Protein 6KTK (pdb70)

B-factor: mean 19.33, std 7.19, range [10.22, 59.09]

Sequence (1469 aa):
KALGVALIGTGFMGKCHAMAWRRNVATAFGGLPPRRLEVLADMPADKAHSSLASSFGFARGTADWREAVSDPAVDVVSITTPNGLHREMAEAALAAGKHVWLEKPMALSVEDAQAMEAAARASDRRTIIGYNYTRSPAFRAAVDLIAEGAIGRPIHFRGMYDEDYMADDPDLPWSWALTRKDGGLGALGDLGCHLVSVMVSLMGPVARVYAQQADTVITDRPHQGGTTARVENEDQAQALIRFASGTSGEFSCSRVARGYRCRLAWEVQGTEGTLRFDQERMNELWLYQPGRPEIDGFRRILTGPAQPGFAAFCPGGGHNFGFNEQKVVEAEMLRQAIAGRGKAWPDFTDDGLTIERVIHGMATSAQTGQPVNFALGVALIGTGFMGKCHAMAWRNVATAFGGLPPRLEVLADMPADKAHSLASSFGFARGTADWREAVSDPAVDVVSITTPNGLHREMAEAALAAGKHVWLEKPMALSVEDAQAMEAAARASDRRTIIGYNYTRSPAFRAAVDLIAEGAIGRPIHFRGMYDEDYMADPDLPWSWALTRKDGGLGALGDLGCHLVSVMVSLMGPVARVYAQADTVITDRPHQGGTARVENEDQAQALIRFASGTSGEFSCSRVARGYRCRLAWEVQGTEGTLRFDQERMNELWLYQPGRPEIDGFRRILTGPAQPGFAAFCPGGGHNFGFNEQKVVEAEMLRQAIAGRGKAWPDFTDGLTIERVIHGMATSAQTGQPVNFKALGVALIGTGFMGKCHAMAWRNVATAFGGLPPRLEVLADMPADDKAHSLASSFGFARGTADWREAVSDPAVDVVSITTPNGLHREMAEAALAAGKHVWLEKPMALSVEDAQAMEAAARASDDRRTIIGYNYTRSPAFRAAVDLIAEGAIGRPIHFRGMYDEDYMADPDLPWSWALTRKDGGLGALGDLGCHLVSVMVSLMGPVARVYAQADTVITDRPHQGGTARVENEDQAQALIRFASGTSGEFSCSRVARGYRCRLAWEVQGTEEGTLRFDQERMNELWLYQPGRPEIDGFRRILTGPAQPGFAAFCPGGGHNFGFNEQKVVEAEMLRQAIAGRGKAWPDFTDDGLTIERVIHGMATSAQQTGQPVNFLKALGVALIGTGFMGKCHAMAWRNVATAFGGLPPRLEVLADMPADKAHSLASSFGFARGTADWREAVSSDPAVDVVSITTPNGLHREMAEAALAAGKHVWLEKPMALSVEDAQAMEAAARASDRRTIIGYNYTRSPAFRAAVDLIAEGAIGRPIHFRGMYDEDYMADPDLPWSWALTRKDGGLGALGDLGCHLVSVMVSLMGPVARVYAQQADTVITDRPHQGGTARVENEDQAQALIRFASGTSGEFSCSRVARGYRCRLAWEVQGTEGTLRFDQERMNELWLYQPGRPEIDGFRRILTGPAQPGFAAFCPGGGHNFGFNEQKVVEAEMLRQAIAGRGKAWPDFTDDGLTIERVIHGMATSAQTGQPVNFL

CATH classification: 3.40.50.720 (+1 more: 3.30.360.10)

Solvent-accessible surface area: 46364 Å² total; per-residue (Å²): 228,17,25,0,0,0,0,4,10,12,47,75,33,0,45,3,0,0,10,0,1,41,12,0,2,3,6,65,23,52,80,27,9,92,16,31,0,0,2,22,142,86,43,104,85,0,104,71,43,3,54,9,4,30,10,82,93,8,12,45,65,36,133,69,0,2,71,20,126,36,2,53,0,0,0,0,20,20,97,38,43,73,1,83,91,8,0,46,33,0,5,94,44,38,20,7,0,0,0,9,34,6,0,4,32,40,33,130,28,0,77,33,0,15,46,29,11,158,92,31,97,84,76,6,0,0,0,0,4,10,8,8,0,1,0,6,65,5,0,48,61,0,26,90,110,41,11,0,21,125,36,6,4,0,6,1,18,3,1,15,22,85,24,6,58,75,105,64,87,27,48,160,60,7,11,97,176,54,8,6,18,1,0,1,3,44,8,0,0,13,0,0,0,2,0,24,37,14,19,24,87,10,35,70,0,6,2,14,26,41,42,42,20,63,60,1,47,63,174,91,38,110,22,136,4,76,0,8,0,1,2,2,1,1,0,48,3,71,84,43,23,0,0,2,0,2,1,4,4,4,0,24,5,6,56,0,24,1,12,6,9,0,2,0,13,72,0,0,0,61,5,48,4,5,70,2,8,4,0,34,0,7,47,65,30,121,102,42,16,16,6,2,30,27,6,18,1,6,62,60,10,35,20,2,64,17,11,7,79,17,15,1,15,7,2,0,7,12,15,0,0,10,2,0,0,22,46,0,30,48,6,38,50,68,167,46,152,4,73,0,28,1,64,50,0,19,66,2,0,98,3,1,33,7,1,8,63,0,26,113,82,28,109,35,32,100,99,65,32,0,0,0,0,4,8,15,49,77,31,0,45,4,0,0,11,0,0,12,10,0,1,4,7,65,24,52,102,31,4,90,14,34,0,0,2,21,137,94,43,120,91,0,104,70,41,4,54,10,2,29,10,82,94,6,12,42,70,38,125,69,0,2,73,21,129,38,1,50,0,0,0,0,19,18,98,42,51,71,0,84,74,7,0,49,26,0,4,93,41,38,19,12,0,0,0,9,35,5,0,5,35,37,32,128,33,0,72,30,0,16,45,28,10,156,92,29,97,79,80,6,0,0,0,0,6,9,9,7,0,1,0,6,64,5,0,48,61,0,26,88,110,42,13,0,23,130,27,7,5,0,7,1,18,3,1,15,21,90,26,5,59,59,107,59,92,30,50,163,60,7,7,118,169,60,9,8,23,0,0,1,5,47,8,0,0,13,0,0,0,1,0,25,38,14,16,25,82,10,27,80,0,5,2,10,27,39,44,22,22,68,76,2,56,64,163,98,40,103,21,147,4,47,0,13,0,0,2,2,1,1,0,31,2,70,81,41,13,0,0,2,1,2,1,4,5,3,0,25,4,6,52,0,22,1,12,4,8,0,2,0,40,79,0,0,0,60,4,48,4,5,70,3,8,3,0,34,0,7,48,65,30,124,99,44,16,18,6,2,30,29,4,19,1,6,61,56,10,34,19,1,64,19,8,6,80,20,15,0,14,7,3,0,7,14,14,0,1,10,2,0,0,22,48,0,27,54,5,38,54,68,174,41,173,8,76,0,38,1,66,35,0,18,71,2,1,97,4,0,36,7,1,9,62,0,30,122,84,27,107,47,32,99,98,231,18,30,0,0,0,0,5,9,13,48,81,31,0,46,2,0,0,12,0,0,14,13,0,1,3,6,66,23,52,68,29,5,87,15,34,1,0,1,20,134,86,42,106,88,0,104,68,41,4,52,9,2,28,11,85,84,8,17,33,71,38,122,66,0,3,71,23,129,39,1,51,0,0,0,0,19,19,98,42,51,70,1,84,77,7,0,48,21,0,5,93,40,39,19,10,0,0,0,9,34,6,0,4,41,37,32,129,33,0,77,32,0,21,56,28,11,153,94,23,112,84,79,7,0,0,0,0,4,7,8,7,0,1,0,7,65,6,0,47,61,0,26,89,110,43,15,0,23,138,27,14,4,0,6,1,17,3,1,15,22,88,27,2,47,49,111,63,88,27,50,156,62,7,9,134,164,68,10,9,32,1,0,0,4,48,7,0,0,14,0,0,0,1,0,25,37,10,18,24,79,6,20,67,0,7,2,16,28,34,42,17,14,73,72,2,59,60,171,93,41,102,20,150,3,52,5,18,0,2,2,2,1,1,0,48,3,56,60,44,14,0,0,2,0,2,1,4,4,2,0,16,5,6,52,1,24,1,13,5,8,0,2,0,52,86,0,0,0,61,4,49,3,6,70,2,7,3,0,33,0,7,48,59,31,123,98,39,19,16,7,2,30,28,4,19,1,7,61,60,12,36,20,1,64,18,10,6,81,20,14,0,14,7,2,0,6,14,15,0,0,10,2,0,0,22,48,0,26,44,5,39,54,68,171,46,178,7,77,0,35,1,58,50,0,16,69,2,0,97,2,0,35,7,1,22,67,0,29,133,83,26,108,37,31,94,52,149,229,24,27,0,0,0,0,4,8,13,47,77,33,0,45,2,0,0,11,0,1,36,10,0,2,2,6,65,22,51,72,28,8,96,16,25,0,0,1,20,136,84,42,107,84,0,105,69,44,3,53,9,2,28,10,81,89,8,15,38,72,43,118,52,0,5,69,21,127,41,2,55,0,0,0,0,19,20,96,42,52,70,1,83,93,8,0,48,20,0,6,95,44,31,19,17,0,0,0,11,34,7,0,4,34,41,32,130,42,0,77,30,0,15,47,28,11,159,92,27,103,91,82,7,0,0,0,0,4,9,8,7,0,1,0,5,64,5,0,46,60,0,24,87,108,43,13,0,22,144,31,11,3,0,6,1,18,3,1,16,22,86,24,6,60,62,107,65,87,32,49,168,61,8,12,153,171,56,9,9,28,1,0,2,5,47,7,0,0,14,0,0,0,1,0,24,38,11,17,25,85,8,31,77,0,13,3,15,30,38,45,26,21,71,72,2,56,66,172,94,42,101,24,132,3,56,8,18,1,1,2,2,1,2,0,34,3,70,84,43,21,0,0,2,0,2,1,4,5,3,0,25,5,5,57,0,22,0,12,5,8,0,2,0,32,77,0,0,0,60,4,48,4,6,74,3,9,5,0,34,0,7,48,63,32,128,103,43,16,17,7,3,29,27,5,17,1,7,62,58,11,33,20,2,63,17,9,6,77,18,15,0,16,8,3,0,6,13,17,0,0,10,2,0,0,21,45,0,27,45,6,40,52,68,176,37,204,16,79,0,50,1,62,57,0,18,60,3,0,95,2,1,34,6,1,26,67,0,34,161,67,35,105,45,30,108,32,220

Structure (mmCIF, N/CA/C/O backbone):
data_6KTK
#
_entry.id   6KTK
#
_cell.length_a   90.610
_cell.length_b   127.560
_cell.length_c   137.570
_cell.angle_alpha   90.00
_cell.angle_beta   90.00
_cell.angle_gamma   90.00
#
_symmetry.space_group_name_H-M   'P 21 21 21'
#
loop_
_entity.id
_entity.type
_entity.pdbx_description
1 polymer 'Scyllo-inositol dehydrogenase with L-glucose dehydrogenase activity'
2 non-polymer '1,4-DIHYDRONICOTINAMIDE ADENINE DINUCLEOTIDE'
3 non-polymer 'TETRAETHYLENE GLYCOL'
4 non-polymer L-glucono-1,5-lactone
5 water water
#
loop_
_atom_site.group_PDB
_atom_site.id
_atom_site.type_symbol
_atom_site.label_atom_id
_atom_site.label_alt_id
_atom_site.label_comp_id
_atom_site.label_asym_id
_atom_site.label_entity_id
_atom_site.label_seq_id
_atom_site.pdbx_PDB_ins_code
_atom_site.Cartn_x
_atom_site.Cartn_y
_atom_site.Cartn_z
_atom_site.occupancy
_atom_site.B_iso_or_equiv
_atom_site.auth_seq_id
_atom_site.auth_comp_id
_atom_site.auth_asym_id
_atom_site.auth_atom_id
_atom_site.pdbx_PDB_model_num
ATOM 1 N N . LYS A 1 6 ? 27.550 -19.679 -12.609 1.00 40.71 6 LYS A N 1
ATOM 2 C CA . LYS A 1 6 ? 26.574 -19.739 -11.475 1.00 39.29 6 LYS A CA 1
ATOM 3 C C . LYS A 1 6 ? 26.308 -18.346 -10.891 1.00 35.44 6 LYS A C 1
ATOM 4 O O . LYS A 1 6 ? 25.350 -18.231 -10.105 1.00 36.10 6 LYS A O 1
ATOM 10 N N . ALA A 1 7 ? 27.115 -17.330 -11.211 1.00 31.22 7 ALA A N 1
ATOM 11 C CA . ALA A 1 7 ? 26.709 -15.926 -10.981 1.00 27.69 7 ALA A CA 1
ATOM 12 C C . ALA A 1 7 ? 25.433 -15.671 -11.792 1.00 25.25 7 ALA A C 1
ATOM 13 O O . ALA A 1 7 ? 25.308 -16.194 -12.910 1.00 24.90 7 ALA A O 1
ATOM 15 N N . LEU A 1 8 ? 24.503 -14.906 -11.232 1.00 22.74 8 LEU A N 1
ATOM 16 C CA . LEU A 1 8 ? 23.232 -14.535 -11.904 1.00 22.21 8 LEU A CA 1
ATOM 17 C C . LEU A 1 8 ? 23.558 -13.606 -13.074 1.00 19.68 8 LEU A C 1
ATOM 18 O O . LEU A 1 8 ? 24.257 -12.615 -12.832 1.00 19.66 8 LEU A O 1
ATOM 23 N N . GLY A 1 9 ? 23.065 -13.896 -14.281 1.00 18.46 9 GLY A N 1
ATOM 24 C CA . GLY A 1 9 ? 23.227 -12.994 -15.439 1.00 17.35 9 GLY A CA 1
ATOM 25 C C . GLY A 1 9 ? 22.090 -11.991 -15.495 1.00 16.65 9 GLY A C 1
ATOM 26 O O . GLY A 1 9 ? 20.932 -12.423 -15.452 1.00 17.19 9 GLY A O 1
ATOM 27 N N . VAL A 1 10 ? 22.402 -10.700 -15.589 1.00 15.98 10 VAL A N 1
ATOM 28 C CA . VAL A 1 10 ? 21.401 -9.604 -15.450 1.00 15.24 10 VAL A CA 1
ATOM 29 C C . VAL A 1 10 ? 21.213 -8.894 -16.789 1.00 15.01 10 VAL A C 1
ATOM 30 O O . VAL A 1 10 ? 22.218 -8.492 -17.405 1.00 15.02 10 VAL A O 1
ATOM 34 N N . ALA A 1 11 ? 19.955 -8.695 -17.172 1.00 14.20 11 ALA A N 1
ATOM 35 C CA . ALA A 1 11 ? 19.548 -7.730 -18.213 1.00 13.93 11 ALA A CA 1
ATOM 36 C C . ALA A 1 11 ? 18.861 -6.558 -17.521 1.00 13.81 11 ALA A C 1
ATOM 37 O O . ALA A 1 11 ? 18.109 -6.800 -16.565 1.00 13.31 11 ALA A O 1
ATOM 39 N N . LEU A 1 12 ? 19.134 -5.339 -17.975 1.00 13.92 12 LEU A N 1
ATOM 40 C CA . LEU A 1 12 ? 18.477 -4.116 -17.451 1.00 14.36 12 LEU A CA 1
ATOM 41 C C . LEU A 1 12 ? 17.812 -3.403 -18.621 1.00 14.50 12 LEU A C 1
ATOM 42 O O . LEU A 1 12 ? 18.522 -3.098 -19.598 1.00 15.25 12 LEU A O 1
ATOM 47 N N . ILE A 1 13 ? 16.503 -3.161 -18.535 1.00 14.38 13 ILE A N 1
ATOM 48 C CA . ILE A 1 13 ? 15.770 -2.365 -19.560 1.00 14.90 13 ILE A CA 1
ATOM 49 C C . ILE A 1 13 ? 15.450 -1.007 -18.935 1.00 14.73 13 ILE A C 1
ATOM 50 O O . ILE A 1 13 ? 14.719 -0.981 -17.945 1.00 14.51 13 ILE A O 1
ATOM 55 N N . GLY A 1 14 ? 15.980 0.068 -19.514 1.00 14.96 14 GLY A N 1
ATOM 56 C CA . GLY A 1 14 ? 15.792 1.440 -19.009 1.00 15.13 14 GLY A CA 1
ATOM 57 C C . GLY A 1 14 ? 16.955 1.871 -18.140 1.00 15.07 14 GLY A C 1
ATOM 58 O O . GLY A 1 14 ? 17.599 1.006 -17.514 1.00 15.15 14 GLY A O 1
ATOM 59 N N . THR A 1 15 ? 17.250 3.172 -18.113 1.00 15.93 15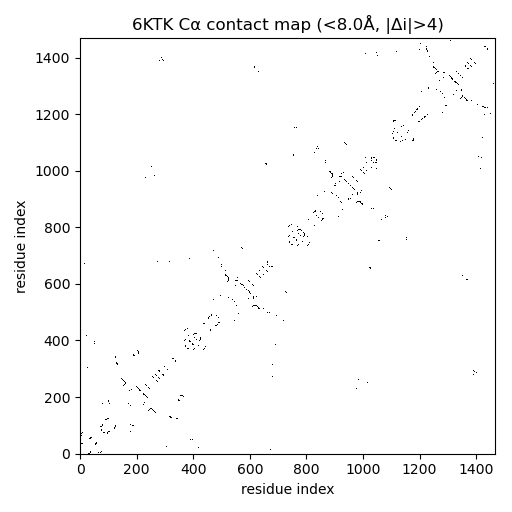 THR A N 1
ATOM 60 C CA . THR A 1 15 ? 18.435 3.733 -17.415 1.00 15.75 15 THR A CA 1
ATOM 61 C C . THR A 1 15 ? 18.071 5.015 -16.663 1.00 16.05 15 THR A C 1
ATOM 62 O O . THR A 1 15 ? 19.008 5.741 -16.266 1.00 17.17 15 THR A O 1
ATOM 66 N N . GLY A 1 16 ? 16.779 5.272 -16.470 1.00 15.83 16 GLY A N 1
ATOM 67 C CA . GLY A 1 16 ? 16.283 6.508 -15.842 1.00 15.82 16 GLY A CA 1
ATOM 68 C C . GLY A 1 16 ? 16.369 6.430 -14.335 1.00 15.68 16 GLY A C 1
ATOM 69 O O . GLY A 1 16 ? 17.291 5.786 -13.803 1.00 16.88 16 GLY A O 1
ATOM 70 N N . PHE A 1 17 ? 15.417 7.054 -13.653 1.00 15.72 17 PHE A N 1
ATOM 71 C CA . PHE A 1 17 ? 15.336 7.058 -12.173 1.00 15.48 17 PHE A CA 1
ATOM 72 C C . PHE A 1 17 ? 15.552 5.626 -11.681 1.00 15.02 17 PHE A C 1
ATOM 73 O O . PHE A 1 17 ? 16.505 5.378 -10.934 1.00 15.06 17 PHE A O 1
ATOM 81 N N . MET A 1 18 ? 14.714 4.691 -12.122 1.00 15.00 18 MET A N 1
ATOM 82 C CA . MET A 1 18 ? 14.760 3.309 -11.586 1.00 15.10 18 MET A CA 1
ATOM 83 C C . MET A 1 18 ? 15.819 2.476 -12.313 1.00 14.83 18 MET A C 1
ATOM 84 O O . MET A 1 18 ? 16.466 1.669 -11.639 1.00 14.91 18 MET A O 1
ATOM 89 N N . GLY A 1 19 ? 16.015 2.653 -13.621 1.00 14.84 19 GLY A N 1
ATOM 90 C CA . GLY A 1 19 ? 17.076 1.917 -14.336 1.00 14.63 19 GLY A CA 1
ATOM 91 C C . GLY A 1 19 ? 18.428 2.096 -13.662 1.00 14.57 19 GLY A C 1
ATOM 92 O O . 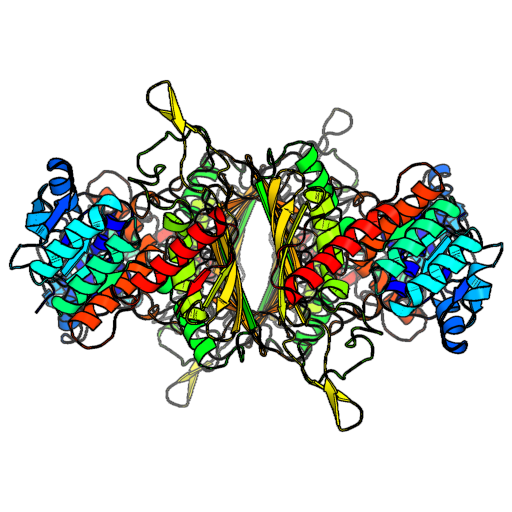GLY A 1 19 ? 19.104 1.096 -13.384 1.00 14.81 19 GLY A O 1
ATOM 93 N N . LYS A 1 20 ? 18.821 3.332 -13.352 1.00 14.42 20 LYS A N 1
ATOM 94 C CA . LYS A 1 20 ? 20.126 3.602 -12.708 1.00 14.38 20 LYS A CA 1
ATOM 95 C C . LYS A 1 20 ? 20.111 3.075 -11.266 1.00 14.04 20 LYS A C 1
ATOM 96 O O . LYS A 1 20 ? 21.141 2.577 -10.797 1.00 14.08 20 LYS A O 1
ATOM 102 N N . CYS A 1 21 ? 18.978 3.172 -10.578 1.00 14.08 21 CYS A N 1
ATOM 103 C CA . CYS A 1 21 ? 18.826 2.625 -9.208 1.00 13.64 21 CYS A CA 1
ATOM 104 C C . CYS A 1 21 ? 19.020 1.100 -9.232 1.00 13.45 21 CYS A C 1
ATOM 105 O O . CYS A 1 21 ? 19.763 0.569 -8.370 1.00 13.13 21 CYS A O 1
ATOM 108 N N . HIS A 1 22 ? 18.380 0.395 -10.170 1.00 12.93 22 HIS A N 1
ATOM 109 C CA . HIS A 1 22 ? 18.579 -1.070 -10.351 1.00 13.03 22 HIS A CA 1
ATOM 110 C C . HIS A 1 22 ? 20.046 -1.372 -10.673 1.00 13.07 22 HIS A C 1
ATOM 111 O O . HIS A 1 22 ? 20.584 -2.339 -10.118 1.00 13.55 22 HIS A O 1
ATOM 118 N N . ALA A 1 23 ? 20.663 -0.603 -11.572 1.00 13.25 23 ALA A N 1
ATOM 119 C CA . ALA A 1 23 ? 22.074 -0.817 -11.975 1.00 13.58 23 ALA A CA 1
ATOM 120 C C . ALA A 1 23 ? 22.988 -0.743 -10.745 1.00 13.78 23 ALA A C 1
ATOM 121 O O . ALA A 1 23 ? 23.868 -1.613 -10.574 1.00 14.21 23 ALA A O 1
ATOM 123 N N . MET A 1 24 ? 22.789 0.253 -9.888 1.00 13.78 24 MET A N 1
ATOM 124 C CA . MET A 1 24 ? 23.620 0.415 -8.669 1.00 13.98 24 MET A CA 1
ATOM 125 C C . MET A 1 24 ? 23.343 -0.748 -7.712 1.00 13.51 24 MET A C 1
ATOM 126 O O . MET A 1 24 ? 24.279 -1.184 -7.031 1.00 13.74 24 MET A O 1
ATOM 131 N N . ALA A 1 25 ? 22.101 -1.225 -7.654 1.00 13.35 25 ALA A N 1
ATOM 132 C CA . ALA A 1 25 ? 21.702 -2.324 -6.748 1.00 13.59 25 ALA A CA 1
ATOM 133 C C . ALA A 1 25 ? 22.381 -3.619 -7.200 1.00 14.45 25 ALA A C 1
ATOM 134 O O . ALA A 1 25 ? 23.033 -4.282 -6.377 1.00 14.35 25 ALA A O 1
ATOM 136 N N . TRP A 1 26 ? 22.251 -3.957 -8.478 1.00 14.71 26 TRP A N 1
ATOM 137 C CA . TRP A 1 26 ? 22.862 -5.197 -9.024 1.00 15.36 26 TRP A CA 1
ATOM 138 C C . TRP A 1 26 ? 24.381 -5.165 -8.839 1.00 16.04 26 TRP A C 1
ATOM 139 O O . TRP A 1 26 ? 24.986 -6.232 -8.618 1.00 16.34 26 TRP A O 1
ATOM 150 N N . ARG A 1 27 ? 24.986 -3.986 -8.938 1.00 16.93 27 ARG A N 1
ATOM 151 C CA A ARG A 1 27 ? 26.464 -3.829 -8.869 0.50 17.06 27 ARG A CA 1
ATOM 152 C CA B ARG A 1 27 ? 26.457 -3.811 -8.861 0.50 17.13 27 ARG A CA 1
ATOM 153 C C . ARG A 1 27 ? 26.977 -4.156 -7.459 1.00 17.26 27 ARG A C 1
ATOM 154 O O . ARG A 1 27 ? 28.099 -4.696 -7.369 1.00 18.25 27 ARG A O 1
ATOM 169 N N . ASN A 1 28 ? 26.220 -3.836 -6.405 1.00 16.07 28 ASN A N 1
ATOM 170 C CA . ASN A 1 28 ? 26.740 -3.971 -5.016 1.00 15.86 28 ASN A CA 1
ATOM 171 C C . ASN A 1 28 ? 25.996 -5.014 -4.184 1.00 15.51 28 ASN A C 1
ATOM 172 O O . ASN A 1 28 ? 26.354 -5.143 -2.995 1.00 15.56 28 ASN A O 1
ATOM 177 N N . VAL A 1 29 ? 25.057 -5.766 -4.753 1.00 14.93 29 VAL A N 1
ATOM 178 C CA . VAL A 1 29 ? 24.266 -6.734 -3.939 1.00 15.12 29 VAL A CA 1
ATOM 179 C C . VAL A 1 29 ? 25.201 -7.775 -3.298 1.00 15.72 29 VAL A C 1
ATOM 180 O O . VAL A 1 29 ? 25.007 -8.064 -2.104 1.00 14.71 29 VAL A O 1
ATOM 184 N N . ALA A 1 30 ? 26.209 -8.290 -4.009 1.00 15.82 30 ALA A N 1
ATOM 185 C CA . ALA A 1 30 ? 27.126 -9.293 -3.415 1.00 16.52 30 ALA A CA 1
ATOM 186 C C . ALA A 1 30 ? 28.118 -8.603 -2.479 1.00 17.09 30 ALA A C 1
ATOM 187 O O . ALA A 1 30 ? 28.552 -9.256 -1.505 1.00 17.65 30 ALA A O 1
ATOM 189 N N . THR A 1 31 ? 28.485 -7.347 -2.751 1.00 16.46 31 THR A N 1
ATOM 190 C CA . THR A 1 31 ? 29.368 -6.580 -1.843 1.00 16.68 31 THR A CA 1
ATOM 191 C C . THR A 1 31 ? 28.693 -6.537 -0.470 1.00 16.52 31 THR A C 1
ATOM 192 O O . THR A 1 31 ? 29.342 -6.846 0.531 1.00 17.81 31 THR A O 1
ATOM 196 N N . ALA A 1 32 ? 27.406 -6.201 -0.431 1.00 16.33 32 ALA A N 1
ATOM 197 C CA . ALA A 1 32 ? 26.637 -6.079 0.828 1.00 15.99 32 ALA A CA 1
ATOM 198 C C . ALA A 1 32 ? 26.384 -7.463 1.440 1.00 15.88 32 ALA A C 1
ATOM 199 O O . ALA A 1 32 ? 26.681 -7.648 2.636 1.00 15.40 32 ALA A O 1
ATOM 201 N N . PHE A 1 33 ? 25.876 -8.421 0.660 1.00 15.77 33 PHE A N 1
ATOM 202 C CA . PHE A 1 33 ? 25.243 -9.655 1.193 1.00 16.44 33 PHE A CA 1
ATOM 203 C C . PHE A 1 33 ? 26.112 -10.901 0.973 1.00 17.78 33 PHE A C 1
ATOM 204 O O . PHE A 1 33 ? 25.727 -11.960 1.496 1.00 18.96 33 PHE A O 1
ATOM 212 N N . GLY A 1 34 ? 27.232 -10.792 0.265 1.00 18.17 34 GLY A N 1
ATOM 213 C CA . GLY A 1 34 ? 28.119 -11.941 -0.007 1.00 18.69 34 GLY A CA 1
ATOM 214 C C . GLY A 1 34 ? 27.637 -12.758 -1.192 1.00 19.14 34 GLY A C 1
ATOM 215 O O . GLY A 1 34 ? 26.693 -12.329 -1.885 1.00 19.91 34 GLY A O 1
ATOM 216 N N . GLY A 1 35 ? 28.263 -13.916 -1.418 1.00 18.96 35 GLY A N 1
ATOM 217 C CA . GLY A 1 35 ? 28.011 -14.760 -2.598 1.00 19.05 35 GLY A CA 1
ATOM 218 C C . GLY A 1 35 ? 28.694 -14.186 -3.825 1.00 18.98 35 GLY A C 1
ATOM 219 O O . GLY A 1 35 ? 29.597 -13.348 -3.680 1.00 18.74 35 GLY A O 1
ATOM 220 N N . LEU A 1 36 ? 28.264 -14.617 -5.003 1.00 19.70 36 LEU A N 1
ATOM 221 C CA . LEU A 1 36 ? 28.900 -14.251 -6.285 1.00 20.18 36 LEU A CA 1
ATOM 222 C C . LEU A 1 36 ? 28.247 -12.991 -6.840 1.00 19.04 36 LEU A C 1
ATOM 223 O O . LEU A 1 36 ? 27.025 -12.900 -6.902 1.00 18.76 36 LEU A O 1
ATOM 228 N N . PRO A 1 37 ? 29.050 -11.984 -7.243 1.00 18.90 37 PRO A N 1
ATOM 229 C CA . PRO A 1 37 ? 28.507 -10.773 -7.849 1.00 18.81 37 PRO A CA 1
ATOM 230 C C . PRO A 1 37 ? 27.724 -11.147 -9.100 1.00 18.78 37 PRO A C 1
ATOM 231 O O . PRO A 1 37 ? 28.248 -11.856 -9.955 1.00 18.59 37 PRO A O 1
ATOM 235 N N . PRO A 1 38 ? 26.444 -10.736 -9.236 1.00 17.93 38 PRO A N 1
ATOM 236 C CA . PRO A 1 38 ? 25.728 -10.915 -10.494 1.00 18.07 38 PRO A CA 1
ATOM 237 C C . PRO A 1 38 ? 26.533 -10.337 -11.667 1.00 18.36 38 PRO A C 1
ATOM 238 O O . PRO A 1 38 ? 27.212 -9.338 -11.493 1.00 18.67 38 PRO A O 1
ATOM 242 N N . ARG A 1 39 ? 26.449 -10.975 -12.834 1.00 18.93 39 ARG A N 1
ATOM 243 C CA A ARG A 1 39 ? 27.137 -10.484 -14.056 0.50 19.29 39 ARG A CA 1
ATOM 244 C CA B ARG A 1 39 ? 27.129 -10.494 -14.065 0.50 19.50 39 ARG A CA 1
ATOM 245 C C . ARG A 1 39 ? 26.177 -9.549 -14.801 1.00 18.79 39 ARG A C 1
ATOM 246 O O . ARG A 1 39 ? 25.038 -9.964 -15.080 1.00 17.88 39 ARG A O 1
ATOM 261 N N . LEU A 1 40 ? 26.629 -8.329 -15.067 1.00 17.68 40 LEU A N 1
ATOM 262 C CA . LEU A 1 40 ? 25.818 -7.308 -15.766 1.00 17.62 40 LEU A CA 1
ATOM 263 C C . LEU A 1 40 ? 26.031 -7.536 -17.265 1.00 17.20 40 LEU A C 1
ATOM 264 O O . LEU A 1 40 ? 27.099 -7.178 -17.782 1.00 17.01 40 LEU A O 1
ATOM 269 N N . GLU A 1 41 ? 25.074 -8.197 -17.909 1.00 17.37 41 GLU A N 1
ATOM 270 C CA . GLU A 1 41 ? 25.267 -8.761 -19.271 1.00 17.98 41 GLU A CA 1
ATOM 271 C C . GLU A 1 41 ? 24.790 -7.772 -20.332 1.00 17.87 41 GLU A C 1
ATOM 272 O O . GLU A 1 41 ? 25.600 -7.412 -21.202 1.00 18.45 41 GLU A O 1
ATOM 278 N N . VAL A 1 42 ? 23.520 -7.379 -20.311 1.00 16.67 42 VAL A N 1
ATOM 279 C CA . VAL A 1 42 ? 22.965 -6.532 -21.401 1.00 16.54 42 VAL A CA 1
ATOM 280 C C . VAL A 1 42 ? 22.114 -5.416 -20.806 1.00 16.12 42 VAL A C 1
ATOM 281 O O . VAL A 1 42 ? 21.219 -5.711 -20.003 1.00 16.06 42 VAL A O 1
ATOM 285 N N . LEU A 1 43 ? 22.356 -4.196 -21.262 1.00 15.74 43 LEU A N 1
ATOM 286 C CA . LEU A 1 43 ? 21.541 -3.012 -20.921 1.00 16.19 43 LEU A CA 1
ATOM 287 C C . LEU A 1 43 ? 20.806 -2.596 -22.190 1.00 16.10 43 LEU A C 1
ATOM 288 O O . LEU A 1 43 ? 21.454 -2.532 -23.243 1.00 15.41 43 LEU A O 1
ATOM 293 N N . ALA A 1 44 ? 19.506 -2.335 -22.099 1.00 16.88 44 ALA A N 1
ATOM 294 C CA . ALA A 1 44 ? 18.705 -1.843 -23.235 1.00 17.47 44 ALA A CA 1
ATOM 295 C C . ALA A 1 44 ? 18.188 -0.445 -22.906 1.00 18.49 44 ALA A C 1
ATOM 296 O O . ALA A 1 44 ? 17.640 -0.236 -21.807 1.00 18.38 44 ALA A O 1
ATOM 298 N N . ASP A 1 45 ? 18.343 0.470 -23.853 1.00 19.48 45 ASP A N 1
ATOM 299 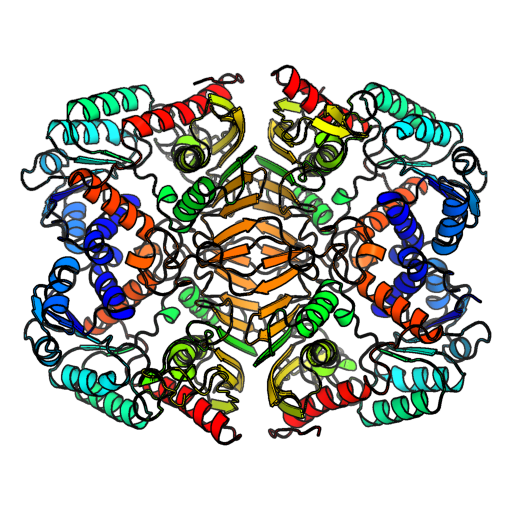C CA . ASP A 1 45 ? 17.821 1.852 -23.748 1.00 20.61 45 ASP A CA 1
ATOM 300 C C . ASP A 1 45 ? 17.795 2.446 -25.153 1.00 21.75 45 ASP A C 1
ATOM 301 O O . ASP A 1 45 ? 18.468 1.890 -26.039 1.00 19.95 45 ASP A O 1
ATOM 306 N N . MET A 1 46 ? 17.048 3.529 -25.345 1.00 22.60 46 MET A N 1
ATOM 307 C CA . MET A 1 46 ? 17.004 4.244 -26.642 1.00 24.67 46 MET A CA 1
ATOM 308 C C . MET A 1 46 ? 17.380 5.698 -26.410 1.00 25.49 46 MET A C 1
ATOM 309 O O . MET A 1 46 ? 16.994 6.279 -25.400 1.00 24.91 46 MET A O 1
ATOM 314 N N . PRO A 1 47 ? 18.154 6.314 -27.328 1.00 25.99 47 PRO A N 1
ATOM 315 C CA . PRO A 1 47 ? 18.647 5.630 -28.525 1.00 26.70 47 PRO A CA 1
ATOM 316 C C . PRO A 1 47 ? 19.899 4.770 -28.279 1.00 25.58 47 PRO A C 1
ATOM 317 O O . PRO A 1 47 ? 20.393 4.739 -27.157 1.00 25.53 47 PRO A O 1
ATOM 321 N N . ALA A 1 48 ? 20.403 4.115 -29.330 1.00 25.32 48 ALA A N 1
ATOM 322 C CA . ALA A 1 48 ? 21.519 3.138 -29.269 1.00 25.45 48 ALA A CA 1
ATOM 323 C C . ALA A 1 48 ? 22.774 3.760 -28.635 1.00 25.62 48 ALA A C 1
ATOM 324 O O . ALA A 1 48 ? 23.387 3.094 -27.784 1.00 24.02 48 ALA A O 1
ATOM 326 N N . ASP A 1 49 ? 23.169 4.974 -29.031 1.00 26.34 49 ASP A N 1
ATOM 327 C CA . ASP A 1 49 ? 24.423 5.604 -28.529 1.00 27.69 49 ASP A CA 1
ATOM 328 C C . ASP A 1 49 ? 24.315 5.793 -27.008 1.00 25.35 49 ASP A C 1
ATOM 329 O O . ASP A 1 49 ? 25.337 5.638 -26.315 1.00 24.89 49 ASP A O 1
ATOM 334 N N . LYS A 1 50 ? 23.124 6.107 -26.501 1.00 23.91 50 LYS A N 1
ATOM 335 C CA . LYS A 1 50 ? 22.880 6.250 -25.043 1.00 23.78 50 LYS A CA 1
ATOM 336 C C . LYS A 1 50 ? 23.051 4.884 -24.367 1.00 21.87 50 LYS A C 1
ATOM 337 O O . LYS A 1 50 ? 23.701 4.816 -23.312 1.00 21.69 50 LYS A O 1
ATOM 343 N N . ALA A 1 51 ? 22.516 3.821 -24.969 1.00 19.82 51 ALA A N 1
ATOM 344 C CA . ALA A 1 51 ? 22.629 2.448 -24.427 1.00 19.05 51 ALA A CA 1
ATOM 345 C C . ALA A 1 51 ? 24.105 2.040 -24.380 1.00 18.98 51 ALA A C 1
ATOM 346 O O . ALA A 1 51 ? 24.529 1.460 -23.384 1.00 17.81 51 ALA A O 1
ATOM 348 N N . HIS A 1 52 ? 24.874 2.331 -25.431 1.00 19.64 52 HIS A N 1
ATOM 349 C CA . HIS A 1 52 ? 26.318 1.984 -25.491 1.00 20.92 52 HIS A CA 1
ATOM 350 C C . HIS A 1 52 ? 27.087 2.737 -24.402 1.00 20.10 52 HIS A C 1
ATOM 351 O O . HIS A 1 52 ? 27.912 2.100 -23.729 1.00 19.82 52 HIS A O 1
ATOM 358 N N . SER A 1 53 ? 26.824 4.039 -24.239 1.00 20.33 53 SER A N 1
ATOM 359 C CA A SER A 1 53 ? 27.515 4.925 -23.266 0.50 19.98 53 SER A CA 1
ATOM 360 C CA B SER A 1 53 ? 27.563 4.888 -23.268 0.50 20.29 53 SER A CA 1
ATOM 361 C C . SER A 1 53 ? 27.194 4.484 -21.833 1.00 19.49 53 SER A C 1
ATOM 362 O O . SER A 1 53 ? 28.127 4.362 -21.018 1.00 18.63 53 SER A O 1
ATOM 367 N N . LEU A 1 54 ? 25.915 4.260 -21.540 1.00 18.93 54 LEU A N 1
ATOM 368 C CA . LEU A 1 54 ? 25.513 3.882 -20.160 1.00 18.71 54 LEU A CA 1
ATOM 369 C C . LEU A 1 54 ? 25.909 2.429 -19.870 1.00 18.48 54 LEU A C 1
ATOM 370 O O . LEU A 1 54 ? 26.292 2.147 -18.731 1.00 17.68 54 LEU A O 1
ATOM 375 N N . ALA A 1 55 ? 25.908 1.527 -20.852 1.00 17.57 55 ALA A N 1
ATOM 376 C CA . ALA A 1 55 ? 26.424 0.163 -20.607 1.00 17.40 55 ALA A CA 1
ATOM 377 C C . ALA A 1 55 ? 27.880 0.266 -20.139 1.00 16.71 55 ALA A C 1
ATOM 378 O O . ALA A 1 55 ? 28.256 -0.451 -19.200 1.00 16.73 55 ALA A O 1
ATOM 380 N N . SER A 1 56 ? 28.678 1.125 -20.775 1.00 17.44 56 SER A N 1
ATOM 381 C CA . SER A 1 56 ? 30.117 1.282 -20.453 1.00 18.25 56 SER A CA 1
ATOM 382 C C . SER A 1 56 ? 30.269 1.810 -19.022 1.00 17.97 56 SER A C 1
ATOM 383 O O . SER A 1 56 ? 31.023 1.196 -18.257 1.00 18.06 56 SER A O 1
ATOM 386 N N . SER A 1 57 ? 29.554 2.878 -18.654 1.00 17.89 57 SER A N 1
ATOM 387 C CA . SER A 1 57 ? 29.726 3.512 -17.319 1.00 17.56 57 SER A CA 1
ATOM 388 C C . SER A 1 57 ? 29.067 2.658 -16.221 1.00 17.61 57 SER A C 1
ATOM 389 O O . SER A 1 57 ? 29.631 2.619 -15.110 1.00 17.00 57 SER A O 1
ATOM 392 N N . PHE A 1 58 ? 27.963 1.962 -16.511 1.00 16.98 58 PHE A N 1
ATOM 393 C CA . PHE A 1 58 ? 27.242 1.081 -15.550 1.00 16.57 58 PHE A CA 1
ATOM 394 C C . PHE A 1 58 ? 27.969 -0.262 -15.390 1.00 16.77 58 PHE A C 1
ATOM 395 O O . PHE A 1 58 ? 27.658 -0.999 -14.448 1.00 17.56 58 PHE A O 1
ATOM 403 N N . GLY A 1 59 ? 28.887 -0.596 -16.301 1.00 17.01 59 GLY A N 1
ATOM 404 C CA . GLY A 1 59 ? 29.647 -1.859 -16.248 1.00 17.52 59 GLY A CA 1
ATOM 405 C C . GLY A 1 59 ? 28.895 -3.036 -16.851 1.00 17.04 59 GLY A C 1
ATOM 406 O O . GLY A 1 59 ? 29.198 -4.183 -16.463 1.00 18.38 59 GLY A O 1
ATOM 407 N N . PHE A 1 60 ? 27.940 -2.799 -17.752 1.00 17.00 60 PHE A N 1
ATOM 408 C CA . PHE A 1 60 ? 27.251 -3.896 -18.481 1.00 16.51 60 PHE A CA 1
ATOM 409 C C . PHE A 1 60 ? 28.144 -4.313 -19.647 1.00 16.37 60 PHE A C 1
ATOM 410 O O . PHE A 1 60 ? 28.820 -3.441 -20.232 1.00 16.97 60 PHE A O 1
ATOM 418 N N . ALA A 1 61 ? 28.156 -5.606 -19.970 1.00 16.63 61 ALA A N 1
ATOM 419 C CA . ALA A 1 61 ? 29.040 -6.158 -21.023 1.00 17.13 61 ALA A CA 1
ATOM 420 C C . ALA A 1 61 ? 28.712 -5.488 -22.363 1.00 17.25 61 ALA A C 1
ATOM 421 O O . ALA A 1 61 ? 29.642 -5.281 -23.170 1.00 17.65 61 ALA A O 1
ATOM 423 N N . ARG A 1 62 ? 27.447 -5.143 -22.605 1.00 16.33 62 ARG A N 1
ATOM 424 C CA . ARG A 1 62 ? 27.058 -4.398 -23.824 1.00 16.37 62 ARG A CA 1
ATOM 425 C C . ARG A 1 62 ? 25.733 -3.668 -23.620 1.00 16.15 62 ARG A C 1
ATOM 426 O O . ARG A 1 62 ? 24.955 -4.049 -22.726 1.00 16.03 62 ARG A O 1
ATOM 434 N N . GLY A 1 63 ? 25.503 -2.682 -24.479 1.00 16.75 63 GLY A N 1
ATOM 435 C CA . GLY A 1 63 ? 24.240 -1.943 -24.598 1.00 16.42 63 GLY A CA 1
ATOM 436 C C . GLY A 1 63 ? 23.590 -2.228 -25.934 1.00 16.80 63 GLY A C 1
ATOM 437 O O . GLY A 1 63 ? 24.318 -2.501 -26.913 1.00 17.25 63 GLY A O 1
ATOM 438 N N . THR A 1 64 ? 22.266 -2.201 -25.971 1.00 16.26 64 THR A N 1
ATOM 439 C CA . THR A 1 64 ? 21.476 -2.355 -27.214 1.00 16.02 64 THR A CA 1
ATOM 440 C C . THR A 1 64 ? 20.285 -1.403 -27.157 1.00 16.22 64 THR A C 1
ATOM 441 O O . THR A 1 64 ? 19.825 -1.108 -26.046 1.00 15.89 64 THR A O 1
ATOM 445 N N . ALA A 1 65 ? 19.774 -0.991 -28.318 1.00 15.68 65 ALA A N 1
ATOM 446 C CA . ALA A 1 65 ? 18.553 -0.165 -28.417 1.00 16.33 65 ALA A CA 1
ATOM 447 C C . ALA A 1 65 ? 17.314 -1.066 -28.434 1.00 16.51 65 ALA A C 1
ATOM 448 O O . ALA A 1 65 ? 16.195 -0.526 -28.478 1.00 17.31 65 ALA A O 1
ATOM 450 N N . ASP A 1 66 ? 17.497 -2.389 -28.382 1.00 16.53 66 ASP A N 1
ATOM 451 C CA . ASP A 1 66 ? 16.414 -3.385 -28.589 1.00 16.87 66 ASP A CA 1
ATOM 452 C C . ASP A 1 66 ? 16.182 -4.146 -27.287 1.00 16.69 66 ASP A C 1
ATOM 453 O O . ASP A 1 66 ? 16.972 -5.050 -26.977 1.00 16.34 66 ASP A O 1
ATOM 458 N N . TRP A 1 67 ? 15.116 -3.810 -26.562 1.00 16.62 67 TRP A N 1
ATOM 459 C CA . TRP A 1 67 ? 14.783 -4.504 -25.297 1.00 16.31 67 TRP A CA 1
ATOM 460 C C . TRP A 1 67 ? 14.609 -6.012 -25.520 1.00 16.22 67 TRP A C 1
ATOM 461 O O . TRP A 1 67 ? 14.917 -6.761 -24.587 1.00 14.99 67 TRP A O 1
ATOM 472 N N . ARG A 1 68 ? 14.110 -6.455 -26.682 1.00 16.63 68 ARG A N 1
ATOM 473 C CA . ARG A 1 68 ? 13.863 -7.904 -26.916 1.00 17.86 68 ARG A CA 1
ATOM 474 C C . ARG A 1 68 ? 15.203 -8.642 -26.985 1.00 16.67 68 ARG A C 1
ATOM 475 O O . ARG A 1 68 ? 15.246 -9.808 -26.578 1.00 16.79 68 ARG A O 1
ATOM 483 N N . GLU A 1 69 ? 16.250 -7.975 -27.461 1.00 16.73 69 GLU A N 1
ATOM 484 C CA . GLU A 1 69 ? 17.617 -8.551 -27.509 1.00 16.03 69 GLU A CA 1
ATOM 485 C C . GLU A 1 69 ? 18.093 -8.806 -26.076 1.00 16.50 69 GLU A C 1
ATOM 486 O O . GLU A 1 69 ? 18.687 -9.872 -25.819 1.00 16.43 69 GLU A O 1
ATOM 492 N N . ALA A 1 70 ? 17.863 -7.856 -25.167 1.00 16.33 70 ALA A N 1
ATOM 493 C CA . ALA A 1 70 ? 18.323 -7.975 -23.765 1.00 16.84 70 ALA A CA 1
ATOM 494 C C . ALA A 1 70 ? 17.596 -9.142 -23.092 1.00 17.71 70 ALA A C 1
ATOM 495 O O . ALA A 1 70 ? 18.234 -9.932 -22.391 1.00 18.35 70 ALA A O 1
ATOM 497 N N . VAL A 1 71 ? 16.290 -9.243 -23.306 1.00 19.34 71 VAL A N 1
ATOM 498 C CA . VAL A 1 71 ? 15.412 -10.259 -22.662 1.00 20.47 71 VAL A CA 1
ATOM 499 C C . VAL A 1 71 ? 15.800 -11.664 -23.138 1.00 21.08 71 VAL A C 1
ATOM 500 O O . VAL A 1 71 ? 15.691 -12.596 -22.328 1.00 20.98 71 VAL A O 1
ATOM 504 N N . SER A 1 72 ? 16.200 -11.815 -24.404 1.00 21.19 72 SER A N 1
ATOM 505 C CA . SER A 1 72 ? 16.386 -13.132 -25.071 1.00 22.20 72 SER A CA 1
ATOM 506 C C . SER A 1 72 ? 17.834 -13.608 -24.968 1.00 20.59 72 SER A C 1
ATOM 507 O O . SER A 1 72 ? 18.093 -14.748 -25.388 1.00 21.88 72 SER A O 1
ATOM 510 N N . ASP A 1 73 ? 18.747 -12.787 -24.452 1.00 19.09 73 ASP A N 1
ATOM 511 C CA . ASP A 1 73 ? 20.194 -13.124 -24.465 1.00 18.46 73 ASP A CA 1
ATOM 512 C C . ASP A 1 73 ? 20.419 -14.360 -23.601 1.00 17.99 73 ASP A C 1
ATOM 513 O O . ASP A 1 73 ? 19.967 -14.412 -22.465 1.00 17.15 73 ASP A O 1
ATOM 518 N N . PRO A 1 74 ? 21.098 -15.409 -24.116 1.00 17.80 74 PRO A N 1
ATOM 519 C CA . PRO A 1 74 ? 21.290 -16.639 -23.343 1.00 18.17 74 PRO A CA 1
ATOM 520 C C . PRO A 1 74 ? 22.083 -16.477 -22.032 1.00 17.66 74 PRO A C 1
ATOM 521 O O . PRO A 1 74 ? 21.944 -17.333 -21.164 1.00 18.56 74 PRO A O 1
ATOM 525 N N . ALA A 1 75 ? 22.877 -15.415 -21.874 1.00 17.43 75 ALA A N 1
ATOM 526 C CA . ALA A 1 75 ? 23.676 -15.181 -20.647 1.00 17.33 75 ALA A CA 1
ATOM 527 C C . ALA A 1 75 ? 22.801 -14.542 -19.568 1.00 17.64 75 ALA A C 1
ATOM 528 O O . ALA A 1 75 ? 23.284 -14.389 -18.436 1.00 17.13 75 ALA A O 1
ATOM 530 N N . VAL A 1 76 ? 21.573 -14.162 -19.913 1.00 17.01 76 VAL A N 1
ATOM 531 C CA . VAL A 1 76 ? 20.648 -13.449 -18.987 1.00 16.87 76 VAL A CA 1
ATOM 532 C C . VAL A 1 76 ? 19.786 -14.480 -18.255 1.00 16.97 76 VAL A C 1
ATOM 533 O O . VAL A 1 76 ? 19.210 -15.360 -18.916 1.00 16.52 76 VAL A O 1
ATOM 537 N N . ASP A 1 77 ? 19.700 -14.359 -16.932 1.00 16.92 77 ASP A N 1
ATOM 538 C CA . ASP A 1 77 ? 18.836 -15.203 -16.070 1.00 17.11 77 ASP A CA 1
ATOM 539 C C . ASP A 1 77 ? 17.680 -14.372 -15.524 1.00 16.76 77 ASP A C 1
ATOM 540 O O . ASP A 1 77 ? 16.610 -14.954 -15.269 1.00 16.60 77 ASP A O 1
ATOM 545 N N . VAL A 1 78 ? 17.910 -13.077 -15.315 1.00 16.14 78 VAL A N 1
ATOM 546 C CA . VAL A 1 78 ? 16.923 -12.177 -14.660 1.00 16.05 78 VAL A CA 1
ATOM 547 C C . VAL A 1 78 ? 16.911 -10.838 -15.401 1.00 15.36 78 VAL A C 1
ATOM 548 O O . VAL A 1 78 ? 17.978 -10.365 -15.826 1.00 15.14 78 VAL A O 1
ATOM 552 N N . VAL A 1 79 ? 15.722 -10.263 -15.550 1.00 14.97 79 VAL A N 1
ATOM 553 C CA . VAL A 1 79 ? 15.523 -8.978 -16.269 1.00 14.70 79 VAL A CA 1
ATOM 554 C C . VAL A 1 79 ? 14.968 -7.941 -15.298 1.00 14.76 79 VAL A C 1
ATOM 555 O O . VAL A 1 79 ? 13.877 -8.182 -14.757 1.00 14.97 79 VAL A O 1
ATOM 559 N N . SER A 1 80 ? 15.684 -6.832 -15.132 1.00 14.31 80 SER A N 1
ATOM 560 C CA . SER A 1 80 ? 15.180 -5.603 -14.474 1.00 14.28 80 SER A CA 1
ATOM 561 C C . SER A 1 80 ? 14.414 -4.796 -15.518 1.00 14.13 80 SER A C 1
ATOM 562 O O . SER A 1 80 ? 15.017 -4.436 -16.536 1.00 13.93 80 SER A O 1
ATOM 565 N N . ILE A 1 81 ? 13.126 -4.547 -15.297 1.00 14.27 81 ILE A N 1
ATOM 566 C CA . ILE A 1 81 ? 12.286 -3.790 -16.268 1.00 13.89 81 ILE A CA 1
ATOM 567 C C . ILE A 1 81 ? 11.907 -2.460 -15.626 1.00 13.89 81 ILE A C 1
ATOM 568 O O . ILE A 1 81 ? 11.108 -2.479 -14.690 1.00 13.73 81 ILE A O 1
ATOM 573 N N . THR A 1 82 ? 12.467 -1.361 -16.122 1.00 13.92 82 THR A N 1
ATOM 574 C CA . THR A 1 82 ? 12.292 -0.013 -15.519 1.00 14.55 82 THR A CA 1
ATOM 575 C C . THR A 1 82 ? 11.770 0.966 -16.572 1.00 14.96 82 THR A C 1
ATOM 576 O O . THR A 1 82 ? 12.043 2.167 -16.451 1.00 15.49 82 THR A O 1
ATOM 580 N N . THR A 1 83 ? 11.025 0.462 -17.546 1.00 15.16 83 THR A N 1
ATOM 581 C CA . THR A 1 83 ? 10.458 1.258 -18.658 1.00 15.44 83 THR A CA 1
ATOM 582 C C . THR A 1 83 ? 9.138 1.857 -18.199 1.00 15.84 83 THR A C 1
ATOM 583 O O . THR A 1 83 ? 8.631 1.517 -17.130 1.00 15.58 83 THR A O 1
ATOM 587 N N . PRO A 1 84 ? 8.549 2.771 -18.999 1.00 16.14 84 PRO A N 1
ATOM 588 C CA . PRO A 1 84 ? 7.254 3.353 -18.669 1.00 16.15 84 PRO A CA 1
ATOM 589 C C . PRO A 1 84 ? 6.150 2.299 -18.539 1.00 16.17 84 PRO A C 1
ATOM 590 O O . PRO A 1 84 ? 6.218 1.253 -19.155 1.00 15.18 84 PRO A O 1
ATOM 594 N N . ASN A 1 85 ? 5.126 2.628 -17.750 1.00 16.54 85 ASN A N 1
ATOM 595 C CA . ASN A 1 85 ? 4.087 1.676 -17.292 1.00 17.17 85 ASN A CA 1
ATOM 596 C C . ASN A 1 85 ? 3.428 0.979 -18.480 1.00 16.90 85 ASN A C 1
ATOM 597 O O . ASN A 1 85 ? 3.081 -0.196 -18.335 1.00 17.94 85 ASN A O 1
ATOM 602 N N . GLY A 1 86 ? 3.223 1.691 -19.590 1.00 17.07 86 GLY A N 1
ATOM 603 C CA . GLY A 1 86 ? 2.499 1.159 -20.757 1.00 17.91 86 GLY A CA 1
ATOM 604 C C . GLY A 1 86 ? 3.264 0.041 -21.449 1.00 18.42 86 GLY A C 1
ATOM 605 O O . GLY A 1 86 ? 2.652 -0.636 -22.281 1.00 19.17 86 GLY A O 1
ATOM 606 N N . LEU A 1 87 ? 4.551 -0.144 -21.135 1.00 18.14 87 LEU A N 1
ATOM 607 C CA . LEU A 1 87 ? 5.394 -1.200 -21.756 1.00 17.83 87 LEU A CA 1
ATOM 608 C C . LEU A 1 87 ? 5.610 -2.369 -20.795 1.00 17.49 87 LEU A C 1
ATOM 609 O O . LEU A 1 87 ? 6.169 -3.383 -21.243 1.00 17.06 87 LEU A O 1
ATOM 614 N N . HIS A 1 88 ? 5.218 -2.250 -19.525 1.00 16.69 88 HIS A N 1
ATOM 615 C CA . HIS A 1 88 ? 5.514 -3.298 -18.511 1.00 16.51 88 HIS A CA 1
ATOM 616 C C . HIS A 1 88 ? 4.954 -4.653 -18.949 1.00 17.43 88 HIS A C 1
ATOM 617 O O . HIS A 1 88 ? 5.652 -5.666 -18.779 1.00 17.45 88 HIS A O 1
ATOM 624 N N . ARG A 1 89 ? 3.713 -4.697 -19.423 1.00 18.01 89 ARG A N 1
ATOM 625 C CA . ARG A 1 89 ? 3.051 -6.000 -19.665 1.00 19.35 89 ARG A CA 1
ATOM 626 C C . ARG A 1 89 ? 3.779 -6.719 -20.803 1.00 19.09 89 ARG A C 1
ATOM 627 O O . ARG A 1 89 ? 4.112 -7.904 -20.647 1.00 18.75 89 ARG A O 1
ATOM 635 N N . GLU A 1 90 ? 4.006 -6.025 -21.912 1.00 19.99 90 GLU A N 1
ATOM 636 C CA . GLU A 1 90 ? 4.645 -6.633 -23.107 1.00 20.40 90 GLU A CA 1
ATOM 637 C C . GLU A 1 90 ? 6.019 -7.169 -22.705 1.00 19.43 90 GLU A C 1
ATOM 638 O O . GLU A 1 90 ? 6.357 -8.323 -23.058 1.00 18.78 90 GLU A O 1
ATOM 644 N N . MET A 1 91 ? 6.785 -6.358 -21.980 1.00 17.77 91 MET A N 1
ATOM 645 C CA . MET A 1 91 ? 8.186 -6.697 -21.641 1.00 17.28 91 MET A CA 1
ATOM 646 C C . MET A 1 91 ? 8.214 -7.816 -20.598 1.00 17.12 91 MET A C 1
ATOM 647 O O . MET A 1 91 ? 9.018 -8.745 -20.761 1.00 16.77 91 MET A O 1
ATOM 652 N N . ALA A 1 92 ? 7.356 -7.775 -19.577 1.00 16.45 92 ALA A N 1
ATOM 653 C CA . ALA A 1 92 ? 7.358 -8.811 -18.517 1.00 16.87 92 ALA A CA 1
ATOM 654 C C . ALA A 1 92 ? 6.930 -10.157 -19.110 1.00 17.07 92 ALA A C 1
ATOM 655 O O . ALA A 1 92 ? 7.570 -11.166 -18.798 1.00 17.41 92 ALA A O 1
ATOM 657 N N . GLU A 1 93 ? 5.879 -10.174 -19.928 1.00 18.37 93 GLU A N 1
ATOM 658 C CA . GLU A 1 93 ? 5.371 -11.432 -20.535 1.00 19.28 93 GLU A CA 1
ATOM 659 C C . GLU A 1 93 ? 6.448 -12.014 -21.459 1.00 18.48 93 GLU A C 1
ATOM 660 O O . GLU A 1 93 ? 6.652 -13.228 -21.410 1.00 18.00 93 GLU A O 1
ATOM 666 N N . ALA A 1 94 ? 7.145 -11.180 -22.232 1.00 18.20 94 ALA A N 1
ATOM 667 C CA . ALA A 1 94 ? 8.218 -11.636 -23.149 1.00 18.19 94 ALA A CA 1
ATOM 668 C C . ALA A 1 94 ? 9.363 -12.243 -22.332 1.00 18.77 94 ALA A C 1
ATOM 669 O O . ALA A 1 94 ? 9.883 -13.306 -22.720 1.00 18.58 94 ALA A O 1
ATOM 671 N N . ALA A 1 95 ? 9.752 -11.602 -21.227 1.00 17.85 95 ALA A N 1
ATOM 672 C CA . ALA A 1 95 ? 10.863 -12.083 -20.374 1.00 18.22 95 ALA A CA 1
ATOM 673 C C . ALA A 1 95 ? 10.471 -13.432 -19.760 1.00 18.00 95 ALA A C 1
ATOM 674 O O . ALA A 1 95 ? 11.306 -14.347 -19.779 1.00 18.19 95 ALA A O 1
ATOM 676 N N . LEU A 1 96 ? 9.246 -13.558 -19.243 1.00 18.13 96 LEU A N 1
ATOM 677 C CA . LEU A 1 96 ? 8.754 -14.820 -18.633 1.00 18.50 96 LEU A CA 1
ATOM 678 C C . LEU A 1 96 ? 8.710 -15.910 -19.710 1.00 19.25 96 LEU A C 1
ATOM 679 O O . LEU A 1 96 ? 9.167 -17.035 -19.427 1.00 18.91 96 LEU A O 1
ATOM 684 N N . ALA A 1 97 ? 8.227 -15.574 -20.907 1.00 18.73 97 ALA A N 1
ATOM 685 C CA . ALA A 1 97 ? 8.108 -16.528 -22.037 1.00 19.72 97 ALA A CA 1
ATOM 686 C C . ALA A 1 97 ? 9.502 -17.012 -22.450 1.00 20.75 97 ALA A C 1
ATOM 687 O O . ALA A 1 97 ? 9.612 -18.173 -22.887 1.00 21.62 97 ALA A O 1
ATOM 689 N N . ALA A 1 98 ? 10.529 -16.167 -22.309 1.00 20.78 98 ALA A N 1
ATOM 690 C CA . ALA A 1 98 ? 11.933 -16.504 -22.644 1.00 20.89 98 ALA A CA 1
ATOM 691 C C . ALA A 1 98 ? 12.605 -17.259 -21.486 1.00 20.95 98 ALA A C 1
ATOM 692 O O . ALA A 1 98 ? 13.785 -17.606 -21.643 1.00 21.20 98 ALA A O 1
ATOM 694 N N . GLY A 1 99 ? 11.883 -17.534 -20.391 1.00 20.09 99 GLY A N 1
ATOM 695 C CA . GLY A 1 99 ? 12.389 -18.310 -19.241 1.00 19.02 99 GLY A CA 1
ATOM 696 C C . GLY A 1 99 ? 13.250 -17.478 -18.300 1.00 18.31 99 GLY A C 1
ATOM 697 O O . GLY A 1 99 ? 14.135 -18.050 -17.649 1.00 18.24 99 GLY A O 1
ATOM 698 N N . LYS A 1 100 ? 13.001 -16.171 -18.200 1.00 17.19 100 LYS A N 1
ATOM 699 C CA . LYS A 1 100 ? 13.780 -15.276 -17.309 1.00 16.57 100 LYS A CA 1
ATOM 700 C C . LYS A 1 100 ? 12.959 -14.925 -16.070 1.00 16.20 100 LYS A C 1
ATOM 701 O O . LYS A 1 100 ? 11.726 -14.738 -16.195 1.00 16.16 100 LYS A O 1
ATOM 707 N N . HIS A 1 101 ? 13.621 -14.829 -14.919 1.00 15.60 101 HIS A N 1
ATOM 708 C CA . HIS A 1 101 ? 13.030 -14.217 -13.703 1.00 15.94 101 HIS A CA 1
ATOM 709 C C . HIS A 1 101 ? 12.867 -12.720 -13.981 1.00 15.45 101 HIS A C 1
ATOM 710 O O . HIS A 1 101 ? 13.612 -12.186 -14.837 1.00 15.34 101 HIS A O 1
ATOM 717 N N . VAL A 1 102 ? 11.920 -12.064 -13.310 1.00 15.13 102 VAL A N 1
ATOM 718 C CA . VAL A 1 102 ? 11.591 -10.646 -13.627 1.00 14.90 102 VAL A CA 1
ATOM 719 C C . VAL A 1 102 ? 11.562 -9.801 -12.353 1.00 14.19 102 VAL A C 1
ATOM 720 O O . VAL A 1 102 ? 10.841 -10.158 -11.402 1.00 14.38 102 VAL A O 1
ATOM 724 N N . TRP A 1 103 ? 12.307 -8.697 -12.384 1.00 13.33 103 TRP A N 1
ATOM 725 C CA . TRP A 1 103 ? 12.233 -7.594 -11.396 1.00 13.03 103 TRP A CA 1
ATOM 726 C C . TRP A 1 103 ? 11.519 -6.430 -12.078 1.00 12.68 103 TRP A C 1
ATOM 727 O O . TRP A 1 103 ? 12.161 -5.739 -12.892 1.00 12.72 103 TRP A O 1
ATOM 738 N N . LEU A 1 104 ? 10.220 -6.292 -11.838 1.00 13.51 104 LEU A N 1
ATOM 739 C CA . LEU A 1 104 ? 9.361 -5.329 -12.571 1.00 13.91 104 LEU A CA 1
ATOM 740 C C . LEU A 1 104 ? 9.123 -4.085 -11.718 1.00 14.06 104 LEU A C 1
ATOM 741 O O . LEU A 1 104 ? 8.721 -4.219 -10.559 1.00 14.01 104 LEU A O 1
ATOM 746 N N . GLU A 1 105 ? 9.299 -2.902 -12.294 1.00 14.18 105 GLU A N 1
ATOM 747 C CA . GLU A 1 105 ? 8.963 -1.658 -11.561 1.00 13.99 105 GLU A CA 1
ATOM 748 C C . GLU A 1 105 ? 7.447 -1.571 -11.376 1.00 14.12 105 GLU A C 1
ATOM 749 O O . GLU A 1 105 ? 6.699 -2.132 -12.194 1.00 13.47 105 GLU A O 1
ATOM 755 N N . LYS A 1 106 ? 7.014 -0.872 -10.328 1.00 14.48 106 LYS A N 1
ATOM 756 C CA . LYS A 1 106 ? 5.578 -0.588 -10.081 1.00 15.20 106 LYS A CA 1
ATOM 757 C C . LYS A 1 106 ? 5.122 0.538 -11.003 1.00 15.61 106 LYS A C 1
ATOM 758 O O . LYS A 1 106 ? 5.947 1.224 -11.608 1.00 15.85 106 LYS A O 1
ATOM 764 N N . PRO A 1 107 ? 3.793 0.695 -11.223 1.00 15.86 107 PRO A N 1
ATOM 765 C CA . PRO A 1 107 ? 2.817 -0.357 -10.937 1.00 16.19 107 PRO A CA 1
ATOM 766 C C . PRO A 1 107 ? 2.984 -1.466 -11.987 1.00 16.04 107 PRO A C 1
ATOM 767 O O . PRO A 1 107 ? 3.765 -1.287 -12.898 1.00 16.32 107 PRO A O 1
ATOM 771 N N . MET A 1 108 ? 2.263 -2.582 -11.863 1.00 16.30 108 MET A N 1
ATOM 772 C CA . MET A 1 108 ? 2.438 -3.727 -12.794 1.00 16.46 108 MET A CA 1
ATOM 773 C C . MET A 1 108 ? 2.173 -3.281 -14.235 1.00 16.79 108 MET A C 1
ATOM 774 O O . MET A 1 108 ? 3.032 -3.517 -15.084 1.00 17.04 108 MET A O 1
ATOM 779 N N . ALA A 1 109 ? 1.023 -2.663 -14.497 1.00 17.32 109 ALA A N 1
ATOM 780 C CA . ALA A 1 109 ? 0.602 -2.250 -15.854 1.00 17.73 109 ALA A CA 1
ATOM 781 C C . ALA A 1 109 ? -0.430 -1.127 -15.738 1.00 17.89 109 ALA A C 1
ATOM 782 O O . ALA A 1 109 ? -0.408 -0.411 -14.720 1.00 17.76 109 ALA A O 1
ATOM 784 N N . LEU A 1 110 ? -1.273 -0.941 -16.752 1.00 17.81 110 LEU A N 1
ATOM 785 C CA . LEU A 1 110 ? -2.220 0.197 -16.802 1.00 17.72 110 LEU A CA 1
ATOM 786 C C . LEU A 1 110 ? -3.587 -0.216 -16.265 1.00 18.90 110 LEU A C 1
ATOM 787 O O . LEU A 1 110 ? -4.339 0.678 -15.851 1.00 18.84 110 LEU A O 1
ATOM 792 N N . SER A 1 111 ? -3.911 -1.506 -16.302 1.00 18.97 111 SER A N 1
ATOM 793 C CA . SER A 1 111 ? -5.260 -2.013 -15.960 1.00 19.21 111 SER A CA 1
ATOM 794 C C . SER A 1 111 ? -5.157 -3.286 -15.130 1.00 19.09 111 SER A C 1
ATOM 795 O O . SER A 1 111 ? -4.100 -3.946 -15.139 1.00 18.86 111 SER A O 1
ATOM 798 N N . VAL A 1 112 ? -6.251 -3.638 -14.467 1.00 18.90 112 VAL A N 1
ATOM 799 C CA . VAL A 1 112 ? -6.360 -4.922 -13.731 1.00 19.10 112 VAL A CA 1
ATOM 800 C C . VAL A 1 112 ? -6.271 -6.060 -14.749 1.00 19.51 112 VAL A C 1
ATOM 801 O O . VAL A 1 112 ? -5.604 -7.057 -14.463 1.00 18.99 112 VAL A O 1
ATOM 805 N N . GLU A 1 113 ? -6.935 -5.901 -15.893 1.00 20.90 113 GLU A N 1
ATOM 806 C CA . GLU A 1 113 ? -6.926 -6.913 -16.976 1.00 22.56 113 GLU A CA 1
ATOM 807 C C . GLU A 1 113 ? -5.475 -7.233 -17.367 1.00 20.98 113 GLU A C 1
ATOM 808 O O . GLU A 1 113 ? -5.156 -8.435 -17.475 1.00 20.67 113 GLU A O 1
ATOM 814 N N . ASP A 1 114 ? -4.636 -6.212 -17.574 1.00 21.42 114 ASP A N 1
ATOM 815 C CA . ASP A 1 114 ? -3.189 -6.375 -17.884 1.00 21.68 114 ASP A CA 1
ATOM 816 C C . ASP A 1 114 ? -2.521 -7.181 -16.765 1.00 20.06 114 ASP A C 1
ATOM 817 O O . ASP A 1 114 ? -1.767 -8.133 -17.069 1.00 18.34 114 ASP A O 1
ATOM 822 N N . ALA A 1 115 ? -2.749 -6.796 -15.508 1.00 18.77 115 ALA A N 1
ATOM 823 C CA . ALA A 1 115 ? -2.098 -7.425 -14.336 1.00 19.19 115 ALA A CA 1
ATOM 824 C C . ALA A 1 115 ? -2.512 -8.897 -14.254 1.00 19.32 115 ALA A C 1
ATOM 825 O O . ALA A 1 115 ? -1.658 -9.741 -13.928 1.00 19.67 115 ALA A O 1
ATOM 827 N N . GLN A 1 116 ? -3.785 -9.193 -14.529 1.00 19.33 116 GLN A N 1
ATOM 828 C CA . GLN A 1 116 ? -4.318 -10.577 -14.497 1.00 20.09 116 GLN A CA 1
ATOM 829 C C . GLN A 1 116 ? -3.563 -11.441 -15.512 1.00 19.80 116 GLN A C 1
ATOM 830 O O . GLN A 1 116 ? -3.187 -12.563 -15.164 1.00 19.03 116 GLN A O 1
ATOM 836 N N . ALA A 1 117 ? -3.359 -10.931 -16.722 1.00 20.01 117 ALA A N 1
ATOM 837 C CA . ALA A 1 117 ? -2.658 -11.659 -17.804 1.00 19.91 117 ALA A CA 1
ATOM 838 C C . ALA A 1 117 ? -1.210 -11.903 -17.379 1.00 19.63 117 ALA A C 1
ATOM 839 O O . ALA A 1 117 ? -0.707 -13.021 -17.600 1.00 21.04 117 ALA A O 1
ATOM 841 N N . MET A 1 118 ? -0.576 -10.917 -16.742 1.00 19.15 118 MET A N 1
ATOM 842 C CA . MET A 1 118 ? 0.833 -11.024 -16.279 1.00 18.54 118 MET A CA 1
ATOM 843 C C . MET A 1 118 ? 0.908 -12.041 -15.138 1.00 18.92 118 MET A C 1
ATOM 844 O O . MET A 1 118 ? 1.877 -12.816 -15.095 1.00 18.91 118 MET A O 1
ATOM 849 N N . GLU A 1 119 ? -0.078 -12.028 -14.237 1.00 19.19 119 GLU A N 1
ATOM 850 C CA . GLU A 1 119 ? -0.132 -12.942 -13.069 1.00 19.60 119 GLU A CA 1
ATOM 851 C C . GLU A 1 119 ? -0.222 -14.386 -13.568 1.00 20.02 119 GLU A C 1
ATOM 852 O O . GLU A 1 119 ? 0.461 -15.251 -13.003 1.00 20.26 119 GLU A O 1
ATOM 858 N N . ALA A 1 120 ? -1.039 -14.625 -14.592 1.00 20.31 120 ALA A N 1
ATOM 859 C CA . ALA A 1 120 ? -1.217 -15.956 -15.212 1.00 21.16 120 ALA A CA 1
ATOM 860 C C . ALA A 1 120 ? 0.093 -16.372 -15.891 1.00 21.48 120 ALA A C 1
ATOM 861 O O . ALA A 1 120 ? 0.495 -17.542 -15.734 1.00 22.13 120 ALA A O 1
ATOM 863 N N . ALA A 1 121 ? 0.737 -15.459 -16.622 1.00 21.32 121 ALA A N 1
ATOM 864 C CA . ALA A 1 121 ? 1.983 -15.735 -17.373 1.00 21.50 121 ALA A CA 1
ATOM 865 C C . ALA A 1 121 ? 3.102 -16.114 -16.398 1.00 22.61 121 ALA A C 1
ATOM 866 O O . ALA A 1 121 ? 3.902 -17.004 -16.734 1.00 22.96 121 ALA A O 1
ATOM 868 N N . ALA A 1 122 ? 3.170 -15.466 -15.230 1.00 22.18 122 ALA A N 1
ATOM 869 C CA . ALA A 1 122 ? 4.222 -15.735 -14.223 1.00 23.00 122 ALA A CA 1
ATOM 870 C C . ALA A 1 122 ? 4.040 -17.146 -13.656 1.00 24.03 122 ALA A C 1
ATOM 871 O O . ALA A 1 122 ? 5.046 -17.860 -13.555 1.00 24.55 122 ALA A O 1
ATOM 873 N N . ARG A 1 123 ? 2.812 -17.534 -13.307 1.00 25.69 123 ARG A N 1
ATOM 874 C CA . ARG A 1 123 ? 2.507 -18.900 -12.789 1.00 27.90 123 ARG A CA 1
ATOM 875 C C . ARG A 1 123 ? 2.899 -19.943 -13.844 1.00 29.12 123 ARG A C 1
ATOM 876 O O . ARG A 1 123 ? 3.585 -20.924 -13.472 1.00 29.82 123 ARG A O 1
ATOM 884 N N . ALA A 1 124 ? 2.543 -19.728 -15.114 1.00 27.71 124 ALA A N 1
ATOM 885 C CA . ALA A 1 124 ? 2.833 -20.684 -16.214 1.00 28.39 124 ALA A CA 1
ATOM 886 C C . ALA A 1 124 ? 4.349 -20.840 -16.422 1.00 29.43 124 ALA A C 1
ATOM 887 O O . ALA A 1 124 ? 4.785 -21.960 -16.762 1.00 28.99 124 ALA A O 1
ATOM 889 N N . SER A 1 125 ? 5.126 -19.767 -16.242 1.00 28.44 125 SER A N 1
ATOM 890 C CA . SER A 1 125 ? 6.584 -19.722 -16.540 1.00 28.16 125 SER A CA 1
ATOM 891 C C . SER A 1 125 ? 7.396 -20.462 -15.471 1.00 27.39 125 SER A C 1
ATOM 892 O O . SER A 1 125 ? 8.543 -20.832 -15.776 1.00 25.76 125 SER A O 1
ATOM 895 N N . ASP A 1 126 ? 6.868 -20.596 -14.252 1.00 27.56 126 ASP A N 1
ATOM 896 C CA . ASP A 1 126 ? 7.617 -21.116 -13.076 1.00 28.35 126 ASP A CA 1
ATOM 897 C C . ASP A 1 126 ? 8.933 -20.338 -12.901 1.00 27.58 126 ASP A C 1
ATOM 898 O O . ASP A 1 126 ? 9.968 -20.954 -12.577 1.00 27.44 126 ASP A O 1
ATOM 903 N N . ARG A 1 127 ? 8.902 -19.021 -13.091 1.00 24.70 127 ARG A N 1
ATOM 904 C CA . ARG A 1 127 ? 10.067 -18.134 -12.840 1.00 23.68 127 ARG A CA 1
ATOM 905 C C . ARG A 1 127 ? 9.694 -17.220 -11.673 1.00 21.02 127 ARG A C 1
ATOM 906 O O . ARG A 1 127 ? 8.486 -17.029 -11.441 1.00 20.28 127 ARG A O 1
ATOM 914 N N . ARG A 1 128 ? 10.686 -16.698 -10.955 1.00 19.01 128 ARG A N 1
ATOM 915 C CA . ARG A 1 128 ? 10.445 -15.781 -9.815 1.00 18.63 128 ARG A CA 1
ATOM 916 C C . ARG A 1 128 ? 10.137 -14.387 -10.360 1.00 17.64 128 ARG A C 1
ATOM 917 O O . ARG A 1 128 ? 10.711 -13.982 -11.394 1.00 16.68 128 ARG A O 1
ATOM 925 N N . THR A 1 129 ? 9.235 -13.687 -9.684 1.00 16.70 129 THR A N 1
ATOM 926 C CA . THR A 1 129 ? 8.889 -12.279 -9.978 1.00 16.08 129 THR A CA 1
ATOM 927 C C . THR A 1 129 ? 8.947 -11.497 -8.672 1.00 15.84 129 THR A C 1
ATOM 928 O O . THR A 1 129 ? 8.644 -12.076 -7.604 1.00 14.97 129 THR A O 1
ATOM 932 N N . ILE A 1 130 ? 9.322 -10.230 -8.766 1.00 15.63 130 ILE A N 1
ATOM 933 C CA . ILE A 1 130 ? 9.174 -9.263 -7.645 1.00 15.49 130 ILE A CA 1
ATOM 934 C C . ILE A 1 130 ? 8.855 -7.912 -8.271 1.00 15.45 130 ILE A C 1
ATOM 935 O O . ILE A 1 130 ? 9.350 -7.631 -9.386 1.00 15.20 130 ILE A O 1
ATOM 940 N N . ILE A 1 131 ? 8.046 -7.112 -7.582 1.00 14.82 131 ILE A N 1
ATOM 941 C CA . ILE A 1 131 ? 7.688 -5.753 -8.060 1.00 14.78 131 ILE A CA 1
ATOM 942 C C . ILE A 1 131 ? 8.420 -4.747 -7.173 1.00 14.01 131 ILE A C 1
ATOM 943 O O . ILE A 1 131 ? 8.578 -5.029 -5.974 1.00 14.64 131 ILE A O 1
ATOM 948 N N . GLY A 1 132 ? 8.864 -3.633 -7.762 1.00 13.97 132 GLY A N 1
ATOM 949 C CA . GLY A 1 132 ? 9.790 -2.655 -7.155 1.00 13.79 132 GLY A CA 1
ATOM 950 C C . GLY A 1 132 ? 9.167 -1.778 -6.072 1.00 14.29 132 GLY A C 1
ATOM 951 O O . GLY A 1 132 ? 9.449 -0.565 -6.060 1.00 14.33 132 GLY A O 1
ATOM 952 N N . TYR A 1 133 ? 8.441 -2.359 -5.122 1.00 13.70 133 TYR A N 1
ATOM 953 C CA . TYR A 1 133 ? 7.887 -1.628 -3.954 1.00 13.62 133 TYR A CA 1
ATOM 954 C C . TYR A 1 133 ? 8.993 -1.399 -2.923 1.00 13.27 133 TYR A C 1
ATOM 955 O O . TYR A 1 133 ? 8.988 -1.996 -1.822 1.00 13.30 133 TYR A O 1
ATOM 964 N N . ASN A 1 134 ? 9.911 -0.499 -3.256 1.00 12.80 134 ASN A N 1
ATOM 965 C CA . ASN A 1 134 ? 11.192 -0.391 -2.520 1.00 13.11 134 ASN A CA 1
ATOM 966 C C . ASN A 1 134 ? 10.969 0.215 -1.130 1.00 12.32 134 ASN A C 1
ATOM 967 O O . ASN A 1 134 ? 11.882 0.090 -0.306 1.00 12.80 134 ASN A O 1
ATOM 972 N N . TYR A 1 135 ? 9.821 0.834 -0.842 1.00 12.24 135 TYR A N 1
ATOM 973 C CA . TYR A 1 135 ? 9.610 1.442 0.499 1.00 12.19 135 TYR A CA 1
ATOM 974 C C . TYR A 1 135 ? 9.325 0.351 1.538 1.00 12.72 135 TYR A C 1
ATOM 975 O O . TYR A 1 135 ? 9.418 0.669 2.726 1.00 13.10 135 TYR A O 1
ATOM 984 N N . THR A 1 136 ? 9.069 -0.890 1.127 1.00 12.70 136 THR A N 1
ATOM 985 C CA . THR A 1 136 ? 8.922 -2.047 2.055 1.00 12.97 136 THR A CA 1
ATOM 986 C C . THR A 1 136 ? 10.293 -2.602 2.454 1.00 13.40 136 THR A C 1
ATOM 987 O O . THR A 1 136 ? 10.314 -3.596 3.198 1.00 13.41 136 THR A O 1
ATOM 991 N N . ARG A 1 137 ? 11.401 -1.993 2.008 1.00 13.15 137 ARG A N 1
ATOM 992 C CA . ARG A 1 137 ? 12.756 -2.588 2.154 1.00 12.68 137 ARG A CA 1
ATOM 993 C C . ARG A 1 137 ? 13.599 -1.830 3.177 1.00 12.39 137 ARG A C 1
ATOM 994 O O . ARG A 1 137 ? 14.702 -2.310 3.471 1.00 13.77 137 ARG A O 1
ATOM 1002 N N . SER A 1 138 ? 13.172 -0.662 3.657 1.00 12.25 138 SER A N 1
ATOM 1003 C CA . SER A 1 138 ? 14.005 0.108 4.611 1.00 12.48 138 SER A CA 1
ATOM 1004 C C . SER A 1 138 ? 14.151 -0.697 5.899 1.00 12.56 138 SER A C 1
ATOM 1005 O O . SER A 1 138 ? 13.231 -1.411 6.296 1.00 12.87 138 SER A O 1
ATOM 1008 N N . PRO A 1 139 ? 15.293 -0.608 6.609 1.00 12.17 139 PRO A N 1
ATOM 1009 C CA . PRO A 1 139 ? 15.392 -1.221 7.934 1.00 12.06 139 PRO A CA 1
ATOM 1010 C C . PRO A 1 139 ? 14.273 -0.772 8.884 1.00 12.05 139 PRO A C 1
ATOM 1011 O O . PRO A 1 139 ? 13.792 -1.586 9.654 1.00 12.94 139 PRO A O 1
ATOM 1015 N N . ALA A 1 140 ? 13.861 0.496 8.813 1.00 12.26 140 ALA A N 1
ATOM 1016 C CA . ALA A 1 140 ? 12.807 1.041 9.703 1.00 12.13 140 ALA A CA 1
ATOM 1017 C C . ALA A 1 140 ? 11.491 0.322 9.407 1.00 11.73 140 ALA A C 1
ATOM 1018 O O . ALA A 1 140 ? 10.816 -0.131 10.358 1.00 11.81 140 ALA A O 1
ATOM 1020 N N . PHE A 1 141 ? 11.111 0.207 8.138 1.00 11.94 141 PHE A N 1
ATOM 1021 C CA . PHE A 1 141 ? 9.832 -0.434 7.774 1.00 12.41 141 PHE A CA 1
ATOM 1022 C C . PHE A 1 141 ? 9.861 -1.888 8.259 1.00 12.25 141 PHE A C 1
ATOM 1023 O O . PHE A 1 141 ? 8.907 -2.354 8.914 1.00 12.50 141 PHE A O 1
ATOM 1031 N N . ARG A 1 142 ? 10.921 -2.608 7.907 1.00 12.14 142 ARG A N 1
ATOM 1032 C CA . ARG A 1 142 ? 11.043 -4.044 8.250 1.00 12.37 142 ARG A CA 1
ATOM 1033 C C . ARG A 1 142 ? 11.063 -4.195 9.777 1.00 12.04 142 ARG A C 1
ATOM 1034 O O . ARG A 1 142 ? 10.458 -5.156 10.281 1.00 12.21 142 ARG A O 1
ATOM 1042 N N . ALA A 1 143 ? 11.680 -3.273 10.506 1.00 11.85 143 ALA A N 1
ATOM 1043 C CA . ALA A 1 143 ? 11.687 -3.306 11.987 1.00 11.73 143 ALA A CA 1
ATOM 1044 C C . ALA A 1 143 ? 10.259 -3.117 12.515 1.00 11.85 143 ALA A C 1
ATOM 1045 O O . ALA A 1 143 ? 9.882 -3.802 13.486 1.00 11.67 143 ALA A O 1
ATOM 1047 N N . ALA A 1 144 ? 9.487 -2.214 11.912 1.00 11.78 144 ALA A N 1
ATOM 1048 C CA . ALA A 1 144 ? 8.091 -1.942 12.325 1.00 11.98 144 ALA A CA 1
ATOM 1049 C C . ALA A 1 144 ? 7.244 -3.202 12.147 1.00 12.09 144 ALA A C 1
ATOM 1050 O O . ALA A 1 144 ? 6.426 -3.530 13.037 1.00 12.41 144 ALA A O 1
ATOM 1052 N N . VAL A 1 145 ? 7.393 -3.880 11.012 1.00 12.03 145 VAL A N 1
ATOM 1053 C CA . VAL A 1 145 ? 6.605 -5.113 10.750 1.00 12.46 145 VAL A CA 1
ATOM 1054 C C . VAL A 1 145 ? 6.934 -6.132 11.842 1.00 12.54 145 VAL A C 1
ATOM 1055 O O . VAL A 1 145 ? 6.002 -6.758 12.387 1.00 12.44 145 VAL A O 1
ATOM 1059 N N . ASP A 1 146 ? 8.207 -6.283 12.182 1.00 13.18 146 ASP A N 1
ATOM 1060 C CA . ASP A 1 146 ? 8.612 -7.271 13.216 1.00 14.09 146 ASP A CA 1
ATOM 1061 C C . ASP A 1 146 ? 8.056 -6.838 14.575 1.00 13.99 146 ASP A C 1
ATOM 1062 O O . ASP A 1 146 ? 7.591 -7.713 15.325 1.00 14.14 146 ASP A O 1
ATOM 1067 N N . LEU A 1 147 ? 8.110 -5.546 14.901 1.00 13.14 147 LEU A N 1
ATOM 1068 C CA . LEU A 1 147 ? 7.602 -5.047 16.201 1.00 13.30 147 LEU A CA 1
ATOM 1069 C C . LEU A 1 147 ? 6.101 -5.329 16.292 1.00 13.04 147 LEU A C 1
ATOM 1070 O O . LEU A 1 147 ? 5.653 -5.782 17.350 1.00 13.31 147 LEU A O 1
ATOM 1075 N N . ILE A 1 148 ? 5.341 -5.088 15.231 1.00 12.85 148 ILE A N 1
ATOM 1076 C CA . ILE A 1 148 ? 3.875 -5.366 15.255 1.00 13.56 148 ILE A CA 1
ATOM 1077 C C . ILE A 1 148 ? 3.639 -6.864 15.512 1.00 14.18 148 ILE A C 1
ATOM 1078 O O . ILE A 1 148 ? 2.769 -7.195 16.344 1.00 13.50 148 ILE A O 1
ATOM 1083 N N . ALA A 1 149 ? 4.394 -7.741 14.847 1.00 14.64 149 ALA A N 1
ATOM 1084 C CA . ALA A 1 149 ? 4.245 -9.210 14.978 1.00 15.43 149 ALA A CA 1
ATOM 1085 C C . ALA A 1 149 ? 4.576 -9.645 16.409 1.00 15.95 149 ALA A C 1
ATOM 1086 O O . ALA A 1 149 ? 3.927 -10.581 16.898 1.00 16.92 149 ALA A O 1
ATOM 1088 N N . GLU A 1 150 ? 5.518 -8.967 17.065 1.00 15.71 150 GLU A N 1
ATOM 1089 C CA . GLU A 1 150 ? 5.961 -9.294 18.446 1.00 16.51 150 GLU A CA 1
ATOM 1090 C C . GLU A 1 150 ? 4.982 -8.738 19.492 1.00 16.46 150 GLU A C 1
ATOM 1091 O O . GLU A 1 150 ? 5.190 -9.019 20.696 1.00 17.46 150 GLU A O 1
ATOM 1097 N N . GLY A 1 151 ? 3.991 -7.943 19.074 1.00 15.28 151 GLY A N 1
ATOM 1098 C CA . GLY A 1 151 ? 2.985 -7.333 19.960 1.00 14.92 151 GLY A CA 1
ATOM 1099 C C . GLY A 1 151 ? 3.449 -6.040 20.610 1.00 14.70 151 GLY A C 1
ATOM 1100 O O . GLY A 1 151 ? 2.851 -5.641 21.615 1.00 14.86 151 GLY A O 1
ATOM 1101 N N . ALA A 1 152 ? 4.413 -5.331 20.017 1.00 14.22 152 ALA A N 1
ATOM 1102 C CA . ALA A 1 152 ? 4.984 -4.099 20.607 1.00 14.11 152 ALA A CA 1
ATOM 1103 C C . ALA A 1 152 ? 3.910 -3.012 20.741 1.00 14.03 152 ALA A C 1
ATOM 1104 O O . ALA A 1 152 ? 4.052 -2.178 21.630 1.00 14.39 152 ALA A O 1
ATOM 1106 N N . ILE A 1 153 ? 2.880 -3.000 19.893 1.00 13.53 153 ILE A N 1
ATOM 1107 C CA . ILE A 1 153 ? 1.801 -1.970 19.971 1.00 13.73 153 ILE A CA 1
ATOM 1108 C C . ILE A 1 153 ? 0.460 -2.630 20.277 1.00 13.35 153 ILE A C 1
ATOM 1109 O O . ILE A 1 153 ? -0.567 -1.966 20.103 1.00 12.89 153 ILE A O 1
ATOM 1114 N N . GLY A 1 154 ? 0.455 -3.872 20.751 1.00 13.57 154 GLY A N 1
ATOM 1115 C CA . GLY A 1 154 ? -0.808 -4.567 21.031 1.00 13.91 154 GLY A CA 1
ATOM 1116 C C . GLY A 1 154 ? -1.581 -4.822 19.756 1.00 13.64 154 GLY A C 1
ATOM 1117 O O . GLY A 1 154 ? -0.957 -5.082 18.708 1.00 13.71 154 GLY A O 1
ATOM 1118 N N . ARG A 1 155 ? -2.903 -4.745 19.835 1.00 13.02 155 ARG A N 1
ATOM 1119 C CA . ARG A 1 155 ? -3.810 -5.027 18.704 1.00 12.84 155 ARG A CA 1
ATOM 1120 C C . ARG A 1 155 ? -3.928 -3.764 17.860 1.00 12.76 155 ARG A C 1
ATOM 1121 O O . ARG A 1 155 ? -4.394 -2.753 18.369 1.00 12.31 155 ARG A O 1
ATOM 1129 N N . PRO A 1 156 ? -3.544 -3.769 16.564 1.00 12.67 156 PRO A N 1
ATOM 1130 C CA . PRO A 1 156 ? -3.775 -2.595 15.717 1.00 13.05 156 PRO A CA 1
ATOM 1131 C C . PRO A 1 156 ? -5.267 -2.226 15.676 1.00 13.04 156 PRO A C 1
ATOM 1132 O O . PRO A 1 156 ? -6.091 -3.107 15.540 1.00 13.81 156 PRO A O 1
ATOM 1136 N N . ILE A 1 157 ? -5.591 -0.939 15.809 1.00 13.12 157 ILE A N 1
ATOM 1137 C CA . ILE A 1 157 ? -7.001 -0.443 15.788 1.00 13.05 157 ILE A CA 1
ATOM 1138 C C . ILE A 1 157 ? -7.178 0.615 14.693 1.00 13.21 157 ILE A C 1
ATOM 1139 O O . ILE A 1 157 ? -8.327 0.893 14.326 1.00 13.45 157 ILE A O 1
ATOM 1144 N N . HIS A 1 158 ? -6.096 1.183 14.167 1.00 12.68 158 HIS A N 1
ATOM 1145 C CA . HIS A 1 158 ? -6.212 2.192 13.087 1.00 12.21 158 HIS A CA 1
ATOM 1146 C C . HIS A 1 158 ? -4.913 2.314 12.300 1.00 12.39 158 HIS A C 1
ATOM 1147 O O . HIS A 1 158 ? -3.836 2.330 12.891 1.00 12.49 158 HIS A O 1
ATOM 1154 N N . PHE A 1 159 ? -5.049 2.468 10.992 1.00 12.12 159 PHE A N 1
ATOM 1155 C CA . PHE A 1 159 ? -3.942 2.830 10.089 1.00 12.00 159 PHE A CA 1
ATOM 1156 C C . PHE A 1 159 ? -4.246 4.203 9.500 1.00 12.26 159 PHE A C 1
ATOM 1157 O O . PHE A 1 159 ? -5.375 4.426 9.047 1.00 11.92 159 PHE A O 1
ATOM 1165 N N . ARG A 1 160 ? -3.263 5.088 9.491 1.00 12.37 160 ARG A N 1
ATOM 1166 C CA . ARG A 1 160 ? -3.370 6.341 8.709 1.00 12.39 160 ARG A CA 1
ATOM 1167 C C . ARG A 1 160 ? -2.112 6.474 7.865 1.00 12.18 160 ARG A C 1
ATOM 1168 O O . ARG A 1 160 ? -1.011 6.505 8.437 1.00 12.51 160 ARG A O 1
ATOM 1176 N N . GLY A 1 161 ? -2.287 6.571 6.552 1.00 11.53 161 GLY A N 1
ATOM 1177 C CA . GLY A 1 161 ? -1.153 6.679 5.625 1.00 11.62 161 GLY A CA 1
ATOM 1178 C C . GLY A 1 161 ? -1.375 7.769 4.608 1.00 11.52 161 GLY A C 1
ATOM 1179 O O . GLY A 1 161 ? -2.525 7.991 4.200 1.00 11.51 161 GLY A O 1
ATOM 1180 N N . MET A 1 162 ? -0.297 8.414 4.198 1.00 11.66 162 MET A N 1
ATOM 1181 C CA . MET A 1 162 ? -0.340 9.427 3.122 1.00 12.00 162 MET A CA 1
ATOM 1182 C C . MET A 1 162 ? 0.909 9.257 2.262 1.00 11.67 162 MET A C 1
ATOM 1183 O O . MET A 1 162 ? 1.907 8.660 2.724 1.00 11.00 162 MET A O 1
ATOM 1188 N N . TYR A 1 163 ? 0.865 9.753 1.040 1.00 10.90 163 TYR A N 1
ATOM 1189 C CA . TYR A 1 163 ? 2.068 9.801 0.186 1.00 10.91 163 TYR A CA 1
ATOM 1190 C C . TYR A 1 163 ? 1.950 11.061 -0.648 1.00 10.70 163 TYR A C 1
ATOM 1191 O O . TYR A 1 163 ? 1.297 11.021 -1.708 1.00 10.51 163 TYR A O 1
ATOM 1200 N N . ASP A 1 164 ? 2.529 12.141 -0.120 1.00 10.51 164 ASP A N 1
ATOM 1201 C CA . ASP A 1 164 ? 2.519 13.473 -0.766 1.00 10.56 164 ASP A CA 1
ATOM 1202 C C . ASP A 1 164 ? 3.847 13.733 -1.465 1.00 10.85 164 ASP A C 1
ATOM 1203 O O . ASP A 1 164 ? 4.921 13.555 -0.850 1.00 10.59 164 ASP A O 1
ATOM 1208 N N . GLU A 1 165 ? 3.753 14.187 -2.713 1.00 11.08 165 GLU A N 1
ATOM 1209 C CA . GLU A 1 165 ? 4.878 14.786 -3.462 1.00 11.47 165 GLU A CA 1
ATOM 1210 C C . GLU A 1 165 ? 4.326 15.939 -4.286 1.00 11.33 165 GLU A C 1
ATOM 1211 O O . GLU A 1 165 ? 3.101 16.040 -4.412 1.00 11.11 165 GLU A O 1
ATOM 1217 N N . ASP A 1 166 ? 5.204 16.766 -4.840 1.00 11.44 166 ASP A N 1
ATOM 1218 C CA . ASP A 1 166 ? 4.755 17.973 -5.571 1.00 11.95 166 ASP A CA 1
ATOM 1219 C C . ASP A 1 166 ? 5.357 18.019 -6.973 1.00 12.69 166 ASP A C 1
ATOM 1220 O O . ASP A 1 166 ? 5.325 19.105 -7.560 1.00 12.93 166 ASP A O 1
ATOM 1225 N N . TYR A 1 167 ? 5.801 16.888 -7.526 1.00 13.62 167 TYR A N 1
ATOM 1226 C CA . TYR A 1 167 ? 6.479 16.863 -8.852 1.00 14.57 167 TYR A CA 1
ATOM 1227 C C . TYR A 1 167 ? 5.525 17.323 -9.964 1.00 15.23 167 TYR A C 1
ATOM 1228 O O . TYR A 1 167 ? 6.058 17.702 -11.021 1.00 16.08 167 TYR A O 1
ATOM 1237 N N . MET A 1 168 ? 4.200 17.338 -9.764 1.00 15.47 168 MET A N 1
ATOM 1238 C CA . MET A 1 168 ? 3.261 17.874 -10.787 1.00 16.83 168 MET A CA 1
ATOM 1239 C C . MET A 1 168 ? 2.549 19.136 -10.294 1.00 15.79 168 MET A C 1
ATOM 1240 O O . MET A 1 168 ? 1.580 19.559 -10.964 1.00 15.27 168 MET A O 1
ATOM 1245 N N . ALA A 1 169 ? 2.985 19.749 -9.191 1.00 15.15 169 ALA A N 1
ATOM 1246 C CA . ALA A 1 169 ? 2.272 20.922 -8.625 1.00 15.62 169 ALA A CA 1
ATOM 1247 C C . ALA A 1 169 ? 2.350 22.112 -9.590 1.00 16.24 169 ALA A C 1
ATOM 1248 O O . ALA A 1 169 ? 1.437 22.932 -9.578 1.00 16.29 169 ALA A O 1
ATOM 1250 N N . ASP A 1 170 ? 3.411 22.207 -10.384 1.00 17.54 170 ASP A N 1
ATOM 1251 C CA A ASP A 1 170 ? 3.636 23.343 -11.319 0.50 18.21 170 ASP A CA 1
ATOM 1252 C CA B ASP A 1 170 ? 3.621 23.347 -11.315 0.50 18.70 170 ASP A CA 1
ATOM 1253 C C . ASP A 1 170 ? 2.713 23.170 -12.527 1.00 18.56 170 ASP A C 1
ATOM 1254 O O . ASP A 1 170 ? 2.855 22.213 -13.278 1.00 18.17 170 ASP A O 1
ATOM 1263 N N . PRO A 1 171 ? 1.732 24.080 -12.740 1.00 20.02 171 PRO A N 1
ATOM 1264 C CA . PRO A 1 171 ? 0.777 23.946 -13.845 1.00 21.03 171 PRO A CA 1
ATOM 1265 C C . PRO A 1 171 ? 1.436 24.051 -15.227 1.00 22.19 171 PRO A C 1
ATOM 1266 O O . PRO A 1 171 ? 0.854 23.618 -16.206 1.00 21.68 171 PRO A O 1
ATOM 1270 N N . ASP A 1 172 ? 2.637 24.624 -15.271 1.00 22.93 172 ASP A N 1
ATOM 1271 C CA . ASP A 1 172 ? 3.392 24.856 -16.526 1.00 24.72 172 ASP A CA 1
ATOM 1272 C C . ASP A 1 172 ? 4.191 23.599 -16.902 1.00 22.80 172 ASP A C 1
ATOM 1273 O O . ASP A 1 172 ? 4.703 23.571 -18.028 1.00 21.92 172 ASP A O 1
ATOM 1278 N N . LEU A 1 173 ? 4.280 22.568 -16.047 1.00 21.38 173 LEU A N 1
ATOM 1279 C CA . LEU A 1 173 ? 4.938 21.300 -16.460 1.00 21.67 173 LEU A CA 1
ATOM 1280 C C . LEU A 1 173 ? 4.120 20.684 -17.578 1.00 21.15 173 LEU A C 1
ATOM 1281 O O . LEU A 1 173 ? 2.899 20.573 -17.488 1.00 19.84 173 LEU A O 1
ATOM 1286 N N . PRO A 1 174 ? 4.786 20.313 -18.687 1.00 21.70 174 PRO A N 1
ATOM 1287 C CA . PRO A 1 174 ? 4.073 19.923 -19.888 1.00 21.75 174 PRO A CA 1
ATOM 1288 C C . PRO A 1 174 ? 3.282 18.631 -19.705 1.00 21.28 174 PRO A C 1
ATOM 1289 O O . PRO A 1 174 ? 3.598 17.780 -18.866 1.00 20.53 174 PRO A O 1
ATOM 1293 N N . TRP A 1 175 ? 2.253 18.545 -20.531 1.00 20.05 175 TRP A N 1
ATOM 1294 C CA . TRP A 1 175 ? 1.448 17.336 -20.760 1.00 20.04 175 TRP A CA 1
ATOM 1295 C C . TRP A 1 175 ? 2.370 16.206 -21.216 1.00 21.09 175 TRP A C 1
ATOM 1296 O O . TRP A 1 175 ? 3.423 16.489 -21.832 1.00 20.33 175 TRP A O 1
ATOM 1307 N N . SER A 1 176 ? 1.972 14.976 -20.926 1.00 21.11 176 SER A N 1
ATOM 1308 C CA . SER A 1 176 ? 2.619 13.747 -21.441 1.00 21.95 176 SER A CA 1
ATOM 1309 C C . SER A 1 176 ? 1.549 12.671 -21.604 1.00 22.74 176 SER A C 1
ATOM 1310 O O . SER A 1 176 ? 0.452 12.830 -21.042 1.00 20.76 176 SER A O 1
ATOM 1313 N N . TRP A 1 177 ? 1.870 11.610 -22.337 1.00 22.91 177 TRP A N 1
ATOM 1314 C CA . TRP A 1 177 ? 0.957 10.462 -22.556 1.00 24.51 177 TRP A CA 1
ATOM 1315 C C . TRP A 1 177 ? 0.654 9.763 -21.225 1.00 22.31 177 TRP A C 1
ATOM 1316 O O . TRP A 1 177 ? -0.351 9.045 -21.169 1.00 22.97 177 TRP A O 1
ATOM 1327 N N . ALA A 1 178 ? 1.466 9.980 -20.184 1.00 21.00 178 ALA A N 1
ATOM 1328 C CA . ALA A 1 178 ? 1.241 9.411 -18.834 1.00 20.40 178 ALA A CA 1
ATOM 1329 C C . ALA A 1 178 ? -0.046 9.996 -18.237 1.00 19.17 178 ALA A C 1
ATOM 1330 O O . ALA A 1 178 ? -0.560 9.415 -17.271 1.00 18.65 178 ALA A O 1
ATOM 1332 N N . LEU A 1 179 ? -0.531 11.115 -18.781 1.00 18.34 179 LEU A N 1
ATOM 1333 C CA . LEU A 1 179 ? -1.697 11.848 -18.218 1.00 18.20 179 LEU A CA 1
ATOM 1334 C C . LEU A 1 179 ? -2.981 11.472 -18.963 1.00 18.55 179 LEU A C 1
ATOM 1335 O O . LEU A 1 179 ? -4.022 12.055 -18.626 1.00 18.49 179 LEU A O 1
ATOM 1340 N N . THR A 1 180 ? -2.936 10.523 -19.904 1.00 18.70 180 THR A N 1
ATOM 1341 C CA . THR A 1 180 ? -4.167 9.892 -20.460 1.00 19.94 180 THR A CA 1
ATOM 1342 C C . THR A 1 180 ? -4.431 8.581 -19.727 1.00 20.48 180 THR A C 1
ATOM 1343 O O . THR A 1 180 ? -3.461 7.933 -19.296 1.00 20.27 180 THR A O 1
ATOM 1347 N N . ARG A 1 181 ? -5.698 8.191 -19.620 1.00 20.82 181 ARG A N 1
ATOM 1348 C CA . ARG A 1 181 ? -6.083 6.897 -19.004 1.00 22.73 181 ARG A CA 1
ATOM 1349 C C . ARG A 1 181 ? -5.630 5.746 -19.902 1.00 23.27 181 ARG A C 1
ATOM 1350 O O . ARG A 1 181 ? -5.086 4.767 -19.371 1.00 22.96 181 ARG A O 1
ATOM 1358 N N . LYS A 1 182 ? -5.805 5.875 -21.215 1.00 24.45 182 LYS A N 1
ATOM 1359 C CA . LYS A 1 182 ? -5.530 4.765 -22.159 1.00 25.94 182 LYS A CA 1
ATOM 1360 C C . LYS A 1 182 ? -4.034 4.440 -22.166 1.00 25.04 182 LYS A C 1
ATOM 1361 O O . LYS A 1 182 ? -3.710 3.246 -22.195 1.00 25.32 182 LYS A O 1
ATOM 1367 N N . ASP A 1 183 ? -3.165 5.454 -22.174 1.00 23.33 183 ASP A N 1
ATOM 1368 C CA . ASP A 1 183 ? -1.700 5.273 -22.356 1.00 24.09 183 ASP A CA 1
ATOM 1369 C C . ASP A 1 183 ? -0.958 5.433 -21.028 1.00 22.29 183 ASP A C 1
ATOM 1370 O O . ASP A 1 183 ? 0.190 4.962 -20.953 1.00 21.05 183 ASP A O 1
ATOM 1375 N N . GLY A 1 184 ? -1.576 6.064 -20.025 1.00 20.51 184 GLY A N 1
ATOM 1376 C CA . GLY A 1 184 ? -0.910 6.372 -18.744 1.00 19.95 184 GLY A CA 1
ATOM 1377 C C . GLY A 1 184 ? -1.528 5.652 -17.553 1.00 18.87 184 GLY A C 1
ATOM 1378 O O . GLY A 1 184 ? -0.868 5.625 -16.496 1.00 19.21 184 GLY A O 1
ATOM 1379 N N . GLY A 1 185 ? -2.743 5.108 -17.688 1.00 17.38 185 GLY A N 1
ATOM 1380 C CA . GLY A 1 185 ? -3.475 4.459 -16.582 1.00 17.24 185 GLY A CA 1
ATOM 1381 C C . GLY A 1 185 ? -3.851 5.458 -15.500 1.00 17.07 185 GLY A C 1
ATOM 1382 O O . GLY A 1 185 ? -4.328 6.551 -15.839 1.00 17.32 185 GLY A O 1
ATOM 1383 N N . LEU A 1 186 ? -3.645 5.103 -14.234 1.00 15.71 186 LEU A N 1
ATOM 1384 C CA . LEU A 1 186 ? -4.012 5.972 -13.087 1.00 15.30 186 LEU A CA 1
ATOM 1385 C C . LEU A 1 186 ? -3.008 7.116 -12.974 1.00 14.70 186 LEU A C 1
ATOM 1386 O O . LEU A 1 186 ? -1.927 7.044 -13.583 1.00 14.36 186 LEU A O 1
ATOM 1391 N N . GLY A 1 187 ? -3.372 8.135 -12.199 1.00 14.03 187 GLY A N 1
ATOM 1392 C CA . GLY A 1 187 ? -2.517 9.298 -11.931 1.00 14.02 187 GLY A CA 1
ATOM 1393 C C . GLY A 1 187 ? -1.720 9.073 -10.665 1.00 13.58 187 GLY A C 1
ATOM 1394 O O . GLY A 1 187 ? -0.931 8.120 -10.619 1.00 14.14 187 GLY A O 1
ATOM 1395 N N . ALA A 1 188 ? -1.952 9.891 -9.642 1.00 13.48 188 ALA A N 1
ATOM 1396 C CA . ALA A 1 188 ? -1.283 9.764 -8.333 1.00 12.77 188 ALA A CA 1
ATOM 1397 C C . ALA A 1 188 ? -1.487 8.364 -7.741 1.00 12.84 188 ALA A C 1
ATOM 1398 O O . ALA A 1 188 ? -0.589 7.895 -7.017 1.00 12.83 188 ALA A O 1
ATOM 1400 N N . LEU A 1 189 ? -2.614 7.701 -8.004 1.00 12.84 189 LEU A N 1
ATOM 1401 C CA . LEU A 1 189 ? -2.841 6.337 -7.456 1.00 13.47 189 LEU A CA 1
ATOM 1402 C C . LEU A 1 189 ? -1.833 5.356 -8.067 1.00 13.57 189 LEU A C 1
ATOM 1403 O O . LEU A 1 189 ? -1.390 4.444 -7.346 1.00 13.05 189 LEU A O 1
ATOM 1408 N N . GLY A 1 190 ? -1.479 5.530 -9.340 1.00 13.89 190 GLY A N 1
ATOM 1409 C CA . GLY A 1 190 ? -0.498 4.674 -10.030 1.00 15.05 190 GLY A CA 1
ATOM 1410 C C . GLY A 1 190 ? 0.930 5.021 -9.653 1.00 15.37 190 GLY A C 1
ATOM 1411 O O . GLY A 1 190 ? 1.746 4.099 -9.529 1.00 17.06 190 GLY A O 1
ATOM 1412 N N . ASP A 1 191 ? 1.252 6.305 -9.503 1.00 15.32 191 ASP A N 1
ATOM 1413 C CA . ASP A 1 191 ? 2.640 6.757 -9.219 1.00 16.16 191 ASP A CA 1
ATOM 1414 C C . ASP A 1 191 ? 2.981 6.511 -7.745 1.00 15.26 191 ASP A C 1
ATOM 1415 O O . ASP A 1 191 ? 4.110 6.081 -7.462 1.00 16.28 191 ASP A O 1
ATOM 1420 N N . LEU A 1 192 ? 2.070 6.869 -6.834 1.00 13.42 192 LEU A N 1
ATOM 1421 C CA . LEU A 1 192 ? 2.336 6.914 -5.373 1.00 12.78 192 LEU A CA 1
ATOM 1422 C C . LEU A 1 192 ? 1.401 5.966 -4.621 1.00 12.41 192 LEU A C 1
ATOM 1423 O O . LEU A 1 192 ? 1.869 5.295 -3.688 1.00 12.39 192 LEU A O 1
ATOM 1428 N N . GLY A 1 193 ? 0.111 5.970 -4.953 1.00 12.02 193 GLY A N 1
ATOM 1429 C CA . GLY A 1 193 ? -0.896 5.164 -4.249 1.00 12.25 193 GLY A CA 1
ATOM 1430 C C . GLY A 1 193 ? -0.468 3.712 -4.122 1.00 12.38 193 GLY A C 1
ATOM 1431 O O . GLY A 1 193 ? -0.638 3.142 -3.019 1.00 12.61 193 GLY A O 1
ATOM 1432 N N . CYS A 1 194 ? 0.057 3.100 -5.188 1.00 12.66 194 CYS A N 1
ATOM 1433 C CA . CYS A 1 194 ? 0.429 1.660 -5.170 1.00 12.62 194 CYS A CA 1
ATOM 1434 C C . CYS A 1 194 ? 1.534 1.443 -4.128 1.00 12.05 194 CYS A C 1
ATOM 1435 O O . CYS A 1 194 ? 1.469 0.436 -3.398 1.00 11.54 194 CYS A O 1
ATOM 1438 N N . HIS A 1 195 ? 2.499 2.361 -4.015 1.00 12.02 195 HIS A N 1
ATOM 1439 C CA . HIS A 1 195 ? 3.536 2.296 -2.952 1.00 11.89 195 HIS A CA 1
ATOM 1440 C C . HIS A 1 195 ? 2.884 2.293 -1.572 1.00 11.70 195 HIS A C 1
ATOM 1441 O O . HIS A 1 195 ? 3.270 1.469 -0.717 1.00 11.98 195 HIS A O 1
ATOM 1448 N N . LEU A 1 196 ? 1.941 3.203 -1.339 1.00 11.74 196 LEU A N 1
ATOM 1449 C CA . LEU A 1 196 ? 1.305 3.294 -0.004 1.00 11.73 196 LEU A CA 1
ATOM 1450 C C . LEU A 1 196 ? 0.497 2.019 0.251 1.00 11.65 196 LEU A C 1
ATOM 1451 O O . LEU A 1 196 ? 0.512 1.541 1.390 1.00 12.19 196 LEU A O 1
ATOM 1456 N N . VAL A 1 197 ? -0.130 1.435 -0.771 1.00 11.89 197 VAL A N 1
ATOM 1457 C CA . VAL A 1 197 ? -0.868 0.151 -0.584 1.00 11.83 197 VAL A CA 1
ATOM 1458 C C . VAL A 1 197 ? 0.136 -0.945 -0.195 1.00 12.48 197 VAL A C 1
ATOM 1459 O O . VAL A 1 197 ? -0.178 -1.723 0.706 1.00 12.24 197 VAL A O 1
ATOM 1463 N N . SER A 1 198 ? 1.306 -1.005 -0.834 1.00 12.76 198 SER A N 1
ATOM 1464 C CA . SER A 1 198 ? 2.314 -2.065 -0.564 1.00 12.86 198 SER A CA 1
ATOM 1465 C C . SER A 1 198 ? 2.736 -2.013 0.910 1.00 12.87 198 SER A C 1
ATOM 1466 O O . SER A 1 198 ? 2.829 -3.068 1.545 1.00 12.77 198 SER A O 1
ATOM 1469 N N . VAL A 1 199 ? 2.937 -0.812 1.448 1.00 12.84 199 VAL A N 1
ATOM 1470 C CA . VAL A 1 199 ? 3.299 -0.594 2.874 1.00 13.30 199 VAL A CA 1
ATOM 1471 C C . VAL A 1 199 ? 2.086 -0.926 3.753 1.00 13.20 199 VAL A C 1
ATOM 1472 O O . VAL A 1 199 ? 2.234 -1.665 4.742 1.00 13.75 199 VAL A O 1
ATOM 1476 N N . MET A 1 200 ? 0.921 -0.394 3.396 1.00 12.76 200 MET A N 1
ATOM 1477 C CA . MET A 1 200 ? -0.312 -0.531 4.205 1.00 12.92 200 MET A CA 1
ATOM 1478 C C . MET A 1 200 ? -0.689 -2.014 4.371 1.00 12.95 200 MET A C 1
ATOM 1479 O O . MET A 1 200 ? -0.984 -2.410 5.512 1.00 13.54 200 MET A O 1
ATOM 1484 N N . VAL A 1 201 ? -0.721 -2.809 3.297 1.00 12.94 201 VAL A N 1
ATOM 1485 C CA . VAL A 1 201 ? -1.163 -4.234 3.398 1.00 13.70 201 VAL A CA 1
ATOM 1486 C C . VAL A 1 201 ? -0.074 -5.064 4.082 1.00 13.93 201 VAL A C 1
ATOM 1487 O O . VAL A 1 201 ? -0.417 -6.085 4.691 1.00 15.09 201 VAL A O 1
ATOM 1491 N N . SER A 1 202 ? 1.182 -4.631 4.011 1.00 13.99 202 SER A N 1
ATOM 1492 C CA . SER A 1 202 ? 2.313 -5.264 4.731 1.00 13.99 202 SER A CA 1
ATOM 1493 C C . SER A 1 202 ? 2.151 -5.043 6.241 1.00 13.90 202 SER A C 1
ATOM 1494 O O . SER A 1 202 ? 2.566 -5.914 7.020 1.00 14.56 202 SER A O 1
ATOM 1497 N N . LEU A 1 203 ? 1.542 -3.927 6.642 1.00 14.06 203 LEU A N 1
ATOM 1498 C CA . LEU A 1 203 ? 1.320 -3.608 8.074 1.00 14.03 203 LEU A CA 1
ATOM 1499 C C . LEU A 1 203 ? 0.005 -4.218 8.565 1.00 14.30 203 LEU A C 1
ATOM 1500 O O . LEU A 1 203 ? -0.004 -4.735 9.698 1.00 14.77 203 LEU A O 1
ATOM 1505 N N . MET A 1 204 ? -1.072 -4.107 7.782 1.00 13.98 204 MET A N 1
ATOM 1506 C CA . MET A 1 204 ? -2.466 -4.305 8.272 1.00 14.10 204 MET A CA 1
ATOM 1507 C C . MET A 1 204 ? -3.126 -5.542 7.660 1.00 14.23 204 MET A C 1
ATOM 1508 O O . MET A 1 204 ? -4.260 -5.861 8.079 1.00 14.24 204 MET A O 1
ATOM 1513 N N . GLY A 1 205 ? -2.475 -6.188 6.700 1.00 13.96 205 GLY A N 1
ATOM 1514 C CA . GLY A 1 205 ? -3.058 -7.300 5.940 1.00 13.99 205 GLY A CA 1
ATOM 1515 C C . GLY A 1 205 ? -3.982 -6.786 4.847 1.00 14.85 205 GLY A C 1
ATOM 1516 O O . GLY A 1 205 ? -4.028 -5.582 4.570 1.00 13.95 205 GLY A O 1
ATOM 1517 N N . PRO A 1 206 ? -4.713 -7.706 4.187 1.00 15.14 206 PRO A N 1
ATOM 1518 C CA . PRO A 1 206 ? -5.524 -7.375 3.018 1.00 15.42 206 PRO A CA 1
ATOM 1519 C C . PRO A 1 206 ? -6.645 -6.357 3.257 1.00 15.38 206 PRO A C 1
ATOM 1520 O O . PRO A 1 206 ? -7.244 -6.301 4.336 1.00 15.43 206 PRO A O 1
ATOM 1524 N N . VAL A 1 207 ? -6.951 -5.615 2.197 1.00 14.65 207 VAL A N 1
ATOM 1525 C CA . VAL A 1 207 ? -8.067 -4.630 2.157 1.00 14.55 207 VAL A CA 1
ATOM 1526 C C . VAL A 1 207 ? -9.358 -5.369 1.798 1.00 14.65 207 VAL A C 1
ATOM 1527 O O . VAL A 1 207 ? -9.338 -6.130 0.818 1.00 15.62 207 VAL A O 1
ATOM 1531 N N . ALA A 1 208 ? -10.442 -5.110 2.524 1.00 15.19 208 ALA A N 1
ATOM 1532 C CA . ALA A 1 208 ? -11.780 -5.694 2.273 1.00 15.51 208 ALA A CA 1
ATOM 1533 C C . ALA A 1 208 ? -12.686 -4.684 1.567 1.00 16.36 208 ALA A C 1
ATOM 1534 O O . ALA A 1 208 ? -13.526 -5.118 0.765 1.00 16.69 208 ALA A O 1
ATOM 1536 N N . ARG A 1 209 ? -12.539 -3.392 1.860 1.00 16.55 209 ARG A N 1
ATOM 1537 C CA . ARG A 1 209 ? -13.456 -2.354 1.321 1.00 17.07 209 ARG A CA 1
ATOM 1538 C C . ARG A 1 209 ? -12.750 -1.008 1.265 1.00 15.81 209 ARG A C 1
ATOM 1539 O O . ARG A 1 209 ? -11.971 -0.687 2.187 1.00 14.80 209 ARG A O 1
ATOM 1547 N N . VAL A 1 210 ? -13.031 -0.241 0.217 1.00 15.04 210 VAL A N 1
ATOM 1548 C CA . VAL A 1 210 ? -12.582 1.174 0.146 1.00 14.48 210 VAL A CA 1
ATOM 1549 C C . VAL A 1 210 ? -13.775 2.050 -0.209 1.00 14.80 210 VAL A C 1
ATOM 1550 O O . VAL A 1 210 ? -14.673 1.585 -0.922 1.00 15.12 210 VAL A O 1
ATOM 1554 N N . TYR A 1 211 ? -13.764 3.276 0.298 1.00 14.81 211 TYR A N 1
ATOM 1555 C CA . TYR A 1 211 ? -14.601 4.384 -0.214 1.00 15.69 211 TYR A CA 1
ATOM 1556 C C . TYR A 1 211 ? -13.659 5.553 -0.497 1.00 14.88 211 TYR A C 1
ATOM 1557 O O . TYR A 1 211 ? -12.943 5.954 0.425 1.00 14.52 211 TYR A O 1
ATOM 1566 N N . ALA A 1 212 ? -13.620 6.049 -1.734 1.00 13.99 212 ALA A N 1
ATOM 1567 C CA . ALA A 1 212 ? -12.584 7.008 -2.169 1.00 13.82 212 ALA A CA 1
ATOM 1568 C C . ALA A 1 212 ? -13.192 8.272 -2.772 1.00 14.02 212 ALA A C 1
ATOM 1569 O O . ALA A 1 212 ? -14.326 8.259 -3.282 1.00 13.90 212 ALA A O 1
ATOM 1571 N N . GLN A 1 213 ? -12.406 9.333 -2.718 1.00 14.06 213 GLN A N 1
ATOM 1572 C CA A GLN A 1 213 ? -12.650 10.609 -3.436 0.50 14.01 213 GLN A CA 1
ATOM 1573 C CA B GLN A 1 213 ? -12.669 10.573 -3.485 0.50 14.28 213 GLN A CA 1
ATOM 1574 C C . GLN A 1 213 ? -11.365 10.947 -4.189 1.00 13.97 213 GLN A C 1
ATOM 1575 O O . GLN A 1 213 ? -10.289 10.518 -3.724 1.00 13.68 213 GLN A O 1
ATOM 1586 N N . ALA A 1 214 ? -11.466 11.674 -5.292 1.00 13.75 214 ALA A N 1
ATOM 1587 C CA . ALA A 1 214 ? -10.267 12.070 -6.053 1.00 14.05 214 ALA A CA 1
ATOM 1588 C C . ALA A 1 214 ? -10.528 13.398 -6.744 1.00 14.53 214 ALA A C 1
ATOM 1589 O O . ALA A 1 214 ? -11.697 13.797 -6.881 1.00 15.25 214 ALA A O 1
ATOM 1591 N N . ASP A 1 215 ? -9.453 14.070 -7.124 1.00 14.10 215 ASP A N 1
ATOM 1592 C CA . ASP A 1 215 ? -9.539 15.329 -7.893 1.00 14.36 215 ASP A CA 1
ATOM 1593 C C . ASP A 1 215 ? -8.376 15.408 -8.869 1.00 13.94 215 ASP A C 1
ATOM 1594 O O . ASP A 1 215 ? -7.279 14.904 -8.575 1.00 13.14 215 ASP A O 1
ATOM 1599 N N . THR A 1 216 ? -8.639 16.044 -10.000 1.00 14.76 216 THR A N 1
ATOM 1600 C CA . THR A 1 216 ? -7.609 16.575 -10.912 1.00 15.10 216 THR A CA 1
ATOM 1601 C C . THR A 1 216 ? -7.613 18.081 -10.690 1.00 15.53 216 THR A C 1
ATOM 1602 O O . THR A 1 216 ? -8.639 18.708 -11.001 1.00 15.42 216 THR A O 1
ATOM 1606 N N . VAL A 1 217 ? -6.533 18.605 -10.129 1.00 15.24 217 VAL A N 1
ATOM 1607 C CA . VAL A 1 217 ? -6.392 20.027 -9.711 1.00 16.71 217 VAL A CA 1
ATOM 1608 C C . VAL A 1 217 ? -5.931 20.845 -10.918 1.00 15.68 217 VAL A C 1
ATOM 1609 O O . VAL A 1 217 ? -6.336 22.009 -11.039 1.00 16.36 217 VAL A O 1
ATOM 1613 N N . ILE A 1 218 ? -5.071 20.265 -11.749 1.00 15.77 218 ILE A N 1
ATOM 1614 C CA . ILE A 1 218 ? -4.572 20.895 -13.003 1.00 15.80 218 ILE A CA 1
ATOM 1615 C C . ILE A 1 218 ? -5.091 20.047 -14.162 1.00 16.01 218 ILE A C 1
ATOM 1616 O O . ILE A 1 218 ? -4.538 18.964 -14.394 1.00 15.21 218 ILE A O 1
ATOM 1621 N N . THR A 1 219 ? -6.179 20.477 -14.804 1.00 16.08 219 THR A N 1
ATOM 1622 C CA . THR A 1 219 ? -6.927 19.624 -15.759 1.00 16.74 219 THR A CA 1
ATOM 1623 C C . THR A 1 219 ? -6.370 19.795 -17.172 1.00 16.51 219 THR A C 1
ATOM 1624 O O . THR A 1 219 ? -6.719 18.984 -18.033 1.00 15.84 219 THR A O 1
ATOM 1628 N N . ASP A 1 220 ? -5.570 20.830 -17.407 1.00 16.71 220 ASP A N 1
ATOM 1629 C CA . ASP A 1 220 ? -5.030 21.135 -18.752 1.00 17.88 220 ASP A CA 1
ATOM 1630 C C . ASP A 1 220 ? -3.577 21.564 -18.608 1.00 17.35 220 ASP A C 1
ATOM 1631 O O . ASP A 1 220 ? -3.274 22.318 -17.655 1.00 17.92 220 ASP A O 1
ATOM 1636 N N . ARG A 1 221 ? -2.727 21.122 -19.530 1.00 16.36 221 ARG A N 1
ATOM 1637 C CA . ARG A 1 221 ? -1.275 21.397 -19.464 1.00 16.84 221 ARG A CA 1
ATOM 1638 C C . ARG A 1 221 ? -0.749 21.767 -20.841 1.00 17.61 221 ARG A C 1
ATOM 1639 O O . ARG A 1 221 ? -1.312 21.375 -21.864 1.00 17.00 221 ARG A O 1
ATOM 1647 N N . PRO A 1 222 ? 0.375 22.513 -20.877 1.00 18.48 222 PRO A N 1
ATOM 1648 C CA . PRO A 1 222 ? 1.013 22.890 -22.135 1.00 19.63 222 PRO A CA 1
ATOM 1649 C C . PRO A 1 222 ? 1.373 21.655 -22.966 1.00 20.36 222 PRO A C 1
ATOM 1650 O O . PRO A 1 222 ? 1.884 20.680 -22.439 1.00 20.27 222 PRO A O 1
ATOM 1654 N N . HIS A 1 223 ? 1.059 21.718 -24.255 1.00 21.37 223 HIS A N 1
ATOM 1655 C CA . HIS A 1 223 ? 1.364 20.648 -25.225 1.00 23.74 223 HIS A CA 1
ATOM 1656 C C . HIS A 1 223 ? 1.756 21.310 -26.541 1.00 24.60 223 HIS A C 1
ATOM 1657 O O . HIS A 1 223 ? 0.856 21.805 -27.219 1.00 23.70 223 HIS A O 1
ATOM 1664 N N . GLN A 1 224 ? 3.059 21.376 -26.825 1.00 26.88 224 GLN A N 1
ATOM 1665 C CA . GLN A 1 224 ? 3.599 21.813 -28.139 1.00 28.45 224 GLN A CA 1
ATOM 1666 C C . GLN A 1 224 ? 3.006 23.180 -28.500 1.00 26.81 224 GLN A C 1
ATOM 1667 O O . GLN A 1 224 ? 2.527 23.333 -29.643 1.00 27.33 224 GLN A O 1
ATOM 1673 N N . GLY A 1 225 ? 3.014 24.117 -27.546 1.00 24.74 225 GLY A N 1
ATOM 1674 C CA . GLY A 1 225 ? 2.536 25.501 -27.718 1.00 22.92 225 GLY A CA 1
ATOM 1675 C C . GLY A 1 225 ? 1.039 25.630 -27.496 1.00 21.38 225 GLY A C 1
ATOM 1676 O O . GLY A 1 225 ? 0.565 26.764 -27.378 1.00 21.10 225 GLY A O 1
ATOM 1677 N N . GLY A 1 226 ? 0.313 24.512 -27.477 1.00 20.04 226 GLY A N 1
ATOM 1678 C CA . GLY A 1 226 ? -1.133 24.472 -27.207 1.00 20.05 226 GLY A CA 1
ATOM 1679 C C . GLY A 1 226 ? -1.411 23.894 -25.834 1.00 19.91 226 GLY A C 1
ATOM 1680 O O . GLY A 1 226 ? -0.563 24.062 -24.930 1.00 18.91 226 GLY A O 1
ATOM 1681 N N . THR A 1 227 ? -2.547 23.222 -25.679 1.00 20.18 227 THR A N 1
ATOM 1682 C CA A THR A 1 227 ? -2.967 22.636 -24.378 0.50 20.93 227 THR A CA 1
ATOM 1683 C CA B THR A 1 227 ? -3.005 22.660 -24.382 0.50 20.48 227 THR A CA 1
ATOM 1684 C C . THR A 1 227 ? -3.577 21.255 -24.613 1.00 20.23 227 THR A C 1
ATOM 1685 O O . THR A 1 227 ? -4.113 21.021 -25.700 1.00 19.88 227 THR A O 1
ATOM 1692 N N . ALA A 1 228 ? -3.473 20.383 -23.618 1.00 19.37 228 ALA A N 1
ATOM 1693 C CA . ALA A 1 228 ? -4.074 19.037 -23.661 1.00 18.82 228 ALA A CA 1
ATOM 1694 C C . ALA A 1 228 ? -4.604 18.681 -22.275 1.00 18.15 228 ALA A C 1
ATOM 1695 O O . ALA A 1 228 ? -4.073 19.201 -21.272 1.00 17.46 228 ALA A O 1
ATOM 1697 N N . ARG A 1 229 ? -5.610 17.814 -22.259 1.00 17.61 229 ARG A N 1
ATOM 1698 C CA . ARG A 1 229 ? -6.369 17.413 -21.050 1.00 17.40 229 ARG A CA 1
ATOM 1699 C C . ARG A 1 229 ? -5.575 16.385 -20.242 1.00 16.82 229 ARG A C 1
ATOM 1700 O O . ARG A 1 229 ? -5.114 15.370 -20.810 1.00 16.22 229 ARG A O 1
ATOM 1708 N N . VAL A 1 230 ? -5.473 16.634 -18.939 1.00 15.61 230 VAL A N 1
ATOM 1709 C CA . VAL A 1 230 ? -5.014 15.654 -17.922 1.00 15.01 230 VAL A CA 1
ATOM 1710 C C . VAL A 1 230 ? -6.236 14.817 -17.546 1.00 15.25 230 VAL A C 1
ATOM 1711 O O . VAL A 1 230 ? -7.205 15.400 -17.015 1.00 15.43 230 VAL A O 1
ATOM 1715 N N . GLU A 1 231 ? -6.200 13.511 -17.811 1.00 15.45 231 GLU A N 1
ATOM 1716 C CA . GLU A 1 231 ? -7.390 12.634 -17.702 1.00 15.77 231 GLU A CA 1
ATOM 1717 C C . GLU A 1 231 ? -7.401 11.904 -16.361 1.00 15.29 231 GLU A C 1
ATOM 1718 O O . GLU A 1 231 ? -8.458 11.365 -16.024 1.00 16.83 231 GLU A O 1
ATOM 1724 N N . ASN A 1 232 ? -6.270 11.823 -15.653 1.00 14.59 232 ASN A N 1
ATOM 1725 C CA . ASN A 1 232 ? -6.200 11.018 -14.407 1.00 14.10 232 ASN A CA 1
ATOM 1726 C C . ASN A 1 232 ? -5.989 11.947 -13.206 1.00 14.15 232 ASN A C 1
ATOM 1727 O O . ASN A 1 232 ? -5.751 13.156 -13.398 1.00 14.00 232 ASN A O 1
ATOM 1732 N N . GLU A 1 233 ? -6.101 11.386 -12.004 1.00 13.71 233 GLU A N 1
ATOM 1733 C CA . GLU A 1 233 ? -6.246 12.163 -10.746 1.00 13.36 233 GLU A CA 1
ATOM 1734 C C . GLU A 1 233 ? -4.886 12.693 -10.281 1.00 12.96 233 GLU A C 1
ATOM 1735 O O . GLU A 1 233 ? -3.870 11.977 -10.421 1.00 12.70 233 GLU A O 1
ATOM 1741 N N . ASP A 1 234 ? -4.881 13.894 -9.703 1.00 12.40 234 ASP A N 1
ATOM 1742 C CA . ASP A 1 234 ? -3.684 14.507 -9.078 1.00 12.56 234 ASP A CA 1
ATOM 1743 C C . ASP A 1 234 ? -3.605 14.102 -7.607 1.00 12.20 234 ASP A C 1
ATOM 1744 O O . ASP A 1 234 ? -2.501 14.143 -7.048 1.00 12.76 234 ASP A O 1
ATOM 1749 N N . GLN A 1 235 ? -4.739 13.792 -6.989 1.00 11.99 235 GLN A N 1
ATOM 1750 C CA . GLN A 1 235 ? -4.785 13.398 -5.562 1.00 11.90 235 GLN A CA 1
ATOM 1751 C C . GLN A 1 235 ? -5.986 12.480 -5.357 1.00 11.97 235 GLN A C 1
ATOM 1752 O O . GLN A 1 235 ? -6.967 12.574 -6.118 1.00 12.03 235 GLN A O 1
ATOM 1758 N N . ALA A 1 236 ? -5.916 11.616 -4.355 1.00 12.01 236 ALA A N 1
ATOM 1759 C CA . ALA A 1 236 ? -7.041 10.742 -3.980 1.00 12.31 236 ALA A CA 1
ATOM 1760 C C . ALA A 1 236 ? -6.934 10.431 -2.496 1.00 12.06 236 ALA A C 1
ATOM 1761 O O . ALA A 1 236 ? -5.813 10.392 -1.951 1.00 12.79 236 ALA A O 1
ATOM 1763 N N . GLN A 1 237 ? -8.079 10.209 -1.880 1.00 12.26 237 GLN A N 1
ATOM 1764 C CA . GLN A 1 237 ? -8.172 9.853 -0.449 1.00 11.98 237 GLN A CA 1
ATOM 1765 C C . GLN A 1 237 ? -9.187 8.728 -0.330 1.00 12.44 237 GLN A C 1
ATOM 1766 O O . GLN A 1 237 ? -10.103 8.660 -1.169 1.00 12.91 237 GLN A O 1
ATOM 1772 N N . ALA A 1 238 ? -9.022 7.861 0.659 1.00 11.80 238 ALA A N 1
ATOM 1773 C CA . ALA A 1 238 ? -9.934 6.722 0.833 1.00 12.30 238 ALA A CA 1
ATOM 1774 C C . ALA A 1 238 ? -10.028 6.350 2.307 1.00 12.52 238 ALA A C 1
ATOM 1775 O O . ALA A 1 238 ? -9.030 6.495 3.028 1.00 13.23 238 ALA A O 1
ATOM 1777 N N . LEU A 1 239 ? -11.213 5.925 2.725 1.00 12.34 239 LEU A N 1
ATOM 1778 C CA . LEU A 1 239 ? -11.406 5.179 3.988 1.00 12.61 239 LEU A CA 1
ATOM 1779 C C . LEU A 1 239 ? -11.316 3.696 3.675 1.00 13.24 239 LEU A C 1
ATOM 1780 O O . LEU A 1 239 ? -11.878 3.248 2.642 1.00 13.40 239 LEU A O 1
ATOM 1785 N N . ILE A 1 240 ? -10.621 2.971 4.545 1.00 12.98 240 ILE A N 1
ATOM 1786 C CA . ILE A 1 240 ? -10.296 1.532 4.351 1.00 13.07 240 ILE A CA 1
ATOM 1787 C C . ILE A 1 240 ? -11.021 0.731 5.424 1.00 13.14 240 ILE A C 1
ATOM 1788 O O . ILE A 1 240 ? -11.029 1.166 6.581 1.00 12.65 240 ILE A O 1
ATOM 1793 N N . ARG A 1 241 ? -11.567 -0.420 5.050 1.00 13.65 241 ARG A N 1
ATOM 1794 C CA . ARG A 1 241 ? -11.826 -1.518 6.009 1.00 14.56 241 ARG A CA 1
ATOM 1795 C C . ARG A 1 241 ? -10.908 -2.670 5.630 1.00 13.97 241 ARG A C 1
ATOM 1796 O O . ARG A 1 241 ? -10.943 -3.103 4.464 1.00 14.99 241 ARG A O 1
ATOM 1804 N N . PHE A 1 242 ? -10.113 -3.147 6.579 1.00 13.86 242 PHE A N 1
ATOM 1805 C CA . PHE A 1 242 ? -9.225 -4.309 6.362 1.00 14.07 242 PHE A CA 1
ATOM 1806 C C . PHE A 1 242 ? -10.048 -5.587 6.528 1.00 14.41 242 PHE A C 1
ATOM 1807 O O . PHE A 1 242 ? -11.130 -5.557 7.156 1.00 14.38 242 PHE A O 1
ATOM 1815 N N . ALA A 1 243 ? -9.573 -6.680 5.939 1.00 15.32 243 ALA A N 1
ATOM 1816 C CA . ALA A 1 243 ? -10.177 -8.022 6.120 1.00 16.26 243 ALA A CA 1
ATOM 1817 C C . ALA A 1 243 ? -10.290 -8.310 7.622 1.00 16.19 243 ALA A C 1
ATOM 1818 O O . ALA A 1 243 ? -11.207 -9.048 8.030 1.00 17.13 243 ALA A O 1
ATOM 1820 N N . SER A 1 244 ? -9.408 -7.728 8.441 1.00 15.84 244 SER A N 1
ATOM 1821 C CA . SER A 1 244 ? -9.391 -7.879 9.921 1.00 15.89 244 SER A CA 1
ATOM 1822 C C . SER A 1 244 ? -10.592 -7.185 10.569 1.00 16.35 244 SER A C 1
ATOM 1823 O O . SER A 1 244 ? -10.844 -7.458 11.764 1.00 18.08 244 SER A O 1
ATOM 1826 N N . GLY A 1 245 ? -11.240 -6.268 9.845 1.00 15.60 245 GLY A N 1
ATOM 1827 C CA . GLY A 1 245 ? -12.295 -5.374 10.349 1.00 16.37 245 GLY A CA 1
ATOM 1828 C C . GLY A 1 245 ? -11.734 -4.028 10.780 1.00 16.08 245 GLY A C 1
ATOM 1829 O O . GLY A 1 245 ? -12.531 -3.148 11.127 1.00 16.50 245 GLY A O 1
ATOM 1830 N N . THR A 1 246 ? -10.405 -3.856 10.790 1.00 14.96 246 THR A N 1
ATOM 1831 C CA . THR A 1 246 ? -9.774 -2.615 11.299 1.00 14.56 246 THR A CA 1
ATOM 1832 C C . THR A 1 246 ? -10.004 -1.494 10.281 1.00 13.63 246 THR A C 1
ATOM 1833 O O . THR A 1 246 ? -10.142 -1.781 9.076 1.00 13.97 246 THR A O 1
ATOM 1837 N N . SER A 1 247 ? -10.040 -0.259 10.765 1.00 13.27 247 SER A N 1
ATOM 1838 C CA . SER A 1 247 ? -10.197 0.955 9.926 1.00 13.07 247 SER A CA 1
ATOM 1839 C C . SER A 1 247 ? -8.841 1.440 9.404 1.00 12.52 247 SER A C 1
ATOM 1840 O O . SER A 1 247 ? -7.787 1.205 10.049 1.00 11.83 247 SER A O 1
ATOM 1843 N N . GLY A 1 248 ? -8.888 2.168 8.297 1.00 12.01 248 GLY A N 1
ATOM 1844 C CA . GLY A 1 248 ? -7.728 2.870 7.736 1.00 12.02 248 GLY A CA 1
ATOM 1845 C C . GLY A 1 248 ? -8.129 4.176 7.083 1.00 12.25 248 GLY A C 1
ATOM 1846 O O . GLY A 1 248 ? -9.291 4.309 6.663 1.00 12.48 248 GLY A O 1
ATOM 1847 N N . GLU A 1 249 ? -7.179 5.107 7.040 1.00 12.41 249 GLU A N 1
ATOM 1848 C CA . GLU A 1 249 ? -7.208 6.336 6.221 1.00 12.42 249 GLU A CA 1
ATOM 1849 C C . GLU A 1 249 ? -6.037 6.261 5.252 1.00 12.55 249 GLU A C 1
ATOM 1850 O O . GLU A 1 249 ? -4.966 5.775 5.653 1.00 11.99 249 GLU A O 1
ATOM 1856 N N . PHE A 1 250 ? -6.241 6.741 4.034 1.00 12.06 250 PHE A N 1
ATOM 1857 C CA . PHE A 1 250 ? -5.289 6.574 2.918 1.00 12.13 250 PHE A CA 1
ATOM 1858 C C . PHE A 1 250 ? -5.373 7.817 2.042 1.00 12.13 250 PHE A C 1
ATOM 1859 O O . PHE A 1 250 ? -6.486 8.260 1.760 1.00 12.17 250 PHE A O 1
ATOM 1867 N N . SER A 1 251 ? -4.241 8.347 1.606 1.00 11.96 251 SER A N 1
ATOM 1868 C CA . SER A 1 251 ? -4.255 9.415 0.585 1.00 12.03 251 SER A CA 1
ATOM 1869 C C . SER A 1 251 ? -2.968 9.377 -0.224 1.00 11.80 251 SER A C 1
ATOM 1870 O O . SER A 1 251 ? -1.956 8.817 0.232 1.00 11.86 251 SER A O 1
ATOM 1873 N N . CYS A 1 252 ? -3.012 9.976 -1.396 1.00 11.66 252 CYS A N 1
ATOM 1874 C CA . CYS A 1 252 ? -1.799 10.248 -2.177 1.00 11.55 252 CYS A CA 1
ATOM 1875 C C . CYS A 1 252 ? -2.027 11.539 -2.954 1.00 11.34 252 CYS A C 1
ATOM 1876 O O . CYS A 1 252 ? -3.191 11.919 -3.198 1.00 12.03 252 CYS A O 1
ATOM 1879 N N . SER A 1 253 ? -0.944 12.190 -3.331 1.00 10.91 253 SER A N 1
ATOM 1880 C CA . SER A 1 253 ? -1.032 13.434 -4.117 1.00 10.74 253 SER A CA 1
ATOM 1881 C C . SER A 1 253 ? 0.277 13.670 -4.845 1.00 10.94 253 SER A C 1
ATOM 1882 O O . SER A 1 253 ? 1.324 13.475 -4.211 1.00 10.88 253 SER A O 1
ATOM 1885 N N . ARG A 1 254 ? 0.200 14.146 -6.085 1.00 10.86 254 ARG A N 1
ATOM 1886 C CA . ARG A 1 254 ? 1.384 14.563 -6.872 1.00 11.60 254 ARG A CA 1
ATOM 1887 C C . ARG A 1 254 ? 1.406 16.094 -6.985 1.00 11.80 254 ARG A C 1
ATOM 1888 O O . ARG A 1 254 ? 2.241 16.604 -7.744 1.00 12.07 254 ARG A O 1
ATOM 1896 N N . VAL A 1 255 ? 0.558 16.805 -6.232 1.00 11.63 255 VAL A N 1
ATOM 1897 C CA . VAL A 1 255 ? 0.473 18.291 -6.299 1.00 11.90 255 VAL A CA 1
ATOM 1898 C C . VAL A 1 255 ? 0.528 18.895 -4.893 1.00 11.90 255 VAL A C 1
ATOM 1899 O O . VAL A 1 255 ? 0.075 20.044 -4.729 1.00 12.11 255 VAL A O 1
ATOM 1903 N N . ALA A 1 256 ? 1.054 18.156 -3.908 1.00 11.65 256 ALA A N 1
ATOM 1904 C CA . ALA A 1 256 ? 1.110 18.603 -2.498 1.00 11.48 256 ALA A CA 1
ATOM 1905 C C . ALA A 1 256 ? 2.390 19.409 -2.260 1.00 11.42 256 ALA A C 1
ATOM 1906 O O . ALA A 1 256 ? 3.452 18.826 -2.017 1.00 10.89 256 ALA A O 1
ATOM 1908 N N . ARG A 1 257 ? 2.292 20.733 -2.350 1.00 12.19 257 ARG A N 1
ATOM 1909 C CA . ARG A 1 257 ? 3.461 21.642 -2.444 1.00 12.63 257 ARG A CA 1
ATOM 1910 C C . ARG A 1 257 ? 4.347 21.547 -1.203 1.00 12.00 257 ARG A C 1
ATOM 1911 O O . ARG A 1 257 ? 3.843 21.713 -0.075 1.00 11.72 257 ARG A O 1
ATOM 1919 N N . GLY A 1 258 ? 5.643 21.340 -1.420 1.00 11.57 258 GLY A N 1
ATOM 1920 C CA . GLY A 1 258 ? 6.651 21.317 -0.356 1.00 11.73 258 GLY A CA 1
ATOM 1921 C C . GLY A 1 258 ? 7.057 19.908 0.007 1.00 12.00 258 GLY A C 1
ATOM 1922 O O . GLY A 1 258 ? 8.096 19.748 0.655 1.00 12.26 258 GLY A O 1
ATOM 1923 N N . TYR A 1 259 ? 6.284 18.913 -0.411 1.00 11.99 259 TYR A N 1
ATOM 1924 C CA . TYR A 1 259 ? 6.587 17.493 -0.121 1.00 11.87 259 TYR A CA 1
ATOM 1925 C C . TYR A 1 259 ? 7.326 16.892 -1.312 1.00 12.04 259 TYR A C 1
ATOM 1926 O O . TYR A 1 259 ? 6.960 17.167 -2.446 1.00 13.09 259 TYR A O 1
ATOM 1935 N N . ARG A 1 260 ? 8.330 16.069 -1.039 1.00 12.56 260 ARG A N 1
ATOM 1936 C CA . ARG A 1 260 ? 9.219 15.504 -2.086 1.00 12.65 260 ARG A CA 1
ATOM 1937 C C . ARG A 1 260 ? 9.147 13.979 -2.098 1.00 12.85 260 ARG A C 1
ATOM 1938 O O . ARG A 1 260 ? 9.228 13.385 -3.179 1.00 12.87 260 ARG A O 1
ATOM 1946 N N . CYS A 1 261 ? 9.040 13.358 -0.931 1.00 12.51 261 CYS A N 1
ATOM 1947 C CA . CYS A 1 261 ? 8.894 11.889 -0.837 1.00 12.55 261 CYS A CA 1
ATOM 1948 C C . CYS A 1 261 ? 8.181 11.555 0.467 1.00 12.40 261 CYS A C 1
ATOM 1949 O O . CYS A 1 261 ? 8.639 10.670 1.194 1.00 11.75 261 CYS A O 1
ATOM 1952 N N . ARG A 1 262 ? 7.068 12.230 0.730 1.00 11.62 262 ARG A N 1
ATOM 1953 C CA . ARG A 1 262 ? 6.406 12.158 2.053 1.00 11.82 262 ARG A CA 1
ATOM 1954 C C . ARG A 1 262 ? 5.452 10.964 2.076 1.00 11.74 262 ARG A C 1
ATOM 1955 O O . ARG A 1 262 ? 4.220 11.173 2.182 1.00 11.43 262 ARG A O 1
ATOM 1963 N N . LEU A 1 263 ? 6.001 9.750 2.004 1.00 11.80 263 LEU A N 1
ATOM 1964 C CA . LEU A 1 263 ? 5.253 8.508 2.311 1.00 12.55 263 LEU A CA 1
ATOM 1965 C C . LEU A 1 263 ? 5.289 8.385 3.829 1.00 11.92 263 LEU A C 1
ATOM 1966 O O . LEU A 1 263 ? 6.364 8.153 4.388 1.00 12.00 263 LEU A O 1
ATOM 1971 N N . ALA A 1 264 ? 4.187 8.680 4.494 1.00 11.55 264 ALA A N 1
ATOM 1972 C CA . ALA A 1 264 ? 4.160 8.735 5.964 1.00 12.00 264 ALA A CA 1
ATOM 1973 C C . ALA A 1 264 ? 3.002 7.880 6.443 1.00 12.38 264 ALA A C 1
ATOM 1974 O O . ALA A 1 264 ? 1.921 7.946 5.858 1.00 13.36 264 ALA A O 1
ATOM 1976 N N . TRP A 1 265 ? 3.222 7.086 7.473 1.00 12.30 265 TRP A N 1
ATOM 1977 C CA . TRP A 1 265 ? 2.137 6.211 7.953 1.00 13.01 265 TRP A CA 1
ATOM 1978 C C . TRP A 1 265 ? 2.249 6.077 9.456 1.00 12.56 265 TRP A C 1
ATOM 1979 O O . TRP A 1 265 ? 3.325 6.355 10.026 1.00 11.84 265 TRP A O 1
ATOM 1990 N N . GLU A 1 266 ? 1.156 5.656 10.067 1.00 13.18 266 GLU A N 1
ATOM 1991 C CA . GLU A 1 266 ? 1.204 5.260 11.480 1.00 13.54 266 GLU A CA 1
ATOM 1992 C C . GLU A 1 266 ? 0.192 4.150 11.696 1.00 12.53 266 GLU A C 1
ATOM 1993 O O . GLU A 1 266 ? -0.852 4.114 11.021 1.00 11.74 266 GLU A O 1
ATOM 1999 N N . VAL A 1 267 ? 0.545 3.253 12.598 1.00 11.95 267 VAL A N 1
ATOM 2000 C CA . VAL A 1 267 ? -0.365 2.188 13.070 1.00 11.80 267 VAL A CA 1
ATOM 2001 C C . VAL A 1 267 ? -0.591 2.439 14.551 1.00 11.20 267 VAL A C 1
ATOM 2002 O O . VAL A 1 267 ? 0.391 2.456 15.309 1.00 11.07 267 VAL A O 1
ATOM 2006 N N . GLN A 1 268 ? -1.840 2.691 14.915 1.00 10.95 268 GLN A N 1
ATOM 2007 C CA . GLN A 1 268 ? -2.272 2.882 16.314 1.00 11.41 268 GLN A CA 1
ATOM 2008 C C . GLN A 1 268 ? -2.805 1.545 16.814 1.00 11.55 268 GLN A C 1
ATOM 2009 O O . GLN A 1 268 ? -3.592 0.923 16.096 1.00 12.50 268 GLN A O 1
ATOM 2015 N N . GLY A 1 269 ? -2.336 1.114 17.977 1.00 11.87 269 GLY A N 1
ATOM 2016 C CA . GLY A 1 269 ? -2.727 -0.166 18.577 1.00 12.24 269 GLY A CA 1
ATOM 2017 C C . GLY A 1 269 ? -3.172 0.019 20.008 1.00 12.31 269 GLY A C 1
ATOM 2018 O O . GLY A 1 269 ? -2.960 1.102 20.581 1.00 12.55 269 GLY A O 1
ATOM 2019 N N . THR A 1 270 ? -3.713 -1.021 20.620 1.00 12.39 270 THR A N 1
ATOM 2020 C CA . THR A 1 270 ? -4.230 -0.914 22.005 1.00 13.11 270 THR A CA 1
ATOM 2021 C C . THR A 1 270 ? -3.096 -0.821 23.030 1.00 13.60 270 THR A C 1
ATOM 2022 O O . THR A 1 270 ? -3.394 -0.437 24.166 1.00 13.86 270 THR A O 1
ATOM 2026 N N . GLU A 1 271 ? -1.848 -1.123 22.665 1.00 14.66 271 GLU A N 1
ATOM 2027 C CA . GLU A 1 271 ? -0.711 -1.018 23.612 1.00 15.60 271 GLU A CA 1
ATOM 2028 C C . GLU A 1 271 ? 0.430 -0.183 23.021 1.00 14.69 271 GLU A C 1
ATOM 2029 O O . GLU A 1 271 ? 1.552 -0.237 23.572 1.00 15.96 271 GLU A O 1
ATOM 2035 N N . GLY A 1 272 ? 0.176 0.594 21.971 1.00 13.26 272 GLY A N 1
ATOM 2036 C CA . GLY A 1 272 ? 1.212 1.515 21.476 1.00 12.79 272 GLY A CA 1
ATOM 2037 C C . GLY A 1 272 ? 0.897 2.061 20.106 1.00 12.19 272 GLY A C 1
ATOM 2038 O O . GLY A 1 272 ? -0.164 1.708 19.546 1.00 12.45 272 GLY A O 1
ATOM 2039 N N . THR A 1 273 ? 1.812 2.878 19.584 1.00 11.62 273 THR A N 1
ATOM 2040 C CA . THR A 1 273 ? 1.710 3.494 18.242 1.00 11.44 273 THR A CA 1
ATOM 2041 C C . THR A 1 273 ? 3.078 3.438 17.568 1.00 11.19 273 THR A C 1
ATOM 2042 O O . THR A 1 273 ? 4.077 3.718 18.251 1.00 10.77 273 THR A O 1
ATOM 2046 N N . LEU A 1 274 ? 3.088 3.123 16.273 1.00 11.40 274 LEU A N 1
ATOM 2047 C CA . LEU A 1 274 ? 4.280 3.219 15.397 1.00 11.19 274 LEU A CA 1
ATOM 2048 C C . LEU A 1 274 ? 4.008 4.304 14.359 1.00 11.28 274 LEU A C 1
ATOM 2049 O O . LEU A 1 274 ? 2.906 4.308 13.784 1.00 11.43 274 LEU A O 1
ATOM 2054 N N . ARG A 1 275 ? 4.987 5.164 14.107 1.00 11.12 275 ARG A N 1
ATOM 2055 C CA . ARG A 1 275 ? 4.822 6.269 13.131 1.00 11.35 275 ARG A CA 1
ATOM 2056 C C . ARG A 1 275 ? 6.112 6.435 12.336 1.00 11.22 275 ARG A C 1
ATOM 2057 O O . ARG A 1 275 ? 7.214 6.304 12.910 1.00 11.27 275 ARG A O 1
ATOM 2065 N N . PHE A 1 276 ? 5.982 6.742 11.047 1.00 10.97 276 PHE A N 1
ATOM 2066 C CA . PHE A 1 276 ? 7.135 6.790 10.120 1.00 10.95 276 PHE A CA 1
ATOM 2067 C C . PHE A 1 276 ? 6.880 7.831 9.036 1.00 11.17 276 PHE A C 1
ATOM 2068 O O . PHE A 1 276 ? 5.732 8.004 8.613 1.00 11.52 276 PHE A O 1
ATOM 2076 N N . ASP A 1 277 ? 7.954 8.464 8.575 1.00 11.13 277 ASP A N 1
ATOM 2077 C CA . ASP A 1 277 ? 7.920 9.417 7.441 1.00 11.42 277 ASP A CA 1
ATOM 2078 C C . ASP A 1 277 ? 9.162 9.144 6.594 1.00 11.54 277 ASP A C 1
ATOM 2079 O O . ASP A 1 277 ? 10.274 9.296 7.116 1.00 11.52 277 ASP A O 1
ATOM 2084 N N . GLN A 1 278 ? 8.963 8.740 5.347 1.00 11.55 278 GLN A N 1
ATOM 2085 C CA . GLN A 1 278 ? 10.058 8.388 4.409 1.00 12.07 278 GLN A CA 1
ATOM 2086 C C . GLN A 1 278 ? 11.016 9.565 4.191 1.00 11.88 278 GLN A C 1
ATOM 2087 O O . GLN A 1 278 ? 12.167 9.294 3.818 1.00 12.08 278 GLN A O 1
ATOM 2093 N N . GLU A 1 279 ? 10.604 10.823 4.380 1.00 12.04 279 GLU A N 1
ATOM 2094 C CA . GLU A 1 279 ? 11.549 11.967 4.220 1.00 12.16 279 GLU A CA 1
ATOM 2095 C C . GLU A 1 279 ? 12.607 11.937 5.322 1.00 12.16 279 GLU A C 1
ATOM 2096 O O . GLU A 1 279 ? 13.678 12.547 5.132 1.00 12.24 279 GLU A O 1
ATOM 2102 N N . ARG A 1 280 ? 12.318 11.258 6.435 1.00 12.04 280 ARG A N 1
ATOM 2103 C CA . ARG A 1 280 ? 13.311 10.924 7.485 1.00 12.42 280 ARG A CA 1
ATOM 2104 C C . ARG A 1 280 ? 13.336 9.406 7.634 1.00 12.19 280 ARG A C 1
ATOM 2105 O O . ARG A 1 280 ? 12.904 8.890 8.676 1.00 11.79 280 ARG A O 1
ATOM 2113 N N . MET A 1 281 ? 13.792 8.707 6.598 1.00 12.17 281 MET A N 1
ATOM 2114 C CA . MET A 1 281 ? 13.596 7.240 6.493 1.00 12.25 281 MET A CA 1
ATOM 2115 C C . MET A 1 281 ? 14.426 6.498 7.547 1.00 12.25 281 MET A C 1
ATOM 2116 O O . MET A 1 281 ? 14.231 5.271 7.662 1.00 12.27 281 MET A O 1
ATOM 2121 N N . ASN A 1 282 ? 15.273 7.187 8.316 1.00 11.31 282 ASN A N 1
ATOM 2122 C CA . ASN A 1 282 ? 16.097 6.519 9.356 1.00 11.76 282 ASN A CA 1
ATOM 2123 C C . ASN A 1 282 ? 15.463 6.644 10.741 1.00 11.70 282 ASN A C 1
ATOM 2124 O O . ASN A 1 282 ? 16.113 6.208 11.705 1.00 12.07 282 ASN A O 1
ATOM 2129 N N . GLU A 1 283 ? 14.236 7.145 10.856 1.00 12.35 283 GLU A N 1
ATOM 2130 C CA . GLU A 1 283 ? 13.581 7.295 12.179 1.00 12.86 283 GLU A CA 1
ATOM 2131 C C . GLU A 1 283 ? 12.278 6.509 12.211 1.00 12.62 283 GLU A C 1
ATOM 2132 O O . GLU A 1 283 ? 11.469 6.606 11.282 1.00 13.09 283 GLU A O 1
ATOM 2138 N N . LEU A 1 284 ? 12.115 5.727 13.265 1.00 12.36 284 LEU A N 1
ATOM 2139 C CA . LEU A 1 284 ? 10.859 5.009 13.543 1.00 12.50 284 LEU A CA 1
ATOM 2140 C C . LEU A 1 284 ? 10.398 5.465 14.922 1.00 11.98 284 LEU A C 1
ATOM 2141 O O . LEU A 1 284 ? 11.197 5.355 15.870 1.00 12.66 284 LEU A O 1
ATOM 2146 N N . TRP A 1 285 ? 9.178 5.978 15.028 1.00 11.91 285 TRP A N 1
ATOM 2147 C CA . TRP A 1 285 ? 8.630 6.488 16.308 1.00 12.10 285 TRP A CA 1
ATOM 2148 C C . TRP A 1 285 ? 7.766 5.407 16.942 1.00 11.94 285 TRP A C 1
ATOM 2149 O O . TRP A 1 285 ? 6.842 4.924 16.277 1.00 12.30 285 TRP A O 1
ATOM 2160 N N . LEU A 1 286 ? 8.100 5.021 18.167 1.00 11.31 286 LEU A N 1
ATOM 2161 C CA . LEU A 1 286 ? 7.366 3.963 18.898 1.00 11.52 286 LEU A CA 1
ATOM 2162 C C . LEU A 1 286 ? 6.919 4.502 20.250 1.00 11.04 286 LEU A C 1
ATOM 2163 O O . LEU A 1 286 ? 7.783 4.851 21.083 1.00 11.11 286 LEU A O 1
ATOM 2168 N N . TYR A 1 287 ? 5.614 4.545 20.464 1.00 11.76 287 TYR A N 1
ATOM 2169 C CA . TYR A 1 287 ? 5.042 4.808 21.796 1.00 11.57 287 TYR A CA 1
ATOM 2170 C C . TYR A 1 287 ? 4.594 3.488 22.410 1.00 12.33 287 TYR A C 1
ATOM 2171 O O . TYR A 1 287 ? 3.834 2.737 21.775 1.00 11.75 287 TYR A O 1
ATOM 2180 N N . GLN A 1 288 ? 5.063 3.220 23.618 1.00 12.51 288 GLN A N 1
ATOM 2181 C CA . GLN A 1 288 ? 4.513 2.152 24.485 1.00 13.37 288 GLN A CA 1
ATOM 2182 C C . GLN A 1 288 ? 4.273 2.778 25.845 1.00 13.43 288 GLN A C 1
ATOM 2183 O O . GLN A 1 288 ? 4.998 3.678 26.251 1.00 13.91 288 GLN A O 1
ATOM 2189 N N . PRO A 1 289 ? 3.255 2.326 26.596 1.00 14.96 289 PRO A N 1
ATOM 2190 C CA . PRO A 1 289 ? 3.006 2.884 27.917 1.00 15.84 289 PRO A CA 1
ATOM 2191 C C . PRO A 1 289 ? 4.262 2.780 28.784 1.00 16.50 289 PRO A C 1
ATOM 2192 O O . PRO A 1 289 ? 4.975 1.795 28.700 1.00 17.47 289 PRO A O 1
ATOM 2196 N N . GLY A 1 290 ? 4.527 3.829 29.553 1.00 16.18 290 GLY A N 1
ATOM 2197 C CA . GLY A 1 290 ? 5.668 3.888 30.477 1.00 16.86 290 GLY A CA 1
ATOM 2198 C C . GLY A 1 290 ? 5.260 4.587 31.748 1.00 17.60 290 GLY A C 1
ATOM 2199 O O . GLY A 1 290 ? 4.137 5.140 31.790 1.00 17.32 290 GLY A O 1
ATOM 2200 N N . ARG A 1 291 ? 6.122 4.571 32.756 1.00 18.74 291 ARG A N 1
ATOM 2201 C CA . ARG A 1 291 ? 5.786 5.272 34.017 1.00 20.14 291 ARG A CA 1
ATOM 2202 C C . ARG A 1 291 ? 5.618 6.752 33.685 1.00 19.96 291 ARG A C 1
ATOM 2203 O O . ARG A 1 291 ? 6.312 7.289 32.823 1.00 18.03 291 ARG A O 1
ATOM 2211 N N . PRO A 1 292 ? 4.659 7.438 34.337 1.00 19.84 292 PRO A N 1
ATOM 2212 C CA . PRO A 1 292 ? 4.287 8.803 33.960 1.00 20.13 292 PRO A CA 1
ATOM 2213 C C . PRO A 1 292 ? 5.454 9.805 33.891 1.00 19.03 292 PRO A C 1
ATOM 2214 O O . PRO A 1 292 ? 5.405 10.690 33.058 1.00 18.89 292 PRO A O 1
ATOM 2218 N N . GLU A 1 293 ? 6.490 9.635 34.715 1.00 18.68 293 GLU A N 1
ATOM 2219 C CA . GLU A 1 293 ? 7.655 10.555 34.762 1.00 17.85 293 GLU A CA 1
ATOM 2220 C C . GLU A 1 293 ? 8.466 10.501 33.457 1.00 16.95 293 GLU A C 1
ATOM 2221 O O . GLU A 1 293 ? 9.149 11.494 33.151 1.00 16.61 293 GLU A O 1
ATOM 2227 N N . ILE A 1 294 ? 8.442 9.398 32.705 1.00 15.72 294 ILE A N 1
ATOM 2228 C CA . ILE A 1 294 ? 9.303 9.283 31.486 1.00 16.00 294 ILE A CA 1
ATOM 2229 C C . ILE A 1 294 ? 8.467 8.943 30.247 1.00 15.86 294 ILE A C 1
ATOM 2230 O O . ILE A 1 294 ? 9.060 8.640 29.192 1.00 17.76 294 ILE A O 1
ATOM 2235 N N . ASP A 1 295 ? 7.148 8.997 30.350 1.00 14.90 295 ASP A N 1
ATOM 2236 C CA . ASP A 1 295 ? 6.227 8.487 29.308 1.00 14.22 295 ASP A CA 1
ATOM 2237 C C . ASP A 1 295 ? 6.372 9.331 28.036 1.00 13.62 295 ASP A C 1
ATOM 2238 O O . ASP A 1 295 ? 6.359 10.561 28.145 1.00 13.80 295 ASP A O 1
ATOM 2243 N N . GLY A 1 296 ? 6.502 8.688 26.879 1.00 12.56 296 GLY A N 1
ATOM 2244 C CA . GLY A 1 296 ? 6.540 9.396 25.590 1.00 12.17 296 GLY A CA 1
ATOM 2245 C C . GLY A 1 296 ? 7.033 8.516 24.464 1.00 12.42 296 GLY A C 1
ATOM 2246 O O . GLY A 1 296 ? 7.572 7.429 24.731 1.00 12.03 296 GLY A O 1
ATOM 2247 N N . PHE A 1 297 ? 6.860 8.985 23.234 1.00 12.03 297 PHE A N 1
ATOM 2248 C CA . PHE A 1 297 ? 7.361 8.303 22.018 1.00 11.82 297 PHE A CA 1
ATOM 2249 C C . PHE A 1 297 ? 8.885 8.211 22.059 1.00 12.61 297 PHE A C 1
ATOM 2250 O O . PHE A 1 297 ? 9.542 9.158 22.498 1.00 12.72 297 PHE A O 1
ATOM 2258 N N . ARG A 1 298 ? 9.415 7.088 21.590 1.00 12.61 298 ARG A N 1
ATOM 2259 C CA . ARG A 1 298 ? 10.863 6.873 21.395 1.00 13.12 298 ARG A CA 1
ATOM 2260 C C . ARG A 1 298 ? 11.206 7.159 19.939 1.00 12.51 298 ARG A C 1
ATOM 2261 O O . ARG A 1 298 ? 10.461 6.680 19.068 1.00 12.08 298 ARG A O 1
ATOM 2269 N N . ARG A 1 299 ? 12.310 7.855 19.699 1.00 12.03 299 ARG A N 1
ATOM 2270 C CA . ARG A 1 299 ? 12.898 7.994 18.349 1.00 12.29 299 ARG A CA 1
ATOM 2271 C C . ARG A 1 299 ? 13.872 6.833 18.163 1.00 12.25 299 ARG A C 1
ATOM 2272 O O . ARG A 1 299 ? 14.946 6.877 18.764 1.00 12.90 299 ARG A O 1
ATOM 2280 N N . ILE A 1 300 ? 13.504 5.828 17.385 1.00 12.00 300 ILE A N 1
ATOM 2281 C CA . ILE A 1 300 ? 14.423 4.693 17.107 1.00 11.95 300 ILE A CA 1
ATOM 2282 C C . ILE A 1 300 ? 15.221 5.078 15.866 1.00 12.09 300 ILE A C 1
ATOM 2283 O O . ILE A 1 300 ? 14.607 5.213 14.801 1.00 11.41 300 ILE A O 1
ATOM 2288 N N . LEU A 1 301 ? 16.519 5.308 16.032 1.00 12.10 301 LEU A N 1
ATOM 2289 C CA . LEU A 1 301 ? 17.402 5.674 14.902 1.00 12.27 301 LEU A CA 1
ATOM 2290 C C . LEU A 1 301 ? 17.927 4.385 14.265 1.00 12.73 301 LEU A C 1
ATOM 2291 O O . LEU A 1 301 ? 18.380 3.485 14.996 1.00 13.28 301 LEU A O 1
ATOM 2296 N N . THR A 1 302 ? 17.809 4.285 12.944 1.00 12.25 302 THR A N 1
ATOM 2297 C CA . THR A 1 302 ? 18.176 3.077 12.170 1.00 12.03 302 THR A CA 1
ATOM 2298 C C . THR A 1 302 ? 19.645 2.721 12.436 1.00 12.49 302 THR A C 1
ATOM 2299 O O . THR A 1 302 ? 20.518 3.606 12.438 1.00 12.49 302 THR A O 1
ATOM 2303 N N . GLY A 1 303 ? 19.875 1.436 12.653 1.00 12.52 303 GLY A N 1
ATOM 2304 C CA . GLY A 1 303 ? 21.202 0.872 12.923 1.00 12.77 303 GLY A CA 1
ATOM 2305 C C . GLY A 1 303 ? 21.158 -0.641 12.787 1.00 13.34 303 GLY A C 1
ATOM 2306 O O . GLY A 1 303 ? 20.180 -1.205 12.324 1.00 13.21 303 GLY A O 1
ATOM 2307 N N . PRO A 1 304 ? 22.229 -1.336 13.203 1.00 14.25 304 PRO A N 1
ATOM 2308 C CA . PRO A 1 304 ? 22.360 -2.769 12.939 1.00 14.98 304 PRO A CA 1
ATOM 2309 C C . PRO A 1 304 ? 21.356 -3.708 13.631 1.00 15.82 304 PRO A C 1
ATOM 2310 O O . PRO A 1 304 ? 21.303 -4.863 13.265 1.00 16.07 304 PRO A O 1
ATOM 2314 N N . ALA A 1 305 ? 20.555 -3.223 14.580 1.00 15.38 305 ALA A N 1
ATOM 2315 C CA . ALA A 1 305 ? 19.472 -4.030 15.188 1.00 15.54 305 ALA A CA 1
ATOM 2316 C C . ALA A 1 305 ? 18.329 -4.245 14.189 1.00 15.36 305 ALA A C 1
ATOM 2317 O O . ALA A 1 305 ? 17.504 -5.157 14.408 1.00 17.32 305 ALA A O 1
ATOM 2319 N N . GLN A 1 306 ? 18.254 -3.437 13.131 1.00 13.92 306 GLN A N 1
ATOM 2320 C CA . GLN A 1 306 ? 17.114 -3.467 12.183 1.00 13.81 306 GLN A CA 1
ATOM 2321 C C . GLN A 1 306 ? 17.466 -4.304 10.961 1.00 13.72 306 GLN A C 1
ATOM 2322 O O . GLN A 1 306 ? 18.621 -4.326 10.522 1.00 13.99 306 GLN A O 1
ATOM 2328 N N . PRO A 1 307 ? 16.469 -5.009 10.388 1.00 14.05 307 PRO A N 1
ATOM 2329 C CA . PRO A 1 307 ? 16.702 -5.909 9.261 1.00 13.82 307 PRO A CA 1
ATOM 2330 C C . PRO A 1 307 ? 17.454 -5.216 8.116 1.00 14.32 307 PRO A C 1
ATOM 2331 O O . PRO A 1 307 ? 17.101 -4.108 7.748 1.00 13.83 307 PRO A O 1
ATOM 2335 N N . GLY A 1 308 ? 18.511 -5.864 7.626 1.00 14.57 308 GLY A N 1
ATOM 2336 C CA . GLY A 1 308 ? 19.236 -5.442 6.415 1.00 14.40 308 GLY A CA 1
ATOM 2337 C C . GLY A 1 308 ? 20.381 -4.490 6.710 1.00 14.57 308 GLY A C 1
ATOM 2338 O O . GLY A 1 308 ? 21.341 -4.473 5.925 1.00 15.27 308 GLY A O 1
ATOM 2339 N N . PHE A 1 309 ? 20.296 -3.676 7.760 1.00 13.82 309 PHE A N 1
ATOM 2340 C CA . PHE A 1 309 ? 21.234 -2.538 7.931 1.00 13.87 309 PHE A CA 1
ATOM 2341 C C . PHE A 1 309 ? 22.677 -3.050 8.052 1.00 14.50 309 PHE A C 1
ATOM 2342 O O . PHE A 1 309 ? 23.577 -2.445 7.460 1.00 13.92 309 PHE A O 1
ATOM 2350 N N . ALA A 1 310 ? 22.904 -4.119 8.813 1.00 14.67 310 ALA A N 1
ATOM 2351 C CA . ALA A 1 310 ? 24.266 -4.610 9.137 1.00 14.85 310 ALA A CA 1
ATOM 2352 C C . ALA A 1 310 ? 25.023 -5.025 7.869 1.00 15.11 310 ALA A C 1
ATOM 2353 O O . ALA A 1 310 ? 26.270 -5.056 7.909 1.00 15.01 310 ALA A O 1
ATOM 2355 N N . ALA A 1 311 ? 24.318 -5.356 6.789 1.00 15.30 311 ALA A N 1
ATOM 2356 C CA . ALA A 1 311 ? 24.935 -5.710 5.490 1.00 15.58 311 ALA A CA 1
ATOM 2357 C C . ALA A 1 311 ? 25.605 -4.475 4.872 1.00 16.37 311 ALA A C 1
ATOM 2358 O O . ALA A 1 311 ? 26.475 -4.656 4.009 1.00 16.86 311 ALA A O 1
ATOM 2360 N N . PHE A 1 312 ? 25.236 -3.263 5.299 1.00 15.87 312 PHE A N 1
ATOM 2361 C CA . PHE A 1 312 ? 25.732 -1.994 4.697 1.00 15.89 312 PHE A CA 1
ATOM 2362 C C . PHE A 1 312 ? 26.657 -1.230 5.631 1.00 16.44 312 PHE A C 1
ATOM 2363 O O . PHE A 1 312 ? 27.469 -0.434 5.130 1.00 16.54 312 PHE A O 1
ATOM 2371 N N . CYS A 1 313 ? 26.533 -1.427 6.938 1.00 16.30 313 CYS A N 1
ATOM 2372 C CA . CYS A 1 313 ? 27.266 -0.613 7.930 1.00 16.16 313 CYS A CA 1
ATOM 2373 C C . CYS A 1 313 ? 27.162 -1.275 9.293 1.00 16.71 313 CYS A C 1
ATOM 2374 O O . CYS A 1 313 ? 26.073 -1.687 9.676 1.00 16.39 313 CYS A O 1
ATOM 2377 N N . PRO A 1 314 ? 28.274 -1.391 10.054 1.00 17.29 314 PRO A N 1
ATOM 2378 C CA . PRO A 1 314 ? 28.210 -1.949 11.404 1.00 17.79 314 PRO A CA 1
ATOM 2379 C C . PRO A 1 314 ? 27.803 -0.938 12.485 1.00 18.46 314 PRO A C 1
ATOM 2380 O O . PRO A 1 314 ? 27.520 -1.365 13.585 1.00 20.42 314 PRO A O 1
ATOM 2384 N N . GLY A 1 315 ? 27.799 0.356 12.161 1.00 18.00 315 GLY A N 1
ATOM 2385 C CA . GLY A 1 315 ? 27.569 1.440 13.139 1.00 18.02 315 GLY A CA 1
ATOM 2386 C C . GLY A 1 315 ? 26.191 2.063 12.999 1.00 17.35 315 GLY A C 1
ATOM 2387 O O . GLY A 1 315 ? 25.848 2.528 11.906 1.00 17.46 315 GLY A O 1
ATOM 2388 N N . GLY A 1 316 ? 25.426 2.121 14.088 1.00 17.19 316 GLY A N 1
ATOM 2389 C CA . GLY A 1 316 ? 24.101 2.759 14.070 1.00 16.47 316 GLY A CA 1
ATOM 2390 C C . GLY A 1 316 ? 24.211 4.239 13.758 1.00 15.84 316 GLY A C 1
ATOM 2391 O O . GLY A 1 316 ? 25.273 4.838 14.012 1.00 15.65 316 GLY A O 1
ATOM 2392 N N . GLY A 1 317 ? 23.142 4.818 13.207 1.00 15.50 317 GLY A N 1
ATOM 2393 C CA . GLY A 1 317 ? 23.031 6.273 13.027 1.00 15.18 317 GLY A CA 1
ATOM 2394 C C . GLY A 1 317 ? 23.723 6.760 11.771 1.00 15.47 317 GLY A C 1
ATOM 2395 O O . GLY A 1 317 ? 23.637 7.957 11.515 1.00 15.67 317 GLY A O 1
ATOM 2396 N N . HIS A 1 318 ? 24.431 5.890 11.044 1.00 14.47 318 HIS A N 1
ATOM 2397 C CA . HIS A 1 318 ? 24.983 6.191 9.696 1.00 15.11 318 HIS A CA 1
ATOM 2398 C C . HIS A 1 318 ? 23.856 5.968 8.690 1.00 14.85 318 HIS A C 1
ATOM 2399 O O . HIS A 1 318 ? 23.543 4.808 8.387 1.00 15.19 318 HIS A O 1
ATOM 2406 N N . ASN A 1 319 ? 23.223 7.061 8.256 1.00 14.10 319 ASN A N 1
ATOM 2407 C CA . ASN A 1 319 ? 21.902 7.037 7.590 1.00 13.64 319 ASN A CA 1
ATOM 2408 C C . ASN A 1 319 ? 21.935 6.085 6.387 1.00 13.03 319 ASN A C 1
ATOM 2409 O O . ASN A 1 319 ? 22.792 6.240 5.479 1.00 13.29 319 ASN A O 1
ATOM 2414 N N . PHE A 1 320 ? 20.991 5.156 6.377 1.00 12.51 320 PHE A N 1
ATOM 2415 C CA . PHE A 1 320 ? 20.687 4.248 5.249 1.00 12.89 320 PHE A CA 1
ATOM 2416 C C . PHE A 1 320 ? 20.018 5.086 4.157 1.00 13.44 320 PHE A C 1
ATOM 2417 O O . PHE A 1 320 ? 19.185 5.940 4.491 1.00 13.81 320 PHE A O 1
ATOM 2425 N N . GLY A 1 321 ? 20.363 4.864 2.892 1.00 13.54 321 GLY A N 1
ATOM 2426 C CA . GLY A 1 321 ? 19.843 5.700 1.794 1.00 13.33 321 GLY A CA 1
ATOM 2427 C C . GLY A 1 321 ? 18.707 5.047 1.025 1.00 13.23 321 GLY A C 1
ATOM 2428 O O . GLY A 1 321 ? 18.526 3.828 1.096 1.00 12.96 321 GLY A O 1
ATOM 2429 N N . PHE A 1 322 ? 17.963 5.860 0.282 1.00 12.53 322 PHE A N 1
ATOM 2430 C CA . PHE A 1 322 ? 16.896 5.396 -0.631 1.00 12.68 322 PHE A CA 1
ATOM 2431 C C . PHE A 1 322 ? 17.460 4.305 -1.548 1.00 12.54 322 PHE A C 1
ATOM 2432 O O . PHE A 1 322 ? 16.835 3.263 -1.720 1.00 12.66 322 PHE A O 1
ATOM 2440 N N . ASN A 1 323 ? 18.611 4.555 -2.157 1.00 13.00 323 ASN A N 1
ATOM 2441 C CA . ASN A 1 323 ? 19.167 3.611 -3.164 1.00 13.00 323 ASN A CA 1
ATOM 2442 C C . ASN A 1 323 ? 19.472 2.248 -2.528 1.00 13.19 323 ASN A C 1
ATOM 2443 O O . ASN A 1 323 ? 19.348 1.219 -3.239 1.00 12.95 323 ASN A O 1
ATOM 2448 N N . GLU A 1 324 ? 19.824 2.203 -1.247 1.00 13.14 324 GLU A N 1
ATOM 2449 C CA . GLU A 1 324 ? 20.157 0.920 -0.577 1.00 13.48 324 GLU A CA 1
ATOM 2450 C C . GLU A 1 324 ? 18.886 0.093 -0.366 1.00 13.07 324 GLU A C 1
ATOM 2451 O O . GLU A 1 324 ? 18.998 -1.140 -0.276 1.00 12.93 324 GLU A O 1
ATOM 2457 N N . GLN A 1 325 ? 17.698 0.700 -0.355 1.00 12.23 325 GLN A N 1
ATOM 2458 C CA . GLN A 1 325 ? 16.442 -0.093 -0.360 1.00 12.48 325 GLN A CA 1
ATOM 2459 C C . GLN A 1 325 ? 16.469 -1.040 -1.560 1.00 12.26 325 GLN A C 1
ATOM 2460 O O . GLN A 1 325 ? 15.985 -2.171 -1.438 1.00 12.32 325 GLN A O 1
ATOM 2466 N N . LYS A 1 326 ? 16.990 -0.570 -2.696 1.00 12.35 326 LYS A N 1
ATOM 2467 C CA . LYS A 1 326 ? 16.988 -1.355 -3.955 1.00 12.65 326 LYS A CA 1
ATOM 2468 C C . LYS A 1 326 ? 18.023 -2.481 -3.870 1.00 12.76 326 LYS A C 1
ATOM 2469 O O . LYS A 1 326 ? 17.794 -3.524 -4.492 1.00 12.41 326 LYS A O 1
ATOM 2475 N N . VAL A 1 327 ? 19.115 -2.292 -3.125 1.00 13.20 327 VAL A N 1
ATOM 2476 C CA . VAL A 1 327 ? 20.119 -3.374 -2.907 1.00 13.26 327 VAL A CA 1
ATOM 2477 C C . VAL A 1 327 ? 19.454 -4.491 -2.097 1.00 13.40 327 VAL A C 1
ATOM 2478 O O . VAL A 1 327 ? 19.628 -5.683 -2.451 1.00 13.52 327 VAL A O 1
ATOM 2482 N N . VAL A 1 328 ? 18.695 -4.132 -1.065 1.00 13.14 328 VAL A N 1
ATOM 2483 C CA . VAL A 1 328 ? 17.905 -5.116 -0.268 1.00 13.17 328 VAL A CA 1
ATOM 2484 C C . VAL A 1 328 ? 16.927 -5.849 -1.192 1.00 13.09 328 VAL A C 1
ATOM 2485 O O . VAL A 1 328 ? 16.808 -7.077 -1.075 1.00 13.41 328 VAL A O 1
ATOM 2489 N N . GLU A 1 329 ? 16.212 -5.121 -2.048 1.00 12.54 329 GLU A N 1
ATOM 2490 C CA . GLU A 1 329 ? 15.211 -5.709 -2.970 1.00 13.00 329 GLU A CA 1
ATOM 2491 C C . GLU A 1 329 ? 15.919 -6.715 -3.885 1.00 13.47 329 GLU A C 1
ATOM 2492 O O . GLU A 1 329 ? 15.405 -7.835 -4.067 1.00 13.51 329 GLU A O 1
ATOM 2498 N N . ALA A 1 330 ? 17.068 -6.335 -4.442 1.00 13.92 330 ALA A N 1
ATOM 2499 C CA . ALA A 1 330 ? 17.862 -7.213 -5.333 1.00 14.00 330 ALA A CA 1
ATOM 2500 C C . ALA A 1 330 ? 18.214 -8.494 -4.576 1.00 14.88 330 ALA A C 1
ATOM 2501 O O . ALA A 1 330 ? 18.065 -9.592 -5.162 1.00 15.08 330 ALA A O 1
ATOM 2503 N N . GLU A 1 331 ? 18.645 -8.366 -3.323 1.00 15.07 331 GLU A N 1
ATOM 2504 C CA . GLU A 1 331 ? 19.044 -9.537 -2.495 1.00 15.69 331 GLU A CA 1
ATOM 2505 C C . GLU A 1 331 ? 17.835 -10.451 -2.279 1.00 15.66 331 GLU A C 1
ATOM 2506 O O . GLU A 1 331 ? 17.995 -11.686 -2.352 1.00 15.94 331 GLU A O 1
ATOM 2512 N N . MET A 1 332 ? 16.653 -9.896 -2.026 1.00 15.31 332 MET A N 1
ATOM 2513 C CA . MET A 1 332 ? 15.446 -10.729 -1.804 1.00 15.67 332 MET A CA 1
ATOM 2514 C C . MET A 1 332 ? 15.142 -11.529 -3.073 1.00 16.18 332 MET A C 1
ATOM 2515 O O . MET A 1 332 ? 14.780 -12.718 -2.956 1.00 16.22 332 MET A O 1
ATOM 2520 N N . LEU A 1 333 ? 15.283 -10.910 -4.246 1.00 16.09 333 LEU A N 1
ATOM 2521 C CA . LEU A 1 333 ? 15.050 -11.617 -5.528 1.00 16.32 333 LEU A CA 1
ATOM 2522 C C . LEU A 1 333 ? 16.141 -12.671 -5.726 1.00 17.12 333 LEU A C 1
ATOM 2523 O O . LEU A 1 333 ? 15.807 -13.793 -6.134 1.00 16.60 333 LEU A O 1
ATOM 2528 N N . ARG A 1 334 ? 17.398 -12.317 -5.466 1.00 19.46 334 ARG A N 1
ATOM 2529 C CA . ARG A 1 334 ? 18.545 -13.251 -5.611 1.00 20.98 334 ARG A CA 1
ATOM 2530 C C . ARG A 1 334 ? 18.264 -14.503 -4.771 1.00 21.19 334 ARG A C 1
ATOM 2531 O O . ARG A 1 334 ? 18.424 -15.623 -5.298 1.00 20.98 334 ARG A O 1
ATOM 2539 N N . GLN A 1 335 ? 17.833 -14.331 -3.520 1.00 20.65 335 GLN A N 1
ATOM 2540 C CA . GLN A 1 335 ? 17.608 -15.466 -2.584 1.00 21.31 335 GLN A CA 1
ATOM 2541 C C . GLN A 1 335 ? 16.395 -16.272 -3.057 1.00 20.77 335 GLN A C 1
ATOM 2542 O O . GLN A 1 335 ? 16.427 -17.509 -2.930 1.00 21.39 335 GLN A O 1
ATOM 2548 N N . ALA A 1 336 ? 15.365 -15.614 -3.588 1.00 19.05 336 ALA A N 1
ATOM 2549 C CA . ALA A 1 336 ? 14.156 -16.300 -4.100 1.00 19.65 336 ALA A CA 1
ATOM 2550 C C . ALA A 1 336 ? 14.559 -17.189 -5.279 1.00 19.79 336 ALA A C 1
ATOM 2551 O O . ALA A 1 336 ? 14.101 -18.350 -5.337 1.00 18.88 336 ALA A O 1
ATOM 2553 N N . ILE A 1 337 ? 15.413 -16.680 -6.167 1.00 18.72 337 ILE A N 1
ATOM 2554 C CA . ILE A 1 337 ? 15.879 -17.445 -7.358 1.00 19.61 337 ILE A CA 1
ATOM 2555 C C . ILE A 1 337 ? 16.642 -18.682 -6.866 1.00 21.15 337 ILE A C 1
ATOM 2556 O O . ILE A 1 337 ? 16.471 -19.750 -7.467 1.00 20.52 337 ILE A O 1
ATOM 2561 N N . ALA A 1 338 ? 17.412 -18.550 -5.786 1.00 22.67 338 ALA A N 1
ATOM 2562 C CA . ALA A 1 338 ? 18.248 -19.631 -5.205 1.00 24.90 338 ALA A CA 1
ATOM 2563 C C . ALA A 1 338 ? 17.400 -20.609 -4.377 1.00 26.99 338 ALA A C 1
ATOM 2564 O O . ALA A 1 338 ? 17.974 -21.597 -3.877 1.00 28.14 338 ALA A O 1
ATOM 2566 N N . GLY A 1 339 ? 16.104 -20.340 -4.202 1.00 27.23 339 GLY A N 1
ATOM 2567 C CA . GLY A 1 339 ? 15.186 -21.197 -3.431 1.00 28.76 339 GLY A CA 1
ATOM 2568 C C . GLY A 1 339 ? 15.371 -21.035 -1.932 1.00 30.67 339 GLY A C 1
ATOM 2569 O O . GLY A 1 339 ? 14.933 -21.942 -1.202 1.00 31.60 339 GLY A O 1
ATOM 2570 N N . ARG A 1 340 ? 15.959 -19.921 -1.476 1.00 32.88 340 ARG A N 1
ATOM 2571 C CA . ARG A 1 340 ? 16.327 -19.706 -0.045 1.00 35.40 340 ARG A CA 1
ATOM 2572 C C . ARG A 1 340 ? 15.479 -18.592 0.583 1.00 36.39 340 ARG A C 1
ATOM 2573 O O . ARG A 1 340 ? 15.931 -17.992 1.579 1.00 38.42 340 ARG A O 1
ATOM 2581 N N . GLY A 1 341 ? 14.282 -18.349 0.051 1.00 34.80 341 GLY A N 1
ATOM 2582 C CA . GLY A 1 341 ? 13.364 -17.307 0.548 1.00 35.18 341 GLY A CA 1
ATOM 2583 C C . GLY A 1 341 ? 12.307 -17.008 -0.491 1.00 33.96 341 GLY A C 1
ATOM 2584 O O . GLY A 1 341 ? 12.536 -17.332 -1.664 1.00 35.04 341 GLY A O 1
ATOM 2585 N N . LYS A 1 342 ? 11.165 -16.473 -0.075 1.00 33.69 342 LYS A N 1
ATOM 2586 C CA . LYS A 1 342 ? 10.096 -16.045 -1.009 1.00 31.82 342 LYS A CA 1
ATOM 2587 C C . LYS A 1 342 ? 10.167 -14.524 -1.137 1.00 28.92 342 LYS A C 1
ATOM 2588 O O . LYS A 1 342 ? 10.259 -13.855 -0.099 1.00 30.14 342 LYS A O 1
ATOM 2594 N N . ALA A 1 343 ? 10.143 -14.011 -2.368 1.00 24.60 343 ALA A N 1
ATOM 2595 C CA . ALA A 1 343 ? 10.163 -12.560 -2.655 1.00 22.53 343 ALA A CA 1
ATOM 2596 C C . ALA A 1 343 ? 8.732 -12.032 -2.580 1.00 20.39 343 ALA A C 1
ATOM 2597 O O . ALA A 1 343 ? 7.806 -12.733 -3.041 1.00 20.17 343 ALA A O 1
ATOM 2599 N N . TRP A 1 344 ? 8.558 -10.832 -2.032 1.00 18.18 344 TRP A N 1
ATOM 2600 C CA . TRP A 1 344 ? 7.231 -10.173 -1.952 1.00 17.16 344 TRP A CA 1
ATOM 2601 C C . TRP A 1 344 ? 7.355 -8.750 -2.474 1.00 16.04 344 TRP A C 1
ATOM 2602 O O . TRP A 1 344 ? 8.347 -8.087 -2.186 1.00 16.02 344 TRP A O 1
ATOM 2613 N N . PRO A 1 345 ? 6.375 -8.241 -3.253 1.00 15.92 345 PRO A N 1
ATOM 2614 C CA . PRO A 1 345 ? 5.295 -9.047 -3.815 1.00 15.80 345 PRO A CA 1
ATOM 2615 C C . PRO A 1 345 ? 5.672 -9.656 -5.170 1.00 15.75 345 PRO A C 1
ATOM 2616 O O . PRO A 1 345 ? 6.254 -8.951 -5.981 1.00 15.40 345 PRO A O 1
ATOM 2620 N N . ASP A 1 346 ? 5.308 -10.919 -5.396 1.00 15.69 346 ASP A N 1
ATOM 2621 C CA . ASP A 1 346 ? 5.371 -11.544 -6.740 1.00 16.32 346 ASP A CA 1
ATOM 2622 C C . ASP A 1 346 ? 4.165 -11.035 -7.537 1.00 15.99 346 ASP A C 1
ATOM 2623 O O . ASP A 1 346 ? 3.416 -10.207 -7.005 1.00 16.70 346 ASP A O 1
ATOM 2628 N N . PHE A 1 347 ? 3.963 -11.500 -8.766 1.00 15.52 347 PHE A N 1
ATOM 2629 C CA . PHE A 1 347 ? 2.875 -10.971 -9.626 1.00 15.71 347 PHE A CA 1
ATOM 2630 C C . PHE A 1 347 ? 1.500 -11.329 -9.048 1.00 16.20 347 PHE A C 1
ATOM 2631 O O . PHE A 1 347 ? 0.549 -10.593 -9.346 1.00 16.75 347 PHE A O 1
ATOM 2639 N N . THR A 1 348 ? 1.376 -12.412 -8.272 1.00 16.37 348 THR A N 1
ATOM 2640 C CA . THR A 1 348 ? 0.093 -12.812 -7.635 1.00 17.02 348 THR A CA 1
ATOM 2641 C C . THR A 1 348 ? -0.242 -11.808 -6.528 1.00 17.08 348 THR A C 1
ATOM 2642 O O . THR A 1 348 ? -1.365 -11.290 -6.513 1.00 16.97 348 THR A O 1
ATOM 2646 N N . ASP A 1 349 ? 0.710 -11.536 -5.641 1.00 16.88 349 ASP A N 1
ATOM 2647 C CA A ASP A 1 349 ? 0.476 -10.542 -4.561 0.50 17.56 349 ASP A CA 1
ATOM 2648 C CA B ASP A 1 349 ? 0.604 -10.521 -4.553 0.50 16.22 349 ASP A CA 1
ATOM 2649 C C . ASP A 1 349 ? 0.377 -9.136 -5.178 1.00 16.55 349 ASP A C 1
ATOM 2650 O O . ASP A 1 349 ? -0.447 -8.342 -4.663 1.00 16.44 349 ASP A O 1
ATOM 2659 N N . GLY A 1 350 ? 1.111 -8.847 -6.254 1.00 15.57 350 GLY A N 1
ATOM 2660 C CA . GLY A 1 350 ? 1.038 -7.550 -6.959 1.00 15.05 350 GLY A CA 1
ATOM 2661 C C . GLY A 1 350 ? -0.324 -7.316 -7.594 1.00 14.96 350 GLY A C 1
ATOM 2662 O O . GLY A 1 350 ? -0.802 -6.180 -7.595 1.00 14.21 350 GLY A O 1
ATOM 2663 N N . LEU A 1 351 ? -0.947 -8.353 -8.150 1.00 14.66 351 LEU A N 1
ATOM 2664 C CA . LEU A 1 351 ? -2.292 -8.217 -8.767 1.00 15.15 351 LEU A CA 1
ATOM 2665 C C . LEU A 1 351 ? -3.286 -7.718 -7.709 1.00 15.17 351 LEU A C 1
ATOM 2666 O O . LEU A 1 351 ? -4.155 -6.899 -8.042 1.00 15.67 351 LEU A O 1
ATOM 2671 N N . THR A 1 352 ? -3.176 -8.192 -6.470 1.00 15.65 352 THR A N 1
ATOM 2672 C CA . THR A 1 352 ? -4.085 -7.743 -5.385 1.00 16.27 352 THR A CA 1
ATOM 2673 C C . THR A 1 352 ? -3.911 -6.237 -5.176 1.00 16.01 352 THR A C 1
ATOM 2674 O O . THR A 1 352 ? -4.931 -5.530 -5.016 1.00 15.26 352 THR A O 1
ATOM 2678 N N . ILE A 1 353 ? -2.674 -5.753 -5.199 1.00 14.54 353 ILE A N 1
ATOM 2679 C CA . ILE A 1 353 ? -2.398 -4.298 -5.018 1.00 15.01 353 ILE A CA 1
ATOM 2680 C C . ILE A 1 353 ? -3.014 -3.537 -6.199 1.00 15.25 353 ILE A C 1
ATOM 2681 O O . ILE A 1 353 ? -3.613 -2.478 -5.968 1.00 14.83 353 ILE A O 1
ATOM 2686 N N . GLU A 1 354 ? -2.917 -4.061 -7.424 1.00 15.27 354 GLU A N 1
ATOM 2687 C CA . GLU A 1 354 ? -3.535 -3.414 -8.612 1.00 15.35 354 GLU A CA 1
ATOM 2688 C C . GLU A 1 354 ? -5.054 -3.336 -8.417 1.00 15.37 354 GLU A C 1
ATOM 2689 O O . GLU A 1 354 ? -5.654 -2.301 -8.762 1.00 15.28 354 GLU A O 1
ATOM 2695 N N . ARG A 1 355 ? -5.676 -4.389 -7.897 1.00 15.74 355 ARG A N 1
ATOM 2696 C CA . ARG A 1 355 ? -7.145 -4.396 -7.666 1.00 16.15 355 ARG A CA 1
ATOM 2697 C C . ARG A 1 355 ? -7.506 -3.289 -6.667 1.00 15.78 355 ARG A C 1
ATOM 2698 O O . ARG A 1 355 ? -8.522 -2.592 -6.899 1.00 15.73 355 ARG A O 1
ATOM 2706 N N . VAL A 1 356 ? -6.699 -3.103 -5.621 1.00 15.31 356 VAL A N 1
ATOM 2707 C CA . VAL A 1 356 ? -6.990 -2.081 -4.574 1.00 14.84 356 VAL A CA 1
ATOM 2708 C C . VAL A 1 356 ? -6.903 -0.685 -5.205 1.00 14.49 356 VAL A C 1
ATOM 2709 O O . VAL A 1 356 ? -7.845 0.103 -5.009 1.00 14.31 356 VAL A O 1
ATOM 2713 N N . ILE A 1 357 ? -5.831 -0.345 -5.923 1.00 14.19 357 ILE A N 1
ATOM 2714 C CA . ILE A 1 357 ? -5.698 1.048 -6.445 1.00 14.93 357 ILE A CA 1
ATOM 2715 C C . ILE A 1 357 ? -6.765 1.283 -7.519 1.00 14.71 357 ILE A C 1
ATOM 2716 O O . ILE A 1 357 ? -7.314 2.389 -7.544 1.00 14.86 357 ILE A O 1
ATOM 2721 N N . HIS A 1 358 ? -7.082 0.291 -8.353 1.00 14.86 358 HIS A N 1
ATOM 2722 C CA . HIS A 1 358 ? -8.122 0.447 -9.406 1.00 15.56 358 HIS A CA 1
ATOM 2723 C C . HIS A 1 358 ? -9.506 0.508 -8.754 1.00 15.25 358 HIS A C 1
ATOM 2724 O O . HIS A 1 358 ? -10.366 1.230 -9.278 1.00 14.89 358 HIS A O 1
ATOM 2731 N N . GLY A 1 359 ? -9.693 -0.169 -7.624 1.00 15.10 359 GLY A N 1
ATOM 2732 C CA . GLY A 1 359 ? -10.955 -0.127 -6.856 1.00 14.91 359 GLY A CA 1
ATOM 2733 C C . GLY A 1 359 ? -11.164 1.246 -6.248 1.00 14.67 359 GLY A C 1
ATOM 2734 O O . GLY A 1 359 ? -12.299 1.746 -6.270 1.00 14.95 359 GLY A O 1
ATOM 2735 N N . MET A 1 360 ? -10.091 1.864 -5.762 1.00 14.46 360 MET A N 1
ATOM 2736 C CA . MET A 1 360 ? -10.131 3.247 -5.225 1.00 14.43 360 MET A CA 1
ATOM 2737 C C . MET A 1 360 ? -10.517 4.213 -6.353 1.00 15.21 360 MET A C 1
ATOM 2738 O O . MET A 1 360 ? -11.394 5.058 -6.139 1.00 14.56 360 MET A O 1
ATOM 2743 N N . ALA A 1 361 ? -9.881 4.104 -7.520 1.00 15.55 361 ALA A N 1
ATOM 2744 C CA . ALA A 1 361 ? -10.206 4.953 -8.691 1.00 15.94 361 ALA A CA 1
ATOM 2745 C C . ALA A 1 361 ? -11.685 4.774 -9.046 1.00 16.61 361 ALA A C 1
ATOM 2746 O O . ALA A 1 361 ? -12.371 5.791 -9.253 1.00 17.05 361 ALA A O 1
ATOM 2748 N N . THR A 1 362 ? -12.167 3.528 -9.109 1.00 16.70 362 THR A N 1
ATOM 2749 C CA . THR A 1 362 ? -13.581 3.223 -9.453 1.00 18.07 362 THR A CA 1
ATOM 2750 C C . THR A 1 362 ? -14.496 3.841 -8.391 1.00 16.94 362 THR A C 1
ATOM 2751 O O . THR A 1 362 ? -15.503 4.451 -8.760 1.00 16.55 362 THR A O 1
ATOM 2755 N N . SER A 1 363 ? -14.158 3.691 -7.114 1.00 15.87 363 SER A N 1
ATOM 2756 C CA . SER A 1 363 ? -14.971 4.242 -6.001 1.00 15.47 363 SER A CA 1
ATOM 2757 C C . SER A 1 363 ? -15.057 5.767 -6.143 1.00 16.19 363 SER A C 1
ATOM 2758 O O . SER A 1 363 ? -16.160 6.336 -5.988 1.00 15.60 363 SER A O 1
ATOM 2761 N N . ALA A 1 364 ? -13.934 6.424 -6.432 1.00 16.50 364 ALA A N 1
ATOM 2762 C CA . ALA A 1 364 ? -13.878 7.899 -6.560 1.00 16.74 364 ALA A CA 1
ATOM 2763 C C . ALA A 1 364 ? -14.714 8.334 -7.767 1.00 19.11 364 ALA A C 1
ATOM 2764 O O . ALA A 1 364 ? -15.407 9.361 -7.666 1.00 19.69 364 ALA A O 1
ATOM 2766 N N . GLN A 1 365 ? -14.663 7.578 -8.867 1.00 19.88 365 GLN A N 1
ATOM 2767 C CA . GLN A 1 365 ? -15.388 7.929 -10.119 1.00 22.13 365 GLN A CA 1
ATOM 2768 C C . GLN A 1 365 ? -16.899 7.788 -9.911 1.00 21.72 365 GLN A C 1
ATOM 2769 O O . GLN A 1 365 ? -17.641 8.636 -10.442 1.00 22.21 365 GLN A O 1
ATOM 2775 N N . THR A 1 366 ? -17.347 6.767 -9.179 1.00 21.78 366 THR A N 1
ATOM 2776 C CA . THR A 1 366 ? -18.781 6.389 -9.091 1.00 22.27 366 THR A CA 1
ATOM 2777 C C . THR A 1 366 ? -19.431 6.914 -7.806 1.00 22.52 366 THR A C 1
ATOM 2778 O O . THR A 1 366 ? -20.665 6.917 -7.758 1.00 22.39 366 THR A O 1
ATOM 2782 N N . GLY A 1 367 ? -18.655 7.334 -6.802 1.00 21.15 367 GLY A N 1
ATOM 2783 C CA . GLY A 1 367 ? -19.197 7.805 -5.514 1.00 21.21 367 GLY A CA 1
ATOM 2784 C C . GLY A 1 367 ? -19.773 6.662 -4.697 1.00 21.31 367 GLY A C 1
ATOM 2785 O O . GLY A 1 367 ? -20.618 6.929 -3.829 1.00 22.55 367 GLY A O 1
ATOM 2786 N N . GLN A 1 368 ? -19.308 5.434 -4.939 1.00 21.41 368 GLN A N 1
ATOM 2787 C CA . GLN A 1 368 ? -19.789 4.203 -4.262 1.00 22.09 368 GLN A CA 1
ATOM 2788 C C . GLN A 1 368 ? -18.612 3.454 -3.655 1.00 20.26 368 GLN A C 1
ATOM 2789 O O . GLN A 1 368 ? -17.534 3.418 -4.241 1.00 19.53 368 GLN A O 1
ATOM 2795 N N . PRO A 1 369 ? -18.801 2.776 -2.503 1.00 19.79 369 PRO A N 1
ATOM 2796 C CA . PRO A 1 369 ? -17.753 1.933 -1.941 1.00 18.69 369 PRO A CA 1
ATOM 2797 C C . PRO A 1 369 ? -17.502 0.743 -2.872 1.00 18.64 369 PRO A C 1
ATOM 2798 O O . PRO A 1 369 ? -18.378 0.372 -3.653 1.00 19.15 369 PRO A O 1
ATOM 2802 N N . VAL A 1 370 ? -16.315 0.162 -2.763 1.00 17.89 370 VAL A N 1
ATOM 2803 C CA . VAL A 1 370 ? -15.900 -1.022 -3.558 1.00 17.73 370 VAL A CA 1
ATOM 2804 C C . VAL A 1 370 ? -15.411 -2.080 -2.575 1.00 18.38 370 VAL A C 1
ATOM 2805 O O . VAL A 1 370 ? -14.575 -1.749 -1.709 1.00 16.61 370 VAL A O 1
ATOM 2809 N N . ASN A 1 371 ? -15.942 -3.295 -2.702 1.00 18.93 371 ASN A N 1
ATOM 2810 C CA . ASN A 1 371 ? -15.602 -4.453 -1.840 1.00 20.84 371 ASN A CA 1
ATOM 2811 C C . ASN A 1 371 ? -14.654 -5.385 -2.593 1.00 20.42 371 ASN A C 1
ATOM 2812 O O . ASN A 1 371 ? -14.757 -5.474 -3.832 1.00 22.54 371 ASN A O 1
ATOM 2817 N N . PHE A 1 372 ? -13.781 -6.065 -1.859 1.00 20.18 372 PHE A N 1
ATOM 2818 C CA . PHE A 1 372 ? -12.820 -7.061 -2.389 1.00 21.42 372 PHE A CA 1
ATOM 2819 C C . PHE A 1 372 ? -13.072 -8.421 -1.724 1.00 23.20 372 PHE A C 1
ATOM 2820 O O . PHE A 1 372 ? -12.809 -9.387 -2.458 1.00 27.15 372 PHE A O 1
ATOM 2828 N N . ALA B 1 7 ? 40.930 2.771 -17.522 1.00 28.44 7 ALA B N 1
ATOM 2829 C CA . ALA B 1 7 ? 40.292 2.516 -16.191 1.00 27.20 7 ALA B CA 1
ATOM 2830 C C . ALA B 1 7 ? 41.366 2.501 -15.102 1.00 27.15 7 ALA B C 1
ATOM 2831 O O . ALA B 1 7 ? 42.456 1.952 -15.350 1.00 27.84 7 ALA B O 1
ATOM 2833 N N . LEU B 1 8 ? 41.053 3.070 -13.937 1.00 25.24 8 LEU B N 1
ATOM 2834 C CA . LEU B 1 8 ? 41.943 3.075 -12.747 1.00 24.90 8 LEU B CA 1
ATOM 2835 C C . LEU B 1 8 ? 42.037 1.668 -12.164 1.00 23.11 8 LEU B C 1
ATOM 2836 O O . LEU B 1 8 ? 40.990 1.070 -11.898 1.00 22.99 8 LEU B O 1
ATOM 2841 N N . GLY B 1 9 ? 43.256 1.189 -11.917 1.00 21.64 9 GLY B N 1
ATOM 2842 C CA . GLY B 1 9 ? 43.494 -0.070 -11.195 1.00 21.20 9 GLY B CA 1
ATOM 2843 C C . GLY B 1 9 ? 43.493 0.160 -9.697 1.00 20.63 9 GLY B C 1
ATOM 2844 O O . GLY B 1 9 ? 44.271 1.022 -9.235 1.00 21.53 9 GLY B O 1
ATOM 2845 N N . V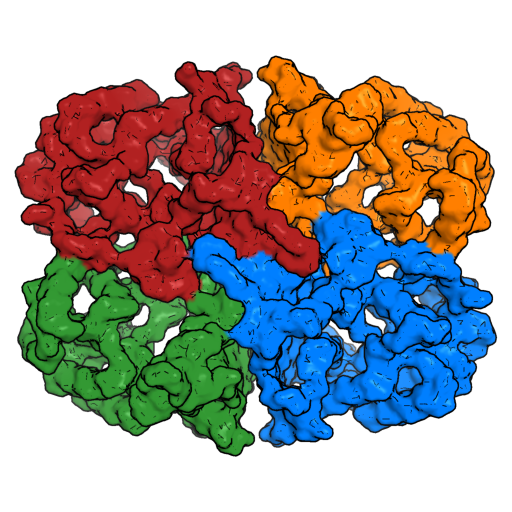AL B 1 10 ? 42.654 -0.572 -8.962 1.00 20.09 10 VAL B N 1
ATOM 2846 C CA . VAL B 1 10 ? 42.411 -0.339 -7.511 1.00 19.47 10 VAL B CA 1
ATOM 2847 C C . VAL B 1 10 ? 42.956 -1.511 -6.693 1.00 19.51 10 VAL B C 1
ATOM 2848 O O . VAL B 1 10 ? 42.614 -2.667 -6.991 1.00 19.69 10 VAL B O 1
ATOM 2852 N N . ALA B 1 11 ? 43.748 -1.193 -5.669 1.00 19.81 11 ALA B N 1
ATOM 2853 C CA . ALA B 1 11 ? 44.069 -2.078 -4.534 1.00 20.14 11 ALA B CA 1
ATOM 2854 C C . ALA B 1 11 ? 43.275 -1.586 -3.325 1.00 20.06 11 ALA B C 1
ATOM 2855 O O . ALA B 1 11 ? 43.186 -0.361 -3.150 1.00 20.76 11 ALA B O 1
ATOM 2857 N N . LEU B 1 12 ? 42.725 -2.504 -2.541 1.00 19.89 12 LEU B N 1
ATOM 2858 C CA . LEU B 1 12 ? 42.020 -2.201 -1.274 1.00 20.13 12 LEU B CA 1
ATOM 2859 C C . LEU B 1 12 ? 42.689 -3.006 -0.162 1.00 20.56 12 LEU B C 1
ATOM 2860 O O . LEU B 1 12 ? 42.759 -4.235 -0.296 1.00 21.04 12 LEU B O 1
ATOM 2865 N N . ILE B 1 13 ? 43.184 -2.325 0.873 1.00 20.79 13 ILE B N 1
ATOM 2866 C CA . ILE B 1 13 ? 43.741 -2.971 2.094 1.00 21.27 13 ILE B CA 1
ATOM 2867 C C . ILE B 1 13 ? 42.723 -2.802 3.219 1.00 20.85 13 ILE B C 1
ATOM 2868 O O . ILE B 1 13 ? 42.453 -1.639 3.588 1.00 20.59 13 ILE B O 1
ATOM 2873 N N . GLY B 1 14 ? 42.208 -3.915 3.745 1.00 20.77 14 GLY B N 1
ATOM 2874 C CA . GLY B 1 14 ? 41.205 -3.929 4.823 1.00 20.97 14 GLY B CA 1
ATOM 2875 C C . GLY B 1 14 ? 39.809 -4.086 4.259 1.00 20.63 14 GLY B C 1
ATOM 2876 O O . GLY B 1 14 ? 39.587 -3.662 3.103 1.00 20.98 14 GLY B O 1
ATOM 2877 N N . THR B 1 15 ? 38.908 -4.695 5.031 1.00 21.70 15 THR B N 1
ATOM 2878 C CA . THR B 1 15 ? 37.550 -5.095 4.572 1.00 22.07 15 THR B CA 1
ATOM 2879 C C . THR B 1 15 ? 36.491 -4.816 5.643 1.00 22.08 15 THR B C 1
ATOM 2880 O O . THR B 1 15 ? 35.357 -5.311 5.483 1.00 22.35 15 THR B O 1
ATOM 2884 N N . GLY B 1 16 ? 36.823 -4.027 6.667 1.00 21.90 16 GLY B N 1
ATOM 2885 C CA . GLY B 1 16 ? 35.917 -3.750 7.796 1.00 21.38 16 GLY B CA 1
ATOM 2886 C C . GLY B 1 16 ? 34.945 -2.629 7.472 1.00 20.99 16 GLY B C 1
ATOM 2887 O O . GLY B 1 16 ? 34.486 -2.540 6.311 1.00 21.27 16 GLY B O 1
ATOM 2888 N N . PHE B 1 17 ? 34.619 -1.808 8.466 1.00 20.10 17 PHE B N 1
ATOM 2889 C CA . PHE B 1 17 ? 33.648 -0.689 8.341 1.00 19.29 17 PHE B CA 1
ATOM 2890 C C . PHE B 1 17 ? 34.026 0.103 7.081 1.00 19.00 17 PHE B C 1
ATOM 2891 O O . PHE B 1 17 ? 33.224 0.168 6.125 1.00 19.42 17 PHE B O 1
ATOM 2899 N N . MET B 1 18 ? 35.246 0.628 7.026 1.00 18.17 18 MET B N 1
ATOM 2900 C CA . MET B 1 18 ? 35.657 1.485 5.887 1.00 17.75 18 MET B CA 1
ATOM 2901 C C . MET B 1 18 ? 36.074 0.634 4.682 1.00 17.57 18 MET B C 1
ATOM 2902 O O . MET B 1 18 ? 35.767 1.048 3.560 1.00 17.48 18 MET B O 1
ATOM 2907 N N . GLY B 1 19 ? 36.743 -0.506 4.871 1.00 17.69 19 GLY B N 1
ATOM 2908 C CA . GLY B 1 19 ? 37.112 -1.365 3.729 1.00 17.24 19 GLY B CA 1
ATOM 2909 C C . GLY B 1 19 ? 35.910 -1.679 2.848 1.00 17.12 19 GLY B C 1
ATOM 2910 O O . GLY B 1 19 ? 35.979 -1.480 1.620 1.00 16.96 19 GLY B O 1
ATOM 2911 N N . LYS B 1 20 ? 34.804 -2.113 3.442 1.00 16.59 20 LYS B N 1
ATOM 2912 C CA . LYS B 1 20 ? 33.584 -2.466 2.680 1.00 17.12 20 LYS B CA 1
ATOM 2913 C C . LYS B 1 20 ? 32.952 -1.198 2.098 1.00 16.68 20 LYS B C 1
ATOM 2914 O O . LYS B 1 20 ? 32.419 -1.266 0.978 1.00 16.26 20 LYS B O 1
ATOM 2920 N N . CYS B 1 21 ? 33.005 -0.084 2.834 1.00 16.01 21 CYS B N 1
ATOM 2921 C CA . CYS B 1 21 ? 32.513 1.235 2.355 1.00 15.68 21 CYS B CA 1
ATOM 2922 C C . CYS B 1 21 ? 33.283 1.650 1.090 1.00 15.51 21 CYS B C 1
ATOM 2923 O O . CYS B 1 21 ? 32.636 2.015 0.100 1.00 14.48 21 CYS B O 1
ATOM 2926 N N . HIS B 1 22 ? 34.617 1.559 1.100 1.00 15.18 22 HIS B N 1
ATOM 2927 C CA . HIS B 1 22 ? 35.467 1.882 -0.078 1.00 15.14 22 HIS B CA 1
ATOM 2928 C C . HIS B 1 22 ? 35.142 0.931 -1.229 1.00 15.01 22 HIS B C 1
ATOM 2929 O O . HIS B 1 22 ? 35.112 1.386 -2.376 1.00 15.81 22 HIS B O 1
ATOM 2936 N N . ALA B 1 23 ? 34.963 -0.359 -0.938 1.00 15.79 23 ALA B N 1
ATOM 2937 C CA . ALA B 1 23 ? 34.690 -1.383 -1.969 1.00 15.88 23 ALA B CA 1
ATOM 2938 C C . ALA B 1 23 ? 33.383 -1.010 -2.676 1.00 16.02 23 ALA B C 1
ATOM 2939 O O . ALA B 1 23 ? 33.351 -0.984 -3.907 1.00 15.98 23 ALA B O 1
ATOM 2941 N N . MET B 1 24 ? 32.350 -0.670 -1.914 1.00 16.42 24 MET B N 1
ATOM 2942 C CA . MET B 1 24 ? 31.036 -0.296 -2.496 1.00 16.09 24 MET B CA 1
ATOM 2943 C C . MET B 1 24 ? 31.198 0.980 -3.330 1.00 15.35 24 MET B C 1
ATOM 2944 O O . MET B 1 24 ? 30.534 1.086 -4.385 1.00 15.40 24 MET B O 1
ATOM 2949 N N . ALA B 1 25 ? 32.058 1.900 -2.889 1.00 15.43 25 ALA B N 1
ATOM 2950 C CA . ALA B 1 25 ? 32.285 3.209 -3.542 1.00 15.35 25 ALA B CA 1
ATOM 2951 C C . ALA B 1 25 ? 32.986 2.993 -4.883 1.00 15.73 25 ALA B C 1
ATOM 2952 O O . ALA B 1 25 ? 32.542 3.552 -5.891 1.00 15.09 25 ALA B O 1
ATOM 2954 N N . TRP B 1 26 ? 34.074 2.229 -4.888 1.00 16.03 26 TRP B N 1
ATOM 2955 C CA . TRP B 1 26 ? 34.829 1.957 -6.138 1.00 16.48 26 TRP B CA 1
ATOM 2956 C C . TRP B 1 26 ? 33.922 1.236 -7.144 1.00 16.81 26 TRP B C 1
ATOM 2957 O O . TRP B 1 26 ? 34.053 1.495 -8.347 1.00 18.22 26 TRP B O 1
ATOM 2968 N N . ARG B 1 27 ? 33.025 0.369 -6.677 1.00 17.65 27 ARG B N 1
ATOM 2969 C CA . ARG B 1 27 ? 32.142 -0.426 -7.572 1.00 18.82 27 ARG B CA 1
ATOM 2970 C C . ARG B 1 27 ? 31.119 0.467 -8.278 1.00 17.52 27 ARG B C 1
ATOM 2971 O O . ARG B 1 27 ? 30.790 0.152 -9.433 1.00 17.25 27 ARG B O 1
ATOM 2979 N N . ASN B 1 28 ? 30.624 1.536 -7.641 1.00 16.21 28 ASN B N 1
ATOM 2980 C CA . ASN B 1 28 ? 29.528 2.343 -8.235 1.00 16.44 28 ASN B CA 1
ATOM 2981 C C . ASN B 1 28 ? 29.974 3.748 -8.642 1.00 16.00 28 ASN B C 1
ATOM 2982 O O . ASN B 1 28 ? 29.112 4.479 -9.146 1.00 16.05 28 ASN B O 1
ATOM 2987 N N . VAL B 1 29 ? 31.247 4.126 -8.494 1.00 15.48 29 VAL B N 1
ATOM 2988 C CA . VAL B 1 29 ? 31.655 5.527 -8.804 1.00 15.45 29 VAL B CA 1
ATOM 2989 C C . VAL B 1 29 ? 31.389 5.852 -10.281 1.00 15.15 29 VAL B C 1
ATOM 2990 O O . VAL B 1 29 ? 30.927 6.970 -10.535 1.00 14.87 29 VAL B O 1
ATOM 2994 N N . ALA B 1 30 ? 31.649 4.947 -11.230 1.00 15.17 30 ALA B N 1
ATOM 2995 C CA . ALA B 1 30 ? 31.384 5.226 -12.663 1.00 15.45 30 ALA B CA 1
ATOM 2996 C C . ALA B 1 30 ? 29.880 5.123 -12.949 1.00 15.70 30 ALA B C 1
ATOM 2997 O O . ALA B 1 30 ? 29.388 5.838 -13.838 1.00 16.24 30 ALA B O 1
ATOM 2999 N N . THR B 1 31 ? 29.152 4.268 -12.235 1.00 15.57 31 THR B N 1
ATOM 3000 C CA . THR B 1 31 ? 27.681 4.184 -12.392 1.00 15.97 31 THR B CA 1
ATOM 3001 C C . THR B 1 31 ? 27.093 5.571 -12.108 1.00 15.29 31 THR B C 1
ATOM 3002 O O . THR B 1 31 ? 26.297 6.063 -12.910 1.00 15.41 31 THR B O 1
ATOM 3006 N N . ALA B 1 32 ? 27.495 6.188 -11.000 1.00 14.97 32 ALA B N 1
ATOM 3007 C CA . ALA B 1 32 ? 26.977 7.508 -10.587 1.00 15.22 32 ALA B CA 1
ATOM 3008 C C . ALA B 1 32 ? 27.481 8.612 -11.529 1.00 14.93 32 ALA B C 1
ATOM 3009 O O . ALA B 1 32 ? 26.653 9.403 -12.000 1.00 15.55 32 ALA B O 1
ATOM 3011 N N . PHE B 1 33 ? 28.787 8.672 -11.796 1.00 15.61 33 PHE B N 1
ATOM 3012 C CA . PHE B 1 33 ? 29.452 9.880 -12.352 1.00 16.13 33 PHE B CA 1
ATOM 3013 C C . PHE B 1 33 ? 29.919 9.689 -13.797 1.00 17.49 33 PHE B C 1
ATOM 3014 O O . PHE B 1 33 ? 30.385 10.682 -14.374 1.00 18.11 33 PHE B O 1
ATOM 3022 N N . GLY B 1 34 ? 29.799 8.492 -14.365 1.00 17.53 34 GLY B N 1
ATOM 3023 C CA . GLY B 1 34 ? 30.205 8.250 -15.760 1.00 18.24 34 GLY B CA 1
ATOM 3024 C C . GLY B 1 34 ? 31.675 7.886 -15.870 1.00 18.73 34 GLY B C 1
ATOM 3025 O O . GLY B 1 34 ? 32.326 7.660 -14.835 1.00 18.45 34 GLY B O 1
ATOM 3026 N N . GLY B 1 35 ? 32.177 7.808 -17.102 1.00 19.11 35 GLY B N 1
ATOM 3027 C CA . GLY B 1 35 ? 33.551 7.365 -17.387 1.00 20.05 35 GLY B CA 1
ATOM 3028 C C . GLY B 1 35 ? 33.676 5.861 -17.261 1.00 20.51 35 GLY B C 1
ATOM 3029 O O . GLY B 1 35 ? 32.640 5.164 -17.267 1.00 20.42 35 GLY B O 1
ATOM 3030 N N . LEU B 1 36 ? 34.906 5.368 -17.134 1.00 21.15 36 LEU B N 1
ATOM 3031 C CA . LEU B 1 36 ? 35.197 3.916 -17.074 1.00 21.31 36 LEU B CA 1
ATOM 3032 C C . LEU B 1 36 ? 35.153 3.445 -15.630 1.00 19.90 36 LEU B C 1
ATOM 3033 O O . LEU B 1 36 ? 35.747 4.085 -14.760 1.00 19.39 36 LEU B O 1
ATOM 3038 N N . PRO B 1 37 ? 34.476 2.309 -15.344 1.00 19.53 37 PRO B N 1
ATOM 3039 C CA . PRO B 1 37 ? 34.538 1.694 -14.022 1.00 19.42 37 PRO B CA 1
ATOM 3040 C C . PRO B 1 37 ? 35.975 1.354 -13.648 1.00 19.86 37 PRO B C 1
ATOM 3041 O O . PRO B 1 37 ? 36.701 0.737 -14.432 1.00 19.63 37 PRO B O 1
ATOM 3045 N N . PRO B 1 38 ? 36.448 1.775 -12.456 1.00 20.13 38 PRO B N 1
ATOM 3046 C CA . PRO B 1 38 ? 37.732 1.303 -11.954 1.00 20.55 38 PRO B CA 1
ATOM 3047 C C . PRO B 1 38 ? 37.799 -0.229 -11.951 1.00 21.62 38 PRO B C 1
ATOM 3048 O O . PRO B 1 38 ? 36.781 -0.873 -11.692 1.00 21.39 38 PRO B O 1
ATOM 3052 N N . ARG B 1 39 ? 38.978 -0.765 -12.281 1.00 22.35 39 ARG B N 1
ATOM 3053 C CA . ARG B 1 39 ? 39.287 -2.214 -12.219 1.00 24.27 39 ARG B CA 1
ATOM 3054 C C . ARG B 1 39 ? 39.623 -2.559 -10.769 1.00 23.33 39 ARG B C 1
ATOM 3055 O O . ARG B 1 39 ? 40.575 -1.959 -10.234 1.00 23.17 39 ARG B O 1
ATOM 3063 N N . LEU B 1 40 ? 38.864 -3.465 -10.160 1.00 22.88 40 LEU B N 1
ATOM 3064 C CA . LEU B 1 40 ? 39.121 -3.926 -8.775 1.00 23.11 40 LEU B CA 1
ATOM 3065 C C . LEU B 1 40 ? 40.135 -5.067 -8.867 1.00 22.83 40 LEU B C 1
ATOM 3066 O O . LEU B 1 40 ? 39.739 -6.207 -9.203 1.00 21.84 40 LEU B O 1
ATOM 3071 N N . GLU B 1 41 ? 41.412 -4.745 -8.662 1.00 23.68 41 GLU B N 1
ATOM 3072 C CA . GLU B 1 41 ? 42.538 -5.643 -9.034 1.00 24.53 41 GLU B CA 1
ATOM 3073 C C . GLU B 1 41 ? 42.908 -6.537 -7.851 1.00 23.90 41 GLU B C 1
ATOM 3074 O O . GLU B 1 41 ? 42.904 -7.761 -8.039 1.00 24.66 41 GLU B O 1
ATOM 3080 N N . VAL B 1 42 ? 43.204 -5.968 -6.682 1.00 23.01 42 VAL B N 1
ATOM 3081 C CA . VAL B 1 42 ? 43.698 -6.779 -5.535 1.00 23.86 42 VAL B CA 1
ATOM 3082 C C . VAL B 1 42 ? 43.112 -6.263 -4.220 1.00 22.95 42 VAL B C 1
ATOM 3083 O O . VAL B 1 42 ? 43.145 -5.041 -3.970 1.00 22.52 42 VAL B O 1
ATOM 3087 N N . LEU B 1 43 ? 42.610 -7.199 -3.422 1.00 22.82 43 LEU B N 1
ATOM 3088 C CA . LEU B 1 43 ? 42.104 -6.975 -2.051 1.00 23.89 43 LEU B CA 1
ATOM 3089 C C . LEU B 1 43 ? 43.095 -7.633 -1.087 1.00 24.41 43 LEU B C 1
ATOM 3090 O O . LEU B 1 43 ? 43.386 -8.824 -1.274 1.00 23.84 43 LEU B O 1
ATOM 3095 N N . ALA B 1 44 ? 43.613 -6.877 -0.120 1.00 23.98 44 ALA B N 1
ATOM 3096 C CA . ALA B 1 44 ? 44.517 -7.394 0.930 1.00 24.17 44 ALA B CA 1
ATOM 3097 C C . ALA B 1 44 ? 43.785 -7.381 2.268 1.00 24.65 44 ALA B C 1
ATOM 3098 O O . ALA B 1 44 ? 43.223 -6.329 2.647 1.00 25.15 44 ALA B O 1
ATOM 3100 N N . ASP B 1 45 ? 43.777 -8.524 2.947 1.00 25.74 45 ASP B N 1
ATOM 3101 C CA . ASP B 1 45 ? 43.221 -8.668 4.313 1.00 26.84 45 ASP B CA 1
ATOM 3102 C C . ASP B 1 45 ? 43.920 -9.859 4.966 1.00 29.14 45 ASP B C 1
ATOM 3103 O O . ASP B 1 45 ? 44.628 -10.585 4.250 1.00 27.91 45 ASP B O 1
ATOM 3108 N N . MET B 1 46 ? 43.712 -10.055 6.264 1.00 31.82 46 MET B N 1
ATOM 3109 C CA . MET B 1 46 ? 44.246 -11.227 6.999 1.00 34.15 46 MET B CA 1
ATOM 3110 C C . MET B 1 46 ? 43.119 -11.866 7.806 1.00 35.08 46 MET B C 1
ATOM 3111 O O . MET B 1 46 ? 42.225 -11.172 8.282 1.00 36.13 46 MET B O 1
ATOM 3116 N N . PRO B 1 47 ? 43.079 -13.214 7.924 1.00 35.59 47 PRO B N 1
ATOM 3117 C CA . PRO B 1 47 ? 44.001 -14.096 7.210 1.00 35.90 47 PRO B CA 1
ATOM 3118 C C . PRO B 1 47 ? 43.600 -14.319 5.745 1.00 36.34 47 PRO B C 1
ATOM 3119 O O . PRO B 1 47 ? 42.586 -13.779 5.315 1.00 35.09 47 PRO B O 1
ATOM 3123 N N . ALA B 1 48 ? 44.393 -15.124 5.032 1.00 36.51 48 ALA B N 1
ATOM 3124 C CA . ALA B 1 48 ? 44.303 -15.354 3.570 1.00 36.45 48 ALA B CA 1
ATOM 3125 C C . ALA B 1 48 ? 42.896 -15.819 3.172 1.00 37.25 48 ALA B C 1
ATOM 3126 O O . ALA B 1 48 ? 42.392 -15.316 2.149 1.00 36.91 48 ALA B O 1
ATOM 3128 N N . ASP B 1 49 ? 42.291 -16.739 3.932 1.00 37.48 49 ASP B N 1
ATOM 3129 C CA . ASP B 1 49 ? 40.944 -17.301 3.632 1.00 38.02 49 ASP B CA 1
ATOM 3130 C C . ASP B 1 49 ? 39.933 -16.158 3.516 1.00 35.63 49 ASP B C 1
ATOM 3131 O O . ASP B 1 49 ? 39.106 -16.185 2.582 1.00 34.50 49 ASP B O 1
ATOM 3136 N N . LYS B 1 50 ? 40.001 -15.199 4.441 1.00 33.85 50 LYS B N 1
ATOM 3137 C CA . LYS B 1 50 ? 39.084 -14.032 4.498 1.00 31.89 50 LYS B CA 1
ATOM 3138 C C . LYS B 1 50 ? 39.342 -13.114 3.293 1.00 30.17 50 LYS B C 1
ATOM 3139 O O . LYS B 1 50 ? 38.357 -12.687 2.670 1.00 27.30 50 LYS B O 1
ATOM 3145 N N . ALA B 1 51 ? 40.606 -12.841 2.950 1.00 27.99 51 ALA B N 1
ATOM 3146 C CA . ALA B 1 51 ? 40.973 -12.061 1.744 1.00 28.21 51 ALA B CA 1
ATOM 3147 C C . ALA B 1 51 ? 40.402 -12.730 0.484 1.00 27.88 51 ALA B C 1
ATOM 3148 O O . ALA B 1 51 ? 39.858 -12.011 -0.370 1.00 26.33 51 ALA B O 1
ATOM 3150 N N . HIS B 1 52 ? 40.505 -14.055 0.356 1.00 28.16 52 HIS B N 1
ATOM 3151 C CA . HIS B 1 52 ? 40.033 -14.783 -0.853 1.00 28.83 52 HIS B CA 1
ATOM 3152 C C . HIS B 1 52 ? 38.502 -14.724 -0.918 1.00 26.94 52 HIS B C 1
ATOM 3153 O O . HIS B 1 52 ? 37.970 -14.440 -2.008 1.00 26.53 52 HIS B O 1
ATOM 3160 N N . SER B 1 53 ? 37.828 -14.951 0.209 1.00 26.87 53 SER B N 1
ATOM 3161 C CA . SER B 1 53 ? 36.345 -14.950 0.316 1.00 26.83 53 SER B CA 1
ATOM 3162 C C . SER B 1 53 ? 35.804 -13.559 -0.043 1.00 25.62 53 SER B C 1
ATOM 3163 O O . SER B 1 53 ? 34.897 -13.471 -0.898 1.00 24.74 53 SER B O 1
ATOM 3166 N N . LEU B 1 54 ? 36.360 -12.504 0.556 1.00 24.66 54 LEU B N 1
ATOM 3167 C CA . LEU B 1 54 ? 35.853 -11.119 0.346 1.00 23.76 54 LEU B CA 1
ATOM 3168 C C . LEU B 1 54 ? 36.294 -10.583 -1.022 1.00 22.92 54 LEU B C 1
ATOM 3169 O O . LEU B 1 54 ? 35.526 -9.809 -1.607 1.00 21.29 54 LEU B O 1
ATOM 3174 N N . ALA B 1 55 ? 37.436 -11.009 -1.574 1.00 22.20 55 ALA B N 1
ATOM 3175 C CA . ALA B 1 55 ? 37.813 -10.639 -2.960 1.00 21.99 55 ALA B CA 1
ATOM 3176 C C . ALA B 1 55 ? 36.731 -11.139 -3.927 1.00 21.89 55 ALA B C 1
ATOM 3177 O O . ALA B 1 55 ? 36.378 -10.399 -4.870 1.00 22.05 55 ALA B O 1
ATOM 3179 N N . SER B 1 56 ? 36.216 -12.348 -3.696 1.00 22.34 56 SER B N 1
ATOM 3180 C CA . SER B 1 56 ? 35.165 -12.981 -4.533 1.00 22.12 56 SER B CA 1
ATOM 3181 C C . SER B 1 56 ? 33.865 -12.173 -4.428 1.00 21.56 56 SER B C 1
ATOM 3182 O O . SER B 1 56 ? 33.351 -11.763 -5.484 1.00 22.30 56 SER B O 1
ATOM 3185 N N . SER B 1 57 ? 33.367 -11.916 -3.215 1.00 20.41 57 SER B N 1
ATOM 3186 C CA . SER B 1 57 ? 32.063 -11.222 -3.028 1.00 19.77 57 SER B CA 1
ATOM 3187 C C . SER B 1 57 ? 32.179 -9.720 -3.352 1.00 19.07 57 SER B C 1
ATOM 3188 O O . SER B 1 57 ? 31.171 -9.155 -3.819 1.00 18.46 57 SER B O 1
ATOM 3191 N N . PHE B 1 58 ? 33.341 -9.083 -3.157 1.00 18.68 58 PHE B N 1
ATOM 3192 C CA . PHE B 1 58 ? 33.549 -7.637 -3.456 1.00 19.01 58 PHE B CA 1
ATOM 3193 C C . PHE B 1 58 ? 33.884 -7.435 -4.939 1.00 19.75 58 PHE B C 1
ATOM 3194 O O . PHE B 1 58 ? 33.887 -6.281 -5.398 1.00 19.12 58 PHE B O 1
ATOM 3202 N N . GLY B 1 59 ? 34.205 -8.517 -5.657 1.00 20.20 59 GLY B N 1
ATOM 3203 C CA . GLY B 1 59 ? 34.475 -8.495 -7.108 1.00 20.57 59 GLY B CA 1
ATOM 3204 C C . GLY B 1 59 ? 35.893 -8.060 -7.450 1.00 20.90 59 GLY B C 1
ATOM 3205 O O . GLY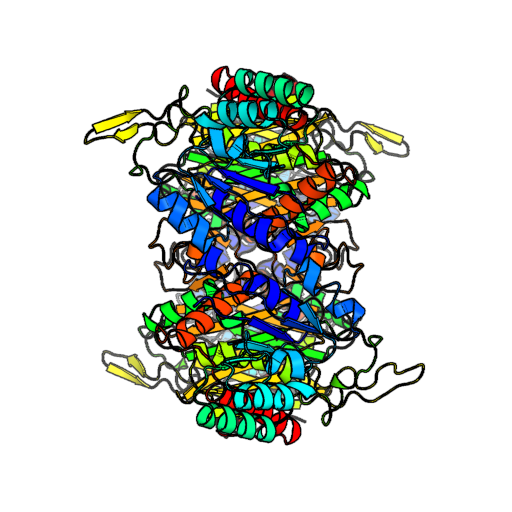 B 1 59 ? 36.095 -7.522 -8.567 1.00 22.20 59 GLY B O 1
ATOM 3206 N N . PHE B 1 60 ? 36.854 -8.281 -6.549 1.00 21.44 60 PHE B N 1
ATOM 3207 C CA . PHE B 1 60 ? 38.295 -8.038 -6.818 1.00 21.23 60 PHE B CA 1
ATOM 3208 C C . PHE B 1 60 ? 38.856 -9.266 -7.538 1.00 22.01 60 PHE B C 1
ATOM 3209 O O . PHE B 1 60 ? 38.452 -10.399 -7.210 1.00 22.45 60 PHE B O 1
ATOM 3217 N N . ALA B 1 61 ? 39.754 -9.038 -8.495 1.00 23.64 61 ALA B N 1
ATOM 3218 C CA . ALA B 1 61 ? 40.325 -10.092 -9.364 1.00 24.35 61 ALA B CA 1
ATOM 3219 C C . ALA B 1 61 ? 41.085 -11.098 -8.495 1.00 26.51 61 ALA B C 1
ATOM 3220 O O . ALA B 1 61 ? 41.095 -12.285 -8.847 1.00 27.15 61 ALA B O 1
ATOM 3222 N N . ARG B 1 62 ? 41.678 -10.658 -7.384 1.00 27.17 62 ARG B N 1
ATOM 3223 C CA . ARG B 1 62 ? 42.366 -11.596 -6.461 1.00 28.97 62 ARG B CA 1
ATOM 3224 C C . ARG B 1 62 ? 42.450 -11.017 -5.046 1.00 28.38 62 ARG B C 1
ATOM 3225 O O . ARG B 1 62 ? 42.419 -9.779 -4.884 1.00 27.05 62 ARG B O 1
ATOM 3233 N N . GLY B 1 63 ? 42.534 -11.920 -4.071 1.00 26.92 63 GLY B N 1
ATOM 3234 C CA . GLY B 1 63 ? 42.770 -11.616 -2.652 1.00 27.21 63 GLY B CA 1
ATOM 3235 C C . GLY B 1 63 ? 44.174 -12.029 -2.262 1.00 27.41 63 GLY B C 1
ATOM 3236 O O . GLY B 1 63 ? 44.693 -13.008 -2.839 1.00 26.77 63 GLY B O 1
ATOM 3237 N N . THR B 1 64 ? 44.788 -11.304 -1.334 1.00 27.09 64 THR B N 1
ATOM 3238 C CA . THR B 1 64 ? 46.114 -11.656 -0.776 1.00 27.30 64 THR B CA 1
ATOM 3239 C C . THR B 1 64 ? 46.116 -11.362 0.721 1.00 28.40 64 THR B C 1
ATOM 3240 O O . THR B 1 64 ? 45.366 -10.467 1.150 1.00 28.04 64 THR B O 1
ATOM 3244 N N . ALA B 1 65 ? 46.944 -12.081 1.478 1.00 28.03 65 ALA B N 1
ATOM 3245 C CA . ALA B 1 65 ? 47.225 -11.775 2.897 1.00 28.65 65 ALA B CA 1
ATOM 3246 C C . ALA B 1 65 ? 48.488 -10.912 2.997 1.00 29.60 65 ALA B C 1
ATOM 3247 O O . ALA B 1 65 ? 48.879 -10.580 4.130 1.00 30.35 65 ALA B O 1
ATOM 3249 N N . ASP B 1 66 ? 49.078 -10.532 1.860 1.00 29.87 66 ASP B N 1
ATOM 3250 C CA . ASP B 1 66 ? 50.351 -9.770 1.794 1.00 31.13 66 ASP B CA 1
ATOM 3251 C C . ASP B 1 66 ? 50.072 -8.389 1.199 1.00 28.45 66 ASP B C 1
ATOM 3252 O O . ASP B 1 66 ? 50.125 -8.247 -0.030 1.00 27.60 66 ASP B O 1
ATOM 3257 N N . TRP B 1 67 ? 49.803 -7.393 2.044 1.00 28.30 67 TRP B N 1
ATOM 3258 C CA . TRP B 1 67 ? 49.459 -6.027 1.570 1.00 28.11 67 TRP B CA 1
ATOM 3259 C C . TRP B 1 67 ? 50.626 -5.441 0.766 1.00 29.20 67 TRP B C 1
ATOM 3260 O O . TRP B 1 67 ? 50.355 -4.675 -0.168 1.00 28.51 67 TRP B O 1
ATOM 3271 N N . ARG B 1 68 ? 51.874 -5.797 1.094 1.00 30.17 68 ARG B N 1
ATOM 3272 C CA . ARG B 1 68 ? 53.077 -5.220 0.433 1.00 31.71 68 ARG B CA 1
ATOM 3273 C C . ARG B 1 68 ? 53.069 -5.550 -1.065 1.00 31.21 68 ARG B C 1
ATOM 3274 O O . ARG B 1 68 ? 53.341 -4.636 -1.867 1.00 32.10 68 ARG B O 1
ATOM 3282 N N . GLU B 1 69 ? 52.770 -6.792 -1.448 1.00 33.72 69 GLU B N 1
ATOM 3283 C CA . GLU B 1 69 ? 52.748 -7.175 -2.887 1.00 35.46 69 GLU B CA 1
ATOM 3284 C C . GLU B 1 69 ? 51.510 -6.559 -3.554 1.00 35.17 69 GLU B C 1
ATOM 3285 O O . GLU B 1 69 ? 51.609 -6.240 -4.753 1.00 35.88 69 GLU B O 1
ATOM 3291 N N . ALA B 1 70 ? 50.416 -6.340 -2.813 1.00 33.88 70 ALA B N 1
ATOM 3292 C CA . ALA B 1 70 ? 49.193 -5.670 -3.324 1.00 33.47 70 ALA B CA 1
ATOM 3293 C C . ALA B 1 70 ? 49.551 -4.260 -3.810 1.00 32.22 70 ALA B C 1
ATOM 3294 O O . ALA B 1 70 ? 49.153 -3.893 -4.927 1.00 33.03 70 ALA B O 1
ATOM 3296 N N . VAL B 1 71 ? 50.299 -3.507 -3.006 1.00 30.87 71 VAL B N 1
ATOM 3297 C CA . VAL B 1 71 ? 50.661 -2.092 -3.304 1.00 31.42 71 VAL B CA 1
ATOM 3298 C C . VAL B 1 71 ? 51.694 -2.023 -4.440 1.00 32.06 71 VAL B C 1
ATOM 3299 O O . VAL B 1 71 ? 51.761 -0.969 -5.097 1.00 31.73 71 VAL B O 1
ATOM 3303 N N . SER B 1 72 ? 52.476 -3.081 -4.672 1.00 33.47 72 SER B N 1
ATOM 3304 C CA . SER B 1 72 ? 53.581 -3.091 -5.671 1.00 34.10 72 SER B CA 1
ATOM 3305 C C . SER B 1 72 ? 53.093 -3.587 -7.038 1.00 33.48 72 SER B C 1
ATOM 3306 O O . SER B 1 72 ? 53.855 -3.449 -8.013 1.00 34.92 72 SER B O 1
ATOM 3309 N N . ASP B 1 73 ? 51.874 -4.128 -7.103 1.00 31.61 73 ASP B N 1
ATOM 3310 C CA . ASP B 1 73 ? 51.276 -4.731 -8.325 1.00 30.35 73 ASP B CA 1
ATOM 3311 C C . ASP B 1 73 ? 51.242 -3.687 -9.444 1.00 30.06 73 ASP B C 1
ATOM 3312 O O . ASP B 1 73 ? 50.734 -2.583 -9.258 1.00 27.94 73 ASP B O 1
ATOM 3317 N N . PRO B 1 74 ? 51.776 -3.988 -10.653 1.00 29.71 74 PRO B N 1
ATOM 3318 C CA . PRO B 1 74 ? 51.812 -3.015 -11.746 1.00 29.17 74 PRO B CA 1
ATOM 3319 C C . PRO B 1 74 ? 50.421 -2.682 -12.306 1.00 28.15 74 PRO B C 1
ATOM 3320 O O . PRO B 1 74 ? 50.274 -1.648 -12.923 1.00 27.83 74 PRO B O 1
ATOM 3324 N N . ALA B 1 75 ? 49.445 -3.567 -12.090 1.00 27.46 75 ALA B N 1
ATOM 3325 C CA . ALA B 1 75 ? 48.038 -3.369 -12.506 1.00 27.72 75 ALA B CA 1
ATOM 3326 C C . ALA B 1 75 ? 47.324 -2.414 -11.540 1.00 26.65 75 ALA B C 1
ATOM 3327 O O . ALA B 1 75 ? 46.171 -2.065 -11.830 1.00 25.98 75 ALA B O 1
ATOM 3329 N N . VAL B 1 76 ? 47.972 -2.008 -10.444 1.00 26.07 76 VAL B N 1
ATOM 3330 C CA . VAL B 1 76 ? 47.375 -1.105 -9.413 1.00 25.57 76 VAL B CA 1
ATOM 3331 C C . VAL B 1 76 ? 47.876 0.323 -9.654 1.00 25.26 76 VAL B C 1
ATOM 3332 O O . VAL B 1 76 ? 49.094 0.505 -9.859 1.00 24.78 76 VAL B O 1
ATOM 3336 N N . ASP B 1 77 ? 46.961 1.299 -9.639 1.00 23.54 77 ASP B N 1
ATOM 3337 C CA . ASP B 1 77 ? 47.263 2.746 -9.807 1.00 23.09 77 ASP B CA 1
ATOM 3338 C C . ASP B 1 77 ? 46.993 3.497 -8.504 1.00 21.89 77 ASP B C 1
ATOM 3339 O O . ASP B 1 77 ? 47.665 4.514 -8.261 1.00 20.93 77 ASP B O 1
ATOM 3344 N N . VAL B 1 78 ? 46.002 3.039 -7.737 1.00 21.04 78 VAL B N 1
ATOM 3345 C CA . VAL B 1 78 ? 45.488 3.757 -6.538 1.00 19.87 78 VAL B CA 1
ATOM 3346 C C . VAL B 1 78 ? 45.235 2.720 -5.447 1.00 18.50 78 VAL B C 1
ATOM 3347 O O . VAL B 1 78 ? 44.757 1.618 -5.769 1.00 18.58 78 VAL B O 1
ATOM 3351 N N . VAL B 1 79 ? 45.558 3.070 -4.206 1.00 18.69 79 VAL B N 1
ATOM 3352 C CA . VAL B 1 79 ? 45.419 2.165 -3.033 1.00 18.77 79 VAL B CA 1
ATOM 3353 C C . VAL B 1 79 ? 44.465 2.801 -2.023 1.00 18.21 79 VAL B C 1
ATOM 3354 O O . VAL B 1 79 ? 44.786 3.884 -1.543 1.00 18.06 79 VAL B O 1
ATOM 3358 N N . SER B 1 80 ? 43.380 2.103 -1.689 1.00 18.28 80 SER B N 1
ATOM 3359 C CA . SER B 1 80 ? 42.504 2.419 -0.530 1.00 17.81 80 SER B CA 1
ATOM 3360 C C . SER B 1 80 ? 43.108 1.763 0.709 1.00 18.12 80 SER B C 1
ATOM 3361 O O . SER B 1 80 ? 43.291 0.531 0.694 1.00 18.16 80 SER B O 1
ATOM 3364 N N . ILE B 1 81 ? 43.427 2.549 1.732 1.00 18.13 81 ILE B N 1
ATOM 3365 C CA . ILE B 1 81 ? 44.024 2.029 2.993 1.00 18.12 81 ILE B CA 1
ATOM 3366 C C . ILE B 1 81 ? 43.010 2.233 4.118 1.00 18.09 81 ILE B C 1
ATOM 3367 O O . ILE B 1 81 ? 42.786 3.388 4.511 1.00 17.73 81 ILE B O 1
ATOM 3372 N N . THR B 1 82 ? 42.421 1.144 4.602 1.00 18.83 82 THR B N 1
ATOM 3373 C CA . THR B 1 82 ? 41.312 1.174 5.593 1.00 18.71 82 THR B CA 1
ATOM 3374 C C . THR B 1 82 ? 41.679 0.336 6.817 1.00 18.94 82 THR B C 1
ATOM 3375 O O . THR B 1 82 ? 40.774 -0.161 7.493 1.00 18.30 82 THR B O 1
ATOM 3379 N N . THR B 1 83 ? 42.969 0.209 7.097 1.00 19.83 83 THR B N 1
ATOM 3380 C CA . THR B 1 83 ? 43.489 -0.586 8.233 1.00 20.90 83 THR B CA 1
ATOM 3381 C C . THR B 1 83 ? 43.500 0.284 9.483 1.00 21.73 83 THR B C 1
ATOM 3382 O O . THR B 1 83 ? 43.277 1.492 9.407 1.00 20.84 83 THR B O 1
ATOM 3386 N N . PRO B 1 84 ? 43.763 -0.312 10.668 1.00 22.17 84 PRO B N 1
ATOM 3387 C CA . PRO B 1 84 ? 43.871 0.444 11.916 1.00 22.92 84 PRO B CA 1
ATOM 3388 C C . PRO B 1 84 ? 44.925 1.558 11.876 1.00 22.22 84 PRO B C 1
ATOM 3389 O O . PRO B 1 84 ? 45.890 1.460 11.132 1.00 22.55 84 PRO B O 1
ATOM 3393 N N . ASN B 1 85 ? 44.707 2.587 12.700 1.00 22.47 85 ASN B N 1
ATOM 3394 C CA . ASN B 1 85 ? 45.479 3.855 12.732 1.00 22.51 85 ASN B CA 1
ATOM 3395 C C . ASN B 1 85 ? 46.984 3.568 12.773 1.00 22.89 85 ASN B C 1
ATOM 3396 O O . ASN B 1 85 ? 47.720 4.252 12.054 1.00 22.04 85 ASN B O 1
ATOM 3401 N N . GLY B 1 86 ? 47.409 2.583 13.564 1.00 23.98 86 GLY B N 1
ATOM 3402 C CA . GLY B 1 86 ? 48.834 2.260 13.782 1.00 24.57 86 GLY B CA 1
ATOM 3403 C C . GLY B 1 86 ? 49.550 1.819 12.512 1.00 25.47 86 GLY B C 1
ATOM 3404 O O . GLY B 1 86 ? 50.801 1.925 12.478 1.00 25.61 86 GLY B O 1
ATOM 3405 N N . LEU B 1 87 ? 48.814 1.362 11.490 1.00 24.64 87 LEU B N 1
ATOM 3406 C CA . LEU B 1 87 ? 49.401 0.834 10.225 1.00 23.91 87 LEU B CA 1
ATOM 3407 C C . LEU B 1 87 ? 49.366 1.871 9.098 1.00 22.97 87 LEU B C 1
ATOM 3408 O O . LEU B 1 87 ? 49.915 1.571 8.024 1.00 23.06 87 LEU B O 1
ATOM 3413 N N . HIS B 1 88 ? 48.719 3.023 9.295 1.00 22.62 88 HIS B N 1
ATOM 3414 C CA . HIS B 1 88 ? 48.513 4.026 8.218 1.00 22.48 88 HIS B CA 1
ATOM 3415 C C . HIS B 1 88 ? 49.859 4.490 7.659 1.00 22.88 88 HIS B C 1
ATOM 3416 O O . HIS B 1 88 ? 50.003 4.514 6.423 1.00 22.78 88 HIS B O 1
ATOM 3423 N N . ARG B 1 89 ? 50.804 4.869 8.524 1.00 23.61 89 ARG B N 1
ATOM 3424 C CA . ARG B 1 89 ? 52.079 5.476 8.065 1.00 25.41 89 ARG B CA 1
ATOM 3425 C C . ARG B 1 89 ? 52.830 4.476 7.179 1.00 24.97 89 ARG B C 1
ATOM 3426 O O . ARG B 1 89 ? 53.222 4.855 6.054 1.00 24.98 89 ARG B O 1
ATOM 3434 N N . GLU B 1 90 ? 53.037 3.256 7.673 1.00 25.57 90 GLU B N 1
ATOM 3435 C CA . GLU B 1 90 ? 53.826 2.221 6.955 1.00 26.84 90 GLU B CA 1
ATOM 3436 C C . GLU B 1 90 ? 53.184 1.960 5.588 1.00 25.49 90 GLU B C 1
ATOM 3437 O O . GLU B 1 90 ? 53.909 1.917 4.588 1.00 25.62 90 GLU B O 1
ATOM 3443 N N . MET B 1 91 ? 51.862 1.811 5.548 1.00 24.11 91 MET B N 1
ATOM 3444 C CA . MET B 1 91 ? 51.146 1.407 4.312 1.00 23.33 91 MET B CA 1
ATOM 3445 C C . MET B 1 91 ? 51.109 2.575 3.320 1.00 22.97 91 MET B C 1
ATOM 3446 O O . MET B 1 91 ? 51.392 2.337 2.134 1.00 23.69 91 MET B O 1
ATOM 3451 N N . ALA B 1 92 ? 50.825 3.797 3.778 1.00 23.19 92 ALA B N 1
ATOM 3452 C CA . ALA B 1 92 ? 50.761 4.994 2.906 1.00 23.03 92 ALA B CA 1
ATOM 3453 C C . ALA B 1 92 ? 52.144 5.272 2.305 1.00 23.70 92 ALA B C 1
ATOM 3454 O O . ALA B 1 92 ? 52.225 5.535 1.093 1.00 22.28 92 ALA B O 1
ATOM 3456 N N . GLU B 1 93 ? 53.195 5.220 3.125 1.00 25.09 93 GLU B N 1
ATOM 3457 C CA . GLU B 1 93 ? 54.589 5.483 2.673 1.00 27.10 93 GLU B CA 1
ATOM 3458 C C . GLU B 1 93 ? 55.002 4.433 1.639 1.00 26.33 93 GLU B C 1
ATOM 3459 O O . GLU B 1 93 ? 55.588 4.824 0.617 1.00 27.58 93 GLU B O 1
ATOM 3465 N N . ALA B 1 94 ? 54.687 3.160 1.880 1.00 25.39 94 ALA B N 1
ATOM 3466 C CA . ALA B 1 94 ? 55.012 2.039 0.965 1.00 25.05 94 ALA B CA 1
ATOM 3467 C C . ALA B 1 94 ? 54.264 2.241 -0.356 1.00 25.48 94 ALA B C 1
ATOM 3468 O O . ALA B 1 94 ? 54.893 2.093 -1.427 1.00 26.80 94 ALA B O 1
ATOM 3470 N N . ALA B 1 95 ? 52.979 2.602 -0.294 1.00 24.63 95 ALA B N 1
ATOM 3471 C CA . ALA B 1 95 ? 52.144 2.835 -1.493 1.00 23.59 95 ALA B CA 1
ATOM 3472 C C . ALA B 1 95 ? 52.689 4.022 -2.294 1.00 22.76 95 ALA B C 1
ATOM 3473 O O . ALA B 1 95 ? 52.778 3.899 -3.527 1.00 23.74 95 ALA B O 1
ATOM 3475 N N . LEU B 1 96 ? 53.063 5.123 -1.638 1.00 22.92 96 LEU B N 1
ATOM 3476 C CA . LEU B 1 96 ? 53.596 6.319 -2.338 1.00 23.38 96 LEU B CA 1
ATOM 3477 C C . LEU B 1 96 ? 54.960 5.969 -2.950 1.00 24.38 96 LEU B C 1
ATOM 3478 O O . LEU B 1 96 ? 55.194 6.368 -4.099 1.00 25.13 96 LEU B O 1
ATOM 3483 N N . ALA B 1 97 ? 55.789 5.215 -2.223 1.00 25.56 97 ALA B N 1
ATOM 3484 C CA . ALA B 1 97 ? 57.137 4.771 -2.663 1.00 26.30 97 ALA B CA 1
ATOM 3485 C C . ALA B 1 97 ? 57.024 3.890 -3.916 1.00 27.65 97 ALA B C 1
ATOM 3486 O O . ALA B 1 97 ? 57.925 3.970 -4.774 1.00 28.97 97 ALA B O 1
ATOM 3488 N N . ALA B 1 98 ? 55.956 3.093 -4.029 1.00 28.09 98 ALA B N 1
ATOM 3489 C CA . ALA B 1 98 ? 55.666 2.231 -5.200 1.00 27.15 98 ALA B CA 1
ATOM 3490 C C . ALA B 1 98 ? 55.008 3.046 -6.326 1.00 27.52 98 ALA B C 1
ATOM 3491 O O . ALA B 1 98 ? 54.688 2.441 -7.371 1.00 28.21 98 ALA B O 1
ATOM 3493 N N . GLY B 1 99 ? 54.828 4.358 -6.133 1.00 25.59 99 GLY B N 1
ATOM 3494 C CA . GLY B 1 99 ? 54.268 5.293 -7.128 1.00 25.29 99 GLY B CA 1
ATOM 3495 C C . GLY B 1 99 ? 52.760 5.146 -7.287 1.00 24.91 99 GLY B C 1
ATOM 3496 O O . GLY B 1 99 ? 52.260 5.377 -8.405 1.00 24.27 99 GLY B O 1
ATOM 3497 N N . LYS B 1 100 ? 52.045 4.790 -6.217 1.00 23.64 100 LYS B N 1
ATOM 3498 C CA . LYS B 1 100 ? 50.562 4.669 -6.247 1.00 23.30 100 LYS B CA 1
ATOM 3499 C C . LYS B 1 100 ? 49.927 5.904 -5.607 1.00 22.68 100 LYS B C 1
ATOM 3500 O O . LYS B 1 100 ? 50.466 6.401 -4.602 1.00 22.62 100 LYS B O 1
ATOM 3506 N N . HIS B 1 101 ? 48.797 6.348 -6.158 1.00 21.83 101 HIS B N 1
ATOM 3507 C CA . HIS B 1 101 ? 47.897 7.347 -5.523 1.00 21.13 101 HIS B CA 1
ATOM 3508 C C . HIS B 1 101 ? 47.299 6.702 -4.273 1.00 19.39 101 HIS B C 1
ATOM 3509 O O . HIS B 1 101 ? 47.174 5.472 -4.250 1.00 19.13 101 HIS B O 1
ATOM 3516 N N . VAL B 1 102 ? 46.928 7.488 -3.265 1.00 19.05 102 VAL B N 1
ATOM 3517 C CA . VAL B 1 102 ? 46.499 6.898 -1.963 1.00 18.30 102 VAL B CA 1
ATOM 3518 C C . VAL B 1 102 ? 45.202 7.550 -1.483 1.00 17.55 102 VAL B C 1
ATOM 3519 O O . VAL B 1 102 ? 45.140 8.788 -1.404 1.00 17.85 102 VAL B O 1
ATOM 3523 N N . TRP B 1 103 ? 44.226 6.702 -1.165 1.00 17.29 103 TRP B N 1
ATOM 3524 C CA . TRP B 1 103 ? 42.983 7.056 -0.434 1.00 17.01 103 TRP B CA 1
ATOM 3525 C C . TRP B 1 103 ? 43.149 6.510 0.983 1.00 16.45 103 TRP B C 1
ATOM 3526 O O . TRP B 1 103 ? 43.030 5.299 1.158 1.00 16.84 103 TRP B O 1
ATOM 3537 N N . LEU B 1 104 ? 43.485 7.373 1.938 1.00 17.05 104 LEU B N 1
ATOM 3538 C CA . LEU B 1 104 ? 43.838 6.952 3.315 1.00 17.38 104 LEU B CA 1
ATOM 3539 C C . LEU B 1 104 ? 42.685 7.284 4.258 1.00 17.53 104 LEU B C 1
ATOM 3540 O O . LEU B 1 104 ? 42.194 8.415 4.206 1.00 17.32 104 LEU B O 1
ATOM 3545 N N . GLU B 1 105 ? 42.334 6.352 5.132 1.00 17.26 105 GLU B N 1
ATOM 3546 C CA . GLU B 1 105 ? 41.303 6.612 6.160 1.00 17.37 105 GLU B CA 1
ATOM 3547 C C . GLU B 1 105 ? 41.879 7.558 7.209 1.00 17.95 105 GLU B C 1
ATOM 3548 O O . GLU B 1 105 ? 43.114 7.580 7.395 1.00 19.18 105 GLU B O 1
ATOM 3554 N N . LYS B 1 106 ? 41.006 8.312 7.870 1.00 18.24 106 LYS B N 1
ATOM 3555 C CA . LYS B 1 106 ? 41.395 9.226 8.972 1.00 18.36 106 LYS B CA 1
ATOM 3556 C C . LYS B 1 106 ? 41.561 8.406 10.248 1.00 18.85 106 LYS B C 1
ATOM 3557 O O . LYS B 1 106 ? 41.136 7.251 10.310 1.00 18.37 106 LYS B O 1
ATOM 3563 N N . PRO B 1 107 ? 42.257 8.943 11.276 1.00 19.68 107 PRO B N 1
ATOM 3564 C CA . PRO B 1 107 ? 43.140 10.097 11.117 1.00 20.14 107 PRO B CA 1
ATOM 3565 C C . PRO B 1 107 ? 44.402 9.619 10.387 1.00 20.35 107 PRO B C 1
ATOM 3566 O O . PRO B 1 107 ? 44.511 8.440 10.167 1.00 20.88 107 PRO B O 1
ATOM 3570 N N . MET B 1 108 ? 45.322 10.518 10.037 1.00 21.51 108 MET B N 1
ATOM 3571 C CA . MET B 1 108 ? 46.501 10.164 9.203 1.00 21.68 108 MET B CA 1
ATOM 3572 C C . MET B 1 108 ? 47.334 9.098 9.921 1.00 22.23 108 MET B C 1
ATOM 3573 O O . MET B 1 108 ? 47.690 8.102 9.282 1.00 22.41 108 MET B O 1
ATOM 3578 N N . ALA B 1 109 ? 47.626 9.290 11.206 1.00 21.77 109 ALA B N 1
ATOM 3579 C CA . ALA B 1 109 ? 48.498 8.385 11.987 1.00 22.32 109 ALA B CA 1
ATOM 3580 C C . ALA B 1 109 ? 48.261 8.631 13.477 1.00 23.23 109 ALA B C 1
ATOM 3581 O O . ALA B 1 109 ? 47.228 9.247 13.825 1.00 23.55 109 ALA B O 1
ATOM 3583 N N . LEU B 1 110 ? 49.158 8.155 14.337 1.00 22.73 110 LEU B N 1
ATOM 3584 C CA . LEU B 1 110 ? 49.014 8.309 15.806 1.00 23.37 110 LEU B CA 1
ATOM 3585 C C . LEU B 1 110 ? 49.597 9.650 16.274 1.00 24.22 110 LEU B C 1
ATOM 3586 O O . LEU B 1 110 ? 49.149 10.150 17.326 1.00 24.57 110 LEU B O 1
ATOM 3591 N N . SER B 1 111 ? 50.555 10.225 15.547 1.00 24.08 111 SER B N 1
ATOM 3592 C CA . SER B 1 111 ? 51.304 11.420 16.013 1.00 23.71 111 SER B CA 1
ATOM 3593 C C . SER B 1 111 ? 51.454 12.429 14.879 1.00 23.17 111 SER B C 1
ATOM 3594 O O . SER B 1 111 ? 51.417 12.017 13.702 1.00 22.52 111 SER B O 1
ATOM 3597 N N . VAL B 1 112 ? 51.653 13.696 15.237 1.00 22.37 112 VAL B N 1
ATOM 3598 C CA . VAL B 1 112 ? 51.986 14.773 14.266 1.00 22.19 112 VAL B CA 1
ATOM 3599 C C . VAL B 1 112 ? 53.302 14.396 13.581 1.00 23.63 112 VAL B C 1
ATOM 3600 O O . VAL B 1 112 ? 53.389 14.564 12.357 1.00 24.19 112 VAL B O 1
ATOM 3604 N N . GLU B 1 113 ? 54.285 13.902 14.340 1.00 24.03 113 GLU B N 1
ATOM 3605 C CA . GLU B 1 113 ? 55.594 13.483 13.771 1.00 25.20 113 GLU B CA 1
ATOM 3606 C C . GLU B 1 113 ? 55.361 12.519 12.599 1.00 24.93 113 GLU B C 1
ATOM 3607 O O . GLU B 1 113 ? 55.961 12.734 11.520 1.00 25.50 113 GLU B O 1
ATOM 3613 N N . ASP B 1 114 ? 54.523 11.501 12.797 1.00 25.31 114 ASP B N 1
ATOM 3614 C CA . ASP B 1 114 ? 54.175 10.489 11.762 1.00 26.61 114 ASP B CA 1
ATOM 3615 C C . ASP B 1 114 ? 53.499 11.176 10.572 1.00 25.82 114 ASP B C 1
ATOM 3616 O O . ASP B 1 114 ? 53.855 10.858 9.424 1.00 24.03 114 ASP B O 1
ATOM 3621 N N . ALA B 1 115 ? 52.542 12.072 10.822 1.00 24.55 115 ALA B N 1
ATOM 3622 C CA . ALA B 1 115 ? 51.802 12.779 9.754 1.00 24.38 115 ALA B CA 1
ATOM 3623 C C . ALA B 1 115 ? 52.775 13.643 8.945 1.00 25.17 115 ALA B C 1
ATOM 3624 O O . ALA B 1 115 ? 52.620 13.694 7.710 1.00 25.71 115 ALA B O 1
ATOM 3626 N N . GLN B 1 116 ? 53.722 14.313 9.614 1.00 25.68 116 GLN B N 1
ATOM 3627 C CA . GLN B 1 116 ? 54.731 15.195 8.962 1.00 26.67 116 GLN B CA 1
ATOM 3628 C C . GLN B 1 116 ? 55.549 14.351 7.976 1.00 25.59 116 GLN B C 1
ATOM 3629 O O . GLN B 1 116 ? 55.739 14.797 6.836 1.00 27.02 116 GLN B O 1
ATOM 3635 N N . ALA B 1 117 ? 55.990 13.163 8.388 1.00 26.07 117 ALA B N 1
ATOM 3636 C CA . ALA B 1 117 ? 56.781 12.250 7.533 1.00 26.36 117 ALA B CA 1
ATOM 3637 C C . ALA B 1 117 ? 55.928 11.806 6.336 1.00 27.21 117 ALA B C 1
ATOM 3638 O O . ALA B 1 117 ? 56.465 11.761 5.210 1.00 27.82 117 ALA B O 1
ATOM 3640 N N . MET B 1 118 ? 54.638 11.525 6.558 1.00 25.60 118 MET B N 1
ATOM 3641 C CA . MET B 1 118 ? 53.711 11.069 5.487 1.00 24.67 118 MET B CA 1
ATOM 3642 C C . MET B 1 118 ? 53.470 12.214 4.498 1.00 24.18 118 MET B C 1
ATOM 3643 O O . MET B 1 118 ? 53.419 11.951 3.275 1.00 24.25 118 MET B O 1
ATOM 3648 N N . GLU B 1 119 ? 53.315 13.435 5.008 1.00 23.84 119 GLU B N 1
ATOM 3649 C CA . GLU B 1 119 ? 53.101 14.656 4.194 1.00 25.00 119 GLU B CA 1
ATOM 3650 C C . GLU B 1 119 ? 54.311 14.856 3.273 1.00 25.30 119 GLU B C 1
ATOM 3651 O O . GLU B 1 119 ? 54.110 15.222 2.095 1.00 24.88 119 GLU B O 1
ATOM 3657 N N . ALA B 1 120 ? 55.518 14.614 3.788 1.00 25.79 120 ALA B N 1
ATOM 3658 C CA . ALA B 1 120 ? 56.783 14.762 3.030 1.00 27.00 120 ALA B CA 1
ATOM 3659 C C . ALA B 1 120 ? 56.850 13.701 1.932 1.00 26.39 120 ALA B C 1
ATOM 3660 O O . ALA B 1 120 ? 57.221 14.059 0.791 1.00 28.45 120 ALA B O 1
ATOM 3662 N N . ALA B 1 121 ? 56.511 12.451 2.260 1.00 26.61 121 ALA B N 1
ATOM 3663 C CA . ALA B 1 121 ? 56.539 11.305 1.322 1.00 27.05 121 ALA B CA 1
ATOM 3664 C C . ALA B 1 121 ? 55.536 11.552 0.191 1.00 27.76 121 ALA B C 1
ATOM 3665 O O . ALA B 1 121 ? 55.879 11.267 -0.961 1.00 27.57 121 ALA B O 1
ATOM 3667 N N . ALA B 1 122 ? 54.349 12.088 0.504 1.00 27.35 122 ALA B N 1
ATOM 3668 C CA . ALA B 1 122 ? 53.304 12.407 -0.499 1.00 27.84 122 ALA B CA 1
ATOM 3669 C C . ALA B 1 122 ? 53.831 13.465 -1.472 1.00 28.45 122 ALA B C 1
ATOM 3670 O O . ALA B 1 122 ? 53.685 13.266 -2.695 1.00 28.33 122 ALA B O 1
ATOM 3672 N N . ARG B 1 123 ? 54.439 14.538 -0.961 1.00 29.98 123 ARG B N 1
ATOM 3673 C CA . ARG B 1 123 ? 55.015 15.615 -1.810 1.00 32.19 123 ARG B CA 1
ATOM 3674 C C . ARG B 1 123 ? 56.126 15.020 -2.691 1.00 32.31 123 ARG B C 1
ATOM 3675 O O . ARG B 1 123 ? 56.133 15.331 -3.893 1.00 34.38 123 ARG B O 1
ATOM 3683 N N . ALA B 1 124 ? 56.978 14.152 -2.134 1.00 32.41 124 ALA B N 1
ATOM 3684 C CA . ALA B 1 124 ? 58.134 13.532 -2.830 1.00 33.63 124 ALA B CA 1
ATOM 3685 C C . ALA B 1 124 ? 57.671 12.565 -3.929 1.00 34.34 124 ALA B C 1
ATOM 3686 O O . ALA B 1 124 ? 58.442 12.363 -4.879 1.00 35.45 124 ALA B O 1
ATOM 3688 N N . SER B 1 125 ? 56.472 11.983 -3.817 1.00 33.45 125 SER B N 1
ATOM 3689 C CA . SER B 1 125 ? 55.980 10.915 -4.728 1.00 32.55 125 SER B CA 1
ATOM 3690 C C . SER B 1 125 ? 55.357 11.511 -5.996 1.00 31.23 125 SER B C 1
ATOM 3691 O O . SER B 1 125 ? 55.266 10.777 -6.996 1.00 30.87 125 SER B O 1
ATOM 3694 N N . ASP B 1 126 ? 54.897 12.762 -5.939 1.00 30.66 126 ASP B N 1
ATOM 3695 C CA . ASP B 1 126 ? 54.091 13.417 -7.006 1.00 32.65 126 ASP B CA 1
ATOM 3696 C C . ASP B 1 126 ? 52.875 12.541 -7.348 1.00 30.94 126 ASP B C 1
ATOM 3697 O O . ASP B 1 126 ? 52.501 12.468 -8.530 1.00 30.40 126 ASP B O 1
ATOM 3702 N N . ARG B 1 127 ? 52.272 11.911 -6.339 1.00 29.09 127 ARG B N 1
ATOM 3703 C CA . ARG B 1 127 ? 51.026 11.114 -6.480 1.00 28.27 127 ARG B CA 1
ATOM 3704 C C . ARG B 1 127 ? 49.922 11.846 -5.717 1.00 26.28 127 ARG B C 1
ATOM 3705 O O . ARG B 1 127 ? 50.247 12.623 -4.806 1.00 25.28 127 ARG B O 1
ATOM 3713 N N . ARG B 1 128 ? 48.670 11.643 -6.123 1.00 24.07 128 ARG B N 1
ATOM 3714 C CA . ARG B 1 128 ? 47.496 12.270 -5.469 1.00 23.05 128 ARG B CA 1
ATOM 3715 C C . ARG B 1 128 ? 47.195 11.506 -4.178 1.00 20.36 128 ARG B C 1
ATOM 3716 O O . ARG B 1 128 ? 47.379 10.278 -4.139 1.00 19.53 128 ARG B O 1
ATOM 3724 N N . THR B 1 129 ? 46.776 12.239 -3.151 1.00 19.29 129 THR B N 1
ATOM 3725 C CA . THR B 1 129 ? 46.335 11.684 -1.852 1.00 18.78 129 THR B CA 1
ATOM 3726 C C . THR B 1 129 ? 45.010 12.348 -1.484 1.00 17.82 129 THR B C 1
ATOM 3727 O O . THR B 1 129 ? 44.795 13.522 -1.840 1.00 17.84 129 THR B O 1
ATOM 3731 N N . ILE B 1 130 ? 44.151 11.597 -0.817 1.00 17.17 130 ILE B N 1
ATOM 3732 C CA . ILE B 1 130 ? 42.942 12.152 -0.156 1.00 16.97 130 ILE B CA 1
ATOM 3733 C C . ILE B 1 130 ? 42.735 11.377 1.139 1.00 16.54 130 ILE B C 1
ATOM 3734 O O . ILE B 1 130 ? 43.046 10.163 1.179 1.00 16.75 130 ILE B O 1
ATOM 3739 N N . ILE B 1 131 ? 42.243 12.055 2.170 1.00 16.15 131 ILE B N 1
ATOM 3740 C CA . ILE B 1 131 ? 41.941 11.406 3.474 1.00 15.89 131 ILE B CA 1
ATOM 3741 C C . ILE B 1 131 ? 40.417 11.283 3.619 1.00 15.64 131 ILE B C 1
ATOM 3742 O O . ILE B 1 131 ? 39.705 12.171 3.134 1.00 15.52 131 ILE B O 1
ATOM 3747 N N . GLY B 1 132 ? 39.961 10.205 4.260 1.00 15.75 132 GLY B N 1
ATOM 3748 C CA . GLY B 1 132 ? 38.552 9.756 4.302 1.00 15.11 132 GLY B CA 1
ATOM 3749 C C . GLY B 1 132 ? 37.645 10.621 5.170 1.00 15.32 132 GLY B C 1
ATOM 3750 O O . GLY B 1 132 ? 36.826 10.045 5.912 1.00 15.90 132 GLY B O 1
ATOM 3751 N N . TYR B 1 133 ? 37.705 11.945 5.035 1.00 15.14 133 TYR B N 1
ATOM 3752 C CA . TYR B 1 133 ? 36.819 12.887 5.769 1.00 14.84 133 TYR B CA 1
ATOM 3753 C C . TYR B 1 133 ? 35.469 12.953 5.049 1.00 14.50 133 TYR B C 1
ATOM 3754 O O . TYR B 1 133 ? 35.125 13.997 4.435 1.00 14.74 133 TYR B O 1
ATOM 3763 N N . ASN B 1 134 ? 34.704 11.863 5.150 1.00 14.33 134 ASN B N 1
ATOM 3764 C CA . ASN B 1 134 ? 33.527 11.630 4.275 1.00 14.09 134 ASN B CA 1
ATOM 3765 C C . ASN B 1 134 ? 32.359 12.549 4.653 1.00 13.11 134 ASN B C 1
ATOM 3766 O O . ASN B 1 134 ? 31.470 12.706 3.810 1.00 13.25 134 ASN B O 1
ATOM 3771 N N . TYR B 1 135 ? 32.363 13.189 5.826 1.00 12.66 135 TYR B N 1
ATOM 3772 C CA . TYR B 1 135 ? 31.256 14.100 6.212 1.00 13.06 135 TYR B CA 1
ATOM 3773 C C . TYR B 1 135 ? 31.335 15.419 5.439 1.00 13.51 135 TYR B C 1
ATOM 3774 O O . TYR B 1 135 ? 30.352 16.173 5.455 1.00 14.64 135 TYR B O 1
ATOM 3783 N N . THR B 1 136 ? 32.435 15.684 4.734 1.00 13.41 136 THR B N 1
ATOM 3784 C CA . THR B 1 136 ? 32.543 16.872 3.853 1.00 13.67 136 THR B CA 1
ATOM 3785 C C . THR B 1 136 ? 31.975 16.576 2.461 1.00 13.36 136 THR B C 1
ATOM 3786 O O . THR B 1 136 ? 32.053 17.481 1.623 1.00 13.43 136 THR B O 1
ATOM 3790 N N . ARG B 1 137 ? 31.374 15.402 2.239 1.00 13.32 137 ARG B N 1
ATOM 3791 C CA . ARG B 1 137 ? 30.933 14.961 0.890 1.00 13.23 137 ARG B CA 1
ATOM 3792 C C . ARG B 1 137 ? 29.408 14.969 0.765 1.00 12.91 137 ARG B C 1
ATOM 3793 O O . ARG B 1 137 ? 28.936 14.761 -0.353 1.00 13.63 137 ARG B O 1
ATOM 3801 N N . SER B 1 138 ? 28.643 15.162 1.845 1.00 12.40 138 SER B N 1
ATOM 3802 C CA . SER B 1 138 ? 27.163 15.143 1.723 1.00 12.16 138 SER B CA 1
ATOM 3803 C C . SER B 1 138 ? 26.711 16.306 0.844 1.00 12.08 138 SER B C 1
ATOM 3804 O O . SER B 1 138 ? 27.310 17.380 0.856 1.00 12.60 138 SER B O 1
ATOM 3807 N N . PRO B 1 139 ? 25.641 16.140 0.044 1.00 12.44 139 PRO B N 1
ATOM 3808 C CA . PRO B 1 139 ? 25.071 17.267 -0.693 1.00 12.27 139 PRO B CA 1
ATOM 3809 C C . PRO B 1 139 ? 24.736 18.442 0.239 1.00 12.49 139 PRO B C 1
ATOM 3810 O O . PRO B 1 139 ? 24.975 19.578 -0.134 1.00 11.70 139 PRO B O 1
ATOM 3814 N N . ALA B 1 140 ? 24.210 18.166 1.434 1.00 11.92 140 ALA B N 1
ATOM 3815 C CA . ALA B 1 140 ? 23.813 19.233 2.380 1.00 12.11 140 ALA B CA 1
ATOM 3816 C C . ALA B 1 140 ? 25.055 20.024 2.791 1.00 12.08 140 ALA B C 1
ATOM 3817 O O . ALA B 1 140 ? 25.026 21.270 2.757 1.00 12.40 140 ALA B O 1
ATOM 3819 N N . PHE B 1 141 ? 26.139 19.342 3.134 1.00 12.37 141 PHE B N 1
ATOM 3820 C CA . PHE B 1 141 ? 27.373 20.046 3.554 1.00 12.81 141 PHE B CA 1
ATOM 3821 C C . PHE B 1 141 ? 27.893 20.894 2.392 1.00 12.46 141 PHE B C 1
ATOM 3822 O O . PHE B 1 141 ? 28.253 22.068 2.572 1.00 12.58 141 PHE B O 1
ATOM 3830 N N . ARG B 1 142 ? 27.969 20.303 1.208 1.00 12.46 142 ARG B N 1
ATOM 3831 C CA . ARG B 1 142 ? 28.561 21.002 0.043 1.00 12.63 142 ARG B CA 1
ATOM 3832 C C . ARG B 1 142 ? 27.656 22.184 -0.324 1.00 12.64 142 ARG B C 1
ATOM 3833 O O . ARG B 1 142 ? 28.185 23.252 -0.710 1.00 12.79 142 ARG B O 1
ATOM 3841 N N . ALA B 1 143 ? 26.343 22.037 -0.169 1.00 12.24 143 ALA B N 1
ATOM 3842 C CA . ALA B 1 143 ? 25.389 23.134 -0.444 1.00 12.31 143 ALA B CA 1
ATOM 3843 C C . ALA B 1 143 ? 25.630 24.275 0.549 1.00 12.36 143 ALA B C 1
ATOM 3844 O O . ALA B 1 143 ? 25.555 25.428 0.149 1.00 12.43 143 ALA B O 1
ATOM 3846 N N . ALA B 1 144 ? 25.920 23.957 1.809 1.00 12.41 144 ALA B N 1
ATOM 3847 C CA . ALA B 1 144 ? 26.133 24.968 2.867 1.00 12.47 144 ALA B CA 1
ATOM 3848 C C . ALA B 1 144 ? 27.385 25.780 2.542 1.00 12.51 144 ALA B C 1
ATOM 3849 O O . ALA B 1 144 ? 27.363 26.999 2.693 1.00 13.00 144 ALA B O 1
ATOM 3851 N N . VAL B 1 145 ? 28.445 25.115 2.101 1.00 12.58 145 VAL B N 1
ATOM 3852 C CA . VAL B 1 145 ? 29.712 25.815 1.755 1.00 12.77 145 VAL B CA 1
ATOM 3853 C C . VAL B 1 145 ? 29.401 26.786 0.614 1.00 13.05 145 VAL B C 1
ATOM 3854 O O . VAL B 1 145 ? 29.844 27.943 0.677 1.00 12.76 145 VAL B O 1
ATOM 3858 N N . ASP B 1 146 ? 28.668 26.333 -0.398 1.00 13.08 146 ASP B N 1
ATOM 3859 C CA . ASP B 1 146 ? 28.326 27.199 -1.552 1.00 13.72 146 ASP B CA 1
ATOM 3860 C C . ASP B 1 146 ? 27.449 28.362 -1.074 1.00 13.73 146 ASP B C 1
ATOM 3861 O O . ASP B 1 146 ? 27.658 29.485 -1.562 1.00 13.97 146 ASP B O 1
ATOM 3866 N N . LEU B 1 147 ? 26.491 28.122 -0.177 1.00 12.82 147 LEU B N 1
ATOM 3867 C CA . LEU B 1 147 ? 25.610 29.209 0.325 1.00 13.03 147 LEU B CA 1
ATOM 3868 C C . LEU B 1 147 ? 26.453 30.254 1.054 1.00 13.45 147 LEU B C 1
ATOM 3869 O O . LEU B 1 147 ? 26.178 31.450 0.891 1.00 13.07 147 LEU B O 1
ATOM 3874 N N . ILE B 1 148 ? 27.424 29.837 1.860 1.00 13.02 148 ILE B N 1
ATOM 3875 C CA . ILE B 1 148 ? 28.289 30.814 2.576 1.00 13.65 148 ILE B CA 1
ATOM 3876 C C . ILE B 1 148 ? 29.073 31.619 1.527 1.00 14.19 148 ILE B C 1
ATOM 3877 O O . ILE B 1 148 ? 29.137 32.855 1.662 1.00 15.05 148 ILE B O 1
ATOM 3882 N N . ALA B 1 149 ? 29.591 30.958 0.492 1.00 14.84 149 ALA B N 1
ATOM 3883 C CA . ALA B 1 149 ? 30.389 31.616 -0.576 1.00 16.08 149 ALA B CA 1
ATOM 3884 C C . ALA B 1 149 ? 29.528 32.629 -1.338 1.00 16.07 149 ALA B C 1
ATOM 3885 O O . ALA B 1 149 ? 30.102 33.623 -1.843 1.00 18.12 149 ALA B O 1
ATOM 3887 N N . GLU B 1 150 ? 28.211 32.418 -1.427 1.00 16.09 150 GLU B N 1
ATOM 3888 C CA . GLU B 1 150 ? 27.265 33.313 -2.148 1.00 17.36 150 GLU B CA 1
ATOM 3889 C C . GLU B 1 150 ? 26.768 34.430 -1.217 1.00 16.20 150 GLU B C 1
ATOM 3890 O O . GLU B 1 150 ? 25.910 35.214 -1.650 1.00 16.76 150 GLU B O 1
ATOM 3896 N N . GLY B 1 151 ? 27.264 34.485 0.019 1.00 15.81 151 GLY B N 1
ATOM 3897 C CA . GLY B 1 151 ? 26.881 35.510 1.011 1.00 15.01 151 GLY B CA 1
ATOM 3898 C C . GLY B 1 151 ? 25.479 35.294 1.562 1.00 14.43 151 GLY B C 1
ATOM 3899 O O . GLY B 1 151 ? 24.915 36.260 2.113 1.00 13.50 151 GLY B O 1
ATOM 3900 N N . ALA B 1 152 ? 24.941 34.072 1.485 1.00 14.10 152 ALA B N 1
ATOM 3901 C CA . ALA B 1 152 ? 23.562 33.743 1.922 1.00 14.07 152 ALA B CA 1
ATOM 3902 C C . ALA B 1 152 ? 23.375 34.064 3.411 1.00 13.60 152 ALA B C 1
ATOM 3903 O O . ALA B 1 152 ? 22.241 34.355 3.808 1.00 14.25 152 ALA B O 1
ATOM 3905 N N . ILE B 1 153 ? 24.431 34.010 4.229 1.00 12.97 153 ILE B N 1
ATOM 3906 C CA . ILE B 1 153 ? 24.303 34.349 5.677 1.00 13.00 153 ILE B CA 1
ATOM 3907 C C . ILE B 1 153 ? 25.226 35.517 6.035 1.00 12.71 153 ILE B C 1
ATOM 3908 O O . ILE B 1 153 ? 25.461 35.751 7.234 1.00 12.15 153 ILE B O 1
ATOM 3913 N N . GLY B 1 154 ? 25.649 36.310 5.052 1.00 12.46 154 GLY B N 1
ATOM 3914 C CA . GLY B 1 154 ? 26.539 37.453 5.322 1.00 12.81 154 GLY B CA 1
ATOM 3915 C C . GLY B 1 154 ? 27.899 36.971 5.784 1.00 13.64 154 GLY B C 1
ATOM 3916 O O . GLY B 1 154 ? 28.412 36.016 5.202 1.00 13.76 154 GLY B O 1
ATOM 3917 N N . ARG B 1 155 ? 28.469 37.611 6.797 1.00 14.42 155 ARG B N 1
ATOM 3918 C CA . ARG B 1 155 ? 29.817 37.273 7.303 1.00 14.53 155 ARG B CA 1
ATOM 3919 C C . ARG B 1 155 ? 29.655 36.340 8.494 1.00 14.26 155 ARG B C 1
ATOM 3920 O O . ARG B 1 155 ? 28.948 36.684 9.431 1.00 13.85 155 ARG B O 1
ATOM 3928 N N . PRO B 1 156 ? 30.273 35.138 8.476 1.00 14.31 156 PRO B N 1
ATOM 3929 C CA . PRO B 1 156 ? 30.251 34.241 9.634 1.00 14.08 156 PRO B CA 1
ATOM 3930 C C . PRO B 1 156 ? 30.794 34.951 10.882 1.00 14.56 156 PRO B C 1
ATOM 3931 O O . PRO B 1 156 ? 31.860 35.551 10.794 1.00 15.24 156 PRO B O 1
ATOM 3935 N N . ILE B 1 157 ? 30.063 34.883 11.995 1.00 13.96 157 ILE B N 1
ATOM 3936 C CA . ILE B 1 157 ? 30.465 35.507 13.290 1.00 14.68 157 ILE B CA 1
ATOM 3937 C C . ILE B 1 157 ? 30.614 34.444 14.381 1.00 14.30 157 ILE B C 1
ATOM 3938 O O . ILE B 1 157 ? 31.214 34.767 15.416 1.00 14.22 157 ILE B O 1
ATOM 3943 N N . HIS B 1 158 ? 30.070 33.240 14.208 1.00 13.07 158 HIS B N 1
ATOM 3944 C CA . HIS B 1 158 ? 30.251 32.176 15.223 1.00 12.45 158 HIS B CA 1
ATOM 3945 C C . HIS B 1 158 ? 30.057 30.796 14.611 1.00 12.49 158 HIS B C 1
ATOM 3946 O O . HIS B 1 158 ? 29.154 30.620 13.776 1.00 12.77 158 HIS B O 1
ATOM 3953 N N . PHE B 1 159 ? 30.875 29.849 15.053 1.00 12.52 159 PHE B N 1
ATOM 3954 C CA . PHE B 1 159 ? 30.729 28.419 14.712 1.00 12.28 159 PHE B CA 1
ATOM 3955 C C . PHE B 1 159 ? 30.485 27.661 16.008 1.00 12.72 159 PHE B C 1
ATOM 3956 O O . PHE B 1 159 ? 31.191 27.926 16.992 1.00 12.47 159 PHE B O 1
ATOM 3964 N N . ARG B 1 160 ? 29.514 26.762 16.008 1.00 12.67 160 ARG B N 1
ATOM 3965 C CA . ARG B 1 160 ? 29.343 25.811 17.130 1.00 12.83 160 ARG B CA 1
ATOM 3966 C C . ARG B 1 160 ? 29.196 24.416 16.542 1.00 12.43 160 ARG B C 1
ATOM 3967 O O . ARG B 1 160 ? 28.281 24.191 15.735 1.00 13.22 160 ARG B O 1
ATOM 3975 N N . GLY B 1 161 ? 30.067 23.507 16.951 1.00 12.25 161 GLY B N 1
ATOM 3976 C CA . GLY B 1 161 ? 30.074 22.141 16.422 1.00 12.20 161 GLY B CA 1
ATOM 3977 C C . GLY B 1 161 ? 30.259 21.116 17.512 1.00 12.34 161 GLY B C 1
ATOM 3978 O O . GLY B 1 161 ? 30.938 21.395 18.537 1.00 12.56 161 GLY B O 1
ATOM 3979 N N . MET B 1 162 ? 29.662 19.959 17.303 1.00 12.74 162 MET B N 1
ATOM 3980 C CA . MET B 1 162 ? 29.796 18.820 18.233 1.00 12.96 162 MET B CA 1
ATOM 3981 C C . MET B 1 162 ? 29.868 17.538 17.413 1.00 12.87 162 MET B C 1
ATOM 3982 O O . MET B 1 162 ? 29.427 17.532 16.257 1.00 12.90 162 MET B O 1
ATOM 3987 N N . TYR B 1 163 ? 30.430 16.486 17.988 1.00 12.18 163 TYR B N 1
ATOM 3988 C CA . TYR B 1 163 ? 30.369 15.145 17.371 1.00 11.91 163 TYR B CA 1
ATOM 3989 C C . TYR B 1 163 ? 30.235 14.135 18.501 1.00 12.01 163 TYR B C 1
ATOM 3990 O O . TYR B 1 163 ? 31.255 13.718 19.084 1.00 11.86 163 TYR B O 1
ATOM 3999 N N . ASP B 1 164 ? 28.990 13.801 18.815 1.00 11.74 164 ASP B N 1
ATOM 4000 C CA . ASP B 1 164 ? 28.643 12.868 19.909 1.00 11.95 164 ASP B CA 1
ATOM 4001 C C . ASP B 1 164 ? 28.318 11.491 19.344 1.00 12.29 164 ASP B C 1
ATOM 4002 O O . ASP B 1 164 ? 27.499 11.387 18.423 1.00 12.06 164 ASP B O 1
ATOM 4007 N N . GLU B 1 165 ? 28.910 10.460 19.940 1.00 12.68 165 GLU B N 1
ATOM 4008 C CA . GLU B 1 165 ? 28.518 9.046 19.746 1.00 13.11 165 GLU B CA 1
ATOM 4009 C C . GLU B 1 165 ? 28.658 8.348 21.093 1.00 13.34 165 GLU B C 1
ATOM 4010 O O . GLU B 1 165 ? 29.293 8.944 22.003 1.00 12.80 165 GLU B O 1
ATOM 4016 N N . ASP B 1 166 ? 28.127 7.134 21.206 1.00 13.47 166 ASP B N 1
ATOM 4017 C CA . ASP B 1 166 ? 28.121 6.418 22.508 1.00 14.14 166 ASP B CA 1
ATOM 4018 C C . ASP B 1 166 ? 28.717 5.019 22.368 1.00 14.46 166 ASP B C 1
ATOM 4019 O O . ASP B 1 166 ? 28.451 4.205 23.243 1.00 15.30 166 ASP B O 1
ATOM 4024 N N . TYR B 1 167 ? 29.561 4.769 21.367 1.00 15.34 167 TYR B N 1
ATOM 4025 C CA . TYR B 1 167 ? 30.085 3.401 21.109 1.00 16.42 167 TYR B CA 1
ATOM 4026 C C . TYR B 1 167 ? 31.002 2.942 22.252 1.00 17.03 167 TYR B C 1
ATOM 4027 O O . TYR B 1 167 ? 31.209 1.715 22.351 1.00 18.20 167 TYR B O 1
ATOM 4036 N N . MET B 1 168 ? 31.522 3.845 23.091 1.00 17.78 168 MET B N 1
ATOM 4037 C CA . MET B 1 168 ? 32.351 3.459 24.269 1.00 19.10 168 MET B CA 1
ATOM 4038 C C . MET B 1 168 ? 31.630 3.775 25.589 1.00 18.42 168 MET B C 1
ATOM 4039 O O . MET B 1 168 ? 32.278 3.673 26.646 1.00 18.94 168 MET B O 1
ATOM 4044 N N . ALA B 1 169 ? 30.337 4.116 25.567 1.00 18.04 169 ALA B N 1
ATOM 4045 C CA . ALA B 1 169 ? 29.604 4.533 26.784 1.00 18.56 169 ALA B CA 1
ATOM 4046 C C . ALA B 1 169 ? 29.489 3.359 27.761 1.00 19.90 169 ALA B C 1
ATOM 4047 O O . ALA B 1 169 ? 29.518 3.627 28.977 1.00 20.81 169 ALA B O 1
ATOM 4049 N N . ASP B 1 170 ? 29.347 2.127 27.257 1.00 20.89 170 ASP B N 1
ATOM 4050 C CA . ASP B 1 170 ? 29.200 0.907 28.098 1.00 23.20 170 ASP B CA 1
ATOM 4051 C C . ASP B 1 170 ? 30.534 0.654 28.794 1.00 23.27 170 ASP B C 1
ATOM 4052 O O . ASP B 1 170 ? 31.520 0.324 28.142 1.00 22.99 170 ASP B O 1
ATOM 4057 N N . PRO B 1 171 ? 30.606 0.814 30.136 1.00 24.72 171 PRO B N 1
ATOM 4058 C CA . PRO B 1 171 ? 31.864 0.635 30.863 1.00 25.68 171 PRO B CA 1
ATOM 4059 C C . PRO B 1 171 ? 32.385 -0.813 30.841 1.00 27.12 171 PRO B C 1
ATOM 4060 O O . PRO B 1 171 ? 33.548 -1.025 31.148 1.00 26.55 171 PRO B O 1
ATOM 4064 N N . ASP B 1 172 ? 31.534 -1.765 30.455 1.00 27.63 172 ASP B N 1
ATOM 4065 C CA . ASP B 1 172 ? 31.897 -3.204 30.370 1.00 30.21 172 ASP B CA 1
ATOM 4066 C C . ASP B 1 172 ? 32.583 -3.510 29.035 1.00 30.10 172 ASP B C 1
ATOM 4067 O O . ASP B 1 172 ? 33.175 -4.601 28.933 1.00 30.18 172 ASP B O 1
ATOM 4072 N N . LEU B 1 173 ? 32.535 -2.609 28.048 1.00 28.66 173 LEU B N 1
ATOM 4073 C CA . LEU B 1 173 ? 33.298 -2.815 26.786 1.00 28.99 173 LEU B CA 1
ATOM 4074 C C . LEU B 1 173 ? 34.763 -3.024 27.159 1.00 28.44 173 LEU B C 1
ATOM 4075 O O . LEU B 1 173 ? 35.322 -2.260 27.942 1.00 25.17 173 LEU B O 1
ATOM 4080 N N . PRO B 1 174 ? 35.423 -4.073 26.618 1.00 28.98 174 PRO B N 1
ATOM 4081 C CA . PRO B 1 174 ? 36.783 -4.417 27.022 1.00 29.81 174 PRO B CA 1
ATOM 4082 C C . PRO B 1 174 ? 37.819 -3.352 26.656 1.00 29.35 174 PRO B C 1
ATOM 4083 O O . PRO B 1 174 ? 37.632 -2.632 25.687 1.00 28.24 174 PRO B O 1
ATOM 4087 N N . TRP B 1 175 ? 38.890 -3.305 27.444 1.00 29.36 175 TRP B N 1
ATOM 4088 C CA . TRP B 1 175 ? 40.113 -2.522 27.161 1.00 29.52 175 TRP B CA 1
ATOM 4089 C C . TRP B 1 175 ? 40.695 -3.021 25.835 1.00 30.28 175 TRP B C 1
ATOM 4090 O O . TRP B 1 175 ? 40.477 -4.201 25.487 1.00 30.10 175 TRP B O 1
ATOM 4101 N N . SER B 1 176 ? 41.364 -2.142 25.099 1.00 30.96 176 SER B N 1
ATOM 4102 C CA . SER B 1 176 ? 42.078 -2.483 23.844 1.00 31.78 176 SER B CA 1
ATOM 4103 C C . SER B 1 176 ? 43.308 -1.586 23.727 1.00 32.64 176 SER B C 1
ATOM 4104 O O . SER B 1 176 ? 43.384 -0.582 24.464 1.00 30.87 176 SER B O 1
ATOM 4107 N N . TRP B 1 177 ? 44.222 -1.932 22.821 1.00 32.88 177 TRP B N 1
ATOM 4108 C CA . TRP B 1 177 ? 45.454 -1.151 22.550 1.00 34.83 177 TRP B CA 1
ATOM 4109 C C . TRP B 1 177 ? 45.087 0.242 22.021 1.00 31.52 177 TRP B C 1
ATOM 4110 O O . TRP B 1 177 ? 45.910 1.159 22.167 1.00 31.16 177 TRP B O 1
ATOM 4121 N N . ALA B 1 178 ? 43.880 0.404 21.469 1.00 29.70 178 ALA B N 1
ATOM 4122 C CA . ALA B 1 178 ? 43.357 1.697 20.968 1.00 28.77 178 ALA B CA 1
ATOM 4123 C C . ALA B 1 178 ? 43.207 2.697 22.127 1.00 26.33 178 ALA B C 1
ATOM 4124 O O . ALA B 1 178 ? 43.182 3.914 21.852 1.00 24.16 178 ALA B O 1
ATOM 4126 N N . LEU B 1 179 ? 43.128 2.216 23.374 1.00 26.09 179 LEU B N 1
ATOM 4127 C CA . LEU B 1 179 ? 42.888 3.071 24.567 1.00 26.47 179 LEU B CA 1
ATOM 4128 C C . LEU B 1 179 ? 44.211 3.434 25.253 1.00 27.58 179 LEU B C 1
ATOM 4129 O O . LEU B 1 179 ? 44.142 4.054 26.328 1.00 27.90 179 LEU B O 1
ATOM 4134 N N . THR B 1 180 ? 45.359 3.096 24.650 1.00 27.27 180 THR B N 1
ATOM 4135 C CA . THR B 1 180 ? 46.706 3.528 25.114 1.00 28.75 180 THR B CA 1
ATOM 4136 C C . THR B 1 180 ? 47.163 4.720 24.272 1.00 28.88 180 THR B C 1
ATOM 4137 O O . THR B 1 180 ? 46.820 4.768 23.078 1.00 26.54 180 THR B O 1
ATOM 4141 N N . ARG B 1 181 ? 47.928 5.634 24.865 1.00 31.43 181 ARG B N 1
ATOM 4142 C CA . ARG B 1 181 ? 48.485 6.802 24.133 1.00 34.43 181 ARG B CA 1
ATOM 4143 C C . ARG B 1 181 ? 49.476 6.296 23.078 1.00 33.97 181 ARG B C 1
ATOM 4144 O O . ARG B 1 181 ? 49.438 6.795 21.943 1.00 32.82 181 ARG B O 1
ATOM 4152 N N . LYS B 1 182 ? 50.321 5.325 23.430 1.00 33.71 182 LYS B N 1
ATOM 4153 C CA . LYS B 1 182 ? 51.453 4.915 22.559 1.00 35.27 182 LYS B CA 1
ATOM 4154 C C . LYS B 1 182 ? 50.921 4.180 21.322 1.00 33.63 182 LYS B C 1
ATOM 4155 O O . LYS B 1 182 ? 51.422 4.467 20.224 1.00 33.00 182 LYS B O 1
ATOM 4161 N N . ASP B 1 183 ? 49.960 3.268 21.484 1.00 32.48 183 ASP B N 1
ATOM 4162 C CA . ASP B 1 183 ? 49.488 2.377 20.389 1.00 32.47 183 ASP B CA 1
ATOM 4163 C C . ASP B 1 183 ? 48.113 2.813 19.869 1.00 30.60 183 ASP B C 1
ATOM 4164 O O . ASP B 1 183 ? 47.711 2.308 18.805 1.00 29.73 183 ASP B O 1
ATOM 4169 N N . GLY B 1 184 ? 47.411 3.684 20.597 1.00 28.10 184 GLY B N 1
ATOM 4170 C CA . GLY B 1 184 ? 46.059 4.148 20.228 1.00 27.12 184 GLY B CA 1
ATOM 4171 C C . GLY B 1 184 ? 46.041 5.601 19.783 1.00 25.77 184 GLY B C 1
ATOM 4172 O O . GLY B 1 184 ? 45.085 5.982 19.075 1.00 26.54 184 GLY B O 1
ATOM 4173 N N . GLY B 1 185 ? 47.031 6.394 20.200 1.00 24.90 185 GLY B N 1
ATOM 4174 C CA . GLY B 1 185 ? 47.061 7.851 19.975 1.00 23.52 185 GLY B CA 1
ATOM 4175 C C . GLY B 1 185 ? 45.950 8.527 20.757 1.00 22.84 185 GLY B C 1
ATOM 4176 O O . GLY B 1 185 ? 45.690 8.127 21.908 1.00 22.76 185 GLY B O 1
ATOM 4177 N N . LEU B 1 186 ? 45.281 9.501 20.149 1.00 20.90 186 LEU B N 1
ATOM 4178 C CA . LEU B 1 186 ? 44.180 10.233 20.826 1.00 20.06 186 LEU B CA 1
ATOM 4179 C C . LEU B 1 186 ? 42.963 9.319 20.949 1.00 19.16 186 LEU B C 1
ATOM 4180 O O . LEU B 1 186 ? 42.897 8.286 20.245 1.00 19.76 186 LEU B O 1
ATOM 4185 N N . GLY B 1 187 ? 42.019 9.710 21.805 1.00 17.74 187 GLY B N 1
ATOM 4186 C CA . GLY B 1 187 ? 40.743 9.003 21.994 1.00 16.92 187 GLY B CA 1
ATOM 4187 C C . GLY B 1 187 ? 39.679 9.612 21.106 1.00 16.51 187 GLY B C 1
ATOM 4188 O O . GLY B 1 187 ? 39.824 9.543 19.879 1.00 16.23 187 GLY B O 1
ATOM 4189 N N . ALA B 1 188 ? 38.671 10.241 21.704 1.00 15.83 188 ALA B N 1
ATOM 4190 C CA . ALA B 1 188 ? 37.535 10.841 20.972 1.00 15.22 188 ALA B CA 1
ATOM 4191 C C . ALA B 1 188 ? 38.042 11.863 19.948 1.00 15.30 188 ALA B C 1
ATOM 4192 O O . ALA B 1 188 ? 37.412 11.978 18.878 1.00 14.76 188 ALA B O 1
ATOM 4194 N N . LEU B 1 189 ? 39.128 12.584 20.241 1.00 15.13 189 LEU B N 1
ATOM 4195 C CA . LEU B 1 189 ? 39.673 13.605 19.304 1.00 15.60 189 LEU B CA 1
ATOM 4196 C C . LEU B 1 189 ? 40.169 12.939 18.020 1.00 16.39 189 LEU B C 1
ATOM 4197 O O . LEU B 1 189 ? 40.029 13.557 16.958 1.00 16.32 189 LEU B O 1
ATOM 4202 N N . GLY B 1 190 ? 40.743 11.738 18.126 1.00 16.91 190 GLY B N 1
ATOM 4203 C CA . GLY B 1 190 ? 41.243 10.962 16.974 1.00 17.49 190 GLY B CA 1
ATOM 4204 C C . GLY B 1 190 ? 40.129 10.251 16.227 1.00 18.71 190 GLY B C 1
ATOM 4205 O O . GLY B 1 190 ? 40.216 10.144 14.983 1.00 19.72 190 GLY B O 1
ATOM 4206 N N . ASP B 1 191 ? 39.123 9.734 16.931 1.00 18.38 191 ASP B N 1
ATOM 4207 C CA . ASP B 1 191 ? 38.025 8.966 16.287 1.00 18.45 191 ASP B CA 1
ATOM 4208 C C . ASP B 1 191 ? 37.029 9.930 15.639 1.00 17.16 191 ASP B C 1
ATOM 4209 O O . ASP B 1 191 ? 36.544 9.627 14.533 1.00 18.03 191 ASP B O 1
ATOM 4214 N N . LEU B 1 192 ? 36.687 11.011 16.341 1.00 15.72 192 LEU B N 1
ATOM 4215 C CA . LEU B 1 192 ? 35.536 11.887 16.000 1.00 14.85 192 LEU B CA 1
ATOM 4216 C C . LEU B 1 192 ? 36.006 13.333 15.803 1.00 14.69 192 LEU B C 1
ATOM 4217 O O . LEU B 1 192 ? 35.560 13.971 14.829 1.00 14.38 192 LEU B O 1
ATOM 4222 N N . GLY B 1 193 ? 36.869 13.842 16.685 1.00 14.23 193 GLY B N 1
ATOM 4223 C CA . GLY B 1 193 ? 37.323 15.241 16.630 1.00 14.13 193 GLY B CA 1
ATOM 4224 C C . GLY B 1 193 ? 37.849 15.604 15.251 1.00 14.31 193 GLY B C 1
ATOM 4225 O O . GLY B 1 193 ? 37.513 16.693 14.759 1.00 13.85 193 GLY B O 1
ATOM 4226 N N . CYS B 1 194 ? 38.656 14.741 14.633 1.00 14.61 194 CYS B N 1
ATOM 4227 C CA . CYS B 1 194 ? 39.295 15.051 13.327 1.00 15.24 194 CYS B CA 1
ATOM 4228 C C . CYS B 1 194 ? 38.200 15.300 12.277 1.00 14.39 194 CYS B C 1
ATOM 4229 O O . CYS B 1 194 ? 38.348 16.228 11.475 1.00 13.15 194 CYS B O 1
ATOM 4232 N N . HIS B 1 195 ? 37.109 14.533 12.311 1.00 14.00 195 HIS B N 1
ATOM 4233 C CA . HIS B 1 195 ? 35.954 14.727 11.395 1.00 13.32 195 HIS B CA 1
ATOM 4234 C C . HIS B 1 195 ? 35.356 16.116 11.599 1.00 12.93 195 HIS B C 1
ATOM 4235 O O . HIS B 1 195 ? 35.090 16.818 10.604 1.00 11.91 195 HIS B O 1
ATOM 4242 N N . LEU B 1 196 ? 35.111 16.490 12.851 1.00 12.39 196 LEU B N 1
ATOM 4243 C CA . LEU B 1 196 ? 34.503 17.808 13.139 1.00 12.75 196 LEU B CA 1
ATOM 4244 C C . LEU B 1 196 ? 35.465 18.907 12.685 1.00 12.90 196 LEU B C 1
ATOM 4245 O O . LEU B 1 196 ? 35.007 19.914 12.135 1.00 13.28 196 LEU B O 1
ATOM 4250 N N . VAL B 1 197 ? 36.772 18.723 12.859 1.00 13.21 197 VAL B N 1
ATOM 4251 C CA . VAL B 1 197 ? 37.740 19.738 12.361 1.00 13.60 197 VAL B CA 1
ATOM 4252 C C . VAL B 1 197 ? 37.631 19.828 10.832 1.00 13.49 197 VAL B C 1
ATOM 4253 O O . VAL B 1 197 ? 37.629 20.963 10.312 1.00 13.69 197 VAL B O 1
ATOM 4257 N N . SER B 1 198 ? 37.528 18.703 10.120 1.00 13.32 198 SER B N 1
ATOM 4258 C CA . SER B 1 198 ? 37.496 18.726 8.630 1.00 13.10 198 SER B CA 1
ATOM 4259 C C . SER B 1 198 ? 36.295 19.557 8.162 1.00 13.32 198 SER B C 1
ATOM 4260 O O . SER B 1 198 ? 36.424 20.341 7.206 1.00 13.04 198 SER B O 1
ATOM 4263 N N . VAL B 1 199 ? 35.162 19.416 8.841 1.00 13.52 199 VAL B N 1
ATOM 4264 C CA . VAL B 1 199 ? 33.927 20.178 8.511 1.00 13.73 199 VAL B CA 1
ATOM 4265 C C . VAL B 1 199 ? 34.124 21.644 8.913 1.00 13.62 199 VAL B C 1
ATOM 4266 O O . VAL B 1 199 ? 33.862 22.541 8.089 1.00 13.55 199 VAL B O 1
ATOM 4270 N N . MET B 1 200 ? 34.601 21.870 10.132 1.00 13.32 200 MET B N 1
ATOM 4271 C CA . MET B 1 200 ? 34.727 23.222 10.729 1.00 13.57 200 MET B CA 1
ATOM 4272 C C . MET B 1 200 ? 35.658 24.102 9.883 1.00 13.38 200 MET B C 1
ATOM 4273 O O . MET B 1 200 ? 35.271 25.235 9.581 1.00 13.59 200 MET B O 1
ATOM 4278 N N . VAL B 1 201 ? 36.843 23.626 9.497 1.00 13.62 201 VAL B N 1
ATOM 4279 C CA . VAL B 1 201 ? 37.789 24.503 8.736 1.00 13.96 201 VAL B CA 1
ATOM 4280 C C . VAL B 1 201 ? 37.301 24.655 7.292 1.00 14.44 201 VAL B C 1
ATOM 4281 O O . VAL B 1 201 ? 37.646 25.668 6.668 1.00 15.22 201 VAL B O 1
ATOM 4285 N N . SER B 1 202 ? 36.501 23.726 6.775 1.00 15.04 202 SER B N 1
ATOM 4286 C CA . SER B 1 202 ? 35.907 23.870 5.419 1.00 15.02 202 SER B CA 1
ATOM 4287 C C . SER B 1 202 ? 34.870 24.996 5.433 1.00 15.28 202 SER B C 1
ATOM 4288 O O . SER B 1 202 ? 34.704 25.653 4.394 1.00 15.81 202 SER B O 1
ATOM 4291 N N . LEU B 1 203 ? 34.209 25.222 6.573 1.00 14.85 203 LEU B N 1
ATOM 4292 C CA . LEU B 1 203 ? 33.160 26.259 6.719 1.00 14.56 203 LEU B CA 1
ATOM 4293 C C . LEU B 1 203 ? 33.800 27.591 7.115 1.00 14.69 203 LEU B C 1
ATOM 4294 O O . LEU B 1 203 ? 33.385 28.613 6.560 1.00 14.80 203 LEU B O 1
ATOM 4299 N N . MET B 1 204 ? 34.763 27.573 8.040 1.00 14.56 204 MET B N 1
ATOM 4300 C CA . MET B 1 204 ? 35.223 28.791 8.758 1.00 14.71 204 MET B CA 1
ATOM 4301 C C . MET B 1 204 ? 36.659 29.176 8.382 1.00 15.15 204 MET B C 1
ATOM 4302 O O . MET B 1 204 ? 37.105 30.246 8.819 1.00 15.79 204 MET B O 1
ATOM 4307 N N . GLY B 1 205 ? 37.371 28.352 7.628 1.00 15.16 205 GLY B N 1
ATOM 4308 C CA . GLY B 1 205 ? 38.802 28.595 7.382 1.00 15.25 205 GLY B CA 1
ATOM 4309 C C . GLY B 1 205 ? 39.654 28.079 8.533 1.00 15.59 205 GLY B C 1
ATOM 4310 O O . GLY B 1 205 ? 39.155 27.442 9.462 1.00 15.39 205 GLY B O 1
ATOM 4311 N N . PRO B 1 206 ? 40.980 28.314 8.481 1.00 15.78 206 PRO B N 1
ATOM 4312 C CA . PRO B 1 206 ? 41.910 27.710 9.427 1.00 15.68 206 PRO B CA 1
ATOM 4313 C C . PRO B 1 206 ? 41.733 28.176 10.875 1.00 15.35 206 PRO B C 1
ATOM 4314 O O . PRO B 1 206 ? 41.279 29.279 11.124 1.00 14.99 206 PRO B O 1
ATOM 4318 N N . VAL B 1 207 ? 42.147 27.316 11.792 1.00 14.78 207 VAL B N 1
ATOM 4319 C CA . VAL B 1 207 ? 42.163 27.576 13.254 1.00 15.36 207 VAL B CA 1
ATOM 4320 C C . VAL B 1 207 ? 43.441 28.345 13.604 1.00 16.25 207 VAL B C 1
ATOM 4321 O O . VAL B 1 207 ? 44.538 27.915 13.161 1.00 18.49 207 VAL B O 1
ATOM 4325 N N . ALA B 1 208 ? 43.313 29.404 14.398 1.00 16.19 208 ALA B N 1
ATOM 4326 C CA . ALA B 1 208 ? 44.447 30.213 14.902 1.00 17.09 208 ALA B CA 1
ATOM 4327 C C . ALA B 1 208 ? 44.809 29.800 16.330 1.00 18.37 208 ALA B C 1
ATOM 4328 O O . ALA B 1 208 ? 46.004 29.816 16.656 1.00 18.81 208 ALA B O 1
ATOM 4330 N N . ARG B 1 209 ? 43.820 29.476 17.162 1.00 18.75 209 ARG B N 1
ATOM 4331 C CA . ARG B 1 209 ? 44.047 29.246 18.611 1.00 19.65 209 ARG B CA 1
ATOM 4332 C C . ARG B 1 209 ? 42.968 28.307 19.140 1.00 18.26 209 ARG B C 1
ATOM 4333 O O . ARG B 1 209 ? 41.817 28.395 18.674 1.00 16.38 209 ARG B O 1
ATOM 4341 N N . VAL B 1 210 ? 43.334 27.444 20.082 1.00 16.66 210 VAL B N 1
ATOM 4342 C CA . VAL B 1 210 ? 42.353 26.603 20.819 1.00 17.04 210 VAL B CA 1
ATOM 4343 C C . VAL B 1 210 ? 42.656 26.696 22.311 1.00 17.10 210 VAL B C 1
ATOM 4344 O O . VAL B 1 210 ? 43.837 26.821 22.690 1.00 17.85 210 VAL B O 1
ATOM 4348 N N . TYR B 1 211 ? 41.611 26.612 23.120 1.00 16.63 211 TYR B N 1
ATOM 4349 C CA . TYR B 1 211 ? 41.715 26.351 24.568 1.00 17.09 211 TYR B CA 1
ATOM 4350 C C . TYR B 1 211 ? 40.807 25.154 24.842 1.00 16.58 211 TYR B C 1
ATOM 4351 O O . TYR B 1 211 ? 39.602 25.244 24.516 1.00 15.79 211 TYR B O 1
ATOM 4360 N N . ALA B 1 212 ? 41.359 24.050 25.337 1.00 15.37 212 ALA B N 1
ATOM 4361 C CA . ALA B 1 212 ? 40.610 22.780 25.418 1.00 15.40 212 ALA B CA 1
ATOM 4362 C C . ALA B 1 212 ? 40.570 22.227 26.842 1.00 15.62 212 ALA B C 1
ATOM 4363 O O . ALA B 1 212 ? 41.432 22.553 27.679 1.00 15.78 212 ALA B O 1
ATOM 4365 N N . GLN B 1 213 ? 39.541 21.428 27.084 1.00 15.81 213 GLN B N 1
ATOM 4366 C CA . GLN B 1 213 ? 39.364 20.585 28.285 1.00 16.91 213 GLN B CA 1
ATOM 4367 C C . GLN B 1 213 ? 39.065 19.177 27.789 1.00 17.26 213 GLN B C 1
ATOM 4368 O O . GLN B 1 213 ? 38.507 19.035 26.695 1.00 16.50 213 GLN B O 1
ATOM 4374 N N . ALA B 1 214 ? 39.424 18.158 28.561 1.00 16.53 214 ALA B N 1
ATOM 4375 C CA . ALA B 1 214 ? 39.133 16.769 28.171 1.00 16.76 214 ALA B CA 1
ATOM 4376 C C . ALA B 1 214 ? 38.936 15.934 29.423 1.00 17.51 214 ALA B C 1
ATOM 4377 O O . ALA B 1 214 ? 39.379 16.349 30.516 1.00 19.10 214 ALA B O 1
ATOM 4379 N N . ASP B 1 215 ? 38.270 14.805 29.266 1.00 17.18 215 ASP B N 1
ATOM 4380 C CA . ASP B 1 215 ? 38.056 13.870 30.392 1.00 18.20 215 ASP B CA 1
ATOM 4381 C C . ASP B 1 215 ? 38.122 12.433 29.893 1.00 18.16 215 ASP B C 1
ATOM 4382 O O . ASP B 1 215 ? 37.612 12.130 28.796 1.00 16.82 215 ASP B O 1
ATOM 4387 N N . THR B 1 216 ? 38.705 11.571 30.723 1.00 17.72 216 THR B N 1
ATOM 4388 C CA . THR B 1 216 ? 38.487 10.115 30.658 1.00 18.34 216 THR B CA 1
ATOM 4389 C C . THR B 1 216 ? 37.384 9.812 31.668 1.00 19.13 216 THR B C 1
ATOM 4390 O O . THR B 1 216 ? 37.601 10.022 32.870 1.00 19.32 216 THR B O 1
ATOM 4394 N N . VAL B 1 217 ? 36.218 9.425 31.170 1.00 19.61 217 VAL B N 1
ATOM 4395 C CA . VAL B 1 217 ? 34.992 9.204 31.984 1.00 21.09 217 VAL B CA 1
ATOM 4396 C C . VAL B 1 217 ? 35.038 7.787 32.559 1.00 21.66 217 VAL B C 1
ATOM 4397 O O . VAL B 1 217 ? 34.719 7.611 33.746 1.00 22.69 217 VAL B O 1
ATOM 4401 N N . ILE B 1 218 ? 35.399 6.811 31.734 1.00 21.55 218 ILE B N 1
ATOM 4402 C CA . ILE B 1 218 ? 35.586 5.405 32.182 1.00 22.05 218 ILE B CA 1
ATOM 4403 C C . ILE B 1 218 ? 37.088 5.128 32.159 1.00 22.03 218 ILE B C 1
ATOM 4404 O O . ILE B 1 218 ? 37.638 4.954 31.070 1.00 21.03 218 ILE B O 1
ATOM 4409 N N . THR B 1 219 ? 37.724 5.152 33.332 1.00 23.83 219 THR B N 1
ATOM 4410 C CA . THR B 1 219 ? 39.203 5.166 33.465 1.00 24.17 219 THR B CA 1
ATOM 4411 C C . THR B 1 219 ? 39.777 3.748 33.478 1.00 25.23 219 THR B C 1
ATOM 4412 O O . THR B 1 219 ? 40.975 3.629 33.190 1.00 24.67 219 THR B O 1
ATOM 4416 N N . ASP B 1 220 ? 38.981 2.726 33.809 1.00 26.22 220 ASP B N 1
ATOM 4417 C CA . ASP B 1 220 ? 39.457 1.318 33.859 1.00 27.92 220 ASP B CA 1
ATOM 4418 C C . ASP B 1 220 ? 38.434 0.427 33.152 1.00 26.81 220 ASP B C 1
ATOM 4419 O O . ASP B 1 220 ? 37.227 0.635 33.359 1.00 28.27 220 ASP B O 1
ATOM 4424 N N . ARG B 1 221 ? 38.892 -0.516 32.333 1.00 26.83 221 ARG B N 1
ATOM 4425 C CA . ARG B 1 221 ? 37.988 -1.445 31.613 1.00 26.59 221 ARG B CA 1
ATOM 4426 C C . ARG B 1 221 ? 38.460 -2.882 31.778 1.00 27.84 221 ARG B C 1
ATOM 4427 O O . ARG B 1 221 ? 39.636 -3.130 32.029 1.00 28.59 221 ARG B O 1
ATOM 4435 N N . PRO B 1 222 ? 37.546 -3.860 31.595 1.00 28.83 222 PRO B N 1
ATOM 4436 C CA . PRO B 1 222 ? 37.893 -5.274 31.703 1.00 30.33 222 PRO B CA 1
ATOM 4437 C C . PRO B 1 222 ? 39.036 -5.644 30.753 1.00 32.73 222 PRO B C 1
ATOM 4438 O O . PRO B 1 222 ? 39.010 -5.251 29.598 1.00 31.72 222 PRO B O 1
ATOM 4442 N N . HIS B 1 223 ? 40.010 -6.386 31.280 1.00 35.47 223 HIS B N 1
ATOM 4443 C CA . HIS B 1 223 ? 41.196 -6.880 30.545 1.00 37.27 223 HIS B CA 1
ATOM 4444 C C . HIS B 1 223 ? 41.641 -8.209 31.160 1.00 40.64 223 HIS B C 1
ATOM 4445 O O . HIS B 1 223 ? 42.314 -8.178 32.210 1.00 40.65 223 HIS B O 1
ATOM 4452 N N . GLN B 1 224 ? 41.223 -9.321 30.548 1.00 44.40 224 GLN B N 1
ATOM 4453 C CA . GLN B 1 224 ? 41.725 -10.691 30.842 1.00 47.24 224 GLN B CA 1
ATOM 4454 C C . GLN B 1 224 ? 41.439 -11.045 32.305 1.00 47.06 224 GLN B C 1
ATOM 4455 O O . GLN B 1 224 ? 42.398 -11.332 33.049 1.00 47.92 224 GLN B O 1
ATOM 4461 N N . GLY B 1 225 ? 40.168 -10.984 32.708 1.00 46.15 225 GLY B N 1
ATOM 4462 C CA . GLY B 1 225 ? 39.733 -11.284 34.084 1.00 45.32 225 GLY B CA 1
ATOM 4463 C C . GLY B 1 225 ? 40.129 -10.201 35.080 1.00 44.21 225 GLY B C 1
ATOM 4464 O O . GLY B 1 225 ? 39.693 -10.304 36.241 1.00 43.88 225 GLY B O 1
ATOM 4465 N N . GLY B 1 226 ? 40.930 -9.210 34.662 1.00 42.95 226 GLY B N 1
ATOM 4466 C CA . GLY B 1 226 ? 41.315 -8.037 35.472 1.00 41.43 226 GLY B CA 1
ATOM 4467 C C . GLY B 1 226 ? 40.827 -6.745 34.834 1.00 40.32 226 GLY B C 1
ATOM 4468 O O . GLY B 1 226 ? 39.890 -6.810 34.018 1.00 38.54 226 GLY B O 1
ATOM 4469 N N . THR B 1 227 ? 41.426 -5.608 35.194 1.00 39.73 227 THR B N 1
ATOM 4470 C CA . THR B 1 227 ? 41.172 -4.289 34.556 1.00 38.29 227 THR B CA 1
ATOM 4471 C C . THR B 1 227 ? 42.483 -3.711 34.030 1.00 37.18 227 THR B C 1
ATOM 4472 O O . THR B 1 227 ? 43.549 -4.058 34.577 1.00 37.24 227 THR B O 1
ATOM 4476 N N . ALA B 1 228 ? 42.392 -2.829 33.035 1.00 33.26 228 ALA B N 1
ATOM 4477 C CA . ALA B 1 228 ? 43.518 -2.008 32.546 1.00 32.04 228 ALA B CA 1
ATOM 4478 C C . ALA B 1 228 ? 43.039 -0.564 32.385 1.00 31.79 228 ALA B C 1
ATOM 4479 O O . ALA B 1 228 ? 41.835 -0.353 32.134 1.00 29.95 228 ALA B O 1
ATOM 4481 N N . ARG B 1 229 ? 43.962 0.384 32.528 1.00 31.26 229 ARG B N 1
ATOM 4482 C CA . ARG B 1 229 ? 43.651 1.833 32.567 1.00 31.54 229 ARG B CA 1
ATOM 4483 C C . ARG B 1 229 ? 43.450 2.359 31.142 1.00 28.68 229 ARG B C 1
ATOM 4484 O O . ARG B 1 229 ? 44.244 2.010 30.246 1.00 27.23 229 ARG B O 1
ATOM 4492 N N . VAL B 1 230 ? 42.417 3.178 30.957 1.00 25.39 230 VAL B N 1
ATOM 4493 C CA . VAL B 1 230 ? 42.168 3.942 29.701 1.00 24.16 230 VAL B CA 1
ATOM 4494 C C . VAL B 1 230 ? 43.022 5.203 29.765 1.00 22.86 230 VAL B C 1
ATOM 4495 O O . VAL B 1 230 ? 42.885 5.942 30.750 1.00 22.98 230 VAL B O 1
ATOM 4499 N N . GLU B 1 231 ? 43.877 5.433 28.768 1.00 23.54 231 GLU B N 1
ATOM 4500 C CA . GLU B 1 231 ? 44.893 6.508 28.833 1.00 24.29 231 GLU B CA 1
ATOM 4501 C C . GLU B 1 231 ? 44.469 7.723 28.005 1.00 23.07 231 GLU B C 1
ATOM 4502 O O . GLU B 1 231 ? 45.045 8.791 28.253 1.00 24.68 231 GLU B O 1
ATOM 4508 N N . ASN B 1 232 ? 43.542 7.580 27.054 1.00 20.38 232 ASN B N 1
ATOM 4509 C CA . ASN B 1 232 ? 43.151 8.724 26.190 1.00 18.63 232 ASN B CA 1
ATOM 4510 C C . ASN B 1 232 ? 41.712 9.143 26.515 1.00 17.97 232 ASN B C 1
ATOM 4511 O O . ASN B 1 232 ? 41.029 8.462 27.310 1.00 17.34 232 ASN B O 1
ATOM 4516 N N . GLU B 1 233 ? 41.297 10.263 25.936 1.00 17.33 233 GLU B N 1
ATOM 4517 C CA . GLU B 1 233 ? 40.099 11.015 26.382 1.00 16.46 233 GLU B CA 1
ATOM 4518 C C . GLU B 1 233 ? 38.839 10.380 25.788 1.00 15.76 233 GLU B C 1
ATOM 4519 O O . GLU B 1 233 ? 38.870 9.938 24.622 1.00 15.23 233 GLU B O 1
ATOM 4525 N N . ASP B 1 234 ? 37.777 10.324 26.592 1.00 15.12 234 ASP B N 1
ATOM 4526 C CA . ASP B 1 234 ? 36.422 9.901 26.161 1.00 15.05 234 ASP B CA 1
ATOM 4527 C C . ASP B 1 234 ? 35.692 11.102 25.559 1.00 14.34 234 ASP B C 1
ATOM 4528 O O . ASP B 1 234 ? 34.797 10.903 24.739 1.00 13.85 234 ASP B O 1
ATOM 4533 N N . GLN B 1 235 ? 36.044 12.307 25.983 1.00 14.32 235 GLN B N 1
ATOM 4534 C CA . GLN B 1 235 ? 35.359 13.535 25.519 1.00 14.34 235 GLN B CA 1
ATOM 4535 C C . GLN B 1 235 ? 36.330 14.709 25.600 1.00 14.11 235 GLN B C 1
ATOM 4536 O O . GLN B 1 235 ? 37.241 14.709 26.445 1.00 14.44 235 GLN B O 1
ATOM 4542 N N . ALA B 1 236 ? 36.150 15.689 24.732 1.00 14.00 236 ALA B N 1
ATOM 4543 C CA . ALA B 1 236 ? 36.975 16.910 24.725 1.00 13.92 236 ALA B CA 1
ATOM 4544 C C . ALA B 1 236 ? 36.117 18.063 24.225 1.00 13.80 236 ALA B C 1
ATOM 4545 O O . ALA B 1 236 ? 35.234 17.837 23.390 1.00 13.24 236 ALA B O 1
ATOM 4547 N N . GLN B 1 237 ? 36.356 19.245 24.763 1.00 13.60 237 GLN B N 1
ATOM 4548 C CA . GLN B 1 237 ? 35.680 20.480 24.318 1.00 13.57 237 GLN B CA 1
ATOM 4549 C C . GLN B 1 237 ? 36.745 21.549 24.116 1.00 13.72 237 GLN B C 1
ATOM 4550 O O . GLN B 1 237 ? 37.769 21.514 24.815 1.00 14.70 237 GLN B O 1
ATOM 4556 N N . ALA B 1 238 ? 36.519 22.473 23.194 1.00 13.74 238 ALA B N 1
ATOM 4557 C CA . ALA B 1 238 ? 37.478 23.564 22.950 1.00 14.11 238 ALA B CA 1
ATOM 4558 C C . ALA B 1 238 ? 36.743 24.843 22.568 1.00 14.56 238 ALA B C 1
ATOM 4559 O O . ALA B 1 238 ? 35.679 24.761 21.908 1.00 15.32 238 ALA B O 1
ATOM 4561 N N . LEU B 1 239 ? 37.289 25.980 22.988 1.00 14.19 239 LEU B N 1
ATOM 4562 C CA . LEU B 1 239 ? 36.972 27.287 22.373 1.00 13.75 239 LEU B CA 1
ATOM 4563 C C . LEU B 1 239 ? 37.968 27.519 21.246 1.00 14.23 239 LEU B C 1
ATOM 4564 O O . LEU B 1 239 ? 39.177 27.234 21.428 1.00 14.06 239 LEU B O 1
ATOM 4569 N N . ILE B 1 240 ? 37.466 28.028 20.133 1.00 13.92 240 ILE B N 1
ATOM 4570 C CA . ILE B 1 240 ? 38.249 28.223 18.886 1.00 14.49 240 ILE B CA 1
ATOM 4571 C C . ILE B 1 240 ? 38.355 29.719 18.628 1.00 14.59 240 ILE B C 1
ATOM 4572 O O . ILE B 1 240 ? 37.340 30.433 18.784 1.00 13.90 240 ILE B O 1
ATOM 4577 N N . ARG B 1 241 ? 39.534 30.164 18.205 1.00 15.07 241 ARG B N 1
ATOM 4578 C CA . ARG B 1 241 ? 39.674 31.451 17.485 1.00 16.27 241 ARG B CA 1
ATOM 4579 C C . ARG B 1 241 ? 40.179 31.116 16.084 1.00 15.76 241 ARG B C 1
ATOM 4580 O O . ARG B 1 241 ? 41.189 30.411 15.972 1.00 16.14 241 ARG B O 1
ATOM 4588 N N . PHE B 1 242 ? 39.452 31.531 15.047 1.00 15.39 242 PHE B N 1
ATOM 4589 C CA . PHE B 1 242 ? 39.827 31.256 13.637 1.00 15.67 242 PHE B CA 1
ATOM 4590 C C . PHE B 1 242 ? 40.815 32.326 13.170 1.00 15.85 242 PHE B C 1
ATOM 4591 O O . PHE B 1 242 ? 40.867 33.422 13.745 1.00 15.82 242 PHE B O 1
ATOM 4599 N N . ALA B 1 243 ? 41.578 31.995 12.133 1.00 16.93 243 ALA B N 1
ATOM 4600 C CA . ALA B 1 243 ? 42.524 32.925 11.473 1.00 17.76 243 ALA B CA 1
ATOM 4601 C C . ALA B 1 243 ? 41.781 34.205 11.057 1.00 18.10 243 ALA B C 1
ATOM 4602 O O . ALA B 1 243 ? 42.410 35.282 11.073 1.00 19.35 243 ALA B O 1
ATOM 4604 N N . SER B 1 244 ? 40.488 34.097 10.718 1.00 17.96 244 SER B N 1
ATOM 4605 C CA . SER B 1 244 ? 39.593 35.229 10.349 1.00 18.72 244 SER B CA 1
ATOM 4606 C C . SER B 1 244 ? 39.312 36.133 11.555 1.00 18.70 244 SER B C 1
ATOM 4607 O O . SER B 1 244 ? 38.749 37.228 11.340 1.00 19.66 244 SER B O 1
ATOM 4610 N N . GLY B 1 245 ? 39.562 35.648 12.774 1.00 17.82 245 GLY B N 1
ATOM 4611 C CA . GLY B 1 245 ? 39.249 36.357 14.028 1.00 18.34 245 GLY B CA 1
ATOM 4612 C C . GLY B 1 245 ? 37.900 35.955 14.605 1.00 18.33 245 GLY B C 1
ATOM 4613 O O . GLY B 1 245 ? 37.554 36.455 15.685 1.00 18.97 245 GLY B O 1
ATOM 4614 N N . THR B 1 246 ? 37.144 35.096 13.922 1.00 17.38 246 THR B N 1
ATOM 4615 C CA . THR B 1 246 ? 35.809 34.644 14.388 1.00 16.72 246 THR B CA 1
ATOM 4616 C C . THR B 1 246 ? 35.987 33.609 15.494 1.00 15.35 246 THR B C 1
ATOM 4617 O O . THR B 1 246 ? 37.047 32.967 15.560 1.00 15.72 246 THR B O 1
ATOM 4621 N N . SER B 1 247 ? 34.958 33.436 16.312 1.00 14.41 247 SER B N 1
ATOM 4622 C CA . SER B 1 247 ? 34.952 32.503 17.461 1.00 14.18 247 SER B CA 1
ATOM 4623 C C . SER B 1 247 ? 34.317 31.173 17.056 1.00 13.94 247 SER B C 1
ATOM 4624 O O . SER B 1 247 ? 33.510 31.144 16.102 1.00 13.52 247 SER B O 1
ATOM 4627 N N . GLY B 1 248 ? 34.647 30.123 17.800 1.00 13.15 248 GLY B N 1
ATOM 4628 C CA . GLY B 1 248 ? 34.048 28.793 17.622 1.00 13.19 248 GLY B CA 1
ATOM 4629 C C . GLY B 1 248 ? 33.929 28.052 18.931 1.00 13.08 248 GLY B C 1
ATOM 4630 O O . GLY B 1 248 ? 34.664 28.376 19.890 1.00 13.54 248 GLY B O 1
ATOM 4631 N N . GLU B 1 249 ? 32.981 27.131 18.972 1.00 12.61 249 GLU B N 1
ATOM 4632 C CA . GLU B 1 249 ? 32.836 26.112 20.029 1.00 12.55 249 GLU B CA 1
ATOM 4633 C C . GLU B 1 249 ? 32.947 24.757 19.349 1.00 12.56 249 GLU B C 1
ATOM 4634 O O . GLU B 1 249 ? 32.457 24.602 18.215 1.00 12.68 249 GLU B O 1
ATOM 4640 N N . PHE B 1 250 ? 33.569 23.815 20.041 1.00 12.37 250 PHE B N 1
ATOM 4641 C CA . PHE B 1 250 ? 33.971 22.511 19.478 1.00 12.38 250 PHE B CA 1
ATOM 4642 C C . PHE B 1 250 ? 33.872 21.476 20.587 1.00 12.73 250 PHE B C 1
ATOM 4643 O O . PHE B 1 250 ? 34.348 21.735 21.697 1.00 12.82 250 PHE B O 1
ATOM 4651 N N . SER B 1 251 ? 33.312 20.317 20.278 1.00 12.59 251 SER B N 1
ATOM 4652 C CA . SER B 1 251 ? 33.354 19.178 21.220 1.00 12.72 251 SER B CA 1
ATOM 4653 C C . SER B 1 251 ? 33.298 17.869 20.451 1.00 12.81 251 SER B C 1
ATOM 4654 O O . SER B 1 251 ? 32.841 17.856 19.302 1.00 12.67 251 SER B O 1
ATOM 4657 N N . CYS B 1 252 ? 33.733 16.803 21.099 1.00 12.80 252 CYS B N 1
ATOM 4658 C CA . CYS B 1 252 ? 33.504 15.429 20.619 1.00 12.98 252 CYS B CA 1
ATOM 4659 C C . CYS B 1 252 ? 33.384 14.530 21.844 1.00 12.62 252 CYS B C 1
ATOM 4660 O O . CYS B 1 252 ? 33.874 14.915 22.930 1.00 12.74 252 CYS B O 1
ATOM 4663 N N . SER B 1 253 ? 32.724 13.397 21.677 1.00 12.96 253 SER B N 1
ATOM 4664 C CA . SER B 1 253 ? 32.548 12.408 22.762 1.00 12.67 253 SER B CA 1
ATOM 4665 C C . SER B 1 253 ? 32.242 11.042 22.176 1.00 13.20 253 SER B C 1
ATOM 4666 O O . SER B 1 253 ? 31.436 10.967 21.235 1.00 12.77 253 SER B O 1
ATOM 4669 N N . ARG B 1 254 ? 32.855 10.005 22.756 1.00 13.05 254 ARG B N 1
ATOM 4670 C CA . ARG B 1 254 ? 32.541 8.599 22.429 1.00 13.27 254 ARG B CA 1
ATOM 4671 C C . ARG B 1 254 ? 31.711 7.985 23.563 1.00 13.10 254 ARG B C 1
ATOM 4672 O O . ARG B 1 254 ? 31.468 6.787 23.499 1.00 12.62 254 ARG B O 1
ATOM 4680 N N . VAL B 1 255 ? 31.232 8.776 24.525 1.00 12.91 255 VAL B N 1
ATOM 4681 C CA . VAL B 1 255 ? 30.445 8.243 25.677 1.00 13.60 255 VAL B CA 1
ATOM 4682 C C . VAL B 1 255 ? 29.131 9.016 25.841 1.00 13.75 255 VAL B C 1
ATOM 4683 O O . VAL B 1 255 ? 28.541 8.952 26.940 1.00 13.71 255 VAL B O 1
ATOM 4687 N N . ALA B 1 256 ? 28.666 9.712 24.800 1.00 13.32 256 ALA B N 1
ATOM 4688 C CA . ALA B 1 256 ? 27.473 10.589 24.897 1.00 13.22 256 ALA B CA 1
ATOM 4689 C C . ALA B 1 256 ? 26.217 9.758 24.616 1.00 13.35 256 ALA B C 1
ATOM 4690 O O . ALA B 1 256 ? 25.875 9.529 23.457 1.00 13.29 256 ALA B O 1
ATOM 4692 N N . ARG B 1 257 ? 25.555 9.287 25.667 1.00 13.75 257 ARG B N 1
ATOM 4693 C CA . ARG B 1 257 ? 24.521 8.236 25.566 1.00 14.65 257 ARG B CA 1
ATOM 4694 C C . ARG B 1 257 ? 23.348 8.680 24.696 1.00 13.78 257 ARG B C 1
ATOM 4695 O O . ARG B 1 257 ? 22.777 9.736 24.972 1.00 13.09 257 ARG B O 1
ATOM 4703 N N . GLY B 1 258 ? 22.985 7.846 23.725 1.00 13.39 258 GLY B N 1
ATOM 4704 C CA . GLY B 1 258 ? 21.802 8.043 22.872 1.00 13.09 258 GLY B CA 1
ATOM 4705 C C . GLY B 1 258 ? 22.196 8.553 21.505 1.00 12.81 258 GLY B C 1
ATOM 4706 O O . GLY B 1 258 ? 21.377 8.461 20.587 1.00 12.99 258 GLY B O 1
ATOM 4707 N N . TYR B 1 259 ? 23.416 9.065 21.372 1.00 12.54 259 TYR B N 1
ATOM 4708 C CA . TYR B 1 259 ? 23.936 9.627 20.102 1.00 12.46 259 TYR B CA 1
ATOM 4709 C C . TYR B 1 259 ? 24.692 8.536 19.356 1.00 12.76 259 TYR B C 1
ATOM 4710 O O . TYR B 1 259 ? 25.437 7.769 19.987 1.00 12.85 259 TYR B O 1
ATOM 4719 N N . ARG B 1 260 ? 24.478 8.452 18.044 1.00 13.07 260 ARG B N 1
ATOM 4720 C CA . ARG B 1 260 ? 25.059 7.368 17.216 1.00 13.30 260 ARG B CA 1
ATOM 4721 C C . ARG B 1 260 ? 25.979 7.945 16.143 1.00 13.52 260 ARG B C 1
ATOM 4722 O O . ARG B 1 260 ? 27.015 7.314 15.840 1.00 14.66 260 ARG B O 1
ATOM 4730 N N . CYS B 1 261 ? 25.634 9.091 15.571 1.00 13.31 261 CYS B N 1
ATOM 4731 C CA . CYS B 1 261 ? 26.498 9.759 14.572 1.00 13.28 261 CYS B CA 1
ATOM 4732 C C . CYS B 1 261 ? 26.177 11.253 14.560 1.00 12.79 261 CYS B C 1
ATOM 4733 O O . CYS B 1 261 ? 25.972 11.821 13.478 1.00 12.25 261 CYS B O 1
ATOM 4736 N N . ARG B 1 262 ? 26.153 11.868 15.740 1.00 12.54 262 ARG B N 1
ATOM 4737 C CA . ARG B 1 262 ? 25.657 13.254 15.917 1.00 12.62 262 ARG B CA 1
ATOM 4738 C C . ARG B 1 262 ? 26.814 14.230 15.700 1.00 12.56 262 ARG B C 1
ATOM 4739 O O . ARG B 1 262 ? 27.244 14.886 16.660 1.00 12.41 262 ARG B O 1
ATOM 4747 N N . LEU B 1 263 ? 27.291 14.310 14.457 1.00 12.65 263 LEU B N 1
ATOM 4748 C CA . LEU B 1 263 ? 28.164 15.400 13.978 1.00 13.29 263 LEU B CA 1
ATOM 4749 C C . LEU B 1 263 ? 27.222 16.539 13.615 1.00 12.68 263 LEU B C 1
ATOM 4750 O O . LEU B 1 263 ? 26.495 16.418 12.616 1.00 12.55 263 LEU B O 1
ATOM 4755 N N . ALA B 1 264 ? 27.134 17.537 14.476 1.00 12.16 264 ALA B N 1
ATOM 4756 C CA . ALA B 1 264 ? 26.157 18.629 14.327 1.00 12.50 264 ALA B CA 1
ATOM 4757 C C . ALA B 1 264 ? 26.918 19.942 14.355 1.00 12.99 264 ALA B C 1
ATOM 4758 O O . ALA B 1 264 ? 27.841 20.113 15.179 1.00 13.45 264 ALA B O 1
ATOM 4760 N N . TRP B 1 265 ? 26.575 20.850 13.465 1.00 12.93 265 TRP B N 1
ATOM 4761 C CA . TRP B 1 265 ? 27.300 22.133 13.431 1.00 13.45 265 TRP B CA 1
ATOM 4762 C C . TRP B 1 265 ? 26.345 23.246 13.056 1.00 13.02 265 TRP B C 1
ATOM 4763 O O . TRP B 1 265 ? 25.251 22.983 12.543 1.00 11.92 265 TRP B O 1
ATOM 4774 N N . GLU B 1 266 ? 26.804 24.457 13.305 1.00 12.84 266 GLU B N 1
ATOM 4775 C CA . GLU B 1 266 ? 26.001 25.657 13.078 1.00 13.22 266 GLU B CA 1
ATOM 4776 C C . GLU B 1 266 ? 26.954 26.792 12.741 1.00 12.31 266 GLU B C 1
ATOM 4777 O O . GLU B 1 266 ? 27.962 26.924 13.434 1.00 11.88 266 GLU B O 1
ATOM 4783 N N . VAL B 1 267 ? 26.648 27.546 11.694 1.00 11.37 267 VAL B N 1
ATOM 4784 C CA . VAL B 1 267 ? 27.388 28.792 11.369 1.00 11.69 267 VAL B CA 1
ATOM 4785 C C . VAL B 1 267 ? 26.408 29.953 11.500 1.00 11.24 267 VAL B C 1
ATOM 4786 O O . VAL B 1 267 ? 25.396 29.969 10.782 1.00 11.88 267 VAL B O 1
ATOM 4790 N N . GLN B 1 268 ? 26.670 30.848 12.440 1.00 11.09 268 GLN B N 1
ATOM 4791 C CA . GLN B 1 268 ? 25.871 32.078 12.624 1.00 11.44 268 GLN B CA 1
ATOM 4792 C C . GLN B 1 268 ? 26.586 33.207 11.896 1.00 11.41 268 GLN B C 1
ATOM 4793 O O . GLN B 1 268 ? 27.789 33.348 12.105 1.00 11.93 268 GLN B O 1
ATOM 4799 N N . GLY B 1 269 ? 25.882 33.911 11.016 1.00 11.71 269 GLY B N 1
ATOM 4800 C CA . GLY B 1 269 ? 26.447 35.024 10.243 1.00 11.91 269 GLY B CA 1
ATOM 4801 C C . GLY B 1 269 ? 25.740 36.322 10.550 1.00 12.09 269 GLY B C 1
ATOM 4802 O O . GLY B 1 269 ? 24.727 36.320 11.279 1.00 11.91 269 GLY B O 1
ATOM 4803 N N . THR B 1 270 ? 26.224 37.408 9.967 1.00 12.25 270 THR B N 1
ATOM 4804 C CA . THR B 1 270 ? 25.612 38.744 10.140 1.00 12.41 270 THR B CA 1
ATOM 4805 C C . THR B 1 270 ? 24.244 38.795 9.461 1.00 12.72 270 THR B C 1
ATOM 4806 O O . THR B 1 270 ? 23.462 39.668 9.834 1.00 13.71 270 THR B O 1
ATOM 4810 N N . GLU B 1 271 ? 23.958 37.908 8.502 1.00 12.47 271 GLU B N 1
ATOM 4811 C CA . GLU B 1 271 ? 22.698 37.990 7.727 1.00 13.54 271 GLU B CA 1
ATOM 4812 C C . GLU B 1 271 ? 21.988 36.639 7.667 1.00 12.69 271 GLU B C 1
ATOM 4813 O O . GLU B 1 271 ? 21.095 36.484 6.832 1.00 13.16 271 GLU B O 1
ATOM 4819 N N . GLY B 1 272 ? 22.320 35.704 8.549 1.00 12.18 272 GLY B N 1
ATOM 4820 C CA . GLY B 1 272 ? 21.584 34.436 8.572 1.00 11.59 272 GLY B CA 1
ATOM 4821 C C . GLY B 1 272 ? 22.306 33.401 9.397 1.00 11.49 272 GLY B C 1
ATOM 4822 O O . GLY B 1 272 ? 23.337 33.727 9.977 1.00 11.30 272 GLY B O 1
ATOM 4823 N N . THR B 1 273 ? 21.752 32.199 9.443 1.00 10.87 273 THR B N 1
ATOM 4824 C CA . THR B 1 273 ? 22.295 31.053 10.209 1.00 11.04 273 THR B CA 1
ATOM 4825 C C . THR B 1 273 ? 22.107 29.796 9.365 1.00 11.09 273 THR B C 1
ATOM 4826 O O . THR B 1 273 ? 21.025 29.641 8.766 1.00 11.26 273 THR B O 1
ATOM 4830 N N . LEU B 1 274 ? 23.115 28.926 9.351 1.00 10.82 274 LEU B N 1
ATOM 4831 C CA . LEU B 1 274 ? 23.037 27.561 8.779 1.00 11.09 274 LEU B CA 1
ATOM 4832 C C . LEU B 1 274 ? 23.212 26.543 9.899 1.00 11.31 274 LEU B C 1
ATOM 4833 O O . LEU B 1 274 ? 24.098 26.740 10.730 1.00 11.75 274 LEU B O 1
ATOM 4838 N N . ARG B 1 275 ? 22.402 25.490 9.910 1.00 11.43 275 ARG B N 1
ATOM 4839 C CA . ARG B 1 275 ? 22.480 24.466 10.980 1.00 11.47 275 ARG B CA 1
ATOM 4840 C C . ARG B 1 275 ? 22.283 23.084 10.368 1.00 11.61 275 ARG B C 1
ATOM 4841 O O . ARG B 1 275 ? 21.456 22.942 9.453 1.00 10.87 275 ARG B O 1
ATOM 4849 N N . PHE B 1 276 ? 23.025 22.100 10.869 1.00 11.39 276 PHE B N 1
ATOM 4850 C CA . PHE B 1 276 ? 23.033 20.733 10.301 1.00 11.62 276 PHE B CA 1
ATOM 4851 C C . PHE B 1 276 ? 23.272 19.708 11.410 1.00 11.65 276 PHE B C 1
ATOM 4852 O O . PHE B 1 276 ? 24.032 19.987 12.350 1.00 12.05 276 PHE B O 1
ATOM 4860 N N . ASP B 1 277 ? 22.690 18.524 11.245 1.00 11.65 277 ASP B N 1
ATOM 4861 C CA . ASP B 1 277 ? 22.910 17.355 12.136 1.00 12.03 277 ASP B CA 1
ATOM 4862 C C . ASP B 1 277 ? 23.041 16.121 11.250 1.00 11.39 277 ASP B C 1
ATOM 4863 O O . ASP B 1 277 ? 22.078 15.793 10.546 1.00 11.13 277 ASP B O 1
ATOM 4868 N N . GLN B 1 278 ? 24.196 15.461 11.281 1.00 11.65 278 GLN B N 1
ATOM 4869 C CA . GLN B 1 278 ? 24.474 14.267 10.437 1.00 11.74 278 GLN B CA 1
ATOM 4870 C C . GLN B 1 278 ? 23.466 13.135 10.699 1.00 11.94 278 GLN B C 1
ATOM 4871 O O . GLN B 1 278 ? 23.281 12.306 9.806 1.00 11.36 278 GLN B O 1
ATOM 4877 N N . GLU B 1 279 ? 22.840 13.056 11.877 1.00 11.53 279 GLU B N 1
ATOM 4878 C CA . GLU B 1 279 ? 21.843 11.988 12.139 1.00 11.51 279 GLU B CA 1
ATOM 4879 C C . GLU B 1 279 ? 20.610 12.215 11.253 1.00 11.47 279 GLU B C 1
ATOM 4880 O O . GLU B 1 279 ? 19.856 11.259 11.050 1.00 11.31 279 GLU B O 1
ATOM 4886 N N . ARG B 1 280 ? 20.444 13.435 10.731 1.00 11.21 280 ARG B N 1
ATOM 4887 C CA . ARG B 1 280 ? 19.434 13.806 9.709 1.00 12.07 280 ARG B CA 1
ATOM 4888 C C . ARG B 1 280 ? 20.189 14.461 8.555 1.00 11.58 280 ARG B C 1
ATOM 4889 O O . ARG B 1 280 ? 19.968 15.655 8.271 1.00 11.64 280 ARG B O 1
ATOM 4897 N N . MET B 1 281 ? 21.041 13.693 7.882 1.00 11.85 281 MET B N 1
ATOM 4898 C CA . MET B 1 281 ? 22.026 14.268 6.931 1.00 11.98 281 MET B CA 1
ATOM 4899 C C . MET B 1 281 ? 21.341 14.829 5.682 1.00 12.36 281 MET B C 1
ATOM 4900 O O . MET B 1 281 ? 22.049 15.462 4.879 1.00 12.10 281 MET B O 1
ATOM 4905 N N . ASN B 1 282 ? 20.029 14.645 5.515 1.00 11.79 282 ASN B N 1
ATOM 4906 C CA . ASN B 1 282 ? 19.320 15.163 4.318 1.00 11.89 282 ASN B CA 1
ATOM 4907 C C . ASN B 1 282 ? 18.643 16.504 4.600 1.00 11.75 282 ASN B C 1
ATOM 4908 O O . ASN B 1 282 ? 17.933 16.989 3.704 1.00 11.52 282 ASN B O 1
ATOM 4913 N N . GLU B 1 283 ? 18.859 17.101 5.766 1.00 11.98 283 GLU B N 1
ATOM 4914 C CA . GLU B 1 283 ? 18.241 18.406 6.106 1.00 12.59 283 GLU B CA 1
ATOM 4915 C C . GLU B 1 283 ? 19.309 19.458 6.381 1.00 12.87 283 GLU B C 1
ATOM 4916 O O . GLU B 1 283 ? 20.242 19.202 7.145 1.00 12.93 283 GLU B O 1
ATOM 4922 N N . LEU B 1 284 ? 19.151 20.618 5.762 1.00 12.30 284 LEU B N 1
ATOM 4923 C CA . LEU B 1 284 ? 19.982 21.808 6.028 1.00 12.29 284 LEU B CA 1
ATOM 4924 C C . LEU B 1 284 ? 19.043 22.928 6.452 1.00 12.38 284 LEU B C 1
ATOM 4925 O O . LEU B 1 284 ? 18.112 23.218 5.708 1.00 12.41 284 LEU B O 1
ATOM 4930 N N . TRP B 1 285 ? 19.262 23.506 7.625 1.00 12.15 285 TRP B N 1
ATOM 4931 C CA . TRP B 1 285 ? 18.388 24.577 8.153 1.00 12.18 285 TRP B CA 1
ATOM 4932 C C . TRP B 1 285 ? 19.017 25.918 7.814 1.00 12.15 285 TRP B C 1
ATOM 4933 O O . TRP B 1 285 ? 20.162 26.130 8.201 1.00 11.79 285 TRP B O 1
ATOM 4944 N N . LEU B 1 286 ? 18.294 26.769 7.102 1.00 11.24 286 LEU B N 1
ATOM 4945 C CA . LEU B 1 286 ? 18.798 28.110 6.729 1.00 11.52 286 LEU B CA 1
ATOM 4946 C C . LEU B 1 286 ? 17.840 29.171 7.249 1.00 11.31 286 LEU B C 1
ATOM 4947 O O . LEU B 1 286 ? 16.663 29.145 6.871 1.00 10.83 286 LEU B O 1
ATOM 4952 N N . TYR B 1 287 ? 18.343 30.086 8.056 1.00 10.95 287 TYR B N 1
ATOM 4953 C CA . TYR B 1 287 ? 17.586 31.297 8.421 1.00 11.26 287 TYR B CA 1
ATOM 4954 C C . TYR B 1 287 ? 18.168 32.481 7.661 1.00 11.76 287 TYR B C 1
ATOM 4955 O O . TYR B 1 287 ? 19.397 32.713 7.731 1.00 11.82 287 TYR B O 1
ATOM 4964 N N . GLN B 1 288 ? 17.302 33.219 6.976 1.00 11.88 288 GLN B N 1
ATOM 4965 C CA . GLN B 1 288 ? 17.626 34.577 6.478 1.00 12.92 288 GLN B CA 1
ATOM 4966 C C . GLN B 1 288 ? 16.485 35.487 6.893 1.00 13.30 288 GLN B C 1
ATOM 4967 O O . GLN B 1 288 ? 15.341 35.058 6.901 1.00 12.94 288 GLN B O 1
ATOM 4973 N N . PRO B 1 289 ? 16.747 36.756 7.251 1.00 14.49 289 PRO B N 1
ATOM 4974 C CA . PRO B 1 289 ? 15.660 37.654 7.628 1.00 14.82 289 PRO B CA 1
ATOM 4975 C C . PRO B 1 289 ? 14.560 37.668 6.558 1.00 15.37 289 PRO B C 1
ATOM 4976 O O . PRO B 1 289 ? 14.856 37.678 5.359 1.00 16.47 289 PRO B O 1
ATOM 4980 N N . GLY B 1 290 ? 13.306 37.631 7.012 1.00 15.48 290 GLY B N 1
ATOM 4981 C CA . GLY B 1 290 ? 12.131 37.648 6.129 1.00 15.73 290 GLY B CA 1
ATOM 4982 C C . GLY B 1 290 ? 11.075 38.593 6.655 1.00 16.37 290 GLY B C 1
ATOM 4983 O O . GLY B 1 290 ? 11.233 39.091 7.789 1.00 17.18 290 GLY B O 1
ATOM 4984 N N . ARG B 1 291 ? 10.016 38.830 5.888 1.00 17.71 291 ARG B N 1
ATOM 4985 C CA . ARG B 1 291 ? 8.928 39.699 6.398 1.00 18.58 291 ARG B CA 1
ATOM 4986 C C . ARG B 1 291 ? 8.338 39.037 7.638 1.00 17.72 291 ARG B C 1
ATOM 4987 O O . ARG B 1 291 ? 8.278 37.817 7.734 1.00 16.73 291 ARG B O 1
ATOM 4995 N N . PRO B 1 292 ? 7.945 39.840 8.649 1.00 18.00 292 PRO B N 1
ATOM 4996 C CA . PRO B 1 292 ? 7.545 39.308 9.953 1.00 17.61 292 PRO B CA 1
ATOM 4997 C C . PRO B 1 292 ? 6.449 38.229 9.912 1.00 16.43 292 PRO B C 1
ATOM 4998 O O . PRO B 1 292 ? 6.477 37.337 10.741 1.00 16.79 292 PRO B O 1
ATOM 5002 N N . GLU B 1 293 ? 5.528 38.308 8.950 1.00 15.84 293 GLU B N 1
ATOM 5003 C CA . GLU B 1 293 ? 4.395 37.353 8.855 1.00 16.13 293 GLU B CA 1
ATOM 5004 C C . GLU B 1 293 ? 4.911 35.943 8.531 1.00 15.54 293 GLU B C 1
ATOM 5005 O O . GLU B 1 293 ? 4.240 34.960 8.916 1.00 14.92 293 GLU B O 1
ATOM 5011 N N . ILE B 1 294 ? 6.052 35.806 7.854 1.00 14.94 294 ILE B N 1
ATOM 5012 C CA . ILE B 1 294 ? 6.502 34.452 7.404 1.00 15.03 294 ILE B CA 1
ATOM 5013 C C . ILE B 1 294 ? 7.930 34.152 7.868 1.00 14.59 294 ILE B C 1
ATOM 5014 O O . ILE B 1 294 ? 8.480 33.140 7.439 1.00 15.13 294 ILE B O 1
ATOM 5019 N N . ASP B 1 295 ? 8.482 34.968 8.748 1.00 13.97 295 ASP B N 1
ATOM 5020 C CA . ASP B 1 295 ? 9.901 34.888 9.158 1.00 13.38 295 ASP B CA 1
ATOM 5021 C C . ASP B 1 295 ? 10.177 33.558 9.867 1.00 13.27 295 ASP B C 1
ATOM 5022 O O . ASP B 1 295 ? 9.396 33.174 10.754 1.00 13.71 295 ASP B O 1
ATOM 5027 N N . GLY B 1 296 ? 11.254 32.869 9.502 1.00 12.18 296 GLY B N 1
ATOM 5028 C CA . GLY B 1 296 ? 11.650 31.641 10.206 1.00 11.92 296 GLY B CA 1
ATOM 5029 C C . GLY B 1 296 ? 12.629 30.816 9.405 1.00 11.70 296 GLY B C 1
ATOM 5030 O O . GLY B 1 296 ? 12.817 31.086 8.195 1.00 12.49 296 GLY B O 1
ATOM 5031 N N . PHE B 1 297 ? 13.269 29.860 10.070 1.00 11.43 297 PHE B N 1
ATOM 5032 C CA . PHE B 1 297 ? 14.200 28.906 9.424 1.00 11.37 297 PHE B CA 1
ATOM 5033 C C . PHE B 1 297 ? 13.472 28.119 8.341 1.00 11.61 297 PHE B C 1
ATOM 5034 O O . PHE B 1 297 ? 12.321 27.727 8.545 1.00 11.25 297 PHE B O 1
ATOM 5042 N N . ARG B 1 298 ? 14.184 27.844 7.252 1.00 11.67 298 ARG B N 1
ATOM 5043 C CA . ARG B 1 298 ? 13.746 26.928 6.177 1.00 12.43 298 ARG B CA 1
ATOM 5044 C C . ARG B 1 298 ? 14.396 25.564 6.383 1.00 12.27 298 ARG B C 1
ATOM 5045 O O . ARG B 1 298 ? 15.612 25.517 6.643 1.00 12.04 298 ARG B O 1
ATOM 5053 N N . ARG B 1 299 ? 13.617 24.505 6.230 1.00 11.76 299 ARG B N 1
ATOM 5054 C CA . ARG B 1 299 ? 14.131 23.117 6.160 1.00 12.24 299 ARG B CA 1
ATOM 5055 C C . ARG B 1 299 ? 14.422 22.825 4.693 1.00 11.93 299 ARG B C 1
ATOM 5056 O O . ARG B 1 299 ? 13.466 22.626 3.934 1.00 12.26 299 ARG B O 1
ATOM 5064 N N . ILE B 1 300 ? 15.687 22.820 4.302 1.00 11.39 300 ILE B N 1
ATOM 5065 C CA . ILE B 1 300 ? 16.071 22.477 2.909 1.00 11.63 300 ILE B CA 1
ATOM 5066 C C . ILE B 1 300 ? 16.287 20.970 2.870 1.00 11.47 300 ILE B C 1
ATOM 5067 O O . ILE B 1 300 ? 17.219 20.480 3.520 1.00 11.74 300 ILE B O 1
ATOM 5072 N N . LEU B 1 301 ? 15.419 20.254 2.168 1.00 12.12 301 LEU B N 1
ATOM 5073 C CA . LEU B 1 301 ? 15.530 18.787 2.031 1.00 12.70 301 LEU B CA 1
ATOM 5074 C C . LEU B 1 301 ? 16.464 18.495 0.855 1.00 12.57 301 LEU B C 1
ATOM 5075 O O . LEU B 1 301 ? 16.292 19.117 -0.216 1.00 13.23 301 LEU B O 1
ATOM 5080 N N . THR B 1 302 ? 17.422 17.593 1.049 1.00 12.28 302 THR B N 1
ATOM 5081 C CA . THR B 1 302 ? 18.436 17.263 0.025 1.00 12.22 302 THR B CA 1
ATOM 5082 C C . THR B 1 302 ? 17.732 16.788 -1.247 1.00 12.25 302 THR B C 1
ATOM 5083 O O . THR B 1 302 ? 16.788 15.967 -1.183 1.00 11.75 302 THR B O 1
ATOM 5087 N N . GLY B 1 303 ? 18.209 17.308 -2.374 1.00 12.47 303 GLY B N 1
ATOM 5088 C CA . GLY B 1 303 ? 17.727 16.962 -3.711 1.00 13.02 303 GLY B CA 1
ATOM 5089 C C . GLY B 1 303 ? 18.729 17.423 -4.756 1.00 13.27 303 GLY B C 1
ATOM 5090 O O . GLY B 1 303 ? 19.847 17.823 -4.434 1.00 12.67 303 GLY B O 1
ATOM 5091 N N . PRO B 1 304 ? 18.342 17.356 -6.038 1.00 14.31 304 PRO B N 1
ATOM 5092 C CA . PRO B 1 304 ? 19.279 17.580 -7.139 1.00 14.75 304 PRO B CA 1
ATOM 5093 C C . PRO B 1 304 ? 19.827 19.007 -7.263 1.00 14.88 304 PRO B C 1
ATOM 5094 O O . PRO B 1 304 ? 20.762 19.200 -8.014 1.00 15.33 304 PRO B O 1
ATOM 5098 N N . ALA B 1 305 ? 19.301 19.978 -6.514 1.00 14.74 305 ALA B N 1
ATOM 5099 C CA . ALA B 1 305 ? 19.880 21.340 -6.489 1.00 14.72 305 ALA B CA 1
ATOM 5100 C C . ALA B 1 305 ? 21.204 21.331 -5.711 1.00 14.84 305 ALA B C 1
ATOM 5101 O O . ALA B 1 305 ? 21.970 22.282 -5.864 1.00 16.05 305 ALA B O 1
ATOM 5103 N N . GLN B 1 306 ? 21.478 20.303 -4.903 1.00 13.71 306 GLN B N 1
ATOM 5104 C CA . GLN B 1 306 ? 22.695 20.254 -4.058 1.00 13.33 306 GLN B CA 1
ATOM 5105 C C . GLN B 1 306 ? 23.798 19.467 -4.754 1.00 13.27 306 GLN B C 1
ATOM 5106 O O . GLN B 1 306 ? 23.538 18.494 -5.470 1.00 13.59 306 GLN B O 1
ATOM 5112 N N . PRO B 1 307 ? 25.072 19.859 -4.538 1.00 12.98 307 PRO B N 1
ATOM 5113 C CA . PRO B 1 307 ? 26.196 19.210 -5.209 1.00 13.33 307 PRO B CA 1
ATOM 5114 C C . PRO B 1 307 ? 26.220 17.690 -4.995 1.00 13.67 307 PRO B C 1
ATOM 5115 O O . PRO B 1 307 ? 26.023 17.223 -3.878 1.00 13.02 307 PRO B O 1
ATOM 5119 N N . GLY B 1 308 ? 26.405 16.954 -6.095 1.00 13.65 308 GLY B N 1
ATOM 5120 C CA . GLY B 1 308 ? 26.582 15.492 -6.087 1.00 13.79 308 GLY B CA 1
ATOM 5121 C C . GLY B 1 308 ? 25.277 14.716 -6.140 1.00 13.87 308 GLY B C 1
ATOM 5122 O O . GLY B 1 308 ? 25.303 13.575 -6.622 1.00 14.36 308 GLY B O 1
ATOM 5123 N N . PHE B 1 309 ? 24.163 15.265 -5.655 1.00 13.00 309 PHE B N 1
ATOM 5124 C CA . PHE B 1 309 ? 22.935 14.460 -5.454 1.00 13.12 309 PHE B CA 1
ATOM 5125 C C . PHE B 1 309 ? 22.435 13.909 -6.793 1.00 13.27 309 PHE B C 1
ATOM 5126 O O . PHE B 1 309 ? 22.034 12.727 -6.849 1.00 12.98 309 PHE B O 1
ATOM 5134 N N . ALA B 1 310 ? 22.438 14.731 -7.845 1.00 13.43 310 ALA B N 1
ATOM 5135 C CA . ALA B 1 310 ? 21.820 14.378 -9.144 1.00 13.89 310 ALA B CA 1
ATOM 5136 C C . ALA B 1 310 ? 22.503 13.151 -9.762 1.00 13.88 310 ALA B C 1
ATOM 5137 O O . ALA B 1 310 ? 21.847 12.487 -10.588 1.00 14.94 310 ALA B O 1
ATOM 5139 N N . ALA B 1 311 ? 23.744 12.841 -9.382 1.00 13.44 311 ALA B N 1
ATOM 5140 C CA . ALA B 1 311 ? 24.474 11.656 -9.891 1.00 13.65 311 ALA B CA 1
ATOM 5141 C C . ALA B 1 311 ? 23.881 10.372 -9.298 1.00 14.12 311 ALA B C 1
ATOM 5142 O O . ALA B 1 311 ? 24.177 9.303 -9.836 1.00 15.07 311 ALA B O 1
ATOM 5144 N N . PHE B 1 312 ? 23.088 10.473 -8.224 1.00 13.88 312 PHE B N 1
ATOM 5145 C CA . PHE B 1 312 ? 22.521 9.308 -7.498 1.00 14.39 312 PHE B CA 1
ATOM 5146 C C . PHE B 1 312 ? 21.010 9.187 -7.677 1.00 14.98 312 PHE B C 1
ATOM 5147 O O . PHE B 1 312 ? 20.487 8.067 -7.505 1.00 14.98 312 PHE B O 1
ATOM 5155 N N . CYS B 1 313 ? 20.315 10.278 -7.990 1.00 14.34 313 CYS B N 1
ATOM 5156 C CA . CYS B 1 313 ? 18.834 10.304 -7.988 1.00 14.91 313 CYS B CA 1
ATOM 5157 C C . CYS B 1 313 ? 18.358 11.605 -8.617 1.00 15.06 313 CYS B C 1
ATOM 5158 O O . CYS B 1 313 ? 18.894 12.661 -8.295 1.00 14.69 313 CYS B O 1
ATOM 5161 N N . PRO B 1 314 ? 17.377 11.567 -9.543 1.00 15.87 314 PRO B N 1
ATOM 5162 C CA . PRO B 1 314 ? 16.851 12.792 -10.149 1.00 16.37 314 PRO B CA 1
ATOM 5163 C C . PRO B 1 314 ? 15.782 13.524 -9.325 1.00 17.28 314 PRO B C 1
ATOM 5164 O O . PRO B 1 314 ? 15.455 14.654 -9.663 1.00 19.33 314 PRO B O 1
ATOM 5168 N N . GLY B 1 315 ? 15.229 12.862 -8.310 1.00 16.82 315 GLY B N 1
ATOM 5169 C CA . GLY B 1 315 ? 14.107 13.388 -7.512 1.00 16.20 315 GLY B CA 1
ATOM 5170 C C . GLY B 1 315 ? 14.530 13.770 -6.107 1.00 15.54 315 GLY B C 1
ATOM 5171 O O . GLY B 1 315 ? 15.134 12.939 -5.408 1.00 16.08 315 GLY B O 1
ATOM 5172 N N . GLY B 1 316 ? 14.199 14.982 -5.672 1.00 15.11 316 GLY B N 1
ATOM 5173 C CA . GLY B 1 316 ? 14.533 15.424 -4.310 1.00 14.28 316 GLY B CA 1
ATOM 5174 C C . GLY B 1 316 ? 13.796 14.620 -3.256 1.00 14.14 316 GLY B C 1
ATOM 5175 O O . GLY B 1 316 ? 12.740 14.024 -3.574 1.00 13.69 316 GLY B O 1
ATOM 5176 N N . GLY B 1 317 ? 14.321 14.604 -2.034 1.00 13.98 317 GLY B N 1
ATOM 5177 C CA . GLY B 1 317 ? 13.652 13.978 -0.878 1.00 14.06 317 GLY B CA 1
ATOM 5178 C C . GLY B 1 317 ? 13.845 12.477 -0.812 1.00 14.06 317 GLY B C 1
ATOM 5179 O O . GLY B 1 317 ? 13.329 11.880 0.150 1.00 15.14 317 GLY B O 1
ATOM 5180 N N . HIS B 1 318 ? 14.505 11.864 -1.802 1.00 13.38 318 HIS B N 1
ATOM 5181 C CA . HIS B 1 318 ? 14.940 10.445 -1.751 1.00 13.18 318 HIS B CA 1
ATOM 5182 C C . HIS B 1 318 ? 16.269 10.415 -1.000 1.00 13.02 318 HIS B C 1
ATOM 5183 O O . HIS B 1 318 ? 17.284 10.807 -1.584 1.00 13.15 318 HIS B O 1
ATOM 5190 N N . ASN B 1 319 ? 16.245 10.059 0.284 1.00 12.41 319 ASN B N 1
ATOM 5191 C CA . ASN B 1 319 ? 17.363 10.355 1.211 1.00 12.35 319 ASN B CA 1
ATOM 5192 C C . ASN B 1 319 ? 18.687 9.766 0.696 1.00 12.46 319 ASN B C 1
ATOM 5193 O O . ASN B 1 319 ? 18.772 8.551 0.410 1.00 12.74 319 ASN B O 1
ATOM 5198 N N . PHE B 1 320 ? 19.685 10.633 0.583 1.00 12.25 320 PHE B N 1
ATOM 5199 C CA . PHE B 1 320 ? 21.106 10.312 0.323 1.00 12.63 320 PHE B CA 1
ATOM 5200 C C . PHE B 1 320 ? 21.657 9.623 1.574 1.00 13.19 320 PHE B C 1
ATOM 5201 O O . PHE B 1 320 ? 21.290 10.032 2.694 1.00 13.72 320 PHE B O 1
ATOM 5209 N N . GLY B 1 321 ? 22.497 8.605 1.401 1.00 14.11 321 GLY B N 1
ATOM 5210 C CA . GLY B 1 321 ? 22.968 7.772 2.520 1.00 14.09 321 GLY B CA 1
ATOM 5211 C C . GLY B 1 321 ? 24.415 8.033 2.879 1.00 14.17 321 GLY B C 1
ATOM 5212 O O . GLY B 1 321 ? 25.157 8.616 2.075 1.00 13.92 321 GLY B O 1
ATOM 5213 N N . PHE B 1 322 ? 24.818 7.590 4.065 1.00 13.47 322 PHE B N 1
ATOM 5214 C CA . PHE B 1 322 ? 26.213 7.701 4.548 1.00 13.31 322 PHE B CA 1
ATOM 5215 C C . PHE B 1 322 ? 27.166 7.091 3.512 1.00 13.44 322 PHE B C 1
ATOM 5216 O O . PHE B 1 322 ? 28.207 7.699 3.186 1.00 12.73 322 PHE B O 1
ATOM 5224 N N . ASN B 1 323 ? 26.835 5.908 3.007 1.00 13.29 323 ASN B N 1
ATOM 5225 C CA . ASN B 1 323 ? 27.753 5.163 2.110 1.00 13.66 323 ASN B CA 1
ATOM 5226 C C . ASN B 1 323 ? 27.959 5.960 0.812 1.00 13.83 323 ASN B C 1
ATOM 5227 O O . ASN B 1 323 ? 29.062 5.899 0.255 1.00 13.67 323 ASN B O 1
ATOM 5232 N N . GLU B 1 324 ? 26.960 6.705 0.343 1.00 13.89 324 GLU B N 1
ATOM 5233 C CA . GLU B 1 324 ? 27.088 7.473 -0.919 1.00 13.93 324 GLU B CA 1
ATOM 5234 C C . GLU B 1 324 ? 28.053 8.646 -0.741 1.00 13.77 324 GLU B C 1
ATOM 5235 O O . GLU B 1 324 ? 28.611 9.092 -1.759 1.00 13.26 324 GLU B O 1
ATOM 5241 N N . GLN B 1 325 ? 28.303 9.116 0.486 1.00 13.27 325 GLN B N 1
ATOM 5242 C CA . GLN B 1 325 ? 29.374 10.114 0.714 1.00 13.19 325 GLN B CA 1
ATOM 5243 C C . GLN B 1 325 ? 30.695 9.543 0.182 1.00 13.09 325 GLN B C 1
ATOM 5244 O O . GLN B 1 325 ? 31.516 10.318 -0.310 1.00 13.61 325 GLN B O 1
ATOM 5250 N N . LYS B 1 326 ? 30.898 8.236 0.299 1.00 13.55 326 LYS B N 1
ATOM 5251 C CA . LYS B 1 326 ? 32.188 7.595 -0.068 1.00 13.44 326 LYS B CA 1
ATOM 5252 C C . LYS B 1 326 ? 32.288 7.482 -1.588 1.00 13.95 326 LYS B C 1
ATOM 5253 O O . LYS B 1 326 ? 33.413 7.541 -2.118 1.00 13.23 326 LYS B O 1
ATOM 5259 N N . VAL B 1 327 ? 31.153 7.355 -2.270 1.00 13.80 327 VAL B N 1
ATOM 5260 C CA . VAL B 1 327 ? 31.146 7.350 -3.758 1.00 14.12 327 VAL B CA 1
ATOM 5261 C C . VAL B 1 327 ? 31.561 8.740 -4.246 1.00 13.99 327 VAL B C 1
ATOM 5262 O O . VAL B 1 327 ? 32.359 8.821 -5.177 1.00 13.88 327 VAL B O 1
ATOM 5266 N N . VAL B 1 328 ? 31.052 9.808 -3.625 1.00 13.53 328 VAL B N 1
ATOM 5267 C CA . VAL B 1 328 ? 31.470 11.200 -3.959 1.00 13.40 328 VAL B CA 1
ATOM 5268 C C . VAL B 1 328 ? 32.977 11.338 -3.704 1.00 13.65 328 VAL B C 1
ATOM 5269 O O . VAL B 1 328 ? 33.679 11.907 -4.557 1.00 14.24 328 VAL B O 1
ATOM 5273 N N . GLU B 1 329 ? 33.459 10.816 -2.577 1.00 14.32 329 GLU B N 1
ATOM 5274 C CA . GLU B 1 329 ? 34.887 10.884 -2.190 1.00 14.52 329 GLU B CA 1
ATOM 5275 C C . GLU B 1 329 ? 35.726 10.182 -3.268 1.00 14.91 329 GLU B C 1
ATOM 5276 O O . GLU B 1 329 ? 36.740 10.776 -3.704 1.00 14.53 329 GLU B O 1
ATOM 5282 N N . ALA B 1 330 ? 35.300 9.007 -3.734 1.00 14.76 330 ALA B N 1
ATOM 5283 C CA . ALA B 1 330 ? 36.033 8.249 -4.777 1.00 15.05 330 ALA B CA 1
ATOM 5284 C C . ALA B 1 330 ? 36.094 9.082 -6.059 1.00 16.19 330 ALA B C 1
ATOM 5285 O O . ALA B 1 330 ? 37.163 9.118 -6.706 1.00 16.57 330 ALA B O 1
ATOM 5287 N N . GLU B 1 331 ? 34.989 9.717 -6.438 1.00 16.16 331 GLU B N 1
ATOM 5288 C CA . GLU B 1 331 ? 34.919 10.521 -7.685 1.00 16.90 331 GLU B CA 1
ATOM 5289 C C . GLU B 1 331 ? 35.884 11.700 -7.568 1.00 17.02 331 GLU B C 1
ATOM 5290 O O . GLU B 1 331 ? 36.507 12.079 -8.575 1.00 17.32 331 GLU B O 1
ATOM 5296 N N . MET B 1 332 ? 35.969 12.312 -6.390 1.00 16.37 332 MET B N 1
ATOM 5297 C CA . MET B 1 332 ? 36.861 13.477 -6.210 1.00 16.81 332 MET B CA 1
ATOM 5298 C C . MET B 1 332 ? 38.314 13.034 -6.389 1.00 17.68 332 MET B C 1
ATOM 5299 O O . MET B 1 332 ? 39.075 13.782 -7.023 1.00 18.58 332 MET B O 1
ATOM 5304 N N . LEU B 1 333 ? 38.681 11.865 -5.871 1.00 17.93 333 LEU B N 1
ATOM 5305 C CA . LEU B 1 333 ? 40.045 11.310 -6.056 1.00 18.22 333 LEU B CA 1
ATOM 5306 C C . LEU B 1 333 ? 40.259 10.959 -7.534 1.00 19.47 333 LEU B C 1
ATOM 5307 O O . LEU B 1 333 ? 41.330 11.301 -8.057 1.00 19.47 333 LEU B O 1
ATOM 5312 N N . ARG B 1 334 ? 39.283 10.309 -8.177 1.00 19.95 334 ARG B N 1
ATOM 5313 C CA . ARG B 1 334 ? 39.352 9.948 -9.622 1.00 21.94 334 ARG B CA 1
ATOM 5314 C C . ARG B 1 334 ? 39.683 11.186 -10.457 1.00 22.78 334 ARG B C 1
ATOM 5315 O O . ARG B 1 334 ? 40.568 11.094 -11.331 1.00 22.53 334 ARG B O 1
ATOM 5323 N N . GLN B 1 335 ? 38.937 12.276 -10.242 1.00 22.74 335 GLN B N 1
ATOM 5324 C CA . GLN B 1 335 ? 39.065 13.535 -11.021 1.00 23.98 335 GLN B CA 1
ATOM 5325 C C . GLN B 1 335 ? 40.422 14.181 -10.715 1.00 24.09 335 GLN B C 1
ATOM 5326 O O . GLN B 1 335 ? 41.027 14.730 -11.655 1.00 25.07 335 GLN B O 1
ATOM 5332 N N . ALA B 1 336 ? 40.901 14.108 -9.468 1.00 22.23 336 ALA B N 1
ATOM 5333 C CA . ALA B 1 336 ? 42.244 14.607 -9.091 1.00 22.44 336 ALA B CA 1
ATOM 5334 C C . ALA B 1 336 ? 43.318 13.827 -9.862 1.00 23.06 336 ALA B C 1
ATOM 5335 O O . ALA B 1 336 ? 44.244 14.466 -10.409 1.00 23.44 336 ALA B O 1
ATOM 5337 N N . ILE B 1 337 ? 43.186 12.504 -9.938 1.00 23.28 337 ILE B N 1
ATOM 5338 C CA . ILE B 1 337 ? 44.174 11.611 -10.615 1.00 23.75 337 ILE B CA 1
ATOM 5339 C C . ILE B 1 337 ? 44.171 11.931 -12.112 1.00 26.49 337 ILE B C 1
ATOM 5340 O O . ILE B 1 337 ? 45.259 11.896 -12.715 1.00 26.20 337 ILE B O 1
ATOM 5345 N N . ALA B 1 338 ? 43.009 12.275 -12.675 1.00 26.91 338 ALA B N 1
ATOM 5346 C CA . ALA B 1 338 ? 42.858 12.609 -14.113 1.00 29.54 338 ALA B CA 1
ATOM 5347 C C . ALA B 1 338 ? 43.324 14.044 -14.384 1.00 31.05 338 ALA B C 1
ATOM 5348 O O . ALA B 1 338 ? 43.399 14.409 -15.564 1.00 33.06 338 ALA B O 1
ATOM 5350 N N . GLY B 1 339 ? 43.619 14.827 -13.340 1.00 32.42 339 GLY B N 1
ATOM 5351 C CA . GLY B 1 339 ? 44.035 16.239 -13.441 1.00 33.01 339 GLY B CA 1
ATOM 5352 C C . GLY B 1 339 ? 42.870 17.157 -13.767 1.00 34.74 339 GLY B C 1
ATOM 5353 O O . GLY B 1 339 ? 43.117 18.229 -14.343 1.00 35.57 339 GLY B O 1
ATOM 5354 N N . ARG B 1 340 ? 41.643 16.770 -13.396 1.00 35.75 340 ARG B N 1
ATOM 5355 C CA . ARG B 1 340 ? 40.398 17.524 -13.708 1.00 38.15 340 ARG B CA 1
ATOM 5356 C C . ARG B 1 340 ? 39.784 18.097 -12.432 1.00 38.68 340 ARG B C 1
ATOM 5357 O O . ARG B 1 340 ? 38.617 18.523 -12.478 1.00 39.68 340 ARG B O 1
ATOM 5365 N N . GLY B 1 341 ? 40.545 18.121 -11.343 1.00 35.93 341 GLY B N 1
ATOM 5366 C CA . GLY B 1 341 ? 40.067 18.620 -10.048 1.00 36.48 341 GLY B CA 1
ATOM 5367 C C . GLY B 1 341 ? 41.135 18.435 -9.000 1.00 35.24 341 GLY B C 1
ATOM 5368 O O . GLY B 1 341 ? 42.016 17.586 -9.187 1.00 37.43 341 GLY B O 1
ATOM 5369 N N . LYS B 1 342 ? 41.085 19.256 -7.964 1.00 34.83 342 LYS B N 1
ATOM 5370 C CA . LYS B 1 342 ? 41.997 19.179 -6.806 1.00 34.02 342 LYS B CA 1
ATOM 5371 C C . LYS B 1 342 ? 41.211 18.503 -5.679 1.00 32.25 342 LYS B C 1
ATOM 5372 O O . LYS B 1 342 ? 40.095 18.964 -5.401 1.00 35.03 342 LYS B O 1
ATOM 5378 N N . ALA B 1 343 ? 41.740 17.418 -5.112 1.00 27.92 343 ALA B N 1
ATOM 5379 C CA . ALA B 1 343 ? 41.101 16.631 -4.031 1.00 25.69 343 ALA B CA 1
ATOM 5380 C C . ALA B 1 343 ? 41.409 17.283 -2.682 1.00 23.94 343 ALA B C 1
ATOM 5381 O O . ALA B 1 343 ? 42.544 17.732 -2.494 1.00 23.30 343 ALA B O 1
ATOM 5383 N N . TRP B 1 344 ? 40.439 17.314 -1.770 1.00 20.90 344 TRP B N 1
ATOM 5384 C CA . TRP B 1 344 ? 40.638 17.846 -0.398 1.00 19.13 344 TRP B CA 1
ATOM 5385 C C . TRP B 1 344 ? 40.079 16.854 0.619 1.00 19.00 344 TRP B C 1
ATOM 5386 O O . TRP B 1 344 ? 39.008 16.291 0.408 1.00 18.37 344 TRP B O 1
ATOM 5397 N N . PRO B 1 345 ? 40.769 16.610 1.755 1.00 18.32 345 PRO B N 1
ATOM 5398 C CA . PRO B 1 345 ? 42.119 17.105 2.002 1.00 18.60 345 PRO B CA 1
ATOM 5399 C C . PRO B 1 345 ? 43.197 16.124 1.534 1.00 18.25 345 PRO B C 1
ATOM 5400 O O . PRO B 1 345 ? 43.053 14.948 1.779 1.00 17.23 345 PRO B O 1
ATOM 5404 N N . ASP B 1 346 ? 44.250 16.630 0.891 1.00 18.69 346 ASP B N 1
ATOM 5405 C CA . ASP B 1 346 ? 45.469 15.826 0.613 1.00 18.93 346 ASP B CA 1
ATOM 5406 C C . ASP B 1 346 ? 46.271 15.723 1.913 1.00 18.89 346 ASP B C 1
ATOM 5407 O O . ASP B 1 346 ? 45.820 16.242 2.938 1.00 17.98 346 ASP B O 1
ATOM 5412 N N . PHE B 1 347 ? 47.434 15.081 1.878 1.00 18.79 347 PHE B N 1
ATOM 5413 C CA . PHE B 1 347 ? 48.269 14.873 3.089 1.00 19.26 347 PHE B CA 1
ATOM 5414 C C . PHE B 1 347 ? 48.754 16.214 3.654 1.00 19.02 347 PHE B C 1
ATOM 5415 O O . PHE B 1 347 ? 48.963 16.262 4.872 1.00 19.62 347 PHE B O 1
ATOM 5423 N N . THR B 1 348 ? 48.904 17.260 2.835 1.00 20.30 348 THR B N 1
ATOM 5424 C CA . THR B 1 348 ? 49.329 18.605 3.305 1.00 20.82 348 THR B CA 1
ATOM 5425 C C . THR B 1 348 ? 48.194 19.240 4.115 1.00 20.89 348 THR B C 1
ATOM 5426 O O . THR B 1 348 ? 48.458 19.730 5.232 1.00 21.56 348 THR B O 1
ATOM 5430 N N . ASP B 1 349 ? 46.985 19.241 3.557 1.00 21.12 349 ASP B N 1
ATOM 5431 C CA . ASP B 1 349 ? 45.763 19.759 4.231 1.00 20.51 349 ASP B CA 1
ATOM 5432 C C . ASP B 1 349 ? 45.495 18.906 5.481 1.00 19.08 349 ASP B C 1
ATOM 5433 O O . ASP B 1 349 ? 45.088 19.466 6.521 1.00 19.28 349 ASP B O 1
ATOM 5438 N N . GLY B 1 350 ? 45.693 17.590 5.378 1.00 19.00 350 GLY B N 1
ATOM 5439 C CA . GLY B 1 350 ? 45.451 16.622 6.463 1.00 18.35 350 GLY B CA 1
ATOM 5440 C C . GLY B 1 350 ? 46.368 16.859 7.649 1.00 18.78 350 GLY B C 1
ATOM 5441 O O . GLY B 1 350 ? 45.920 16.721 8.799 1.00 17.84 350 GLY B O 1
ATOM 5442 N N . LEU B 1 351 ? 47.632 17.202 7.394 1.00 18.19 351 LEU B N 1
ATOM 5443 C CA . LEU B 1 351 ? 48.608 17.456 8.482 1.00 18.63 351 LEU B CA 1
ATOM 5444 C C . LEU B 1 351 ? 48.116 18.619 9.350 1.00 17.76 351 LEU B C 1
ATOM 5445 O O . LEU B 1 351 ? 48.263 18.539 10.577 1.00 18.16 351 LEU B O 1
ATOM 5450 N N . THR B 1 352 ? 47.532 19.652 8.742 1.00 18.49 352 THR B N 1
ATOM 5451 C CA . THR B 1 352 ? 46.984 20.823 9.477 1.00 18.38 352 THR B CA 1
ATOM 5452 C C . THR B 1 352 ? 45.910 20.332 10.453 1.00 17.89 352 THR B C 1
ATOM 5453 O O . THR B 1 352 ? 45.901 20.788 11.619 1.00 18.23 352 THR B O 1
ATOM 5457 N N . ILE B 1 353 ? 45.049 19.423 10.004 1.00 17.80 353 ILE B N 1
ATOM 5458 C CA . ILE B 1 353 ? 43.959 18.871 10.863 1.00 17.64 353 ILE B CA 1
ATOM 5459 C C . ILE B 1 353 ? 44.596 18.076 12.009 1.00 17.92 353 ILE B C 1
ATOM 5460 O O . ILE B 1 353 ? 44.107 18.189 13.140 1.00 17.52 353 ILE B O 1
ATOM 5465 N N . GLU B 1 354 ? 45.662 17.317 11.744 1.00 18.46 354 GLU B N 1
ATOM 5466 C CA . GLU B 1 354 ? 46.375 16.555 12.805 1.00 18.69 354 GLU B CA 1
ATOM 5467 C C . GLU B 1 354 ? 46.939 17.533 13.840 1.00 18.66 354 GLU B C 1
ATOM 5468 O O . GLU B 1 354 ? 46.835 17.242 15.043 1.00 18.11 354 GLU B O 1
ATOM 5474 N N . ARG B 1 355 ? 47.531 18.646 13.399 1.00 18.80 355 ARG B N 1
ATOM 5475 C CA . ARG B 1 355 ? 48.113 19.638 14.335 1.00 19.56 355 ARG B CA 1
ATOM 5476 C C . ARG B 1 355 ? 46.991 20.202 15.212 1.00 18.69 355 ARG B C 1
ATOM 5477 O O . ARG B 1 355 ? 47.230 20.408 16.410 1.00 18.26 355 ARG B O 1
ATOM 5485 N N . VAL B 1 356 ? 45.799 20.417 14.657 1.00 17.35 356 VAL B N 1
ATOM 5486 C CA . VAL B 1 356 ? 44.696 21.024 15.452 1.00 17.13 356 VAL B CA 1
ATOM 5487 C C . VAL B 1 356 ? 44.249 20.032 16.531 1.00 16.81 356 VAL B C 1
ATOM 5488 O O . VAL B 1 356 ? 44.151 20.455 17.690 1.00 16.52 356 VAL B O 1
ATOM 5492 N N . ILE B 1 357 ? 43.973 18.772 16.198 1.00 16.87 357 ILE B N 1
ATOM 5493 C CA . ILE B 1 357 ? 43.444 17.820 17.222 1.00 17.32 357 ILE B CA 1
ATOM 5494 C C . ILE B 1 357 ? 44.531 17.545 18.269 1.00 17.49 357 ILE B C 1
ATOM 5495 O O . ILE B 1 357 ? 44.197 17.470 19.450 1.00 17.23 357 ILE B O 1
ATOM 5500 N N . HIS B 1 358 ? 45.798 17.443 17.874 1.00 17.58 358 HIS B N 1
ATOM 5501 C CA . HIS B 1 358 ? 46.899 17.217 18.847 1.00 17.94 358 HIS B CA 1
ATOM 5502 C C . HIS B 1 358 ? 47.104 18.484 19.682 1.00 17.54 358 HIS B C 1
ATOM 5503 O O . HIS B 1 358 ? 47.417 18.347 20.875 1.00 18.42 358 HIS B O 1
ATOM 5510 N N . GLY B 1 359 ? 46.908 19.668 19.095 1.00 16.92 359 GLY B N 1
ATOM 5511 C CA . GLY B 1 359 ? 46.960 20.949 19.826 1.00 16.98 359 GLY B CA 1
ATOM 5512 C C . GLY B 1 359 ? 45.866 21.031 20.881 1.00 16.89 359 GLY B C 1
ATOM 5513 O O . GLY B 1 359 ? 46.131 21.542 21.993 1.00 17.02 359 GLY B O 1
ATOM 5514 N N . MET B 1 360 ? 44.663 20.545 20.565 1.00 16.40 360 MET B N 1
ATOM 5515 C CA . MET B 1 360 ? 43.555 20.492 21.553 1.00 15.96 360 MET B CA 1
ATOM 5516 C C . MET B 1 360 ? 43.945 19.546 22.696 1.00 16.12 360 MET B C 1
ATOM 5517 O O . MET B 1 360 ? 43.761 19.919 23.867 1.00 16.27 360 MET B O 1
ATOM 5522 N N . ALA B 1 361 ? 44.497 18.378 22.378 1.00 16.18 361 ALA B N 1
ATOM 5523 C CA . ALA B 1 361 ? 44.960 17.406 23.392 1.00 16.73 361 ALA B CA 1
ATOM 5524 C C . ALA B 1 361 ? 46.027 18.070 24.271 1.00 17.51 361 ALA B C 1
ATOM 5525 O O . ALA B 1 361 ? 45.904 17.976 25.497 1.00 18.14 361 ALA B O 1
ATOM 5527 N N . THR B 1 362 ? 47.023 18.732 23.678 1.00 18.67 362 THR B N 1
ATOM 5528 C CA . THR B 1 362 ? 48.105 19.438 24.423 1.00 19.47 362 THR B CA 1
ATOM 5529 C C . THR B 1 362 ? 47.482 20.495 25.345 1.00 19.19 362 THR B C 1
ATOM 5530 O O . THR B 1 362 ? 47.843 20.538 26.538 1.00 19.45 362 THR B O 1
ATOM 5534 N N . SER B 1 363 ? 46.567 21.314 24.819 1.00 17.62 363 SER B N 1
ATOM 5535 C CA . SER B 1 363 ? 45.891 22.390 25.587 1.00 17.84 363 SER B CA 1
ATOM 5536 C C . SER B 1 363 ? 45.198 21.802 26.828 1.00 18.13 363 SER B C 1
ATOM 5537 O O . SER B 1 363 ? 45.348 22.382 27.919 1.00 18.26 363 SER B O 1
ATOM 5540 N N . ALA B 1 364 ? 44.448 20.710 26.675 1.00 18.93 364 ALA B N 1
ATOM 5541 C CA . ALA B 1 364 ? 43.710 20.047 27.781 1.00 20.22 364 ALA B CA 1
ATOM 5542 C C . ALA B 1 364 ? 44.705 19.556 28.843 1.00 22.13 364 ALA B C 1
ATOM 5543 O O . ALA B 1 364 ? 44.412 19.703 30.042 1.00 22.62 364 ALA B O 1
ATOM 5545 N N . GLN B 1 365 ? 45.846 19.009 28.417 1.00 24.02 365 GLN B N 1
ATOM 5546 C CA . GLN B 1 365 ? 46.904 18.489 29.326 1.00 27.14 365 GLN B CA 1
ATOM 5547 C C . GLN B 1 365 ? 47.552 19.637 30.103 1.00 26.78 365 GLN B C 1
ATOM 5548 O O . GLN B 1 365 ? 47.750 19.475 31.318 1.00 28.84 365 GLN B O 1
ATOM 5554 N N . THR B 1 366 ? 47.905 20.734 29.430 1.00 25.95 366 THR B N 1
ATOM 5555 C CA . THR B 1 366 ? 48.706 21.841 30.019 1.00 27.08 366 THR B CA 1
ATOM 5556 C C . THR B 1 366 ? 47.799 22.852 30.727 1.00 27.26 366 THR B C 1
ATOM 5557 O O . THR B 1 366 ? 48.311 23.561 31.606 1.00 29.72 366 THR B O 1
ATOM 5561 N N . GLY B 1 367 ? 46.516 22.934 30.357 1.00 25.04 367 GLY B N 1
ATOM 5562 C CA . GLY B 1 367 ? 45.600 23.973 30.861 1.00 24.25 367 GLY B CA 1
ATOM 5563 C C . GLY B 1 367 ? 45.910 25.330 30.251 1.00 24.51 367 GLY B C 1
ATOM 5564 O O . GLY B 1 367 ? 45.497 26.349 30.824 1.00 25.75 367 GLY B O 1
ATOM 5565 N N . GLN B 1 368 ? 46.615 25.351 29.120 1.00 23.39 368 GLN B N 1
ATOM 5566 C CA . GLN B 1 368 ? 47.046 26.598 28.444 1.00 24.08 368 GLN B CA 1
ATOM 5567 C C . GLN B 1 368 ? 46.492 26.600 27.026 1.00 21.98 368 GLN B C 1
ATOM 5568 O O . GLN B 1 368 ? 46.331 25.543 26.431 1.00 21.96 368 GLN B O 1
ATOM 5574 N N . PRO B 1 369 ? 46.223 27.780 26.434 1.00 22.28 369 PRO B N 1
ATOM 5575 C CA . PRO B 1 369 ? 45.825 27.844 25.034 1.00 22.28 369 PRO B CA 1
ATOM 5576 C C . PRO B 1 369 ? 46.999 27.395 24.159 1.00 22.17 369 PRO B C 1
ATOM 5577 O O . PRO B 1 369 ? 48.139 27.478 24.595 1.00 21.23 369 PRO B O 1
ATOM 5581 N N . VAL B 1 370 ? 46.687 26.921 22.958 1.00 20.97 370 VAL B N 1
ATOM 5582 C CA . VAL B 1 370 ? 47.689 26.556 21.922 1.00 21.02 370 VAL B CA 1
ATOM 5583 C C . VAL B 1 370 ? 47.395 27.388 20.673 1.00 22.16 370 VAL B C 1
ATOM 5584 O O . VAL B 1 370 ? 46.221 27.487 20.275 1.00 20.71 370 VAL B O 1
ATOM 5588 N N . ASN B 1 371 ? 48.444 27.990 20.112 1.00 23.23 371 ASN B N 1
ATOM 5589 C CA . ASN B 1 371 ? 48.392 28.866 18.913 1.00 26.00 371 ASN B CA 1
ATOM 5590 C C . ASN B 1 371 ? 48.971 28.110 17.718 1.00 26.41 371 ASN B C 1
ATOM 5591 O O . ASN B 1 371 ? 49.879 27.284 17.932 1.00 28.85 371 ASN B O 1
ATOM 5596 N N . PHE B 1 372 ? 48.489 28.402 16.506 1.00 24.98 372 PHE B N 1
ATOM 5597 C CA . PHE B 1 372 ? 48.941 27.749 15.249 1.00 25.82 372 PHE B CA 1
ATOM 5598 C C . PHE B 1 372 ? 49.500 28.795 14.272 1.00 27.06 372 PHE B C 1
ATOM 5599 O O . PHE B 1 372 ? 49.386 29.996 14.518 1.00 30.79 372 PHE B O 1
ATOM 5607 N N . LYS C 1 6 ? -20.171 49.446 35.261 1.00 44.83 6 LYS C N 1
ATOM 5608 C CA . LYS C 1 6 ? -19.689 49.578 33.841 1.00 44.44 6 LYS C CA 1
ATOM 5609 C C . LYS C 1 6 ? -18.646 48.502 33.493 1.00 41.24 6 LYS C C 1
ATOM 5610 O O . LYS C 1 6 ? -18.373 48.338 32.285 1.00 42.85 6 LYS C O 1
ATOM 5616 N N . ALA C 1 7 ? -18.059 47.808 34.476 1.00 37.49 7 ALA C N 1
ATOM 5617 C CA . ALA C 1 7 ? -17.298 46.560 34.232 1.00 32.62 7 ALA C CA 1
ATOM 5618 C C . ALA C 1 7 ? -18.298 45.409 34.117 1.00 29.83 7 ALA C C 1
ATOM 5619 O O . ALA C 1 7 ? -19.350 45.468 34.783 1.00 28.01 7 ALA C O 1
ATOM 5621 N N . LEU C 1 8 ? -17.970 44.406 33.299 1.00 26.76 8 LEU C N 1
ATOM 5622 C CA . LEU C 1 8 ? -18.800 43.193 33.093 1.00 25.84 8 LEU C CA 1
ATOM 5623 C C . LEU C 1 8 ? -18.880 42.405 34.394 1.00 23.53 8 LEU C C 1
ATOM 5624 O O . LEU C 1 8 ? -17.820 42.084 34.939 1.00 23.07 8 LEU C O 1
ATOM 5629 N N . GLY C 1 9 ? -20.091 42.078 34.833 1.00 21.16 9 GLY C N 1
ATOM 5630 C CA . GLY C 1 9 ? -20.335 41.162 35.957 1.00 20.65 9 GLY C CA 1
ATOM 5631 C C . GLY C 1 9 ? -20.333 39.726 35.476 1.00 19.90 9 GLY C C 1
ATOM 5632 O O . GLY C 1 9 ? -21.099 39.404 34.539 1.00 20.35 9 GLY C O 1
ATOM 5633 N N . VAL C 1 10 ? -19.516 38.884 36.102 1.00 19.72 10 VAL C N 1
ATOM 5634 C CA . VAL C 1 10 ? -19.287 37.482 35.658 1.00 19.73 10 VAL C CA 1
ATOM 5635 C C . VAL C 1 10 ? -19.880 36.516 36.680 1.00 19.23 10 VAL C C 1
ATOM 5636 O O . VAL C 1 10 ? -19.579 36.635 37.889 1.00 18.66 10 VAL C O 1
ATOM 5640 N N . ALA C 1 11 ? -20.659 35.563 36.180 1.00 18.61 11 ALA C N 1
ATOM 5641 C CA . ALA C 1 11 ? -21.035 34.325 36.885 1.00 19.28 11 ALA C CA 1
ATOM 5642 C C . ALA C 1 11 ? -20.287 33.166 36.228 1.00 19.39 11 ALA C C 1
ATOM 5643 O O . ALA C 1 11 ? -20.253 33.109 34.990 1.00 19.82 11 ALA C O 1
ATOM 5645 N N . LEU C 1 12 ? -19.734 32.277 37.043 1.00 18.91 12 LEU C N 1
ATOM 5646 C CA . LEU C 1 12 ? -19.044 31.055 36.579 1.00 19.07 12 LEU C CA 1
ATOM 5647 C C . LEU C 1 12 ? -19.741 29.841 37.187 1.00 19.38 12 LEU C C 1
ATOM 5648 O O . LEU C 1 12 ? -19.849 29.780 38.432 1.00 19.02 12 LEU C O 1
ATOM 5653 N N . ILE C 1 13 ? -20.202 28.921 36.341 1.00 19.18 13 ILE C N 1
ATOM 5654 C CA . ILE C 1 13 ? -20.777 27.622 36.790 1.00 20.09 13 ILE C CA 1
ATOM 5655 C C . ILE C 1 13 ? -19.767 26.526 36.466 1.00 19.78 13 ILE C C 1
ATOM 5656 O O . ILE C 1 13 ? -19.466 26.325 35.270 1.00 19.29 13 ILE C O 1
ATOM 5661 N N . GLY C 1 14 ? -19.280 25.842 37.497 1.00 19.88 14 GLY C N 1
ATOM 5662 C CA . GLY C 1 14 ? -18.284 24.769 37.353 1.00 19.75 14 GLY C CA 1
ATOM 5663 C C . GLY C 1 14 ? -16.887 25.298 37.599 1.00 19.66 14 GLY C C 1
ATOM 5664 O O . GLY C 1 14 ? -16.644 26.497 37.358 1.00 18.16 14 GLY C O 1
ATOM 5665 N N . THR C 1 15 ? -16.010 24.432 38.100 1.00 20.04 15 THR C N 1
ATOM 5666 C CA . THR C 1 15 ? -14.660 24.805 38.591 1.00 20.46 15 THR C CA 1
ATOM 5667 C C . THR C 1 15 ? -13.622 23.752 38.187 1.00 20.28 15 THR C C 1
ATOM 5668 O O . THR C 1 15 ? -12.515 23.779 38.759 1.00 21.47 15 THR C O 1
ATOM 5672 N N . GLY C 1 16 ? -13.944 22.878 37.234 1.00 19.32 16 GLY C N 1
ATOM 5673 C CA . GLY C 1 16 ? -13.058 21.778 36.813 1.00 19.24 16 GLY C CA 1
ATOM 5674 C C . GLY C 1 16 ? -12.026 22.242 35.801 1.00 18.46 16 GLY C C 1
ATOM 5675 O O . GLY C 1 16 ? -11.558 23.394 35.895 1.00 18.59 16 GLY C O 1
ATOM 5676 N N . PHE C 1 17 ? -11.685 21.370 34.854 1.00 18.91 17 PHE C N 1
ATOM 5677 C CA . PHE C 1 17 ? -10.731 21.655 33.749 1.00 17.75 17 PHE C CA 1
ATOM 5678 C C . PHE C 1 17 ? -11.096 23.015 33.134 1.00 17.02 17 PHE C C 1
ATOM 5679 O O . PHE C 1 17 ? -10.276 23.940 33.168 1.00 16.80 17 PHE C O 1
ATOM 5687 N N . MET C 1 18 ? -12.315 23.162 32.616 1.00 16.46 18 MET C N 1
ATOM 5688 C CA . MET C 1 18 ? -12.704 24.423 31.930 1.00 16.52 18 MET C CA 1
ATOM 5689 C C . MET C 1 18 ? -13.123 25.497 32.937 1.00 15.95 18 MET C C 1
ATOM 5690 O O . MET C 1 18 ? -12.826 26.657 32.685 1.00 15.51 18 MET C O 1
ATOM 5695 N N . GLY C 1 19 ? -13.787 25.150 34.041 1.00 16.16 19 GLY C N 1
ATOM 5696 C CA . GLY C 1 19 ? -14.156 26.159 35.053 1.00 16.13 19 GLY C CA 1
ATOM 5697 C C . GLY C 1 19 ? -12.959 26.985 35.495 1.00 15.86 19 GLY C C 1
ATOM 5698 O O . GLY C 1 19 ? -13.021 28.232 35.480 1.00 16.13 19 GLY C O 1
ATOM 5699 N N . LYS C 1 20 ? -11.865 26.324 35.850 1.00 16.32 20 LYS C N 1
ATOM 5700 C CA . LYS C 1 20 ? -10.637 27.006 36.307 1.00 16.21 20 LYS C CA 1
ATOM 5701 C C . LYS C 1 20 ? -10.007 27.760 35.134 1.00 15.16 20 LYS C C 1
ATOM 5702 O O . LYS C 1 20 ? -9.469 28.841 35.348 1.00 14.92 20 LYS C O 1
ATOM 5708 N N . CYS C 1 21 ? -10.044 27.192 33.933 1.00 15.36 21 CYS C N 1
ATOM 5709 C CA . CYS C 1 21 ? -9.529 27.859 32.710 1.00 15.01 21 CYS C CA 1
ATOM 5710 C C . CYS C 1 21 ? -10.280 29.184 32.485 1.00 14.75 21 CYS C C 1
ATOM 5711 O O . CYS C 1 21 ? -9.633 30.227 32.251 1.00 13.81 21 CYS C O 1
ATOM 5714 N N . HIS C 1 22 ? -11.612 29.169 32.567 1.00 14.47 22 HIS C N 1
ATOM 5715 C CA . HIS C 1 22 ? -12.448 30.389 32.432 1.00 14.56 22 HIS C CA 1
ATOM 5716 C C . HIS C 1 22 ? -12.104 31.381 33.545 1.00 14.37 22 HIS C C 1
ATOM 5717 O O . HIS C 1 22 ? -12.023 32.572 33.253 1.00 14.86 22 HIS C O 1
ATOM 5724 N N . ALA C 1 23 ? -11.942 30.910 34.782 1.00 14.84 23 ALA C N 1
ATOM 5725 C CA . ALA C 1 23 ? -11.627 31.793 35.929 1.00 15.12 23 ALA C CA 1
ATOM 5726 C C . ALA C 1 23 ? -10.293 32.510 35.677 1.00 14.95 23 ALA C C 1
ATOM 5727 O O . ALA C 1 23 ? -10.222 33.727 35.858 1.00 15.29 23 ALA C O 1
ATOM 5729 N N . MET C 1 24 ? -9.260 31.793 35.235 1.00 15.19 24 MET C N 1
ATOM 5730 C CA . MET C 1 24 ? -7.946 32.415 34.933 1.00 14.99 24 MET C CA 1
ATOM 5731 C C . MET C 1 24 ? -8.094 33.412 33.777 1.00 14.88 24 MET C C 1
ATOM 5732 O O . MET C 1 24 ? -7.428 34.465 33.813 1.00 15.47 24 MET C O 1
ATOM 5737 N N . ALA C 1 25 ? -8.959 33.121 32.808 1.00 14.44 25 ALA C N 1
ATOM 5738 C CA . ALA C 1 25 ? -9.168 33.993 31.631 1.00 14.48 25 ALA C CA 1
ATOM 5739 C C . ALA C 1 25 ? -9.838 35.301 32.073 1.00 14.95 25 ALA C C 1
ATOM 5740 O O . ALA C 1 25 ? -9.352 36.395 31.719 1.00 15.95 25 ALA C O 1
ATOM 5742 N N . TRP C 1 26 ? -10.936 35.196 32.812 1.00 15.62 26 TRP C N 1
ATOM 5743 C CA . TRP C 1 26 ? -11.677 36.384 33.297 1.00 16.11 26 TRP C CA 1
ATOM 5744 C C . TRP C 1 26 ? -10.750 37.245 34.152 1.00 16.58 26 TRP C C 1
ATOM 5745 O O . TRP C 1 26 ? -10.853 38.474 34.065 1.00 16.71 26 TRP C O 1
ATOM 5756 N N . ARG C 1 27 ? -9.870 36.634 34.947 1.00 16.72 27 ARG C N 1
ATOM 5757 C CA . ARG C 1 27 ? -8.995 37.411 35.859 1.00 17.77 27 ARG C CA 1
ATOM 5758 C C . ARG C 1 27 ? -7.947 38.200 35.075 1.00 17.00 27 ARG C C 1
ATOM 5759 O O . ARG C 1 27 ? -7.595 39.290 35.548 1.00 16.97 27 ARG C O 1
ATOM 5767 N N . ASN C 1 28 ? -7.450 37.704 33.937 1.00 15.82 28 ASN C N 1
ATOM 5768 C CA . ASN C 1 28 ? -6.327 38.389 33.246 1.00 15.78 28 ASN C CA 1
ATOM 5769 C C . ASN C 1 28 ? -6.748 39.025 31.922 1.00 14.77 28 ASN C C 1
ATOM 5770 O O . ASN C 1 28 ? -5.877 39.631 31.292 1.00 14.81 28 ASN C O 1
ATOM 5775 N N . VAL C 1 29 ? -8.025 38.984 31.542 1.00 14.51 29 VAL C N 1
ATOM 5776 C CA . VAL C 1 29 ? -8.417 39.499 30.200 1.00 14.64 29 VAL C CA 1
ATOM 5777 C C . VAL C 1 29 ? -8.093 41.000 30.123 1.00 14.91 29 VAL C C 1
ATOM 5778 O O . VAL C 1 29 ? -7.529 41.431 29.104 1.00 14.43 29 VAL C O 1
ATOM 5782 N N . ALA C 1 30 ? -8.371 41.787 31.170 1.00 14.94 30 ALA C N 1
ATOM 5783 C CA . ALA C 1 30 ? -8.079 43.240 31.141 1.00 15.21 30 ALA C CA 1
ATOM 5784 C C . ALA C 1 30 ? -6.575 43.476 31.307 1.00 15.09 30 ALA C C 1
ATOM 5785 O O . ALA C 1 30 ? -6.059 44.449 30.737 1.00 15.77 30 ALA C O 1
ATOM 5787 N N . THR C 1 31 ? -5.879 42.629 32.064 1.00 15.10 31 THR C N 1
ATOM 5788 C CA . THR C 1 31 ? -4.406 42.730 32.187 1.00 15.58 31 THR C CA 1
ATOM 5789 C C . THR C 1 31 ? -3.804 42.668 30.780 1.00 15.14 31 THR C C 1
ATOM 5790 O O . THR C 1 31 ? -2.979 43.510 30.449 1.00 14.79 31 THR C O 1
ATOM 5794 N N . ALA C 1 32 ? -4.245 41.714 29.965 1.00 15.06 32 ALA C N 1
ATOM 5795 C CA . ALA C 1 32 ? -3.663 41.475 28.627 1.00 15.29 32 ALA C CA 1
ATOM 5796 C C . ALA C 1 32 ? -4.134 42.558 27.648 1.00 15.24 32 ALA C C 1
ATOM 5797 O O . ALA C 1 32 ? -3.286 43.124 26.946 1.00 15.64 32 ALA C O 1
ATOM 5799 N N . PHE C 1 33 ? -5.434 42.845 27.600 1.00 15.51 33 PHE C N 1
ATOM 5800 C CA . PHE C 1 33 ? -6.046 43.605 26.479 1.00 15.79 33 PHE C CA 1
ATOM 5801 C C . PHE C 1 33 ? -6.494 45.006 26.890 1.00 16.82 33 PHE C C 1
ATOM 5802 O O . PHE C 1 33 ? -6.916 45.751 25.983 1.00 17.46 33 PHE C O 1
ATOM 5810 N N . GLY C 1 34 ? -6.418 45.355 28.170 1.00 17.18 34 GLY C N 1
ATOM 5811 C CA . GLY C 1 34 ? -6.814 46.690 28.645 1.00 17.58 34 GLY C CA 1
ATOM 5812 C C . GLY C 1 34 ? -8.292 46.763 28.993 1.00 17.95 34 GLY C C 1
ATOM 5813 O O . GLY C 1 34 ? -8.980 45.728 29.006 1.00 18.02 34 GLY C O 1
ATOM 5814 N N . GLY C 1 35 ? -8.765 47.975 29.279 1.00 18.40 35 GLY C N 1
ATOM 5815 C CA . GLY C 1 35 ? -10.143 48.223 29.728 1.00 19.07 35 GLY C CA 1
ATOM 5816 C C . GLY C 1 35 ? -10.297 47.860 31.191 1.00 19.00 35 GLY C C 1
ATOM 5817 O O . GLY C 1 35 ? -9.274 47.735 31.887 1.00 19.44 35 GLY C O 1
ATOM 5818 N N . LEU C 1 36 ? -11.535 47.695 31.641 1.00 20.00 36 LEU C N 1
ATOM 5819 C CA . LEU C 1 36 ? -11.858 47.436 33.060 1.00 21.08 36 LEU C CA 1
ATOM 5820 C C . LEU C 1 36 ? -11.855 45.937 33.306 1.00 19.76 36 LEU C C 1
ATOM 5821 O O . LEU C 1 36 ? -12.472 45.185 32.551 1.00 20.79 36 LEU C O 1
ATOM 5826 N N . PRO C 1 37 ? -11.196 45.476 34.389 1.00 18.93 37 PRO C N 1
ATOM 5827 C CA . PRO C 1 37 ? -11.302 44.086 34.812 1.00 18.84 37 PRO C CA 1
ATOM 5828 C C . PRO C 1 37 ? -12.760 43.712 35.048 1.00 19.28 37 PRO C C 1
ATOM 5829 O O . PRO C 1 37 ? -13.481 44.407 35.764 1.00 19.68 37 PRO C O 1
ATOM 5833 N N . PRO C 1 38 ? -13.259 42.622 34.435 1.00 19.34 38 PRO C N 1
ATOM 5834 C CA . PRO C 1 38 ? -14.572 42.095 34.792 1.00 20.13 38 PRO C CA 1
ATOM 5835 C C . PRO C 1 38 ? -14.684 41.850 36.306 1.00 21.50 38 PRO C C 1
ATOM 5836 O O . PRO C 1 38 ? -13.672 41.533 36.946 1.00 21.20 38 PRO C O 1
ATOM 5840 N N . ARG C 1 39 ? -15.891 42.060 36.842 1.00 22.43 39 ARG C N 1
ATOM 5841 C CA . ARG C 1 39 ? -16.234 41.804 38.264 1.00 23.31 39 ARG C CA 1
ATOM 5842 C C . ARG C 1 39 ? -16.580 40.325 38.409 1.00 21.96 39 ARG C C 1
ATOM 5843 O O . ARG C 1 39 ? -17.527 39.867 37.757 1.00 21.99 39 ARG C O 1
ATOM 5851 N N . LEU C 1 40 ? -15.828 39.602 39.229 1.00 21.83 40 LEU C N 1
ATOM 5852 C CA . LEU C 1 40 ? -16.074 38.162 39.469 1.00 21.79 40 LEU C CA 1
ATOM 5853 C C . LEU C 1 40 ? -17.110 38.063 40.587 1.00 23.00 40 LEU C C 1
ATOM 5854 O O . LEU C 1 40 ? -16.725 38.165 41.768 1.00 22.65 40 LEU C O 1
ATOM 5859 N N . GLU C 1 41 ? -18.384 37.966 40.208 1.00 23.16 41 GLU C N 1
ATOM 5860 C CA . GLU C 1 41 ? -19.530 38.181 41.131 1.00 24.04 41 GLU C CA 1
ATOM 5861 C C . GLU C 1 41 ? -19.918 36.876 41.823 1.00 23.32 41 GLU C C 1
ATOM 5862 O O . GLU C 1 41 ? -19.967 36.868 43.061 1.00 24.43 41 GLU C O 1
ATOM 5868 N N . VAL C 1 42 ? -20.231 35.825 41.070 1.00 22.31 42 VAL C N 1
ATOM 5869 C CA . VAL C 1 42 ? -20.784 34.574 41.659 1.00 22.73 42 VAL C CA 1
ATOM 5870 C C . VAL C 1 42 ? -20.142 33.368 40.993 1.00 22.09 42 VAL C C 1
ATOM 5871 O O . VAL C 1 42 ? -20.163 33.295 39.749 1.00 22.19 42 VAL C O 1
ATOM 5875 N N . LEU C 1 43 ? -19.688 32.433 41.815 1.00 21.10 43 LEU C N 1
ATOM 5876 C CA . LEU C 1 43 ? -19.214 31.104 41.383 1.00 22.13 43 LEU C CA 1
ATOM 5877 C C . LEU C 1 43 ? -20.204 30.057 41.894 1.00 21.99 43 LEU C C 1
ATOM 5878 O O . LEU C 1 43 ? -20.496 30.065 43.111 1.00 23.05 43 LEU C O 1
ATOM 5883 N N . ALA C 1 44 ? -20.688 29.193 41.006 1.00 21.84 44 ALA C N 1
ATOM 5884 C CA . ALA C 1 44 ? -21.625 28.096 41.330 1.00 22.75 44 ALA C CA 1
ATOM 5885 C C . ALA C 1 44 ? -20.918 26.755 41.126 1.00 23.88 44 ALA C C 1
ATOM 5886 O O . ALA C 1 44 ? -20.255 26.568 40.081 1.00 23.51 44 ALA C O 1
ATOM 5888 N N . ASP C 1 45 ? -21.046 25.862 42.101 1.00 24.14 45 ASP C N 1
ATOM 5889 C CA . ASP C 1 45 ? -20.458 24.500 42.065 1.00 26.53 45 ASP C CA 1
ATOM 5890 C C . ASP C 1 45 ? -21.131 23.675 43.164 1.00 28.93 45 ASP C C 1
ATOM 5891 O O . ASP C 1 45 ? -21.777 24.290 44.028 1.00 27.51 45 ASP C O 1
ATOM 5896 N N . MET C 1 46 ? -20.984 22.350 43.137 1.00 31.40 46 MET C N 1
ATOM 5897 C CA . MET C 1 46 ? -21.460 21.478 44.245 1.00 34.23 46 MET C CA 1
ATOM 5898 C C . MET C 1 46 ? -20.309 20.603 44.726 1.00 34.40 46 MET C C 1
ATOM 5899 O O . MET C 1 46 ? -19.481 20.168 43.930 1.00 34.09 46 MET C O 1
ATOM 5904 N N . PRO C 1 47 ? -20.227 20.312 46.044 1.00 35.18 47 PRO C N 1
ATOM 5905 C CA . PRO C 1 47 ? -21.178 20.822 47.029 1.00 35.39 47 PRO C CA 1
ATOM 5906 C C . PRO C 1 47 ? -20.855 22.272 47.419 1.00 34.56 47 PRO C C 1
ATOM 5907 O O . PRO C 1 47 ? -19.877 22.807 46.925 1.00 34.32 47 PRO C O 1
ATOM 5911 N N . ALA C 1 48 ? -21.668 22.862 48.300 1.00 34.06 48 ALA C N 1
ATOM 5912 C CA . ALA C 1 48 ? -21.581 24.281 48.717 1.00 34.18 48 ALA C CA 1
ATOM 5913 C C . ALA C 1 48 ? -20.197 24.585 49.305 1.00 33.04 48 ALA C C 1
ATOM 5914 O O . ALA C 1 48 ? -19.688 25.688 49.057 1.00 33.43 48 ALA C O 1
ATOM 5916 N N . ASP C 1 49 ? -19.599 23.644 50.038 1.00 32.85 49 ASP C N 1
ATOM 5917 C CA A ASP C 1 49 ? -18.284 23.832 50.715 0.50 33.31 49 ASP C CA 1
ATOM 5918 C CA B ASP C 1 49 ? -18.293 23.871 50.713 0.50 32.90 49 ASP C CA 1
ATOM 5919 C C . ASP C 1 49 ? -17.200 24.086 49.656 1.00 32.50 49 ASP C C 1
ATOM 5920 O O . ASP C 1 49 ? -16.328 24.952 49.889 1.00 31.26 49 ASP C O 1
ATOM 5929 N N . LYS C 1 50 ? -17.265 23.348 48.549 1.00 31.09 50 LYS C N 1
ATOM 5930 C CA . LYS C 1 50 ? -16.339 23.481 47.395 1.00 30.44 50 LYS C CA 1
ATOM 5931 C C . LYS C 1 50 ? -16.585 24.826 46.699 1.00 28.64 50 LYS C C 1
ATOM 5932 O O . LYS C 1 50 ? -15.597 25.512 46.360 1.00 27.13 50 LYS C O 1
ATOM 5938 N N . ALA C 1 51 ? -17.852 25.196 46.493 1.00 26.09 51 ALA C N 1
ATOM 5939 C CA . ALA C 1 51 ? -18.244 26.486 45.876 1.00 25.77 51 ALA C CA 1
ATOM 5940 C C . ALA C 1 51 ? -17.687 27.653 46.702 1.00 25.62 51 ALA C C 1
ATOM 5941 O O . ALA C 1 51 ? -17.186 28.610 46.099 1.00 24.15 51 ALA C O 1
ATOM 5943 N N . HIS C 1 52 ? -17.767 27.588 48.036 1.00 25.55 52 HIS C N 1
ATOM 5944 C CA . HIS C 1 52 ? -17.284 28.677 48.926 1.00 27.00 52 HIS C CA 1
ATOM 5945 C C . HIS C 1 52 ? -15.756 28.733 48.887 1.00 25.14 52 HIS C C 1
ATOM 5946 O O . HIS C 1 52 ? -15.208 29.853 48.816 1.00 25.84 52 HIS C O 1
ATOM 5953 N N . SER C 1 53 ? -15.112 27.567 48.915 1.00 25.38 53 SER C N 1
ATOM 5954 C CA . SER C 1 53 ? -13.635 27.417 48.912 1.00 25.15 53 SER C CA 1
ATOM 5955 C C . SER C 1 53 ? -13.061 27.979 47.608 1.00 24.54 53 SER C C 1
ATOM 5956 O O . SER C 1 53 ? -12.092 28.774 47.665 1.00 23.06 53 SER C O 1
ATOM 5959 N N . LEU C 1 54 ? -13.621 27.566 46.471 1.00 24.24 54 LEU C N 1
ATOM 5960 C CA . LEU C 1 54 ? -13.089 27.961 45.141 1.00 23.11 54 LEU C CA 1
ATOM 5961 C C . LEU C 1 54 ? -13.495 29.405 44.825 1.00 22.48 54 LEU C C 1
ATOM 5962 O O . LEU C 1 54 ? -12.696 30.090 44.175 1.00 21.65 54 LEU C O 1
ATOM 5967 N N . ALA C 1 55 ? -14.639 29.902 45.315 1.00 21.65 55 ALA C N 1
ATOM 5968 C CA . ALA C 1 55 ? -14.985 31.337 45.181 1.00 20.47 55 ALA C CA 1
ATOM 5969 C C . ALA C 1 55 ? -13.885 32.166 45.855 1.00 20.07 55 ALA C C 1
ATOM 5970 O O . ALA C 1 55 ? -13.456 33.183 45.286 1.00 19.58 55 ALA C O 1
ATOM 5972 N N . SER C 1 56 ? -13.414 31.724 47.019 1.00 20.71 56 SER C N 1
ATOM 5973 C CA . SER C 1 56 ? -12.338 32.417 47.770 1.00 20.41 56 SER C CA 1
ATOM 5974 C C . SER C 1 56 ? -11.035 32.416 46.953 1.00 20.12 56 SER C C 1
ATOM 5975 O O . SER C 1 56 ? -10.489 33.510 46.732 1.00 20.81 56 SER C O 1
ATOM 5978 N N . SER C 1 57 ? -10.545 31.254 46.517 1.00 19.15 57 SER C N 1
ATOM 5979 C CA . SER C 1 57 ? -9.234 31.151 45.816 1.00 19.01 57 SER C CA 1
ATOM 5980 C C . SER C 1 57 ? -9.321 31.726 44.391 1.00 19.13 57 SER C C 1
ATOM 5981 O O . SER C 1 57 ? -8.307 32.297 43.942 1.00 18.85 57 SER C O 1
ATOM 5984 N N . PHE C 1 58 ? -10.475 31.648 43.716 1.00 19.09 58 PHE C N 1
ATOM 5985 C CA . PHE C 1 58 ? -10.665 32.199 42.347 1.00 18.84 58 PHE C CA 1
ATOM 5986 C C . PHE C 1 58 ? -10.923 33.709 42.396 1.00 19.92 58 PHE C C 1
ATOM 5987 O O . PHE C 1 58 ? -10.855 34.347 41.337 1.00 19.76 58 PHE C O 1
ATOM 5995 N N . GLY C 1 59 ? -11.252 34.262 43.570 1.00 20.49 59 GLY C N 1
ATOM 5996 C CA . GLY C 1 59 ? -11.497 35.706 43.748 1.00 20.70 59 GLY C CA 1
ATOM 5997 C C . GLY C 1 59 ? -12.907 36.120 43.348 1.00 21.02 59 GLY C C 1
ATOM 5998 O O . GLY C 1 59 ? -13.090 37.289 42.952 1.00 21.05 59 GLY C O 1
ATOM 5999 N N . PHE C 1 60 ? -13.881 35.216 43.451 1.00 21.52 60 PHE C N 1
ATOM 6000 C CA . PHE C 1 60 ? -15.316 35.533 43.227 1.00 21.94 60 PHE C CA 1
ATOM 6001 C C . PHE C 1 60 ? -15.912 36.049 44.536 1.00 22.80 60 PHE C C 1
ATOM 6002 O O . PHE C 1 60 ? -15.568 35.491 45.597 1.00 22.86 60 PHE C O 1
ATOM 6010 N N . ALA C 1 61 ? -16.772 37.067 44.451 1.00 23.06 61 ALA C N 1
ATOM 6011 C CA . ALA C 1 61 ? -17.371 37.745 45.625 1.00 24.34 61 ALA C CA 1
ATOM 6012 C C . ALA C 1 61 ? -18.184 36.737 46.441 1.00 25.74 61 ALA C C 1
ATOM 6013 O O . ALA C 1 61 ? -18.154 36.825 47.688 1.00 26.24 61 ALA C O 1
ATOM 6015 N N . ARG C 1 62 ? -18.870 35.791 45.794 1.00 25.56 62 ARG C N 1
ATOM 6016 C CA . ARG C 1 62 ? -19.591 34.741 46.553 1.00 27.16 62 ARG C CA 1
ATOM 6017 C C . ARG C 1 62 ? -19.661 33.426 45.779 1.00 26.26 62 ARG C C 1
ATOM 6018 O O . ARG C 1 62 ? -19.636 33.442 44.530 1.00 26.09 62 ARG C O 1
ATOM 6026 N N . GLY C 1 63 ? -19.720 32.336 46.544 1.00 25.13 63 GLY C N 1
ATOM 6027 C CA . GLY C 1 63 ? -19.969 30.967 46.069 1.00 25.99 63 GLY C CA 1
ATOM 6028 C C . GLY C 1 63 ? -21.389 30.545 46.396 1.00 26.25 63 GLY C C 1
ATOM 6029 O O . GLY C 1 63 ? -21.944 31.022 47.412 1.00 26.09 63 GLY C O 1
ATOM 6030 N N . THR C 1 64 ? -21.974 29.698 45.558 1.00 25.71 64 THR C N 1
ATOM 6031 C CA . THR C 1 64 ? -23.316 29.117 45.796 1.00 25.42 64 THR C CA 1
ATOM 6032 C C . THR C 1 64 ? -23.367 27.706 45.212 1.00 27.02 64 THR C C 1
ATOM 6033 O O . THR C 1 64 ? -22.659 27.437 44.219 1.00 25.89 64 THR C O 1
ATOM 6037 N N . ALA C 1 65 ? -24.179 26.840 45.820 1.00 26.34 65 ALA C N 1
ATOM 6038 C CA . ALA C 1 65 ? -24.447 25.473 45.332 1.00 27.17 65 ALA C CA 1
ATOM 6039 C C . ALA C 1 65 ? -25.698 25.485 44.450 1.00 26.91 65 ALA C C 1
ATOM 6040 O O . ALA C 1 65 ? -26.057 24.410 43.958 1.00 28.58 65 ALA C O 1
ATOM 6042 N N . ASP C 1 66 ? -26.315 26.657 44.254 1.00 28.29 66 ASP C N 1
ATOM 6043 C CA . ASP C 1 66 ? -27.553 26.840 43.448 1.00 30.08 66 ASP C CA 1
ATOM 6044 C C . ASP C 1 66 ? -27.223 27.676 42.207 1.00 27.98 66 ASP C C 1
ATOM 6045 O O . ASP C 1 66 ? -27.256 28.917 42.297 1.00 28.03 66 ASP C O 1
ATOM 6050 N N . TRP C 1 67 ? -26.945 27.023 41.077 1.00 26.84 67 TRP C N 1
ATOM 6051 C CA . TRP C 1 67 ? -26.556 27.717 39.820 1.00 26.60 67 TRP C CA 1
ATOM 6052 C C . TRP C 1 67 ? -27.692 28.616 39.317 1.00 26.70 67 TRP C C 1
ATOM 6053 O O . TRP C 1 67 ? -27.393 29.655 38.732 1.00 24.26 67 TRP C O 1
ATOM 6064 N N . ARG C 1 68 ? -28.955 28.233 39.525 1.00 28.87 68 ARG C N 1
ATOM 6065 C CA . ARG C 1 68 ? -30.123 28.992 39.003 1.00 30.94 68 ARG C CA 1
ATOM 6066 C C . ARG C 1 68 ? -30.113 30.393 39.603 1.00 31.73 68 ARG C C 1
ATOM 6067 O O . ARG C 1 68 ? -30.494 31.369 38.930 1.00 31.71 68 ARG C O 1
ATOM 6075 N N . GLU C 1 69 ? -29.670 30.463 40.845 1.00 33.31 69 GLU C N 1
ATOM 6076 C CA . GLU C 1 69 ? -29.650 31.709 41.631 1.00 36.44 69 GLU C CA 1
ATOM 6077 C C . GLU C 1 69 ? -28.491 32.590 41.130 1.00 35.22 69 GLU C C 1
ATOM 6078 O O . GLU C 1 69 ? -28.676 33.827 41.081 1.00 35.70 69 GLU C O 1
ATOM 6084 N N . ALA C 1 70 ? -27.374 31.992 40.694 1.00 33.24 70 ALA C N 1
ATOM 6085 C CA . ALA C 1 70 ? -26.212 32.714 40.122 1.00 31.80 70 ALA C CA 1
ATOM 6086 C C . ALA C 1 70 ? -26.597 33.388 38.796 1.00 30.55 70 ALA C C 1
ATOM 6087 O O . ALA C 1 70 ? -26.233 34.564 38.616 1.00 30.40 70 ALA C O 1
ATOM 6089 N N . VAL C 1 71 ? -27.313 32.692 37.903 1.00 29.81 71 VAL C N 1
ATOM 6090 C CA . VAL C 1 71 ? -27.625 33.213 36.533 1.00 29.96 71 VAL C CA 1
ATOM 6091 C C . VAL C 1 71 ? -28.696 34.312 36.622 1.00 30.80 71 VAL C C 1
ATOM 6092 O O . VAL C 1 71 ? -28.807 35.081 35.651 1.00 29.68 71 VAL C O 1
ATOM 6096 N N . SER C 1 72 ? -29.444 34.385 37.732 1.00 31.78 72 SER C N 1
ATOM 6097 C CA . SER C 1 72 ? -30.528 35.379 37.972 1.00 33.11 72 SER C CA 1
ATOM 6098 C C . SER C 1 72 ? -30.005 36.615 38.717 1.00 33.13 72 SER C C 1
ATOM 6099 O O . SER C 1 72 ? -30.761 37.607 38.805 1.00 33.50 72 SER C O 1
ATOM 6102 N N . ASP C 1 73 ? -28.776 36.567 39.236 1.00 31.54 73 ASP C N 1
ATOM 6103 C CA . ASP C 1 73 ? -28.184 37.667 40.043 1.00 31.56 73 ASP C CA 1
ATOM 6104 C C . ASP C 1 73 ? -28.154 38.940 39.196 1.00 30.49 73 ASP C C 1
ATOM 6105 O O . ASP C 1 73 ? -27.666 38.933 38.068 1.00 28.97 73 ASP C O 1
ATOM 6110 N N . PRO C 1 74 ? -28.692 40.074 39.702 1.00 29.20 74 PRO C N 1
ATOM 6111 C CA . PRO C 1 74 ? -28.680 41.341 38.966 1.00 28.97 74 PRO C CA 1
ATOM 6112 C C . PRO C 1 74 ? -27.283 41.911 38.668 1.00 27.38 74 PRO C C 1
ATOM 6113 O O . PRO C 1 74 ? -27.160 42.686 37.740 1.00 27.78 74 PRO C O 1
ATOM 6117 N N . ALA C 1 75 ? -26.277 41.523 39.458 1.00 25.77 75 ALA C N 1
ATOM 6118 C CA . ALA C 1 75 ? -24.877 41.991 39.348 1.00 25.28 75 ALA C CA 1
ATOM 6119 C C . ALA C 1 75 ? -24.147 41.216 38.241 1.00 24.22 75 ALA C C 1
ATOM 6120 O O . ALA C 1 75 ? -23.010 41.592 37.927 1.00 25.26 75 ALA C O 1
ATOM 6122 N N . VAL C 1 76 ? -24.779 40.179 37.684 1.00 23.46 76 VAL C N 1
ATOM 6123 C CA . VAL C 1 76 ? -24.198 39.292 36.629 1.00 23.02 76 VAL C CA 1
ATOM 6124 C C . VAL C 1 76 ? -24.700 39.765 35.260 1.00 23.33 76 VAL C C 1
ATOM 6125 O O . VAL C 1 76 ? -25.919 39.946 35.119 1.00 23.87 76 VAL C O 1
ATOM 6129 N N . ASP C 1 77 ? -23.791 39.951 34.294 1.00 21.93 77 ASP C N 1
ATOM 6130 C CA . ASP C 1 77 ? -24.101 40.315 32.886 1.00 21.76 77 ASP C CA 1
ATOM 6131 C C . ASP C 1 77 ? -23.799 39.137 31.956 1.00 21.13 77 ASP C C 1
ATOM 6132 O O . ASP C 1 77 ? -24.461 39.030 30.906 1.00 21.13 77 ASP C O 1
ATOM 6137 N N . VAL C 1 78 ? -22.812 38.313 32.307 1.00 20.70 78 VAL C N 1
ATOM 6138 C CA . VAL C 1 78 ? -22.329 37.196 31.443 1.00 19.66 78 VAL C CA 1
ATOM 6139 C C . VAL C 1 78 ? -22.117 35.959 32.319 1.00 18.89 78 VAL C C 1
ATOM 6140 O O . VAL C 1 78 ? -21.635 36.097 33.456 1.00 18.61 78 VAL C O 1
ATOM 6144 N N . VAL C 1 79 ? -22.468 34.791 31.786 1.00 19.06 79 VAL C N 1
ATOM 6145 C CA . VAL C 1 79 ? -22.372 33.490 32.497 1.00 18.79 79 VAL C CA 1
ATOM 6146 C C . VAL C 1 79 ? -21.424 32.587 31.715 1.00 18.86 79 VAL C C 1
ATOM 6147 O O . VAL C 1 79 ? -21.711 32.332 30.533 1.00 17.56 79 VAL C O 1
ATOM 6151 N N . SER C 1 80 ? -20.353 32.137 32.370 1.00 18.28 80 SER C N 1
ATOM 6152 C CA . SER C 1 80 ? -19.469 31.041 31.899 1.00 17.79 80 SER C CA 1
ATOM 6153 C C . SER C 1 80 ? -20.082 29.722 32.352 1.00 17.51 80 SER C C 1
ATOM 6154 O O . SER C 1 80 ? -20.258 29.557 33.574 1.00 18.31 80 SER C O 1
ATOM 6157 N N . ILE C 1 81 ? -20.414 28.837 31.411 1.00 17.11 81 ILE C N 1
ATOM 6158 C CA . ILE C 1 81 ? -21.001 27.504 31.714 1.00 17.54 81 ILE C CA 1
ATOM 6159 C C . ILE C 1 81 ? -19.967 26.430 31.372 1.00 17.65 81 ILE C C 1
ATOM 6160 O O . ILE C 1 81 ? -19.737 26.183 30.176 1.00 17.17 81 ILE C O 1
ATOM 6165 N N . THR C 1 82 ? -19.398 25.795 32.393 1.00 17.39 82 THR C N 1
ATOM 6166 C CA . THR C 1 82 ? -18.301 24.804 32.234 1.00 17.01 82 THR C CA 1
ATOM 6167 C C . THR C 1 82 ? -18.724 23.473 32.857 1.00 18.11 82 THR C C 1
ATOM 6168 O O . THR C 1 82 ? -17.846 22.712 33.278 1.00 18.02 82 THR C O 1
ATOM 6172 N N . THR C 1 83 ? -20.026 23.193 32.879 1.00 18.31 83 THR C N 1
ATOM 6173 C CA . THR C 1 83 ? -20.601 21.963 33.473 1.00 19.31 83 THR C CA 1
ATOM 6174 C C . THR C 1 83 ? -20.620 20.838 32.442 1.00 19.39 83 THR C C 1
ATOM 6175 O O . THR C 1 83 ? -20.364 21.059 31.258 1.00 18.28 83 THR C O 1
ATOM 6179 N N . PRO C 1 84 ? -20.895 19.585 32.871 1.00 20.25 84 PRO C N 1
ATOM 6180 C CA . PRO C 1 84 ? -20.981 18.448 31.952 1.00 20.78 84 PRO C CA 1
ATOM 6181 C C . PRO C 1 84 ? -22.022 18.658 30.845 1.00 20.55 84 PRO C C 1
ATOM 6182 O O . PRO C 1 84 ? -22.959 19.407 31.046 1.00 21.15 84 PRO C O 1
ATOM 6186 N N . ASN C 1 85 ? -21.827 17.983 29.710 1.00 21.07 85 ASN C N 1
ATOM 6187 C CA . ASN C 1 85 ? -22.592 18.200 28.452 1.00 20.83 85 ASN C CA 1
ATOM 6188 C C . ASN C 1 85 ? -24.104 18.129 28.712 1.00 21.44 85 ASN C C 1
ATOM 6189 O O . ASN C 1 85 ? -24.838 18.957 28.135 1.00 21.23 85 ASN C O 1
ATOM 6194 N N . GLY C 1 86 ? -24.549 17.169 29.528 1.00 21.74 86 GLY C N 1
ATOM 6195 C CA . GLY C 1 86 ? -25.979 16.930 29.814 1.00 22.33 86 GLY C CA 1
ATOM 6196 C C . GLY C 1 86 ? -26.666 18.109 30.494 1.00 22.35 86 GLY C C 1
ATOM 6197 O O . GLY C 1 86 ? -27.912 18.139 30.478 1.00 22.88 86 GLY C O 1
ATOM 6198 N N . LEU C 1 87 ? -25.919 19.049 31.083 1.00 22.05 87 LEU C N 1
ATOM 6199 C CA . LEU C 1 87 ? -26.509 20.230 31.776 1.00 22.44 87 LEU C CA 1
ATOM 6200 C C . LEU C 1 87 ? -26.454 21.488 30.900 1.00 21.72 87 LEU C C 1
ATOM 6201 O O . LEU C 1 87 ? -27.030 22.507 31.310 1.00 22.09 87 LEU C O 1
ATOM 6206 N N . HIS C 1 88 ? -25.781 21.456 29.749 1.00 20.65 88 HIS C N 1
ATOM 6207 C CA . HIS C 1 88 ? -25.551 22.677 28.932 1.00 20.52 88 HIS C CA 1
ATOM 6208 C C . HIS C 1 88 ? -26.875 23.328 28.520 1.00 20.86 88 HIS C C 1
ATOM 6209 O O . HIS C 1 88 ? -26.977 24.564 28.643 1.00 20.54 88 HIS C O 1
ATOM 6216 N N . ARG C 1 89 ? -27.817 22.551 27.982 1.00 21.87 89 ARG C N 1
ATOM 6217 C CA . ARG C 1 89 ? -29.089 23.100 27.447 1.00 23.33 89 ARG C CA 1
ATOM 6218 C C . ARG C 1 89 ? -29.824 23.827 28.576 1.00 23.24 89 ARG C C 1
ATOM 6219 O O . ARG C 1 89 ? -30.130 25.021 28.418 1.00 23.07 89 ARG C O 1
ATOM 6227 N N . GLU C 1 90 ? -30.073 23.127 29.683 1.00 23.92 90 GLU C N 1
ATOM 6228 C CA . GLU C 1 90 ? -30.844 23.666 30.832 1.00 25.46 90 GLU C CA 1
ATOM 6229 C C . GLU C 1 90 ? -30.202 24.983 31.286 1.00 23.76 90 GLU C C 1
ATOM 6230 O O . GLU C 1 90 ? -30.916 26.001 31.378 1.00 23.91 90 GLU C O 1
ATOM 6236 N N . MET C 1 91 ? -28.889 24.994 31.507 1.00 22.29 91 MET C N 1
ATOM 6237 C CA . MET C 1 91 ? -28.198 26.174 32.080 1.00 21.27 91 MET C CA 1
ATOM 6238 C C . MET C 1 91 ? -28.103 27.311 31.060 1.00 21.34 91 MET C C 1
ATOM 6239 O O . MET C 1 91 ? -28.335 28.467 31.461 1.00 21.96 91 MET C O 1
ATOM 6244 N N . ALA C 1 92 ? -27.758 27.036 29.798 1.00 21.23 92 ALA C N 1
ATOM 6245 C CA . ALA C 1 92 ? -27.690 28.089 28.757 1.00 21.51 92 ALA C CA 1
ATOM 6246 C C . ALA C 1 92 ? -29.079 28.712 28.554 1.00 22.53 92 ALA C C 1
ATOM 6247 O O . ALA C 1 92 ? -29.167 29.944 28.435 1.00 23.03 92 ALA C O 1
ATOM 6249 N N . GLU C 1 93 ? -30.129 27.899 28.478 1.00 24.10 93 GLU C N 1
ATOM 6250 C CA . GLU C 1 93 ? -31.501 28.423 28.236 1.00 25.26 93 GLU C CA 1
ATOM 6251 C C . GLU C 1 93 ? -31.908 29.332 29.406 1.00 24.17 93 GLU C C 1
ATOM 6252 O O . GLU C 1 93 ? -32.421 30.428 29.133 1.00 23.84 93 GLU C O 1
ATOM 6258 N N . ALA C 1 94 ? -31.634 28.930 30.650 1.00 23.49 94 ALA C N 1
ATOM 6259 C CA . ALA C 1 94 ? -31.953 29.716 31.869 1.00 23.45 94 ALA C CA 1
ATOM 6260 C C . ALA C 1 94 ? -31.191 31.047 31.859 1.00 23.14 94 ALA C C 1
ATOM 6261 O O . ALA C 1 94 ? -31.801 32.075 32.175 1.00 22.98 94 ALA C O 1
ATOM 6263 N N . ALA C 1 95 ? -29.900 31.038 31.508 1.00 22.27 95 ALA C N 1
ATOM 6264 C CA . ALA C 1 95 ? -29.055 32.250 31.472 1.00 22.32 95 ALA C CA 1
ATOM 6265 C C . ALA C 1 95 ? -29.587 33.221 30.412 1.00 22.36 95 ALA C C 1
ATOM 6266 O O . ALA C 1 95 ? -29.677 34.416 30.714 1.00 23.54 95 ALA C O 1
ATOM 6268 N N . LEU C 1 96 ? -29.939 32.738 29.217 1.00 22.60 96 LEU C N 1
ATOM 6269 C CA . LEU C 1 96 ? -30.456 33.610 28.131 1.00 23.47 96 LEU C CA 1
ATOM 6270 C C . LEU C 1 96 ? -31.811 34.188 28.556 1.00 23.69 96 LEU C C 1
ATOM 6271 O O . LEU C 1 96 ? -32.027 35.394 28.354 1.00 24.80 96 LEU C O 1
ATOM 6276 N N . ALA C 1 97 ? -32.670 33.360 29.145 1.00 25.26 97 ALA C N 1
ATOM 6277 C CA . ALA C 1 97 ? -34.021 33.758 29.614 1.00 25.65 97 ALA C CA 1
ATOM 6278 C C . ALA C 1 97 ? -33.899 34.853 30.681 1.00 26.47 97 ALA C C 1
ATOM 6279 O O . ALA C 1 97 ? -34.785 35.734 30.732 1.00 28.58 97 ALA C O 1
ATOM 6281 N N . ALA C 1 98 ? -32.835 34.807 31.489 1.00 26.19 98 ALA C N 1
ATOM 6282 C CA . ALA C 1 98 ? -32.544 35.772 32.575 1.00 25.50 98 ALA C CA 1
ATOM 6283 C C . ALA C 1 98 ? -31.861 37.028 32.019 1.00 25.48 98 ALA C C 1
ATOM 6284 O O . ALA C 1 98 ? -31.528 37.923 32.820 1.00 25.32 98 ALA C O 1
ATOM 6286 N N . GLY C 1 99 ? -31.642 37.092 30.702 1.00 25.17 99 GLY C N 1
ATOM 6287 C CA . GLY C 1 99 ? -31.073 38.263 30.011 1.00 24.35 99 GLY C CA 1
ATOM 6288 C C . GLY C 1 99 ? -29.561 38.342 30.149 1.00 24.15 99 GLY C C 1
ATOM 6289 O O . GLY C 1 99 ? -29.031 39.464 30.126 1.00 24.27 99 GLY C O 1
ATOM 6290 N N . LYS C 1 100 ? -28.877 37.200 30.250 1.00 23.39 100 LYS C N 1
ATOM 6291 C CA . LYS C 1 100 ? -27.395 37.166 30.367 1.00 22.84 100 LYS C CA 1
ATOM 6292 C C . LYS C 1 100 ? -26.768 36.718 29.043 1.00 21.27 100 LYS C C 1
ATOM 6293 O O . LYS C 1 100 ? -27.360 35.885 28.341 1.00 21.11 100 LYS C O 1
ATOM 6299 N N . HIS C 1 101 ? -25.604 37.282 28.724 1.00 20.81 101 HIS C N 1
ATOM 6300 C CA . HIS C 1 101 ? -24.673 36.771 27.684 1.00 19.96 101 HIS C CA 1
ATOM 6301 C C . HIS C 1 101 ? -24.120 35.426 28.160 1.00 19.78 101 HIS C C 1
ATOM 6302 O O . HIS C 1 101 ? -24.024 35.228 29.382 1.00 19.39 101 HIS C O 1
ATOM 6309 N N . VAL C 1 102 ? -23.738 34.544 27.238 1.00 18.60 102 VAL C N 1
ATOM 6310 C CA . VAL C 1 102 ? -23.347 33.154 27.603 1.00 18.55 102 VAL C CA 1
ATOM 6311 C C . VAL C 1 102 ? -22.044 32.784 26.894 1.00 17.52 102 VAL C C 1
ATOM 6312 O O . VAL C 1 102 ? -21.960 32.913 25.654 1.00 17.65 102 VAL C O 1
ATOM 6316 N N . TRP C 1 103 ? -21.093 32.318 27.697 1.00 16.92 103 TRP C N 1
ATOM 6317 C CA . TRP C 1 103 ? -19.851 31.632 27.259 1.00 16.45 103 TRP C CA 1
ATOM 6318 C C . TRP C 1 103 ? -20.031 30.152 27.582 1.00 16.43 103 TRP C C 1
ATOM 6319 O O . TRP C 1 103 ? -19.899 29.780 28.761 1.00 17.42 103 TRP C O 1
ATOM 6330 N N . LEU C 1 104 ? -20.395 29.348 26.581 1.00 16.92 104 LEU C N 1
ATOM 6331 C CA . LEU C 1 104 ? -20.778 27.932 26.789 1.00 16.68 104 LEU C CA 1
ATOM 6332 C C . LEU C 1 104 ? -19.630 27.024 26.350 1.00 16.54 104 LEU C C 1
ATOM 6333 O O . LEU C 1 104 ? -19.140 27.193 25.233 1.00 16.14 104 LEU C O 1
ATOM 6338 N N . GLU C 1 105 ? -19.264 26.051 27.177 1.00 16.70 105 GLU C N 1
ATOM 6339 C CA . GLU C 1 105 ? -18.261 25.040 26.768 1.00 16.38 105 GLU C CA 1
ATOM 6340 C C . GLU C 1 105 ? -18.864 24.131 25.695 1.00 16.65 105 GLU C C 1
ATOM 6341 O O . GLU C 1 105 ? -20.100 23.948 25.664 1.00 17.24 105 GLU C O 1
ATOM 6347 N N . LYS C 1 106 ? -18.009 23.597 24.827 1.00 16.37 106 LYS C N 1
ATOM 6348 C CA . LYS C 1 106 ? -18.388 22.628 23.772 1.00 17.06 106 LYS C CA 1
ATOM 6349 C C . LYS C 1 106 ? -18.563 21.246 24.396 1.00 18.05 106 LYS C C 1
ATOM 6350 O O . LYS C 1 106 ? -18.159 21.020 25.539 1.00 18.30 106 LYS C O 1
ATOM 6356 N N . PRO C 1 107 ? -19.220 20.290 23.697 1.00 18.25 107 PRO C N 1
ATOM 6357 C CA . PRO C 1 107 ? -20.084 20.592 22.558 1.00 18.80 107 PRO C CA 1
ATOM 6358 C C . PRO C 1 107 ? -21.349 21.254 23.125 1.00 18.75 107 PRO C C 1
ATOM 6359 O O . PRO C 1 107 ? -21.463 21.310 24.337 1.00 19.08 107 PRO C O 1
ATOM 6363 N N . MET C 1 108 ? -22.241 21.759 22.274 1.00 19.41 108 MET C N 1
ATOM 6364 C CA . MET C 1 108 ? -23.433 22.528 22.726 1.00 19.50 108 MET C CA 1
ATOM 6365 C C . MET C 1 108 ? -24.285 21.671 23.676 1.00 20.62 108 MET C C 1
ATOM 6366 O O . MET C 1 108 ? -24.621 22.171 24.768 1.00 20.95 108 MET C O 1
ATOM 6371 N N . ALA C 1 109 ? -24.630 20.445 23.285 1.00 21.32 109 ALA C N 1
ATOM 6372 C CA . ALA C 1 109 ? -25.497 19.540 24.077 1.00 21.23 109 ALA C CA 1
ATOM 6373 C C . ALA C 1 109 ? -25.282 18.101 23.609 1.00 22.02 109 ALA C C 1
ATOM 6374 O O . ALA C 1 109 ? -24.270 17.850 22.913 1.00 22.61 109 ALA C O 1
ATOM 6376 N N . LEU C 1 110 ? -26.164 17.175 23.987 1.00 20.77 110 LEU C N 1
ATOM 6377 C CA . LEU C 1 110 ? -25.990 15.743 23.634 1.00 21.41 110 LEU C CA 1
ATOM 6378 C C . LEU C 1 110 ? -26.560 15.469 22.242 1.00 21.37 110 LEU C C 1
ATOM 6379 O O . LEU C 1 110 ? -26.090 14.513 21.619 1.00 23.07 110 LEU C O 1
ATOM 6384 N N . SER C 1 111 ? -27.526 16.262 21.778 1.00 21.54 111 SER C N 1
ATOM 6385 C CA . SER C 1 111 ? -28.286 15.995 20.530 1.00 21.75 111 SER C CA 1
ATOM 6386 C C . SER C 1 111 ? -28.425 17.265 19.692 1.00 21.64 111 SER C C 1
ATOM 6387 O O . SER C 1 111 ? -28.367 18.382 20.246 1.00 22.54 111 SER C O 1
ATOM 6390 N N . VAL C 1 112 ? -28.651 17.090 18.395 1.00 21.54 112 VAL C N 1
ATOM 6391 C CA . VAL C 1 112 ? -28.978 18.213 17.473 1.00 21.43 112 VAL C CA 1
ATOM 6392 C C . VAL C 1 112 ? -30.298 18.846 17.937 1.00 21.71 112 VAL C C 1
ATOM 6393 O O . VAL C 1 112 ? -30.367 20.070 17.948 1.00 22.41 112 VAL C O 1
ATOM 6397 N N . GLU C 1 113 ? -31.280 18.034 18.337 1.00 23.13 113 GLU C N 1
ATOM 6398 C CA . GLU C 1 113 ? -32.592 18.515 18.858 1.00 24.75 113 GLU C CA 1
ATOM 6399 C C . GLU C 1 113 ? -32.346 19.556 19.961 1.00 23.95 113 GLU C C 1
ATOM 6400 O O . GLU C 1 113 ? -32.937 20.653 19.890 1.00 24.07 113 GLU C O 1
ATOM 6406 N N . ASP C 1 114 ? -31.481 19.249 20.929 1.00 24.14 114 ASP C N 1
ATOM 6407 C CA . ASP C 1 114 ? -31.173 20.170 22.057 1.00 24.21 114 ASP C CA 1
ATOM 6408 C C . ASP C 1 114 ? -30.453 21.413 21.524 1.00 23.00 114 ASP C C 1
ATOM 6409 O O . ASP C 1 114 ? -30.790 22.525 21.965 1.00 21.64 114 ASP C O 1
ATOM 6414 N N . ALA C 1 115 ? -29.488 21.250 20.615 1.00 21.58 115 ALA C N 1
ATOM 6415 C CA . ALA C 1 115 ? -28.713 22.383 20.058 1.00 21.85 115 ALA C CA 1
ATOM 6416 C C . ALA C 1 115 ? -29.666 23.306 19.296 1.00 21.33 115 ALA C C 1
ATOM 6417 O O . ALA C 1 115 ? -29.475 24.531 19.372 1.00 21.30 115 ALA C O 1
ATOM 6419 N N . GLN C 1 116 ? -30.647 22.724 18.601 1.00 22.66 116 GLN C N 1
ATOM 6420 C CA . GLN C 1 116 ? -31.668 23.466 17.808 1.00 24.09 116 GLN C CA 1
ATOM 6421 C C . GLN C 1 116 ? -32.469 24.367 18.756 1.00 23.99 116 GLN C C 1
ATOM 6422 O O . GLN C 1 116 ? -32.628 25.553 18.435 1.00 24.30 116 GLN C O 1
ATOM 6428 N N . ALA C 1 117 ? -32.911 23.831 19.896 1.00 24.00 117 ALA C N 1
ATOM 6429 C CA . ALA C 1 117 ? -33.676 24.573 20.927 1.00 24.65 117 ALA C CA 1
ATOM 6430 C C . ALA C 1 117 ? -32.812 25.696 21.520 1.00 24.94 117 ALA C C 1
ATOM 6431 O O . ALA C 1 117 ? -33.324 26.823 21.675 1.00 25.49 117 ALA C O 1
ATOM 6433 N N . MET C 1 118 ? -31.534 25.432 21.810 1.00 23.28 118 MET C N 1
ATOM 6434 C CA . MET C 1 118 ? -30.612 26.453 22.380 1.00 22.88 118 MET C CA 1
ATOM 6435 C C . MET C 1 118 ? -30.372 27.569 21.356 1.00 22.89 118 MET C C 1
ATOM 6436 O O . MET C 1 118 ? -30.295 28.742 21.764 1.00 23.01 118 MET C O 1
ATOM 6441 N N . GLU C 1 119 ? -30.226 27.217 20.079 1.00 22.85 119 GLU C N 1
ATOM 6442 C CA . GLU C 1 119 ? -29.966 28.191 18.988 1.00 23.29 119 GLU C CA 1
ATOM 6443 C C . GLU C 1 119 ? -31.151 29.156 18.859 1.00 24.33 119 GLU C C 1
ATOM 6444 O O . GLU C 1 119 ? -30.910 30.366 18.690 1.00 24.70 119 GLU C O 1
ATOM 6450 N N . ALA C 1 120 ? -32.379 28.639 18.936 1.00 25.02 120 ALA C N 1
ATOM 6451 C CA . ALA C 1 120 ? -33.622 29.444 18.866 1.00 26.35 120 ALA C CA 1
ATOM 6452 C C . ALA C 1 120 ? -33.680 30.389 20.072 1.00 26.78 120 ALA C C 1
ATOM 6453 O O . ALA C 1 120 ? -34.065 31.562 19.882 1.00 28.35 120 ALA C O 1
ATOM 6455 N N . ALA C 1 121 ? -33.298 29.906 21.261 1.00 26.35 121 ALA C N 1
ATOM 6456 C CA . ALA C 1 121 ? -33.314 30.682 22.522 1.00 27.25 121 ALA C CA 1
ATOM 6457 C C . ALA C 1 121 ? -32.327 31.853 22.426 1.00 28.73 121 ALA C C 1
ATOM 6458 O O . ALA C 1 121 ? -32.706 32.980 22.797 1.00 29.20 121 ALA C O 1
ATOM 6460 N N . ALA C 1 122 ? -31.098 31.591 21.963 1.00 28.22 122 ALA C N 1
ATOM 6461 C CA . ALA C 1 122 ? -30.010 32.594 21.858 1.00 29.48 122 ALA C CA 1
ATOM 6462 C C . ALA C 1 122 ? -30.497 33.761 21.003 1.00 30.77 122 ALA C C 1
ATOM 6463 O O . ALA C 1 122 ? -30.292 34.934 21.354 1.00 32.76 122 ALA C O 1
ATOM 6465 N N . ARG C 1 123 ? -31.113 33.394 19.895 1.00 31.60 123 ARG C N 1
ATOM 6466 C CA . ARG C 1 123 ? -31.646 34.308 18.869 1.00 36.58 123 ARG C CA 1
ATOM 6467 C C . ARG C 1 123 ? -32.814 35.112 19.447 1.00 37.38 123 ARG C C 1
ATOM 6468 O O . ARG C 1 123 ? -32.785 36.356 19.340 1.00 38.54 123 ARG C O 1
ATOM 6476 N N . ALA C 1 124 ? -33.800 34.427 20.034 1.00 36.07 124 ALA C N 1
ATOM 6477 C CA . ALA C 1 124 ? -34.959 35.058 20.712 1.00 36.39 124 ALA C CA 1
ATOM 6478 C C . ALA C 1 124 ? -34.450 36.090 21.724 1.00 36.76 124 ALA C C 1
ATOM 6479 O O . ALA C 1 124 ? -35.086 37.145 21.856 1.00 37.69 124 ALA C O 1
ATOM 6481 N N . SER C 1 125 ? -33.340 35.807 22.414 1.00 37.37 125 SER C N 1
ATOM 6482 C CA . SER C 1 125 ? -32.677 36.788 23.309 1.00 36.26 125 SER C CA 1
ATOM 6483 C C . SER C 1 125 ? -31.840 37.711 22.425 1.00 35.81 125 SER C C 1
ATOM 6484 O O . SER C 1 125 ? -31.450 37.285 21.324 1.00 39.66 125 SER C O 1
ATOM 6487 N N . ASP C 1 126 ? -31.601 38.944 22.846 1.00 35.24 126 ASP C N 1
ATOM 6488 C CA A ASP C 1 126 ? -30.694 39.876 22.139 0.50 34.21 126 ASP C CA 1
ATOM 6489 C CA B ASP C 1 126 ? -30.658 39.815 22.092 0.50 34.05 126 ASP C CA 1
ATOM 6490 C C . ASP C 1 126 ? -29.372 39.910 22.914 1.00 31.65 126 ASP C C 1
ATOM 6491 O O . ASP C 1 126 ? -28.836 41.008 23.087 1.00 32.48 126 ASP C O 1
ATOM 6500 N N . ARG C 1 127 ? -28.903 38.741 23.360 1.00 29.11 127 ARG C N 1
ATOM 6501 C CA . ARG C 1 127 ? -27.654 38.567 24.140 1.00 27.36 127 ARG C CA 1
ATOM 6502 C C . ARG C 1 127 ? -26.624 37.858 23.257 1.00 25.12 127 ARG C C 1
ATOM 6503 O O . ARG C 1 127 ? -27.022 37.108 22.351 1.00 23.89 127 ARG C O 1
ATOM 6511 N N . ARG C 1 128 ? -25.346 38.083 23.538 1.00 23.46 128 ARG C N 1
ATOM 6512 C CA . ARG C 1 128 ? -24.226 37.476 22.782 1.00 22.82 128 ARG C CA 1
ATOM 6513 C C . ARG C 1 128 ? -23.986 36.070 23.326 1.00 21.01 128 ARG C C 1
ATOM 6514 O O . ARG C 1 128 ? -24.160 35.853 24.537 1.00 21.22 128 ARG C O 1
ATOM 6522 N N . THR C 1 129 ? -23.610 35.150 22.441 1.00 19.49 129 THR C N 1
ATOM 6523 C CA . THR C 1 129 ? -23.178 33.784 22.809 1.00 18.62 129 THR C CA 1
ATOM 6524 C C . THR C 1 129 ? -21.831 33.515 22.152 1.00 17.86 129 THR C C 1
ATOM 6525 O O . THR C 1 129 ? -21.578 34.054 21.067 1.00 17.26 129 THR C O 1
ATOM 6529 N N . ILE C 1 130 ? -21.015 32.713 22.812 1.00 17.18 130 ILE C N 1
ATOM 6530 C CA . ILE C 1 130 ? -19.787 32.140 22.199 1.00 16.81 130 ILE C CA 1
ATOM 6531 C C . ILE C 1 130 ? -19.605 30.744 22.780 1.00 16.33 130 ILE C C 1
ATOM 6532 O O . ILE C 1 130 ? -19.972 30.533 23.951 1.00 17.03 130 ILE C O 1
ATOM 6537 N N . ILE C 1 131 ? -19.102 29.818 21.973 1.00 15.81 131 ILE C N 1
ATOM 6538 C CA . ILE C 1 131 ? -18.833 28.420 22.415 1.00 15.85 131 ILE C CA 1
ATOM 6539 C C . ILE C 1 131 ? -17.319 28.236 22.520 1.00 15.33 131 ILE C C 1
ATOM 6540 O O . ILE C 1 131 ? -16.603 28.826 21.694 1.00 15.82 131 ILE C O 1
ATOM 6545 N N . GLY C 1 132 ? -16.875 27.436 23.492 1.00 15.06 132 GLY C N 1
ATOM 6546 C CA . GLY C 1 132 ? -15.469 27.319 23.932 1.00 14.83 132 GLY C CA 1
ATOM 6547 C C . GLY C 1 132 ? -14.560 26.570 22.966 1.00 14.70 132 GLY C C 1
ATOM 6548 O O . GLY C 1 132 ? -13.748 25.729 23.442 1.00 14.58 132 GLY C O 1
ATOM 6549 N N . TYR C 1 133 ? -14.589 26.906 21.677 1.00 14.07 133 TYR C N 1
ATOM 6550 C CA . TYR C 1 133 ? -13.703 26.300 20.652 1.00 14.21 133 TYR C CA 1
ATOM 6551 C C . TYR C 1 133 ? -12.343 27.003 20.678 1.00 14.19 133 TYR C C 1
ATOM 6552 O O . TYR C 1 133 ? -11.965 27.731 19.727 1.00 14.00 133 TYR C O 1
ATOM 6561 N N . ASN C 1 134 ? -11.598 26.738 21.744 1.00 13.99 134 ASN C N 1
ATOM 6562 C CA . ASN C 1 134 ? -10.425 27.550 22.135 1.00 13.95 134 ASN C CA 1
ATOM 6563 C C . ASN C 1 134 ? -9.236 27.282 21.197 1.00 12.92 134 ASN C C 1
ATOM 6564 O O . ASN C 1 134 ? -8.349 28.126 21.176 1.00 12.89 134 ASN C O 1
ATOM 6569 N N . TYR C 1 135 ? -9.240 26.228 20.377 1.00 12.72 135 TYR C N 1
ATOM 6570 C CA . TYR C 1 135 ? -8.111 25.984 19.439 1.00 12.55 135 TYR C CA 1
ATOM 6571 C C . TYR C 1 135 ? -8.192 26.941 18.249 1.00 12.67 135 TYR C C 1
ATOM 6572 O O . TYR C 1 135 ? -7.212 27.016 17.513 1.00 13.08 135 TYR C O 1
ATOM 6581 N N . THR C 1 136 ? -9.283 27.684 18.084 1.00 12.72 136 THR C N 1
ATOM 6582 C CA . THR C 1 136 ? -9.351 28.736 17.037 1.00 12.43 136 THR C CA 1
ATOM 6583 C C . THR C 1 136 ? -8.726 30.044 17.534 1.00 12.50 136 THR C C 1
ATOM 6584 O O . THR C 1 136 ? -8.753 31.025 16.760 1.00 12.15 136 THR C O 1
ATOM 6588 N N . ARG C 1 137 ? -8.172 30.082 18.748 1.00 12.13 137 ARG C N 1
ATOM 6589 C CA . ARG C 1 137 ? -7.719 31.345 19.390 1.00 12.36 137 ARG C CA 1
ATOM 6590 C C . ARG C 1 137 ? -6.196 31.470 19.408 1.00 12.71 137 ARG C C 1
ATOM 6591 O O . ARG C 1 137 ? -5.717 32.546 19.819 1.00 13.41 137 ARG C O 1
ATOM 6599 N N . SER C 1 138 ? -5.445 30.431 19.047 1.00 12.61 138 SER C N 1
ATOM 6600 C CA . SER C 1 138 ? -3.963 30.510 19.114 1.00 12.51 138 SER C CA 1
ATOM 6601 C C . SER C 1 138 ? -3.480 31.531 18.089 1.00 12.14 138 SER C C 1
ATOM 6602 O O . SER C 1 138 ? -4.052 31.647 17.006 1.00 12.84 138 SER C O 1
ATOM 6605 N N . PRO C 1 139 ? -2.406 32.292 18.378 1.00 11.87 139 PRO C N 1
ATOM 6606 C CA . PRO C 1 139 ? -1.836 33.187 17.372 1.00 11.46 139 PRO C CA 1
ATOM 6607 C C . PRO C 1 139 ? -1.493 32.455 16.062 1.00 11.55 139 PRO C C 1
ATOM 6608 O O . PRO C 1 139 ? -1.673 33.007 14.990 1.00 11.58 139 PRO C O 1
ATOM 6612 N N . ALA C 1 140 ? -0.989 31.226 16.155 1.00 11.49 140 ALA C N 1
ATOM 6613 C CA . ALA C 1 140 ? -0.575 30.437 14.968 1.00 11.60 140 ALA C CA 1
ATOM 6614 C C . ALA C 1 140 ? -1.798 30.165 14.092 1.00 11.97 140 ALA C C 1
ATOM 6615 O O . ALA C 1 140 ? -1.737 30.372 12.850 1.00 11.74 140 ALA C O 1
ATOM 6617 N N . PHE C 1 141 ? -2.893 29.724 14.694 1.00 11.73 141 PHE C N 1
ATOM 6618 C CA . PHE C 1 141 ? -4.112 29.384 13.925 1.00 12.14 141 PHE C CA 1
ATOM 6619 C C . PHE C 1 141 ? -4.639 30.655 13.256 1.00 12.01 141 PHE C C 1
ATOM 6620 O O . PHE C 1 141 ? -4.949 30.652 12.058 1.00 12.14 141 PHE C O 1
ATOM 6628 N N . ARG C 1 142 ? -4.741 31.737 14.022 1.00 11.89 142 ARG C N 1
ATOM 6629 C CA . ARG C 1 142 ? -5.292 33.019 13.510 1.00 11.76 142 ARG C CA 1
ATOM 6630 C C . ARG C 1 142 ? -4.385 33.551 12.397 1.00 11.69 142 ARG C C 1
ATOM 6631 O O . ARG C 1 142 ? -4.912 34.107 11.418 1.00 11.58 142 ARG C O 1
ATOM 6639 N N . ALA C 1 143 ? -3.073 33.392 12.542 1.00 11.69 143 ALA C N 1
ATOM 6640 C CA . ALA C 1 143 ? -2.084 33.769 11.509 1.00 11.47 143 ALA C CA 1
ATOM 6641 C C . ALA C 1 143 ? -2.339 32.951 10.238 1.00 11.65 143 ALA C C 1
ATOM 6642 O O . ALA C 1 143 ? -2.272 33.522 9.142 1.00 11.66 143 ALA C O 1
ATOM 6644 N N . ALA C 1 144 ? -2.631 31.656 10.370 1.00 11.52 144 ALA C N 1
ATOM 6645 C CA . ALA C 1 144 ? -2.844 30.769 9.205 1.00 11.78 144 ALA C CA 1
ATOM 6646 C C . ALA C 1 144 ? -4.100 31.208 8.455 1.00 11.70 144 ALA C C 1
ATOM 6647 O O . ALA C 1 144 ? -4.061 31.274 7.218 1.00 12.13 144 ALA C O 1
ATOM 6649 N N . VAL C 1 145 ? -5.177 31.516 9.174 1.00 12.06 145 VAL C N 1
ATOM 6650 C CA . VAL C 1 145 ? -6.444 31.966 8.535 1.00 12.72 145 VAL C CA 1
ATOM 6651 C C . VAL C 1 145 ? -6.147 33.235 7.733 1.00 12.80 145 VAL C C 1
ATOM 6652 O O . VAL C 1 145 ? -6.611 33.343 6.579 1.00 12.46 145 VAL C O 1
ATOM 6656 N N . ASP C 1 146 ? -5.400 34.167 8.315 1.00 13.16 146 ASP C N 1
ATOM 6657 C CA . ASP C 1 146 ? -5.055 35.434 7.622 1.00 14.03 146 ASP C CA 1
ATOM 6658 C C . ASP C 1 146 ? -4.191 35.144 6.394 1.00 13.97 146 ASP C C 1
ATOM 6659 O O . ASP C 1 146 ? -4.421 35.781 5.350 1.00 14.12 146 ASP C O 1
ATOM 6664 N N . LEU C 1 147 ? -3.209 34.249 6.511 1.00 13.04 147 LEU C N 1
ATOM 6665 C CA . LEU C 1 147 ? -2.328 33.902 5.367 1.00 12.73 147 LEU C CA 1
ATOM 6666 C C . LEU C 1 147 ? -3.170 33.321 4.226 1.00 12.80 147 LEU C C 1
ATOM 6667 O O . LEU C 1 147 ? -2.919 33.668 3.063 1.00 12.92 147 LEU C O 1
ATOM 6672 N N . ILE C 1 148 ? -4.150 32.479 4.540 1.00 13.03 148 ILE C N 1
ATOM 6673 C CA . ILE C 1 148 ? -5.028 31.873 3.501 1.00 13.08 148 ILE C CA 1
ATOM 6674 C C . ILE C 1 148 ? -5.811 33.000 2.819 1.00 13.12 148 ILE C C 1
ATOM 6675 O O . ILE C 1 148 ? -5.870 33.004 1.580 1.00 13.00 148 ILE C O 1
ATOM 6680 N N . ALA C 1 149 ? -6.393 33.917 3.588 1.00 13.28 149 ALA C N 1
ATOM 6681 C CA . ALA C 1 149 ? -7.240 35.009 3.047 1.00 13.83 149 ALA C CA 1
ATOM 6682 C C . ALA C 1 149 ? -6.402 35.934 2.162 1.00 14.19 149 ALA C C 1
ATOM 6683 O O . ALA C 1 149 ? -6.941 36.470 1.172 1.00 15.39 149 ALA C O 1
ATOM 6685 N N . GLU C 1 150 ? -5.122 36.096 2.493 1.00 14.41 150 GLU C N 1
ATOM 6686 C CA . GLU C 1 150 ? -4.173 36.970 1.763 1.00 14.90 150 GLU C CA 1
ATOM 6687 C C . GLU C 1 150 ? -3.672 36.295 0.480 1.00 14.64 150 GLU C C 1
ATOM 6688 O O . GLU C 1 150 ? -2.979 36.975 -0.290 1.00 15.53 150 GLU C O 1
ATOM 6694 N N . GLY C 1 151 ? -3.969 35.012 0.273 1.00 14.39 151 GLY C N 1
ATOM 6695 C CA . GLY C 1 151 ? -3.528 34.245 -0.912 1.00 14.09 151 GLY C CA 1
ATOM 6696 C C . GLY C 1 151 ? -2.124 33.669 -0.777 1.00 13.76 151 GLY C C 1
ATOM 6697 O O . GLY C 1 151 ? -1.552 33.262 -1.814 1.00 12.90 151 GLY C O 1
ATOM 6698 N N . ALA C 1 152 ? -1.600 33.521 0.443 1.00 13.55 152 ALA C N 1
ATOM 6699 C CA . ALA C 1 152 ? -0.221 33.016 0.678 1.00 13.91 152 ALA C CA 1
ATOM 6700 C C . ALA C 1 152 ? -0.051 31.582 0.152 1.00 14.27 152 ALA C C 1
ATOM 6701 O O . ALA C 1 152 ? 1.088 31.226 -0.272 1.00 14.39 152 ALA C O 1
ATOM 6703 N N . ILE C 1 153 ? -1.108 30.781 0.112 1.00 12.98 153 ILE C N 1
ATOM 6704 C CA . ILE C 1 153 ? -0.974 29.395 -0.421 1.00 13.04 153 ILE C CA 1
ATOM 6705 C C . ILE C 1 153 ? -1.906 29.209 -1.613 1.00 12.85 153 ILE C C 1
ATOM 6706 O O . ILE C 1 153 ? -2.122 28.059 -2.001 1.00 12.36 153 ILE C O 1
ATOM 6711 N N . GLY C 1 154 ? -2.383 30.298 -2.218 1.00 12.74 154 GLY C N 1
ATOM 6712 C CA . GLY C 1 154 ? -3.307 30.207 -3.355 1.00 13.25 154 GLY C CA 1
ATOM 6713 C C . GLY C 1 154 ? -4.620 29.585 -2.921 1.00 13.79 154 GLY C C 1
ATOM 6714 O O . GLY C 1 154 ? -5.044 29.823 -1.782 1.00 14.17 154 GLY C O 1
ATOM 6715 N N . ARG C 1 155 ? -5.249 28.812 -3.797 1.00 13.83 155 ARG C N 1
ATOM 6716 C CA . ARG C 1 155 ? -6.575 28.217 -3.525 1.00 14.42 155 ARG C CA 1
ATOM 6717 C C . ARG C 1 155 ? -6.387 26.899 -2.787 1.00 13.44 155 ARG C C 1
ATOM 6718 O O . ARG C 1 155 ? -5.672 26.028 -3.272 1.00 13.44 155 ARG C O 1
ATOM 6726 N N . PRO C 1 156 ? -7.034 26.685 -1.621 1.00 13.10 156 PRO C N 1
ATOM 6727 C CA . PRO C 1 156 ? -7.004 25.370 -0.982 1.00 12.57 156 PRO C CA 1
ATOM 6728 C C . PRO C 1 156 ? -7.503 24.274 -1.938 1.00 12.88 156 PRO C C 1
ATOM 6729 O O . PRO C 1 156 ? -8.534 24.466 -2.584 1.00 13.13 156 PRO C O 1
ATOM 6733 N N . ILE C 1 157 ? -6.750 23.179 -2.041 1.00 12.52 157 ILE C N 1
ATOM 6734 C CA . ILE C 1 157 ? -7.095 21.991 -2.877 1.00 12.62 157 ILE C CA 1
ATOM 6735 C C . ILE C 1 157 ? -7.285 20.763 -1.985 1.00 11.81 157 ILE C C 1
ATOM 6736 O O . ILE C 1 157 ? -7.849 19.765 -2.466 1.00 11.20 157 ILE C O 1
ATOM 6741 N N . HIS C 1 158 ? -6.808 20.794 -0.744 1.00 11.22 158 HIS C N 1
ATOM 6742 C CA . HIS C 1 158 ? -7.007 19.641 0.161 1.00 11.24 158 HIS C CA 1
ATOM 6743 C C . HIS C 1 158 ? -6.844 20.070 1.613 1.00 11.02 158 HIS C C 1
ATOM 6744 O O . HIS C 1 158 ? -5.972 20.877 1.919 1.00 11.11 158 HIS C O 1
ATOM 6751 N N . PHE C 1 159 ? -7.652 19.481 2.478 1.00 11.36 159 PHE C N 1
ATOM 6752 C CA . PHE C 1 159 ? -7.537 19.618 3.941 1.00 11.23 159 PHE C CA 1
ATOM 6753 C C . PHE C 1 159 ? -7.306 18.231 4.526 1.00 11.54 159 PHE C C 1
ATOM 6754 O O . PHE C 1 159 ? -8.021 17.300 4.127 1.00 11.54 159 PHE C O 1
ATOM 6762 N N . ARG C 1 160 ? -6.347 18.097 5.433 1.00 11.53 160 ARG C N 1
ATOM 6763 C CA . ARG C 1 160 ? -6.204 16.849 6.220 1.00 11.99 160 ARG C CA 1
ATOM 6764 C C . ARG C 1 160 ? -6.063 17.230 7.688 1.00 11.71 160 ARG C C 1
ATOM 6765 O O . ARG C 1 160 ? -5.144 17.990 8.034 1.00 12.53 160 ARG C O 1
ATOM 6773 N N . GLY C 1 161 ? -6.960 16.708 8.515 1.00 11.67 161 GLY C N 1
ATOM 6774 C CA . GLY C 1 161 ? -7.004 17.028 9.944 1.00 11.44 161 GLY C CA 1
ATOM 6775 C C . GLY C 1 161 ? -7.222 15.793 10.785 1.00 11.28 161 GLY C C 1
ATOM 6776 O O . GLY C 1 161 ? -7.887 14.831 10.332 1.00 11.41 161 GLY C O 1
ATOM 6777 N N . MET C 1 162 ? -6.653 15.822 11.979 1.00 11.55 162 MET C N 1
ATOM 6778 C CA . MET C 1 162 ? -6.797 14.736 12.970 1.00 11.79 162 MET C CA 1
ATOM 6779 C C . MET C 1 162 ? -6.861 15.377 14.350 1.00 11.54 162 MET C C 1
ATOM 6780 O O . MET C 1 162 ? -6.387 16.516 14.535 1.00 11.25 162 MET C O 1
ATOM 6785 N N . TYR C 1 163 ? -7.439 14.668 15.300 1.00 11.29 163 TYR C N 1
ATOM 6786 C CA . TYR C 1 163 ? -7.377 15.069 16.718 1.00 11.14 163 TYR C CA 1
ATOM 6787 C C . TYR C 1 163 ? -7.285 13.789 17.536 1.00 11.13 163 TYR C C 1
ATOM 6788 O O . TYR C 1 163 ? -8.338 13.177 17.832 1.00 11.27 163 TYR C O 1
ATOM 6797 N N . ASP C 1 164 ? -6.050 13.408 17.849 1.00 10.86 164 ASP C N 1
ATOM 6798 C CA . ASP C 1 164 ? -5.737 12.175 18.595 1.00 11.01 164 ASP C CA 1
ATOM 6799 C C . ASP C 1 164 ? -5.422 12.525 20.043 1.00 11.35 164 ASP C C 1
ATOM 6800 O O . ASP C 1 164 ? -4.571 13.409 20.296 1.00 11.00 164 ASP C O 1
ATOM 6805 N N . GLU C 1 165 ? -6.061 11.810 20.964 1.00 11.96 165 GLU C N 1
ATOM 6806 C CA . GLU C 1 165 ? -5.656 11.778 22.388 1.00 12.61 165 GLU C CA 1
ATOM 6807 C C . GLU C 1 165 ? -5.781 10.341 22.889 1.00 12.60 165 GLU C C 1
ATOM 6808 O O . GLU C 1 165 ? -6.400 9.514 22.196 1.00 12.35 165 GLU C O 1
ATOM 6814 N N . ASP C 1 166 ? -5.217 10.050 24.056 1.00 12.95 166 ASP C N 1
ATOM 6815 C CA . ASP C 1 166 ? -5.208 8.659 24.571 1.00 13.07 166 ASP C CA 1
ATOM 6816 C C . ASP C 1 166 ? -5.835 8.571 25.960 1.00 13.52 166 ASP C C 1
ATOM 6817 O O . ASP C 1 166 ? -5.565 7.570 26.644 1.00 13.26 166 ASP C O 1
ATOM 6822 N N . TYR C 1 167 ? -6.680 9.524 26.357 1.00 13.94 167 TYR C N 1
ATOM 6823 C CA . TYR C 1 167 ? -7.233 9.547 27.738 1.00 14.44 167 TYR C CA 1
ATOM 6824 C C . TYR C 1 167 ? -8.149 8.337 27.989 1.00 15.38 167 TYR C C 1
ATOM 6825 O O . TYR C 1 167 ? -8.391 8.054 29.176 1.00 15.93 167 TYR C O 1
ATOM 6834 N N . MET C 1 168 ? -8.623 7.630 26.957 1.00 15.72 168 MET C N 1
ATOM 6835 C CA . MET C 1 168 ? -9.382 6.365 27.152 1.00 17.03 168 MET C CA 1
ATOM 6836 C C . MET C 1 168 ? -8.652 5.171 26.523 1.00 16.49 168 MET C C 1
ATOM 6837 O O . MET C 1 168 ? -9.284 4.117 26.366 1.00 16.53 168 MET C O 1
ATOM 6842 N N . ALA C 1 169 ? -7.369 5.290 26.171 1.00 15.99 169 ALA C N 1
ATOM 6843 C CA . ALA C 1 169 ? -6.690 4.230 25.390 1.00 16.14 169 ALA C CA 1
ATOM 6844 C C . ALA C 1 169 ? -6.507 2.962 26.234 1.00 17.27 169 ALA C C 1
ATOM 6845 O O . ALA C 1 169 ? -6.573 1.867 25.657 1.00 17.77 169 ALA C O 1
ATOM 6847 N N . ASP C 1 170 ? -6.252 3.102 27.531 1.00 17.15 170 ASP C N 1
ATOM 6848 C CA . ASP C 1 170 ? -5.946 1.954 28.426 1.00 18.19 170 ASP C CA 1
ATOM 6849 C C . ASP C 1 170 ? -7.226 1.154 28.656 1.00 17.66 170 ASP C C 1
ATOM 6850 O O . ASP C 1 170 ? -8.196 1.693 29.184 1.00 16.82 170 ASP C O 1
ATOM 6855 N N . PRO C 1 171 ? -7.284 -0.141 28.268 1.00 18.29 171 PRO C N 1
ATOM 6856 C CA . PRO C 1 171 ? -8.475 -0.957 28.516 1.00 18.63 171 PRO C CA 1
ATOM 6857 C C . PRO C 1 171 ? -8.844 -1.022 30.006 1.00 18.68 171 PRO C C 1
ATOM 6858 O O . PRO C 1 171 ? -10.000 -1.220 30.307 1.00 19.30 171 PRO C O 1
ATOM 6862 N N . ASP C 1 172 ? -7.867 -0.824 30.895 1.00 19.05 172 ASP C N 1
ATOM 6863 C CA . ASP C 1 172 ? -8.070 -0.866 32.368 1.00 20.89 172 ASP C CA 1
ATOM 6864 C C . ASP C 1 172 ? -8.935 0.305 32.840 1.00 21.00 172 ASP C C 1
ATOM 6865 O O . ASP C 1 172 ? -9.521 0.192 33.933 1.00 21.94 172 ASP C O 1
ATOM 6870 N N . LEU C 1 173 ? -9.000 1.405 32.087 1.00 20.16 173 LEU C N 1
ATOM 6871 C CA . LEU C 1 173 ? -9.729 2.606 32.555 1.00 20.41 173 LEU C CA 1
ATOM 6872 C C . LEU C 1 173 ? -11.208 2.275 32.715 1.00 19.55 173 LEU C C 1
ATOM 6873 O O . LEU C 1 173 ? -11.839 1.671 31.845 1.00 18.67 173 LEU C O 1
ATOM 6878 N N . PRO C 1 174 ? -11.779 2.640 33.881 1.00 20.70 174 PRO C N 1
ATOM 6879 C CA . PRO C 1 174 ? -13.146 2.276 34.225 1.00 21.45 174 PRO C CA 1
ATOM 6880 C C . PRO C 1 174 ? -14.191 2.864 33.276 1.00 21.08 174 PRO C C 1
ATOM 6881 O O . PRO C 1 174 ? -13.961 3.894 32.662 1.00 21.48 174 PRO C O 1
ATOM 6885 N N . TRP C 1 175 ? -15.327 2.181 33.215 1.00 20.59 175 TRP C N 1
ATOM 6886 C CA . TRP C 1 175 ? -16.570 2.636 32.558 1.00 20.63 175 TRP C CA 1
ATOM 6887 C C . TRP C 1 175 ? -17.089 3.892 33.263 1.00 21.13 175 TRP C C 1
ATOM 6888 O O . TRP C 1 175 ? -16.795 4.094 34.465 1.00 21.29 175 TRP C O 1
ATOM 6899 N N . SER C 1 176 ? -17.821 4.720 32.528 1.00 21.90 176 SER C N 1
ATOM 6900 C CA . SER C 1 176 ? -18.537 5.895 33.077 1.00 23.15 176 SER C CA 1
ATOM 6901 C C . SER C 1 176 ? -19.791 6.134 32.243 1.00 23.56 176 SER C C 1
ATOM 6902 O O . SER C 1 176 ? -19.870 5.615 31.108 1.00 21.17 176 SER C O 1
ATOM 6905 N N . TRP C 1 177 ? -20.720 6.918 32.790 1.00 24.76 177 TRP C N 1
ATOM 6906 C CA . TRP C 1 177 ? -21.998 7.286 32.130 1.00 26.39 177 TRP C CA 1
ATOM 6907 C C . TRP C 1 177 ? -21.730 8.050 30.829 1.00 23.83 177 TRP C C 1
ATOM 6908 O O . TRP C 1 177 ? -22.605 8.038 29.951 1.00 23.65 177 TRP C O 1
ATOM 6919 N N . ALA C 1 178 ? -20.557 8.671 30.703 1.00 21.80 178 ALA C N 1
ATOM 6920 C CA . ALA C 1 178 ? -20.150 9.395 29.478 1.00 20.56 178 ALA C CA 1
ATOM 6921 C C . ALA C 1 178 ? -20.008 8.421 28.300 1.00 19.52 178 ALA C C 1
ATOM 6922 O O . ALA C 1 178 ? -20.012 8.899 27.152 1.00 18.40 178 ALA C O 1
ATOM 6924 N N . LEU C 1 179 ? -19.904 7.108 28.562 1.00 19.41 179 LEU C N 1
ATOM 6925 C CA . LEU C 1 179 ? -19.746 6.069 27.506 1.00 18.74 179 LEU C CA 1
ATOM 6926 C C . LEU C 1 179 ? -21.101 5.498 27.069 1.00 19.82 179 LEU C C 1
ATOM 6927 O O . LEU C 1 179 ? -21.101 4.590 26.221 1.00 20.38 179 LEU C O 1
ATOM 6932 N N . THR C 1 180 ? -22.222 6.023 27.575 1.00 20.99 180 THR C N 1
ATOM 6933 C CA . THR C 1 180 ? -23.578 5.657 27.091 1.00 21.66 180 THR C CA 1
ATOM 6934 C C . THR C 1 180 ? -24.063 6.707 26.091 1.00 22.31 180 THR C C 1
ATOM 6935 O O . THR C 1 180 ? -23.693 7.886 26.239 1.00 22.29 180 THR C O 1
ATOM 6939 N N . ARG C 1 181 ? -24.878 6.287 25.126 1.00 23.69 181 ARG C N 1
ATOM 6940 C CA . ARG C 1 181 ? -25.493 7.191 24.123 1.00 26.33 181 ARG C CA 1
ATOM 6941 C C . ARG C 1 181 ? -26.448 8.151 24.834 1.00 26.72 181 ARG C C 1
ATOM 6942 O O . ARG C 1 181 ? -26.391 9.358 24.552 1.00 25.50 181 ARG C O 1
ATOM 6950 N N . LYS C 1 182 ? -27.277 7.638 25.744 1.00 27.89 182 LYS C N 1
ATOM 6951 C CA . LYS C 1 182 ? -28.349 8.446 26.379 1.00 28.84 182 LYS C CA 1
ATOM 6952 C C . LYS C 1 182 ? -27.747 9.569 27.231 1.00 27.30 182 LYS C C 1
ATOM 6953 O O . LYS C 1 182 ? -28.229 10.707 27.103 1.00 27.35 182 LYS C O 1
ATOM 6959 N N . ASP C 1 183 ? -26.774 9.265 28.095 1.00 25.74 183 ASP C N 1
ATOM 6960 C CA . ASP C 1 183 ? -26.252 10.232 29.096 1.00 26.05 183 ASP C CA 1
ATOM 6961 C C . ASP C 1 183 ? -24.912 10.817 28.634 1.00 24.33 183 ASP C C 1
ATOM 6962 O O . ASP C 1 183 ? -24.566 11.906 29.112 1.00 23.87 183 ASP C O 1
ATOM 6967 N N . GLY C 1 184 ? -24.190 10.142 27.736 1.00 22.25 184 GLY C N 1
ATOM 6968 C CA . GLY C 1 184 ? -22.876 10.615 27.254 1.00 20.90 184 GLY C CA 1
ATOM 6969 C C . GLY C 1 184 ? -22.944 11.291 25.892 1.00 20.14 184 GLY C C 1
ATOM 6970 O O . GLY C 1 184 ? -22.025 12.057 25.586 1.00 20.52 184 GLY C O 1
ATOM 6971 N N . GLY C 1 185 ? -23.957 10.984 25.080 1.00 18.98 185 GLY C N 1
ATOM 6972 C CA . GLY C 1 185 ? -24.057 11.452 23.684 1.00 18.47 185 GLY C CA 1
ATOM 6973 C C . GLY C 1 185 ? -22.997 10.801 22.815 1.00 18.11 185 GLY C C 1
ATOM 6974 O O . GLY C 1 185 ? -22.761 9.586 22.967 1.00 17.36 185 GLY C O 1
ATOM 6975 N N . LEU C 1 186 ? -22.349 11.574 21.947 1.00 17.33 186 LEU C N 1
ATOM 6976 C CA . LEU C 1 186 ? -21.267 11.044 21.081 1.00 17.06 186 LEU C CA 1
ATOM 6977 C C . LEU C 1 186 ? -20.030 10.752 21.929 1.00 16.08 186 LEU C C 1
ATOM 6978 O O . LEU C 1 186 ? -19.915 11.258 23.069 1.00 16.11 186 LEU C O 1
ATOM 6983 N N . GLY C 1 187 ? -19.139 9.938 21.378 1.00 14.92 187 GLY C N 1
ATOM 6984 C CA . GLY C 1 187 ? -17.848 9.626 22.001 1.00 14.45 187 GLY C CA 1
ATOM 6985 C C . GLY C 1 187 ? -16.779 10.603 21.550 1.00 14.13 187 GLY C C 1
ATOM 6986 O O . GLY C 1 187 ? -16.906 11.811 21.826 1.00 14.58 187 GLY C O 1
ATOM 6987 N N . ALA C 1 188 ? -15.765 10.098 20.857 1.00 13.41 188 ALA C N 1
ATOM 6988 C CA . ALA C 1 188 ? -14.641 10.900 20.337 1.00 13.33 188 ALA C CA 1
ATOM 6989 C C . ALA C 1 188 ? -15.152 12.067 19.489 1.00 13.19 188 ALA C C 1
ATOM 6990 O O . ALA C 1 188 ? -14.529 13.119 19.539 1.00 13.71 188 ALA C O 1
ATOM 6992 N N . LEU C 1 189 ? -16.239 11.909 18.736 1.00 13.82 189 LEU C N 1
ATOM 6993 C CA . LEU C 1 189 ? -16.753 13.005 17.870 1.00 14.27 189 LEU C CA 1
ATOM 6994 C C . LEU C 1 189 ? -17.198 14.191 18.735 1.00 14.55 189 LEU C C 1
ATOM 6995 O O . LEU C 1 189 ? -17.003 15.348 18.318 1.00 14.90 189 LEU C O 1
ATOM 7000 N N . GLY C 1 190 ? -17.793 13.917 19.895 1.00 15.22 190 GLY C N 1
ATOM 7001 C CA . GLY C 1 190 ? -18.291 14.959 20.809 1.00 15.84 190 GLY C CA 1
ATOM 7002 C C . GLY C 1 190 ? -17.180 15.578 21.640 1.00 16.28 190 GLY C C 1
ATOM 7003 O O . GLY C 1 190 ? -17.255 16.788 21.911 1.00 16.78 190 GLY C O 1
ATOM 7004 N N . ASP C 1 191 ? -16.185 14.790 22.062 1.00 15.67 191 ASP C N 1
ATOM 7005 C CA . ASP C 1 191 ? -15.069 15.278 22.915 1.00 15.95 191 ASP C CA 1
ATOM 7006 C C . ASP C 1 191 ? -14.062 16.059 22.063 1.00 15.16 191 ASP C C 1
ATOM 7007 O O . ASP C 1 191 ? -13.571 17.117 22.515 1.00 15.42 191 ASP C O 1
ATOM 7012 N N . LEU C 1 192 ? -13.711 15.512 20.900 1.00 13.58 192 LEU C N 1
ATOM 7013 C CA . LEU C 1 192 ? -12.565 15.990 20.086 1.00 13.68 192 LEU C CA 1
ATOM 7014 C C . LEU C 1 192 ? -13.034 16.421 18.696 1.00 13.16 192 LEU C C 1
ATOM 7015 O O . LEU C 1 192 ? -12.561 17.462 18.213 1.00 13.19 192 LEU C O 1
ATOM 7020 N N . GLY C 1 193 ? -13.903 15.641 18.052 1.00 13.21 193 GLY C N 1
ATOM 7021 C CA . GLY C 1 193 ? -14.317 15.906 16.662 1.00 13.26 193 GLY C CA 1
ATOM 7022 C C . GLY C 1 193 ? -14.834 17.327 16.492 1.00 13.27 193 GLY C C 1
ATOM 7023 O O . GLY C 1 193 ? -14.449 17.985 15.500 1.00 12.60 193 GLY C O 1
ATOM 7024 N N . CYS C 1 194 ? -15.667 17.818 17.418 1.00 13.55 194 CYS C N 1
ATOM 7025 C CA . CYS C 1 194 ? -16.272 19.176 17.313 1.00 14.15 194 CYS C CA 1
ATOM 7026 C C . CYS C 1 194 ? -15.157 20.234 17.252 1.00 13.49 194 CYS C C 1
ATOM 7027 O O . CYS C 1 194 ? -15.269 21.181 16.459 1.00 12.46 194 CYS C O 1
ATOM 7030 N N . HIS C 1 195 ? -14.095 20.074 18.038 1.00 12.70 195 HIS C N 1
ATOM 7031 C CA . HIS C 1 195 ? -12.915 20.972 17.995 1.00 12.83 195 HIS C CA 1
ATOM 7032 C C . HIS C 1 195 ? -12.314 20.947 16.598 1.00 12.30 195 HIS C C 1
ATOM 7033 O O . HIS C 1 195 ? -12.019 22.014 16.062 1.00 12.60 195 HIS C O 1
ATOM 7040 N N . LEU C 1 196 ? -12.077 19.760 16.046 1.00 11.99 196 LEU C N 1
ATOM 7041 C CA . LEU C 1 196 ? -11.445 19.672 14.706 1.00 12.16 196 LEU C CA 1
ATOM 7042 C C . LEU C 1 196 ? -12.388 20.308 13.678 1.00 11.90 196 LEU C C 1
ATOM 7043 O O . LEU C 1 196 ? -11.902 21.012 12.788 1.00 12.10 196 LEU C O 1
ATOM 7048 N N . VAL C 1 197 ? -13.701 20.122 13.801 1.00 11.11 197 VAL C N 1
ATOM 7049 C CA . VAL C 1 197 ? -14.640 20.803 12.861 1.00 11.63 197 VAL C CA 1
ATOM 7050 C C . VAL C 1 197 ? -14.495 22.323 13.002 1.00 11.63 197 VAL C C 1
ATOM 7051 O O . VAL C 1 197 ? -14.458 23.013 11.958 1.00 11.46 197 VAL C O 1
ATOM 7055 N N . SER C 1 198 ? -14.420 22.849 14.223 1.00 11.72 198 SER C N 1
ATOM 7056 C CA . SER C 1 198 ? -14.329 24.316 14.459 1.00 11.94 198 SER C CA 1
ATOM 7057 C C . SER C 1 198 ? -13.125 24.890 13.703 1.00 12.25 198 SER C C 1
ATOM 7058 O O . SER C 1 198 ? -13.262 25.945 13.075 1.00 12.87 198 SER C O 1
ATOM 7061 N N . VAL C 1 199 ? -11.995 24.195 13.726 1.00 12.18 199 VAL C N 1
ATOM 7062 C CA . VAL C 1 199 ? -10.747 24.626 13.034 1.00 13.04 199 VAL C CA 1
ATOM 7063 C C . VAL C 1 199 ? -10.899 24.428 11.521 1.00 12.36 199 VAL C C 1
ATOM 7064 O O . VAL C 1 199 ? -10.564 25.342 10.741 1.00 12.12 199 VAL C O 1
ATOM 7068 N N . MET C 1 200 ? -11.387 23.266 11.119 1.00 12.33 200 MET C N 1
ATOM 7069 C CA . MET C 1 200 ? -11.496 22.872 9.697 1.00 12.68 200 MET C CA 1
ATOM 7070 C C . MET C 1 200 ? -12.388 23.865 8.939 1.00 12.93 200 MET C C 1
ATOM 7071 O O . MET C 1 200 ? -11.982 24.323 7.861 1.00 12.80 200 MET C O 1
ATOM 7076 N N . VAL C 1 201 ? -13.576 24.187 9.448 1.00 12.93 201 VAL C N 1
ATOM 7077 C CA . VAL C 1 201 ? -14.498 25.073 8.677 1.00 12.82 201 VAL C CA 1
ATOM 7078 C C . VAL C 1 201 ? -13.976 26.512 8.713 1.00 13.34 201 VAL C C 1
ATOM 7079 O O . VAL C 1 201 ? -14.306 27.269 7.780 1.00 13.93 201 VAL C O 1
ATOM 7083 N N . SER C 1 202 ? -13.173 26.882 9.714 1.00 13.34 202 SER C N 1
ATOM 7084 C CA . SER C 1 202 ? -12.554 28.229 9.800 1.00 13.48 202 SER C CA 1
ATOM 7085 C C . SER C 1 202 ? -11.494 28.347 8.704 1.00 13.86 202 SER C C 1
ATOM 7086 O O . SER C 1 202 ? -11.302 29.452 8.182 1.00 14.86 202 SER C O 1
ATOM 7089 N N . LEU C 1 203 ? -10.838 27.237 8.356 1.00 13.31 203 LEU C N 1
ATOM 7090 C CA . LEU C 1 203 ? -9.772 27.223 7.326 1.00 13.07 203 LEU C CA 1
ATOM 7091 C C . LEU C 1 203 ? -10.373 27.059 5.927 1.00 13.43 203 LEU C C 1
ATOM 7092 O O . LEU C 1 203 ? -9.870 27.721 5.007 1.00 13.57 203 LEU C O 1
ATOM 7097 N N . MET C 1 204 ? -11.359 26.176 5.763 1.00 13.26 204 MET C N 1
ATOM 7098 C CA . MET C 1 204 ? -11.797 25.671 4.432 1.00 13.53 204 MET C CA 1
ATOM 7099 C C . MET C 1 204 ? -13.191 26.192 4.080 1.00 13.82 204 MET C C 1
ATOM 7100 O O . MET C 1 204 ? -13.606 26.018 2.927 1.00 15.18 204 MET C O 1
ATOM 7105 N N . GLY C 1 205 ? -13.919 26.748 5.035 1.00 13.81 205 GLY C N 1
ATOM 7106 C CA . GLY C 1 205 ? -15.335 27.087 4.816 1.00 13.57 205 GLY C CA 1
ATOM 7107 C C . GLY C 1 205 ? -16.239 25.917 5.173 1.00 14.32 205 GLY C C 1
ATOM 7108 O O . GLY C 1 205 ? -15.789 24.889 5.673 1.00 13.90 205 GLY C O 1
ATOM 7109 N N . PRO C 1 206 ? -17.556 26.042 4.916 1.00 14.18 206 PRO C N 1
ATOM 7110 C CA . PRO C 1 206 ? -18.529 25.052 5.365 1.00 14.27 206 PRO C CA 1
ATOM 7111 C C . PRO C 1 206 ? -18.435 23.672 4.702 1.00 13.78 206 PRO C C 1
ATOM 7112 O O . PRO C 1 206 ? -18.020 23.555 3.556 1.00 13.73 206 PRO C O 1
ATOM 7116 N N . VAL C 1 207 ? -18.893 22.662 5.441 1.00 13.44 207 VAL C N 1
ATOM 7117 C CA . VAL C 1 207 ? -18.971 21.249 4.982 1.00 13.83 207 VAL C CA 1
ATOM 7118 C C . VAL C 1 207 ? -20.257 21.044 4.182 1.00 13.97 207 VAL C C 1
ATOM 7119 O O . VAL C 1 207 ? -21.333 21.404 4.679 1.00 14.47 207 VAL C O 1
ATOM 7123 N N . ALA C 1 208 ? -20.144 20.446 3.000 1.00 14.22 208 ALA C N 1
ATOM 7124 C CA . ALA C 1 208 ? -21.289 20.091 2.138 1.00 14.69 208 ALA C CA 1
ATOM 7125 C C . ALA C 1 208 ? -21.664 18.616 2.318 1.00 15.06 208 ALA C C 1
ATOM 7126 O O . ALA C 1 208 ? -22.860 18.296 2.218 1.00 14.77 208 ALA C O 1
ATOM 7128 N N . ARG C 1 209 ? -20.689 17.734 2.531 1.00 15.65 209 ARG C N 1
ATOM 7129 C CA . ARG C 1 209 ? -20.931 16.271 2.538 1.00 16.26 209 ARG C CA 1
ATOM 7130 C C . ARG C 1 209 ? -19.876 15.583 3.393 1.00 15.20 209 ARG C C 1
ATOM 7131 O O . ARG C 1 209 ? -18.712 16.015 3.359 1.00 14.64 209 ARG C O 1
ATOM 7139 N N . VAL C 1 210 ? -20.272 14.528 4.098 1.00 15.14 210 VAL C N 1
ATOM 7140 C CA . VAL C 1 210 ? -19.309 13.619 4.777 1.00 14.52 210 VAL C CA 1
ATOM 7141 C C . VAL C 1 210 ? -19.644 12.176 4.425 1.00 15.09 210 VAL C C 1
ATOM 7142 O O . VAL C 1 210 ? -20.817 11.845 4.206 1.00 14.51 210 VAL C O 1
ATOM 7146 N N . TYR C 1 211 ? -18.613 11.347 4.397 1.00 14.61 211 TYR C N 1
ATOM 7147 C CA . TYR C 1 211 ? -18.744 9.882 4.446 1.00 15.42 211 TYR C CA 1
ATOM 7148 C C . TYR C 1 211 ? -17.837 9.416 5.572 1.00 14.57 211 TYR C C 1
ATOM 7149 O O . TYR C 1 211 ? -16.641 9.751 5.534 1.00 13.79 211 TYR C O 1
ATOM 7158 N N . ALA C 1 212 ? -18.375 8.711 6.560 1.00 14.37 212 ALA C N 1
ATOM 7159 C CA . ALA C 1 212 ? -17.610 8.429 7.789 1.00 14.25 212 ALA C CA 1
ATOM 7160 C C . ALA C 1 212 ? -17.642 6.950 8.159 1.00 14.72 212 ALA C C 1
ATOM 7161 O O . ALA C 1 212 ? -18.573 6.210 7.771 1.00 15.10 212 ALA C O 1
ATOM 7163 N N . GLN C 1 213 ? -16.625 6.561 8.916 1.00 15.10 213 GLN C N 1
ATOM 7164 C CA . GLN C 1 213 ? -16.540 5.262 9.613 1.00 15.98 213 GLN C CA 1
ATOM 7165 C C . GLN C 1 213 ? -16.249 5.568 11.075 1.00 15.72 213 GLN C C 1
ATOM 7166 O O . GLN C 1 213 ? -15.649 6.612 11.367 1.00 14.83 213 GLN C O 1
ATOM 7172 N N . ALA C 1 214 ? -16.668 4.692 11.975 1.00 16.41 214 ALA C N 1
ATOM 7173 C CA . ALA C 1 214 ? -16.385 4.861 13.412 1.00 16.78 214 ALA C CA 1
ATOM 7174 C C . ALA C 1 214 ? -16.255 3.479 14.031 1.00 17.46 214 ALA C C 1
ATOM 7175 O O . ALA C 1 214 ? -16.754 2.497 13.433 1.00 20.63 214 ALA C O 1
ATOM 7177 N N . ASP C 1 215 ? -15.568 3.395 15.155 1.00 16.20 215 ASP C N 1
ATOM 7178 C CA . ASP C 1 215 ? -15.389 2.104 15.856 1.00 16.69 215 ASP C CA 1
ATOM 7179 C C . ASP C 1 215 ? -15.401 2.343 17.353 1.00 15.65 215 ASP C C 1
ATOM 7180 O O . ASP C 1 215 ? -14.856 3.357 17.810 1.00 15.26 215 ASP C O 1
ATOM 7185 N N . THR C 1 216 ? -15.966 1.383 18.072 1.00 15.56 216 THR C N 1
ATOM 7186 C CA . THR C 1 216 ? -15.721 1.185 19.515 1.00 15.48 216 THR C CA 1
ATOM 7187 C C . THR C 1 216 ? -14.734 0.029 19.605 1.00 15.70 216 THR C C 1
ATOM 7188 O O . THR C 1 216 ? -15.143 -1.092 19.272 1.00 16.26 216 THR C O 1
ATOM 7192 N N . VAL C 1 217 ? -13.476 0.300 19.942 1.00 15.23 217 VAL C N 1
ATOM 7193 C CA . VAL C 1 217 ? -12.387 -0.715 19.816 1.00 15.45 217 VAL C CA 1
ATOM 7194 C C . VAL C 1 217 ? -12.211 -1.447 21.148 1.00 15.59 217 VAL C C 1
ATOM 7195 O O . VAL C 1 217 ? -11.747 -2.600 21.120 1.00 15.86 217 VAL C O 1
ATOM 7199 N N . ILE C 1 218 ? -12.577 -0.807 22.261 1.00 15.74 218 ILE C N 1
ATOM 7200 C CA . ILE C 1 218 ? -12.638 -1.434 23.612 1.00 16.09 218 ILE C CA 1
ATOM 7201 C C . ILE C 1 218 ? -14.110 -1.395 24.020 1.00 15.98 218 ILE C C 1
ATOM 7202 O O . ILE C 1 218 ? -14.627 -0.302 24.317 1.00 15.93 218 ILE C O 1
ATOM 7207 N N . THR C 1 219 ? -14.781 -2.542 23.928 1.00 15.72 219 THR C N 1
ATOM 7208 C CA . THR C 1 219 ? -16.264 -2.622 23.892 1.00 16.17 219 THR C CA 1
ATOM 7209 C C . THR C 1 219 ? -16.842 -2.711 25.306 1.00 16.36 219 THR C C 1
ATOM 7210 O O . THR C 1 219 ? -18.054 -2.468 25.449 1.00 16.26 219 THR C O 1
ATOM 7214 N N . ASP C 1 220 ? -16.036 -3.085 26.299 1.00 16.62 220 ASP C N 1
ATOM 7215 C CA . ASP C 1 220 ? -16.500 -3.209 27.704 1.00 17.57 220 ASP C CA 1
ATOM 7216 C C . ASP C 1 220 ? -15.395 -2.708 28.623 1.00 17.34 220 ASP C C 1
ATOM 7217 O O . ASP C 1 220 ? -14.217 -2.855 28.265 1.00 17.28 220 ASP C O 1
ATOM 7222 N N . ARG C 1 221 ? -15.774 -2.167 29.777 1.00 17.26 221 ARG C N 1
ATOM 7223 C CA . ARG C 1 221 ? -14.806 -1.607 30.743 1.00 17.75 221 ARG C CA 1
ATOM 7224 C C . ARG C 1 221 ? -15.214 -2.001 32.152 1.00 19.19 221 ARG C C 1
ATOM 7225 O O . ARG C 1 221 ? -16.387 -2.254 32.407 1.00 19.76 221 ARG C O 1
ATOM 7233 N N . PRO C 1 222 ? -14.233 -2.069 33.076 1.00 21.19 222 PRO C N 1
ATOM 7234 C CA . PRO C 1 222 ? -14.490 -2.378 34.481 1.00 22.37 222 PRO C CA 1
ATOM 7235 C C . PRO C 1 222 ? -15.585 -1.473 35.047 1.00 23.17 222 PRO C C 1
ATOM 7236 O O . PRO C 1 222 ? -15.563 -0.267 34.798 1.00 22.40 222 PRO C O 1
ATOM 7240 N N . HIS C 1 223 ? -16.523 -2.069 35.779 1.00 23.64 223 HIS C N 1
ATOM 7241 C CA . HIS C 1 223 ? -17.652 -1.347 36.402 1.00 24.97 223 HIS C CA 1
ATOM 7242 C C . HIS C 1 223 ? -18.180 -2.140 37.598 1.00 26.25 223 HIS C C 1
ATOM 7243 O O . HIS C 1 223 ? -18.753 -3.218 37.375 1.00 26.10 223 HIS C O 1
ATOM 7250 N N . GLN C 1 224 ? -17.985 -1.607 38.804 1.00 28.82 224 GLN C N 1
ATOM 7251 C CA . GLN C 1 224 ? -18.549 -2.157 40.065 1.00 31.73 224 GLN C CA 1
ATOM 7252 C C . GLN C 1 224 ? -18.124 -3.620 40.234 1.00 32.07 224 GLN C C 1
ATOM 7253 O O . GLN C 1 224 ? -18.959 -4.421 40.690 1.00 34.19 224 GLN C O 1
ATOM 7259 N N . GLY C 1 225 ? -16.888 -3.964 39.864 1.00 31.32 225 GLY C N 1
ATOM 7260 C CA . GLY C 1 225 ? -16.342 -5.329 39.992 1.00 31.17 225 GLY C CA 1
ATOM 7261 C C . GLY C 1 225 ? -16.785 -6.246 38.863 1.00 30.46 225 GLY C C 1
ATOM 7262 O O . GLY C 1 225 ? -16.304 -7.390 38.823 1.00 32.81 225 GLY C O 1
ATOM 7263 N N . GLY C 1 226 ? -17.684 -5.780 37.989 1.00 28.49 226 GLY C N 1
ATOM 7264 C CA . GLY C 1 226 ? -18.065 -6.468 36.742 1.00 26.64 226 GLY C CA 1
ATOM 7265 C C . GLY C 1 226 ? -17.591 -5.674 35.539 1.00 25.32 226 GLY C C 1
ATOM 7266 O O . GLY C 1 226 ? -16.535 -5.010 35.643 1.00 24.40 226 GLY C O 1
ATOM 7267 N N . THR C 1 227 ? -18.331 -5.729 34.437 1.00 23.90 227 THR C N 1
ATOM 7268 C CA . THR C 1 227 ? -18.058 -4.885 33.244 1.00 23.29 227 THR C CA 1
ATOM 7269 C C . THR C 1 227 ? -19.363 -4.257 32.756 1.00 23.07 227 THR C C 1
ATOM 7270 O O . THR C 1 227 ? -20.456 -4.762 33.083 1.00 22.43 227 THR C O 1
ATOM 7274 N N . ALA C 1 228 ? -19.244 -3.162 32.011 1.00 21.64 228 ALA C N 1
ATOM 7275 C CA . ALA C 1 228 ? -20.381 -2.477 31.369 1.00 21.86 228 ALA C CA 1
ATOM 7276 C C . ALA C 1 228 ? -19.977 -2.111 29.940 1.00 21.90 228 ALA C C 1
ATOM 7277 O O . ALA C 1 228 ? -18.763 -1.927 29.688 1.00 20.43 228 ALA C O 1
ATOM 7279 N N . ARG C 1 229 ? -20.958 -2.049 29.046 1.00 21.59 229 ARG C N 1
ATOM 7280 C CA . ARG C 1 229 ? -20.727 -1.915 27.589 1.00 23.01 229 ARG C CA 1
ATOM 7281 C C . ARG C 1 229 ? -20.435 -0.447 27.266 1.00 21.02 229 ARG C C 1
ATOM 7282 O O . ARG C 1 229 ? -21.151 0.447 27.767 1.00 21.25 229 ARG C O 1
ATOM 7290 N N . VAL C 1 230 ? -19.406 -0.220 26.451 1.00 18.75 230 VAL C N 1
ATOM 7291 C CA . VAL C 1 230 ? -19.091 1.111 25.863 1.00 17.71 230 VAL C CA 1
ATOM 7292 C C . VAL C 1 230 ? -19.964 1.267 24.616 1.00 17.42 230 VAL C C 1
ATOM 7293 O O . VAL C 1 230 ? -19.853 0.435 23.697 1.00 17.70 230 VAL C O 1
ATOM 7297 N N . GLU C 1 231 ? -20.817 2.287 24.590 1.00 18.13 231 GLU C N 1
ATOM 7298 C CA . GLU C 1 231 ? -21.894 2.408 23.581 1.00 19.00 231 GLU C CA 1
ATOM 7299 C C . GLU C 1 231 ? -21.498 3.399 22.489 1.00 18.62 231 GLU C C 1
ATOM 7300 O O . GLU C 1 231 ? -22.040 3.279 21.394 1.00 21.49 231 GLU C O 1
ATOM 7306 N N . ASN C 1 232 ? -20.600 4.344 22.762 1.00 17.18 232 ASN C N 1
ATOM 7307 C CA . ASN C 1 232 ? -20.281 5.384 21.748 1.00 16.21 232 ASN C CA 1
ATOM 7308 C C . ASN C 1 232 ? -18.856 5.176 21.222 1.00 15.83 232 ASN C C 1
ATOM 7309 O O . ASN C 1 232 ? -18.142 4.288 21.718 1.00 15.87 232 ASN C O 1
ATOM 7314 N N . GLU C 1 233 ? -18.480 5.948 20.204 1.00 14.97 233 GLU C N 1
ATOM 7315 C CA . GLU C 1 233 ? -17.292 5.643 19.366 1.00 14.68 233 GLU C CA 1
ATOM 7316 C C . GLU C 1 233 ? -16.001 6.068 20.081 1.00 13.81 233 GLU C C 1
ATOM 7317 O O . GLU C 1 233 ? -15.964 7.141 20.706 1.00 13.40 233 GLU C O 1
ATOM 7323 N N . ASP C 1 234 ? -14.977 5.222 19.985 1.00 12.96 234 ASP C N 1
ATOM 7324 C CA . ASP C 1 234 ? -13.607 5.518 20.461 1.00 13.20 234 ASP C CA 1
ATOM 7325 C C . ASP C 1 234 ? -12.866 6.341 19.409 1.00 12.88 234 ASP C C 1
ATOM 7326 O O . ASP C 1 234 ? -11.934 7.080 19.771 1.00 12.35 234 ASP C O 1
ATOM 7331 N N . GLN C 1 235 ? -13.212 6.155 18.143 1.00 12.47 235 GLN C N 1
ATOM 7332 C CA . GLN C 1 235 ? -12.497 6.834 17.033 1.00 12.58 235 GLN C CA 1
ATOM 7333 C C . GLN C 1 235 ? -13.452 6.950 15.855 1.00 12.72 235 GLN C C 1
ATOM 7334 O O . GLN C 1 235 ? -14.373 6.123 15.735 1.00 12.25 235 GLN C O 1
ATOM 7340 N N . ALA C 1 236 ? -13.224 7.931 14.997 1.00 12.43 236 ALA C N 1
ATOM 7341 C CA . ALA C 1 236 ? -14.028 8.114 13.775 1.00 12.66 236 ALA C CA 1
ATOM 7342 C C . ALA C 1 236 ? -13.166 8.779 12.714 1.00 12.52 236 ALA C C 1
ATOM 7343 O O . ALA C 1 236 ? -12.299 9.590 13.075 1.00 12.88 236 ALA C O 1
ATOM 7345 N N . GLN C 1 237 ? -13.417 8.439 11.457 1.00 12.24 237 GLN C N 1
ATOM 7346 C CA . GLN C 1 237 ? -12.731 9.066 10.298 1.00 12.17 237 GLN C CA 1
ATOM 7347 C C . GLN C 1 237 ? -13.775 9.424 9.246 1.00 12.68 237 GLN C C 1
ATOM 7348 O O . GLN C 1 237 ? -14.786 8.713 9.135 1.00 13.20 237 GLN C O 1
ATOM 7354 N N . ALA C 1 238 ? -13.542 10.481 8.481 1.00 12.14 238 ALA C N 1
ATOM 7355 C CA . ALA C 1 238 ? -14.503 10.879 7.442 1.00 12.45 238 ALA C CA 1
ATOM 7356 C C . ALA C 1 238 ? -13.771 11.471 6.245 1.00 12.71 238 ALA C C 1
ATOM 7357 O O . ALA C 1 238 ? -12.748 12.145 6.441 1.00 12.99 238 ALA C O 1
ATOM 7359 N N . LEU C 1 239 ? -14.295 11.225 5.051 1.00 12.72 239 LEU C N 1
ATOM 7360 C CA . LEU C 1 239 ? -13.945 12.030 3.856 1.00 12.91 239 LEU C CA 1
ATOM 7361 C C . LEU C 1 239 ? -14.934 13.189 3.762 1.00 13.44 239 LEU C C 1
ATOM 7362 O O . LEU C 1 239 ? -16.142 12.973 4.032 1.00 13.66 239 LEU C O 1
ATOM 7367 N N . ILE C 1 240 ? -14.436 14.364 3.390 1.00 12.56 240 ILE C N 1
ATOM 7368 C CA . ILE C 1 240 ? -15.209 15.638 3.403 1.00 12.98 240 ILE C CA 1
ATOM 7369 C C . ILE C 1 240 ? -15.266 16.167 1.978 1.00 12.79 240 ILE C C 1
ATOM 7370 O O . ILE C 1 240 ? -14.247 16.077 1.265 1.00 12.53 240 ILE C O 1
ATOM 7375 N N . ARG C 1 241 ? -16.413 16.718 1.606 1.00 12.40 241 ARG C N 1
ATOM 7376 C CA . ARG C 1 241 ? -16.505 17.702 0.506 1.00 12.65 241 ARG C CA 1
ATOM 7377 C C . ARG C 1 241 ? -16.979 19.003 1.134 1.00 12.64 241 ARG C C 1
ATOM 7378 O O . ARG C 1 241 ? -18.028 18.986 1.810 1.00 12.32 241 ARG C O 1
ATOM 7386 N N . PHE C 1 242 ? -16.232 20.081 0.928 1.00 12.29 242 PHE C N 1
ATOM 7387 C CA . PHE C 1 242 ? -16.639 21.442 1.345 1.00 12.62 242 PHE C CA 1
ATOM 7388 C C . PHE C 1 242 ? -17.607 22.010 0.306 1.00 12.90 242 PHE C C 1
ATOM 7389 O O . PHE C 1 242 ? -17.666 21.505 -0.830 1.00 13.15 242 PHE C O 1
ATOM 7397 N N . ALA C 1 243 ? -18.359 23.037 0.697 1.00 13.16 243 ALA C N 1
ATOM 7398 C CA . ALA C 1 243 ? -19.256 23.793 -0.213 1.00 13.46 243 ALA C CA 1
ATOM 7399 C C . ALA C 1 243 ? -18.453 24.323 -1.406 1.00 13.82 243 ALA C C 1
ATOM 7400 O O . ALA C 1 243 ? -19.004 24.418 -2.512 1.00 13.90 243 ALA C O 1
ATOM 7402 N N . SER C 1 244 ? -17.171 24.602 -1.204 1.00 14.35 244 SER C N 1
ATOM 7403 C CA . SER C 1 244 ? -16.221 25.033 -2.258 1.00 13.72 244 SER C CA 1
ATOM 7404 C C . SER C 1 244 ? -16.022 23.942 -3.312 1.00 13.78 244 SER C C 1
ATOM 7405 O O . SER C 1 244 ? -15.492 24.277 -4.372 1.00 14.81 244 SER C O 1
ATOM 7408 N N . GLY C 1 245 ? -16.328 22.681 -2.989 1.00 13.74 245 GLY C N 1
ATOM 7409 C CA . GLY C 1 245 ? -16.042 21.506 -3.839 1.00 13.92 245 GLY C CA 1
ATOM 7410 C C . GLY C 1 245 ? -14.768 20.790 -3.416 1.00 13.84 245 GLY C C 1
ATOM 7411 O O . GLY C 1 245 ? -14.504 19.676 -3.920 1.00 13.64 245 GLY C O 1
ATOM 7412 N N . THR C 1 246 ? -13.993 21.407 -2.528 1.00 13.14 246 THR C N 1
ATOM 7413 C CA . THR C 1 246 ? -12.652 20.933 -2.137 1.00 12.65 246 THR C CA 1
ATOM 7414 C C . THR C 1 246 ? -12.802 19.697 -1.255 1.00 12.28 246 THR C C 1
ATOM 7415 O O . THR C 1 246 ? -13.820 19.572 -0.563 1.00 12.50 246 THR C O 1
ATOM 7419 N N . SER C 1 247 ? -11.803 18.819 -1.318 1.00 11.80 247 SER C N 1
ATOM 7420 C CA . SER C 1 247 ? -11.766 17.542 -0.574 1.00 12.05 247 SER C CA 1
ATOM 7421 C C . SER C 1 247 ? -11.176 17.769 0.818 1.00 11.74 247 SER C C 1
ATOM 7422 O O . SER C 1 247 ? -10.398 18.718 1.022 1.00 12.30 247 SER C O 1
ATOM 7425 N N . GLY C 1 248 ? -11.517 16.887 1.744 1.00 12.30 248 GLY C N 1
ATOM 7426 C CA . GLY C 1 248 ? -10.891 16.876 3.070 1.00 12.02 248 GLY C CA 1
ATOM 7427 C C . GLY C 1 248 ? -10.803 15.479 3.624 1.00 11.97 248 GLY C C 1
ATOM 7428 O O . GLY C 1 248 ? -11.585 14.587 3.190 1.00 12.26 248 GLY C O 1
ATOM 7429 N N . GLU C 1 249 ? -9.859 15.290 4.535 1.00 11.41 249 GLU C N 1
ATOM 7430 C CA . GLU C 1 249 ? -9.767 14.093 5.399 1.00 11.58 249 GLU C CA 1
ATOM 7431 C C . GLU C 1 249 ? -9.888 14.562 6.841 1.00 11.56 249 GLU C C 1
ATOM 7432 O O . GLU C 1 249 ? -9.384 15.647 7.167 1.00 11.56 249 GLU C O 1
ATOM 7438 N N . PHE C 1 250 ? -10.532 13.756 7.668 1.00 11.38 250 PHE C N 1
ATOM 7439 C CA . PHE C 1 250 ? -10.905 14.133 9.044 1.00 11.17 250 PHE C CA 1
ATOM 7440 C C . PHE C 1 250 ? -10.854 12.884 9.914 1.00 11.16 250 PHE C C 1
ATOM 7441 O O . PHE C 1 250 ? -11.313 11.838 9.468 1.00 11.29 250 PHE C O 1
ATOM 7449 N N . SER C 1 251 ? -10.299 13.000 11.109 1.00 11.21 251 SER C N 1
ATOM 7450 C CA . SER C 1 251 ? -10.346 11.896 12.091 1.00 11.37 251 SER C CA 1
ATOM 7451 C C . SER C 1 251 ? -10.318 12.460 13.505 1.00 11.50 251 SER C C 1
ATOM 7452 O O . SER C 1 251 ? -9.808 13.568 13.719 1.00 11.70 251 SER C O 1
ATOM 7455 N N . CYS C 1 252 ? -10.803 11.675 14.456 1.00 11.92 252 CYS C N 1
ATOM 7456 C CA . CYS C 1 252 ? -10.576 11.948 15.888 1.00 12.03 252 CYS C CA 1
ATOM 7457 C C . CYS C 1 252 ? -10.481 10.612 16.609 1.00 12.17 252 CYS C C 1
ATOM 7458 O O . CYS C 1 252 ? -10.950 9.599 16.067 1.00 11.99 252 CYS C O 1
ATOM 7461 N N . SER C 1 253 ? -9.821 10.603 17.750 1.00 11.64 253 SER C N 1
ATOM 7462 C CA . SER C 1 253 ? -9.692 9.364 18.555 1.00 11.75 253 SER C CA 1
ATOM 7463 C C . SER C 1 253 ? -9.412 9.709 20.012 1.00 11.73 253 SER C C 1
ATOM 7464 O O . SER C 1 253 ? -8.566 10.582 20.270 1.00 11.97 253 SER C O 1
ATOM 7467 N N . ARG C 1 254 ? -10.074 8.999 20.928 1.00 11.92 254 ARG C N 1
ATOM 7468 C CA . ARG C 1 254 ? -9.782 9.079 22.380 1.00 12.35 254 ARG C CA 1
ATOM 7469 C C . ARG C 1 254 ? -8.942 7.864 22.803 1.00 12.31 254 ARG C C 1
ATOM 7470 O O . ARG C 1 254 ? -8.706 7.712 24.007 1.00 12.21 254 ARG C O 1
ATOM 7478 N N . VAL C 1 255 ? -8.474 7.047 21.858 1.00 12.23 255 VAL C N 1
ATOM 7479 C CA . VAL C 1 255 ? -7.761 5.776 22.185 1.00 12.51 255 VAL C CA 1
ATOM 7480 C C . VAL C 1 255 ? -6.419 5.707 21.456 1.00 12.50 255 VAL C C 1
ATOM 7481 O O . VAL C 1 255 ? -5.880 4.598 21.366 1.00 12.76 255 VAL C O 1
ATOM 7485 N N . ALA C 1 256 ? -5.874 6.838 21.002 1.00 12.65 256 ALA C N 1
ATOM 7486 C CA . ALA C 1 256 ? -4.663 6.883 20.147 1.00 12.50 256 ALA C CA 1
ATOM 7487 C C . ALA C 1 256 ? -3.423 7.003 21.033 1.00 12.46 256 ALA C C 1
ATOM 7488 O O . ALA C 1 256 ? -3.084 8.117 21.446 1.00 12.28 256 ALA C O 1
ATOM 7490 N N . ARG C 1 257 ? -2.802 5.869 21.352 1.00 12.78 257 ARG C N 1
ATOM 7491 C CA . ARG C 1 257 ? -1.725 5.760 22.367 1.00 12.91 257 ARG C CA 1
ATOM 7492 C C . ARG C 1 257 ? -0.569 6.721 22.072 1.00 12.45 257 ARG C C 1
ATOM 7493 O O . ARG C 1 257 ? -0.020 6.683 20.953 1.00 12.22 257 ARG C O 1
ATOM 7501 N N . GLY C 1 258 ? -0.191 7.519 23.068 1.00 12.05 258 GLY C N 1
ATOM 7502 C CA . GLY C 1 258 ? 0.992 8.394 23.036 1.00 11.97 258 GLY C CA 1
ATOM 7503 C C . GLY C 1 258 ? 0.633 9.832 22.717 1.00 11.85 258 GLY C C 1
ATOM 7504 O O . GLY C 1 258 ? 1.473 10.721 22.961 1.00 12.13 258 GLY C O 1
ATOM 7505 N N . TYR C 1 259 ? -0.574 10.065 22.205 1.00 11.72 259 TYR C N 1
ATOM 7506 C CA . TYR C 1 259 ? -1.056 11.418 21.835 1.00 11.93 259 TYR C CA 1
ATOM 7507 C C . TYR C 1 259 ? -1.818 12.009 23.020 1.00 11.90 259 TYR C C 1
ATOM 7508 O O . TYR C 1 259 ? -2.565 11.292 23.691 1.00 12.48 259 TYR C O 1
ATOM 7517 N N . ARG C 1 260 ? -1.608 13.298 23.277 1.00 12.89 260 ARG C N 1
ATOM 7518 C CA . ARG C 1 260 ? -2.166 13.985 24.469 1.00 13.30 260 ARG C CA 1
ATOM 7519 C C . ARG C 1 260 ? -3.085 15.131 24.043 1.00 13.11 260 ARG C C 1
ATOM 7520 O O . ARG C 1 260 ? -4.116 15.347 24.694 1.00 13.29 260 ARG C O 1
ATOM 7528 N N . CYS C 1 261 ? -2.733 15.853 22.990 1.00 12.38 261 CYS C N 1
ATOM 7529 C CA . CYS C 1 261 ? -3.569 16.970 22.494 1.00 12.59 261 CYS C CA 1
ATOM 7530 C C . CYS C 1 261 ? -3.237 17.181 21.020 1.00 12.35 261 CYS C C 1
ATOM 7531 O O . CYS C 1 261 ? -2.951 18.312 20.626 1.00 12.62 261 CYS C O 1
ATOM 7534 N N . ARG C 1 262 ? -3.236 16.092 20.252 1.00 12.12 262 ARG C N 1
ATOM 7535 C CA . ARG C 1 262 ? -2.701 16.091 18.872 1.00 12.17 262 ARG C CA 1
ATOM 7536 C C . ARG C 1 262 ? -3.820 16.503 17.913 1.00 12.09 262 ARG C C 1
ATOM 7537 O O . ARG C 1 262 ? -4.229 15.684 17.073 1.00 11.56 262 ARG C O 1
ATOM 7545 N N . LEU C 1 263 ? -4.279 17.744 18.037 1.00 12.16 263 LEU C N 1
ATOM 7546 C CA . LEU C 1 263 ? -5.114 18.419 17.019 1.00 12.59 263 LEU C CA 1
ATOM 7547 C C . LEU C 1 263 ? -4.143 18.937 15.965 1.00 12.50 263 LEU C C 1
ATOM 7548 O O . LEU C 1 263 ? -3.424 19.903 16.241 1.00 12.00 263 LEU C O 1
ATOM 7553 N N . ALA C 1 264 ? -4.062 18.254 14.836 1.00 12.06 264 ALA C N 1
ATOM 7554 C CA . ALA C 1 264 ? -3.071 18.554 13.790 1.00 12.52 264 ALA C CA 1
ATOM 7555 C C . ALA C 1 264 ? -3.795 18.679 12.459 1.00 12.84 264 ALA C C 1
ATOM 7556 O O . ALA C 1 264 ? -4.690 17.877 12.170 1.00 13.72 264 ALA C O 1
ATOM 7558 N N . TRP C 1 265 ? -3.435 19.670 11.668 1.00 12.91 265 TRP C N 1
ATOM 7559 C CA . TRP C 1 265 ? -4.162 19.894 10.404 1.00 13.12 265 TRP C CA 1
ATOM 7560 C C . TRP C 1 265 ? -3.188 20.439 9.379 1.00 12.95 265 TRP C C 1
ATOM 7561 O O . TRP C 1 265 ? -2.116 20.935 9.753 1.00 12.56 265 TRP C O 1
ATOM 7572 N N . GLU C 1 266 ? -3.546 20.311 8.118 1.00 12.87 266 GLU C N 1
ATOM 7573 C CA . GLU C 1 266 ? -2.785 21.008 7.076 1.00 13.12 266 GLU C CA 1
ATOM 7574 C C . GLU C 1 266 ? -3.741 21.370 5.952 1.00 12.09 266 GLU C C 1
ATOM 7575 O O . GLU C 1 266 ? -4.732 20.650 5.717 1.00 11.04 266 GLU C O 1
ATOM 7581 N N . VAL C 1 267 ? -3.444 22.494 5.329 1.00 11.32 267 VAL C N 1
ATOM 7582 C CA . VAL C 1 267 ? -4.183 23.000 4.147 1.00 11.38 267 VAL C CA 1
ATOM 7583 C C . VAL C 1 267 ? -3.183 23.017 3.005 1.00 11.10 267 VAL C C 1
ATOM 7584 O O . VAL C 1 267 ? -2.167 23.713 3.117 1.00 10.97 267 VAL C O 1
ATOM 7588 N N . GLN C 1 268 ? -3.435 22.198 1.993 1.00 11.02 268 GLN C N 1
ATOM 7589 C CA . GLN C 1 268 ? -2.639 22.167 0.750 1.00 11.28 268 GLN C CA 1
ATOM 7590 C C . GLN C 1 268 ? -3.342 23.059 -0.261 1.00 11.57 268 GLN C C 1
ATOM 7591 O O . GLN C 1 268 ? -4.552 22.891 -0.449 1.00 11.98 268 GLN C O 1
ATOM 7597 N N . GLY C 1 269 ? -2.608 24.013 -0.824 1.00 11.80 269 GLY C N 1
ATOM 7598 C CA . GLY C 1 269 ? -3.142 24.981 -1.789 1.00 11.90 269 GLY C CA 1
ATOM 7599 C C . GLY C 1 269 ? -2.448 24.867 -3.121 1.00 12.30 269 GLY C C 1
ATOM 7600 O O . GLY C 1 269 ? -1.465 24.123 -3.241 1.00 12.32 269 GLY C O 1
ATOM 7601 N N . THR C 1 270 ? -2.938 25.607 -4.102 1.00 12.78 270 THR C N 1
ATOM 7602 C CA . THR C 1 270 ? -2.339 25.644 -5.451 1.00 13.04 270 THR C CA 1
ATOM 7603 C C . THR C 1 270 ? -0.960 26.301 -5.392 1.00 13.59 270 THR C C 1
ATOM 7604 O O . THR C 1 270 ? -0.178 26.022 -6.307 1.00 13.61 270 THR C O 1
ATOM 7608 N N . GLU C 1 271 ? -0.656 27.113 -4.367 1.00 13.82 271 GLU C N 1
ATOM 7609 C CA A GLU C 1 271 ? 0.626 27.876 -4.334 0.50 14.80 271 GLU C CA 1
ATOM 7610 C CA B GLU C 1 271 ? 0.602 27.915 -4.320 0.50 13.98 271 GLU C CA 1
ATOM 7611 C C . GLU C 1 271 ? 1.360 27.711 -2.998 1.00 14.12 271 GLU C C 1
ATOM 7612 O O . GLU C 1 271 ? 2.313 28.472 -2.757 1.00 14.65 271 GLU C O 1
ATOM 7623 N N . GLY C 1 272 ? 0.999 26.717 -2.189 1.00 12.75 272 GLY C N 1
ATOM 7624 C CA . GLY C 1 272 ? 1.751 26.484 -0.947 1.00 11.91 272 GLY C CA 1
ATOM 7625 C C . GLY C 1 272 ? 1.000 25.557 -0.032 1.00 11.39 272 GLY C C 1
ATOM 7626 O O . GLY C 1 272 ? -0.074 25.073 -0.432 1.00 11.12 272 GLY C O 1
ATOM 7627 N N . THR C 1 273 ? 1.537 25.340 1.158 1.00 10.99 273 THR C N 1
ATOM 7628 C CA . THR C 1 273 ? 0.962 24.417 2.159 1.00 11.13 273 THR C CA 1
ATOM 7629 C C . THR C 1 273 ? 1.136 25.041 3.542 1.00 10.96 273 THR C C 1
ATOM 7630 O O . THR C 1 273 ? 2.214 25.606 3.808 1.00 10.45 273 THR C O 1
ATOM 7634 N N . LEU C 1 274 ? 0.117 24.924 4.387 1.00 10.67 274 LEU C N 1
ATOM 7635 C CA . LEU C 1 274 ? 0.197 25.297 5.818 1.00 10.79 274 LEU C CA 1
ATOM 7636 C C . LEU C 1 274 ? -0.022 24.043 6.659 1.00 11.02 274 LEU C C 1
ATOM 7637 O O . LEU C 1 274 ? -0.900 23.249 6.308 1.00 11.01 274 LEU C O 1
ATOM 7642 N N . ARG C 1 275 ? 0.787 23.853 7.688 1.00 10.99 275 ARG C N 1
ATOM 7643 C CA . ARG C 1 275 ? 0.694 22.650 8.551 1.00 10.84 275 ARG C CA 1
ATOM 7644 C C . ARG C 1 275 ? 0.887 23.068 10.006 1.00 10.45 275 ARG C C 1
ATOM 7645 O O . ARG C 1 275 ? 1.750 23.915 10.299 1.00 10.53 275 ARG C O 1
ATOM 7653 N N . PHE C 1 276 ? 0.130 22.440 10.901 1.00 10.22 276 PHE C N 1
ATOM 7654 C CA . PHE C 1 276 ? 0.078 22.821 12.327 1.00 10.45 276 PHE C CA 1
ATOM 7655 C C . PHE C 1 276 ? -0.180 21.583 13.184 1.00 10.86 276 PHE C C 1
ATOM 7656 O O . PHE C 1 276 ? -0.939 20.711 12.760 1.00 10.94 276 PHE C O 1
ATOM 7664 N N . ASP C 1 277 ? 0.417 21.544 14.371 1.00 11.10 277 ASP C N 1
ATOM 7665 C CA . ASP C 1 277 ? 0.172 20.490 15.392 1.00 11.52 277 ASP C CA 1
ATOM 7666 C C . ASP C 1 277 ? 0.047 21.171 16.760 1.00 11.03 277 ASP C C 1
ATOM 7667 O O . ASP C 1 277 ? 1.025 21.777 17.224 1.00 10.90 277 ASP C O 1
ATOM 7672 N N . GLN C 1 278 ? -1.128 21.087 17.382 1.00 11.61 278 GLN C N 1
ATOM 7673 C CA . GLN C 1 278 ? -1.422 21.739 18.687 1.00 11.66 278 GLN C CA 1
ATOM 7674 C C . GLN C 1 278 ? -0.443 21.282 19.779 1.00 11.79 278 GLN C C 1
ATOM 7675 O O . GLN C 1 278 ? -0.261 22.040 20.750 1.00 10.87 278 GLN C O 1
ATOM 7681 N N . GLU C 1 279 ? 0.188 20.111 19.657 1.00 11.70 279 GLU C N 1
ATOM 7682 C CA . GLU C 1 279 ? 1.176 19.688 20.686 1.00 11.78 279 GLU C CA 1
ATOM 7683 C C . GLU C 1 279 ? 2.420 20.580 20.624 1.00 11.47 279 GLU C C 1
ATOM 7684 O O . GLU C 1 279 ? 3.150 20.620 21.625 1.00 11.41 279 GLU C O 1
ATOM 7690 N N . ARG C 1 280 ? 2.633 21.271 19.504 1.00 11.52 280 ARG C N 1
ATOM 7691 C CA . ARG C 1 280 ? 3.662 22.328 19.328 1.00 12.12 280 ARG C CA 1
ATOM 7692 C C . ARG C 1 280 ? 2.935 23.580 18.844 1.00 12.01 280 ARG C C 1
ATOM 7693 O O . ARG C 1 280 ? 3.154 24.010 17.692 1.00 11.01 280 ARG C O 1
ATOM 7701 N N . MET C 1 281 ? 2.092 24.149 19.704 1.00 11.87 281 MET C N 1
ATOM 7702 C CA . MET C 1 281 ? 1.096 25.160 19.274 1.00 11.89 281 MET C CA 1
ATOM 7703 C C . MET C 1 281 ? 1.775 26.482 18.903 1.00 12.06 281 MET C C 1
ATOM 7704 O O . MET C 1 281 ? 1.064 27.362 18.390 1.00 11.86 281 MET C O 1
ATOM 7709 N N . ASN C 1 282 ? 3.086 26.628 19.118 1.00 11.51 282 ASN C N 1
ATOM 7710 C CA . ASN C 1 282 ? 3.807 27.878 18.774 1.00 11.77 282 ASN C CA 1
ATOM 7711 C C . ASN C 1 282 ? 4.499 27.761 17.415 1.00 11.69 282 ASN C C 1
ATOM 7712 O O . ASN C 1 282 ? 5.273 28.674 17.084 1.00 11.48 282 ASN C O 1
ATOM 7717 N N . GLU C 1 283 ? 4.248 26.701 16.646 1.00 12.04 283 GLU C N 1
ATOM 7718 C CA . GLU C 1 283 ? 4.899 26.539 15.322 1.00 12.60 283 GLU C CA 1
ATOM 7719 C C . GLU C 1 283 ? 3.840 26.441 14.230 1.00 11.94 283 GLU C C 1
ATOM 7720 O O . GLU C 1 283 ? 2.902 25.663 14.359 1.00 12.19 283 GLU C O 1
ATOM 7726 N N . LEU C 1 284 ? 4.033 27.220 13.184 1.00 11.45 284 LEU C N 1
ATOM 7727 C CA . LEU C 1 284 ? 3.213 27.148 11.956 1.00 11.82 284 LEU C CA 1
ATOM 7728 C C . LEU C 1 284 ? 4.165 26.882 10.797 1.00 11.71 284 LEU C C 1
ATOM 7729 O O . LEU C 1 284 ? 5.123 27.653 10.630 1.00 11.55 284 LEU C O 1
ATOM 7734 N N . TRP C 1 285 ? 3.920 25.830 10.029 1.00 11.40 285 TRP C N 1
ATOM 7735 C CA . TRP C 1 285 ? 4.817 25.425 8.923 1.00 11.72 285 TRP C CA 1
ATOM 7736 C C . TRP C 1 285 ? 4.238 25.948 7.621 1.00 11.59 285 TRP C C 1
ATOM 7737 O O . TRP C 1 285 ? 3.069 25.638 7.329 1.00 11.37 285 TRP C O 1
ATOM 7748 N N . LEU C 1 286 ? 5.005 26.741 6.892 1.00 10.92 286 LEU C N 1
ATOM 7749 C CA . LEU C 1 286 ? 4.513 27.351 5.639 1.00 11.09 286 LEU C CA 1
ATOM 7750 C C . LEU C 1 286 ? 5.474 26.989 4.514 1.00 10.78 286 LEU C C 1
ATOM 7751 O O . LEU C 1 286 ? 6.658 27.354 4.601 1.00 10.98 286 LEU C O 1
ATOM 7756 N N . TYR C 1 287 ? 4.965 26.334 3.481 1.00 11.06 287 TYR C N 1
ATOM 7757 C CA . TYR C 1 287 ? 5.715 26.137 2.229 1.00 11.04 287 TYR C CA 1
ATOM 7758 C C . TYR C 1 287 ? 5.157 27.079 1.165 1.00 11.47 287 TYR C C 1
ATOM 7759 O O . TYR C 1 287 ? 3.940 27.087 0.939 1.00 11.60 287 TYR C O 1
ATOM 7768 N N . GLN C 1 288 ? 6.046 27.839 0.533 1.00 11.90 288 GLN C N 1
ATOM 7769 C CA . GLN C 1 288 ? 5.770 28.573 -0.721 1.00 12.78 288 GLN C CA 1
ATOM 7770 C C . GLN C 1 288 ? 6.942 28.284 -1.644 1.00 13.31 288 GLN C C 1
ATOM 7771 O O . GLN C 1 288 ? 8.075 28.175 -1.178 1.00 13.18 288 GLN C O 1
ATOM 7777 N N . PRO C 1 289 ? 6.718 28.135 -2.964 1.00 14.63 289 PRO C N 1
ATOM 7778 C CA . PRO C 1 289 ? 7.816 27.867 -3.882 1.00 15.61 289 PRO C CA 1
ATOM 7779 C C . PRO C 1 289 ? 8.912 28.924 -3.736 1.00 16.63 289 PRO C C 1
ATOM 7780 O O . PRO C 1 289 ? 8.624 30.096 -3.560 1.00 18.23 289 PRO C O 1
ATOM 7784 N N . GLY C 1 290 ? 10.152 28.468 -3.780 1.00 16.59 290 GLY C N 1
ATOM 7785 C CA . GLY C 1 290 ? 11.330 29.333 -3.672 1.00 16.99 290 GLY C CA 1
ATOM 7786 C C . GLY C 1 290 ? 12.365 28.853 -4.646 1.00 17.69 290 GLY C C 1
ATOM 7787 O O . GLY C 1 290 ? 12.173 27.804 -5.276 1.00 17.43 290 GLY C O 1
ATOM 7788 N N . ARG C 1 291 ? 13.462 29.567 -4.768 1.00 19.57 291 ARG C N 1
ATOM 7789 C CA . ARG C 1 291 ? 14.464 29.091 -5.739 1.00 20.72 291 ARG C CA 1
ATOM 7790 C C . ARG C 1 291 ? 15.102 27.825 -5.170 1.00 19.56 291 ARG C C 1
ATOM 7791 O O . ARG C 1 291 ? 15.210 27.653 -3.955 1.00 16.86 291 ARG C O 1
ATOM 7799 N N . PRO C 1 292 ? 15.484 26.889 -6.063 1.00 19.09 292 PRO C N 1
ATOM 7800 C CA . PRO C 1 292 ? 15.845 25.521 -5.685 1.00 19.38 292 PRO C CA 1
ATOM 7801 C C . PRO C 1 292 ? 16.886 25.392 -4.569 1.00 18.07 292 PRO C C 1
ATOM 7802 O O . PRO C 1 292 ? 16.782 24.465 -3.779 1.00 18.79 292 PRO C O 1
ATOM 7806 N N . GLU C 1 293 ? 17.849 26.307 -4.517 1.00 17.96 293 GLU C N 1
ATOM 7807 C CA . GLU C 1 293 ? 18.973 26.242 -3.551 1.00 17.53 293 GLU C CA 1
ATOM 7808 C C . GLU C 1 293 ? 18.460 26.425 -2.119 1.00 16.56 293 GLU C C 1
ATOM 7809 O O . GLU C 1 293 ? 19.130 25.941 -1.197 1.00 15.51 293 GLU C O 1
ATOM 7815 N N . ILE C 1 294 ? 17.339 27.123 -1.915 1.00 15.54 294 ILE C N 1
ATOM 7816 C CA . ILE C 1 294 ? 16.865 27.442 -0.535 1.00 15.74 294 ILE C CA 1
ATOM 7817 C C . ILE C 1 294 ? 15.432 26.953 -0.322 1.00 15.32 294 ILE C C 1
ATOM 7818 O O . ILE C 1 294 ? 14.849 27.261 0.724 1.00 16.11 294 ILE C O 1
ATOM 7823 N N . ASP C 1 295 ? 14.895 26.177 -1.252 1.00 14.56 295 ASP C N 1
ATOM 7824 C CA . ASP C 1 295 ? 13.461 25.805 -1.271 1.00 13.82 295 ASP C CA 1
ATOM 7825 C C . ASP C 1 295 ? 13.145 24.914 -0.066 1.00 13.13 295 ASP C C 1
ATOM 7826 O O . ASP C 1 295 ? 13.891 23.966 0.193 1.00 12.58 295 ASP C O 1
ATOM 7831 N N . GLY C 1 296 ? 12.074 25.213 0.665 1.00 12.24 296 GLY C N 1
ATOM 7832 C CA . GLY C 1 296 ? 11.630 24.339 1.759 1.00 12.10 296 GLY C CA 1
ATOM 7833 C C . GLY C 1 296 ? 10.609 25.005 2.643 1.00 11.90 296 GLY C C 1
ATOM 7834 O O . GLY C 1 296 ? 10.432 26.234 2.567 1.00 12.46 296 GLY C O 1
ATOM 7835 N N . PHE C 1 297 ? 9.977 24.209 3.495 1.00 11.26 297 PHE C N 1
ATOM 7836 C CA . PHE C 1 297 ? 9.041 24.717 4.521 1.00 11.53 297 PHE C CA 1
ATOM 7837 C C . PHE C 1 297 ? 9.757 25.675 5.472 1.00 11.83 297 PHE C C 1
ATOM 7838 O O . PHE C 1 297 ? 10.922 25.422 5.830 1.00 11.94 297 PHE C O 1
ATOM 7846 N N . ARG C 1 298 ? 9.045 26.719 5.893 1.00 12.20 298 ARG C N 1
ATOM 7847 C CA . ARG C 1 298 ? 9.480 27.681 6.934 1.00 12.66 298 ARG C CA 1
ATOM 7848 C C . ARG C 1 298 ? 8.834 27.280 8.259 1.00 12.35 298 ARG C C 1
ATOM 7849 O O . ARG C 1 298 ? 7.625 27.030 8.270 1.00 12.09 298 ARG C O 1
ATOM 7857 N N . ARG C 1 299 ? 9.616 27.225 9.331 1.00 11.48 299 ARG C N 1
ATOM 7858 C CA . ARG C 1 299 ? 9.096 27.124 10.710 1.00 11.95 299 ARG C CA 1
ATOM 7859 C C . ARG C 1 299 ? 8.812 28.543 11.196 1.00 11.73 299 ARG C C 1
ATOM 7860 O O . ARG C 1 299 ? 9.776 29.264 11.510 1.00 11.49 299 ARG C O 1
ATOM 7868 N N . ILE C 1 300 ? 7.552 28.945 11.221 1.00 11.25 300 ILE C N 1
ATOM 7869 C CA . ILE C 1 300 ? 7.170 30.273 11.769 1.00 11.66 300 ILE C CA 1
ATOM 7870 C C . ILE C 1 300 ? 6.942 30.077 13.262 1.00 11.75 300 ILE C C 1
ATOM 7871 O O . ILE C 1 300 ? 6.017 29.350 13.634 1.00 11.05 300 ILE C O 1
ATOM 7876 N N . LEU C 1 301 ? 7.800 30.679 14.079 1.00 11.92 301 LEU C N 1
ATOM 7877 C CA . LEU C 1 301 ? 7.682 30.600 15.551 1.00 12.56 301 LEU C CA 1
ATOM 7878 C C . LEU C 1 301 ? 6.799 31.759 16.014 1.00 12.05 301 LEU C C 1
ATOM 7879 O O . LEU C 1 301 ? 7.020 32.894 15.576 1.00 12.75 301 LEU C O 1
ATOM 7884 N N . THR C 1 302 ? 5.795 31.458 16.827 1.00 12.10 302 THR C N 1
ATOM 7885 C CA . THR C 1 302 ? 4.793 32.433 17.315 1.00 11.92 302 THR C CA 1
ATOM 7886 C C . THR C 1 302 ? 5.502 33.594 18.011 1.00 12.07 302 THR C C 1
ATOM 7887 O O . THR C 1 302 ? 6.428 33.382 18.833 1.00 12.04 302 THR C O 1
ATOM 7891 N N . GLY C 1 303 ? 5.049 34.793 17.678 1.00 12.18 303 GLY C N 1
ATOM 7892 C CA . GLY C 1 303 ? 5.557 36.051 18.224 1.00 12.75 303 GLY C CA 1
ATOM 7893 C C . GLY C 1 303 ? 4.591 37.177 17.888 1.00 13.21 303 GLY C C 1
ATOM 7894 O O . GLY C 1 303 ? 3.477 36.946 17.412 1.00 13.04 303 GLY C O 1
ATOM 7895 N N . PRO C 1 304 ? 4.996 38.425 18.181 1.00 13.68 304 PRO C N 1
ATOM 7896 C CA . PRO C 1 304 ? 4.080 39.562 18.114 1.00 14.46 304 PRO C CA 1
ATOM 7897 C C . PRO C 1 304 ? 3.530 39.910 16.722 1.00 14.46 304 PRO C C 1
ATOM 7898 O O . PRO C 1 304 ? 2.591 40.682 16.657 1.00 14.46 304 PRO C O 1
ATOM 7902 N N . ALA C 1 305 ? 4.058 39.322 15.649 1.00 14.57 305 ALA C N 1
ATOM 7903 C CA . ALA C 1 305 ? 3.493 39.494 14.290 1.00 14.37 305 ALA C CA 1
ATOM 7904 C C . ALA C 1 305 ? 2.157 38.749 14.165 1.00 14.14 305 ALA C C 1
ATOM 7905 O O . ALA C 1 305 ? 1.425 39.023 13.200 1.00 15.78 305 ALA C O 1
ATOM 7907 N N . GLN C 1 306 ? 1.860 37.802 15.060 1.00 12.81 306 GLN C N 1
ATOM 7908 C CA . GLN C 1 306 ? 0.647 36.960 14.955 1.00 12.53 306 GLN C CA 1
ATOM 7909 C C . GLN C 1 306 ? -0.460 37.532 15.832 1.00 12.39 306 GLN C C 1
ATOM 7910 O O . GLN C 1 306 ? -0.203 38.128 16.879 1.00 12.65 306 GLN C O 1
ATOM 7916 N N . PRO C 1 307 ? -1.735 37.371 15.414 1.00 12.80 307 PRO C N 1
ATOM 7917 C CA . PRO C 1 307 ? -2.854 37.953 16.147 1.00 13.12 307 PRO C CA 1
ATOM 7918 C C . PRO C 1 307 ? -2.888 37.496 17.610 1.00 13.10 307 PRO C C 1
ATOM 7919 O O . PRO C 1 307 ? -2.692 36.326 17.884 1.00 12.99 307 PRO C O 1
ATOM 7923 N N . GLY C 1 308 ? -3.082 38.460 18.506 1.00 13.06 308 GLY C N 1
ATOM 7924 C CA . GLY C 1 308 ? -3.268 38.219 19.947 1.00 13.42 308 GLY C CA 1
ATOM 7925 C C . GLY C 1 308 ? -1.964 38.210 20.727 1.00 13.27 308 GLY C C 1
ATOM 7926 O O . GLY C 1 308 ? -1.994 38.562 21.908 1.00 14.67 308 GLY C O 1
ATOM 7927 N N . PHE C 1 309 ? -0.845 37.791 20.139 1.00 12.73 309 PHE C N 1
ATOM 7928 C CA . PHE C 1 309 ? 0.376 37.457 20.918 1.00 12.52 309 PHE C CA 1
ATOM 7929 C C . PHE C 1 309 ? 0.896 38.690 21.668 1.00 12.41 309 PHE C C 1
ATOM 7930 O O . PHE C 1 309 ? 1.272 38.557 22.846 1.00 12.71 309 PHE C O 1
ATOM 7938 N N . ALA C 1 310 ? 0.929 39.861 21.029 1.00 12.77 310 ALA C N 1
ATOM 7939 C CA . ALA C 1 310 ? 1.546 41.075 21.612 1.00 13.29 310 ALA C CA 1
ATOM 7940 C C . ALA C 1 310 ? 0.824 41.507 22.897 1.00 13.31 310 ALA C C 1
ATOM 7941 O O . ALA C 1 310 ? 1.456 42.213 23.699 1.00 13.86 310 ALA C O 1
ATOM 7943 N N . ALA C 1 311 ? -0.427 41.103 23.109 1.00 13.54 311 ALA C N 1
ATOM 7944 C CA . ALA C 1 311 ? -1.179 41.390 24.356 1.00 13.81 311 ALA C CA 1
ATOM 7945 C C . ALA C 1 311 ? -0.573 40.616 25.534 1.00 14.26 311 ALA C C 1
ATOM 7946 O O . ALA C 1 311 ? -0.809 41.009 26.692 1.00 14.57 311 ALA C O 1
ATOM 7948 N N . PHE C 1 312 ? 0.168 39.544 25.257 1.00 14.29 312 PHE C N 1
ATOM 7949 C CA . PHE C 1 312 ? 0.737 38.658 26.306 1.00 14.41 312 PHE C CA 1
ATOM 7950 C C . PHE C 1 312 ? 2.244 38.833 26.466 1.00 14.95 312 PHE C C 1
ATOM 7951 O O . PHE C 1 312 ? 2.762 38.519 27.553 1.00 14.57 312 PHE C O 1
ATOM 7959 N N . CYS C 1 313 ? 2.949 39.250 25.419 1.00 15.12 313 CYS C N 1
ATOM 7960 C CA . CYS C 1 313 ? 4.432 39.281 25.439 1.00 15.23 313 CYS C CA 1
ATOM 7961 C C . CYS C 1 313 ? 4.927 40.098 24.256 1.00 15.06 313 CYS C C 1
ATOM 7962 O O . CYS C 1 313 ? 4.378 39.961 23.165 1.00 14.98 313 CYS C O 1
ATOM 7965 N N . PRO C 1 314 ? 5.911 41.009 24.439 1.00 16.10 314 PRO C N 1
ATOM 7966 C CA . PRO C 1 314 ? 6.458 41.777 23.322 1.00 16.19 314 PRO C CA 1
ATOM 7967 C C . PRO C 1 314 ? 7.538 41.043 22.516 1.00 17.91 314 PRO C C 1
ATOM 7968 O O . PRO C 1 314 ? 7.875 41.521 21.443 1.00 20.06 314 PRO C O 1
ATOM 7972 N N . GLY C 1 315 ? 8.057 39.930 23.034 1.00 16.59 315 GLY C N 1
ATOM 7973 C CA . GLY C 1 315 ? 9.180 39.206 22.412 1.00 16.41 315 GLY C CA 1
ATOM 7974 C C . GLY C 1 315 ? 8.741 37.883 21.816 1.00 15.48 315 GLY C C 1
ATOM 7975 O O . GLY C 1 315 ? 8.133 37.077 22.525 1.00 15.75 315 GLY C O 1
ATOM 7976 N N . GLY C 1 316 ? 9.060 37.640 20.551 1.00 15.63 316 GLY C N 1
ATOM 7977 C CA . GLY C 1 316 ? 8.738 36.361 19.896 1.00 14.36 316 GLY C CA 1
ATOM 7978 C C . GLY C 1 316 ? 9.432 35.187 20.567 1.00 14.25 316 GLY C C 1
ATOM 7979 O O . GLY C 1 316 ? 10.459 35.389 21.243 1.00 14.01 316 GLY C O 1
ATOM 7980 N N . GLY C 1 317 ? 8.889 33.985 20.398 1.00 13.90 317 GLY C N 1
ATOM 7981 C CA . GLY C 1 317 ? 9.540 32.751 20.867 1.00 13.87 317 GLY C CA 1
ATOM 7982 C C . GLY C 1 317 ? 9.341 32.471 22.340 1.00 14.01 317 GLY C C 1
ATOM 7983 O O . GLY C 1 317 ? 9.833 31.411 22.779 1.00 14.17 317 GLY C O 1
ATOM 7984 N N . HIS C 1 318 ? 8.666 33.360 23.084 1.00 13.83 318 HIS C N 1
ATOM 7985 C CA . HIS C 1 318 ? 8.208 33.104 24.475 1.00 13.54 318 HIS C CA 1
ATOM 7986 C C . HIS C 1 318 ? 6.864 32.388 24.373 1.00 13.37 318 HIS C C 1
ATOM 7987 O O . HIS C 1 318 ? 5.864 33.061 24.090 1.00 13.63 318 HIS C O 1
ATOM 7994 N N . ASN C 1 319 ? 6.873 31.060 24.486 1.00 12.41 319 ASN C N 1
ATOM 7995 C CA . ASN C 1 319 ? 5.741 30.210 24.047 1.00 12.85 319 ASN C CA 1
ATOM 7996 C C . ASN C 1 319 ? 4.424 30.683 24.679 1.00 12.68 319 ASN C C 1
ATOM 7997 O O . ASN C 1 319 ? 4.316 30.805 25.921 1.00 12.60 319 ASN C O 1
ATOM 8002 N N . PHE C 1 320 ? 3.437 30.881 23.820 1.00 12.58 320 PHE C N 1
ATOM 8003 C CA . PHE C 1 320 ? 2.014 31.098 24.159 1.00 12.61 320 PHE C CA 1
ATOM 8004 C C . PHE C 1 320 ? 1.434 29.770 24.643 1.00 13.17 320 PHE C C 1
ATOM 8005 O O . PHE C 1 320 ? 1.750 28.712 24.055 1.00 13.77 320 PHE C O 1
ATOM 8013 N N . GLY C 1 321 ? 0.592 29.805 25.671 1.00 13.13 321 GLY C N 1
ATOM 8014 C CA . GLY C 1 321 ? 0.073 28.582 26.297 1.00 13.57 321 GLY C CA 1
ATOM 8015 C C . GLY C 1 321 ? -1.374 28.301 25.969 1.00 13.12 321 GLY C C 1
ATOM 8016 O O . GLY C 1 321 ? -2.108 29.191 25.494 1.00 13.65 321 GLY C O 1
ATOM 8017 N N . PHE C 1 322 ? -1.775 27.063 26.221 1.00 12.83 322 PHE C N 1
ATOM 8018 C CA . PHE C 1 322 ? -3.173 26.602 26.060 1.00 12.29 322 PHE C CA 1
ATOM 8019 C C . PHE C 1 322 ? -4.114 27.543 26.821 1.00 12.65 322 PHE C C 1
ATOM 8020 O O . PHE C 1 322 ? -5.134 27.974 26.265 1.00 12.04 322 PHE C O 1
ATOM 8028 N N . ASN C 1 323 ? -3.786 27.871 28.065 1.00 13.20 323 ASN C N 1
ATOM 8029 C CA . ASN C 1 323 ? -4.717 28.661 28.920 1.00 13.46 323 ASN C CA 1
ATOM 8030 C C . ASN C 1 323 ? -4.894 30.066 28.332 1.00 13.78 323 ASN C C 1
ATOM 8031 O O . ASN C 1 323 ? -5.997 30.630 28.481 1.00 13.60 323 ASN C O 1
ATOM 8036 N N . GLU C 1 324 ? -3.869 30.607 27.668 1.00 13.55 324 GLU C N 1
ATOM 8037 C CA . GLU C 1 324 ? -3.931 31.973 27.085 1.00 13.61 324 GLU C CA 1
ATOM 8038 C C . GLU C 1 324 ? -4.903 32.008 25.904 1.00 13.10 324 GLU C C 1
ATOM 8039 O O . GLU C 1 324 ? -5.462 33.090 25.648 1.00 12.72 324 GLU C O 1
ATOM 8045 N N . GLN C 1 325 ? -5.142 30.884 25.229 1.00 12.55 325 GLN C N 1
ATOM 8046 C CA . GLN C 1 325 ? -6.220 30.792 24.208 1.00 12.77 325 GLN C CA 1
ATOM 8047 C C . GLN C 1 325 ? -7.538 31.263 24.829 1.00 12.74 325 GLN C C 1
ATOM 8048 O O . GLN C 1 325 ? -8.326 31.901 24.139 1.00 12.99 325 GLN C O 1
ATOM 8054 N N . LYS C 1 326 ? -7.782 30.887 26.081 1.00 12.70 326 LYS C N 1
ATOM 8055 C CA . LYS C 1 326 ? -9.053 31.204 26.774 1.00 12.69 326 LYS C CA 1
ATOM 8056 C C . LYS C 1 326 ? -9.108 32.694 27.118 1.00 12.87 326 LYS C C 1
ATOM 8057 O O . LYS C 1 326 ? -10.224 33.242 27.117 1.00 12.79 326 LYS C O 1
ATOM 8063 N N . VAL C 1 327 ? -7.967 33.337 27.375 1.00 12.63 327 VAL C N 1
ATOM 8064 C CA . VAL C 1 327 ? -7.927 34.812 27.608 1.00 12.92 327 VAL C CA 1
ATOM 8065 C C . VAL C 1 327 ? -8.329 35.514 26.306 1.00 13.02 327 VAL C C 1
ATOM 8066 O O . VAL C 1 327 ? -9.121 36.461 26.337 1.00 12.99 327 VAL C O 1
ATOM 8070 N N . VAL C 1 328 ? -7.819 35.042 25.176 1.00 12.45 328 VAL C N 1
ATOM 8071 C CA . VAL C 1 328 ? -8.208 35.590 23.848 1.00 13.26 328 VAL C CA 1
ATOM 8072 C C . VAL C 1 328 ? -9.716 35.392 23.654 1.00 13.63 328 VAL C C 1
ATOM 8073 O O . VAL C 1 328 ? -10.389 36.345 23.188 1.00 15.46 328 VAL C O 1
ATOM 8077 N N . GLU C 1 329 ? -10.237 34.211 23.982 1.00 13.59 329 GLU C N 1
ATOM 8078 C CA . GLU C 1 329 ? -11.675 33.882 23.810 1.00 14.08 329 GLU C CA 1
ATOM 8079 C C . GLU C 1 329 ? -12.505 34.846 24.666 1.00 14.69 329 GLU C C 1
ATOM 8080 O O . GLU C 1 329 ? -13.490 35.412 24.148 1.00 14.14 329 GLU C O 1
ATOM 8086 N N . ALA C 1 330 ? -12.101 35.072 25.915 1.00 14.72 330 ALA C N 1
ATOM 8087 C CA . ALA C 1 330 ? -12.805 36.010 26.827 1.00 14.75 330 ALA C CA 1
ATOM 8088 C C . ALA C 1 330 ? -12.844 37.403 26.195 1.00 15.55 330 ALA C C 1
ATOM 8089 O O . ALA C 1 330 ? -13.911 38.060 26.239 1.00 15.44 330 ALA C O 1
ATOM 8091 N N . GLU C 1 331 ? -11.718 37.852 25.646 1.00 15.05 331 GLU C N 1
ATOM 8092 C CA . GLU C 1 331 ? -11.606 39.203 25.041 1.00 15.94 331 GLU C CA 1
ATOM 8093 C C . GLU C 1 331 ? -12.557 39.286 23.848 1.00 16.40 331 GLU C C 1
ATOM 8094 O O . GLU C 1 331 ? -13.208 40.328 23.689 1.00 17.16 331 GLU C O 1
ATOM 8100 N N . MET C 1 332 ? -12.650 38.236 23.033 1.00 15.95 332 MET C N 1
ATOM 8101 C CA . MET C 1 332 ? -13.549 38.282 21.853 1.00 16.24 332 MET C CA 1
ATOM 8102 C C . MET C 1 332 ? -14.994 38.430 22.332 1.00 16.77 332 MET C C 1
ATOM 8103 O O . MET C 1 332 ? -15.739 39.213 21.708 1.00 17.88 332 MET C O 1
ATOM 8108 N N . LEU C 1 333 ? -15.371 37.747 23.415 1.00 17.04 333 LEU C N 1
ATOM 8109 C CA . LEU C 1 333 ? -16.750 37.838 23.960 1.00 17.59 333 LEU C CA 1
ATOM 8110 C C . LEU C 1 333 ? -16.957 39.242 24.539 1.00 18.80 333 LEU C C 1
ATOM 8111 O O . LEU C 1 333 ? -18.019 39.848 24.271 1.00 18.56 333 LEU C O 1
ATOM 8116 N N . ARG C 1 334 ? -15.976 39.753 25.287 1.00 20.05 334 ARG C N 1
ATOM 8117 C CA . ARG C 1 334 ? -16.017 41.128 25.859 1.00 21.72 334 ARG C CA 1
ATOM 8118 C C . ARG C 1 334 ? -16.305 42.135 24.747 1.00 22.05 334 ARG C C 1
ATOM 8119 O O . ARG C 1 334 ? -17.180 43.008 24.935 1.00 21.83 334 ARG C O 1
ATOM 8127 N N . GLN C 1 335 ? -15.540 42.059 23.656 1.00 21.57 335 GLN C N 1
ATOM 8128 C CA . GLN C 1 335 ? -15.649 43.040 22.545 1.00 23.69 335 GLN C CA 1
ATOM 8129 C C . GLN C 1 335 ? -17.014 42.871 21.866 1.00 22.93 335 GLN C C 1
ATOM 8130 O O . GLN C 1 335 ? -17.618 43.903 21.529 1.00 24.84 335 GLN C O 1
ATOM 8136 N N . ALA C 1 336 ? -17.512 41.639 21.701 1.00 21.44 336 ALA C N 1
ATOM 8137 C CA . ALA C 1 336 ? -18.834 41.382 21.081 1.00 21.39 336 ALA C CA 1
ATOM 8138 C C . ALA C 1 336 ? -19.939 41.989 21.956 1.00 22.01 336 ALA C C 1
ATOM 8139 O O . ALA C 1 336 ? -20.859 42.630 21.399 1.00 22.58 336 ALA C O 1
ATOM 8141 N N . ILE C 1 337 ? -19.837 41.837 23.276 1.00 21.29 337 ILE C N 1
ATOM 8142 C CA . ILE C 1 337 ? -20.809 42.432 24.240 1.00 22.07 337 ILE C CA 1
ATOM 8143 C C . ILE C 1 337 ? -20.781 43.960 24.096 1.00 23.34 337 ILE C C 1
ATOM 8144 O O . ILE C 1 337 ? -21.871 44.564 24.160 1.00 24.37 337 ILE C O 1
ATOM 8149 N N . ALA C 1 338 ? -19.602 44.556 23.878 1.00 24.75 338 ALA C N 1
ATOM 8150 C CA . ALA C 1 338 ? -19.409 46.020 23.707 1.00 26.75 338 ALA C CA 1
ATOM 8151 C C . ALA C 1 338 ? -19.820 46.487 22.302 1.00 28.46 338 ALA C C 1
ATOM 8152 O O . ALA C 1 338 ? -19.772 47.711 22.060 1.00 29.03 338 ALA C O 1
ATOM 8154 N N . GLY C 1 339 ? -20.170 45.564 21.402 1.00 29.01 339 GLY C N 1
ATOM 8155 C CA . GLY C 1 339 ? -20.595 45.853 20.018 1.00 30.87 339 GLY C CA 1
ATOM 8156 C C . GLY C 1 339 ? -19.437 46.262 19.122 1.00 33.34 339 GLY C C 1
ATOM 8157 O O . GLY C 1 339 ? -19.677 47.058 18.196 1.00 33.96 339 GLY C O 1
ATOM 8158 N N . ARG C 1 340 ? -18.231 45.732 19.356 1.00 35.89 340 ARG C N 1
ATOM 8159 C CA . ARG C 1 340 ? -16.993 46.150 18.642 1.00 38.99 340 ARG C CA 1
ATOM 8160 C C . ARG C 1 340 ? -16.289 44.943 18.024 1.00 40.45 340 ARG C C 1
ATOM 8161 O O . ARG C 1 340 ? -15.052 44.985 17.876 1.00 43.89 340 ARG C O 1
ATOM 8169 N N . GLY C 1 341 ? -17.061 43.926 17.655 1.00 40.07 341 GLY C N 1
ATOM 8170 C CA . GLY C 1 341 ? -16.564 42.685 17.041 1.00 39.80 341 GLY C CA 1
ATOM 8171 C C . GLY C 1 341 ? -17.628 41.621 17.158 1.00 38.51 341 GLY C C 1
ATOM 8172 O O . GLY C 1 341 ? -18.442 41.715 18.079 1.00 38.86 341 GLY C O 1
ATOM 8173 N N . LYS C 1 342 ? -17.669 40.675 16.229 1.00 37.92 342 LYS C N 1
ATOM 8174 C CA . LYS C 1 342 ? -18.597 39.525 16.319 1.00 37.06 342 LYS C CA 1
ATOM 8175 C C . LYS C 1 342 ? -17.804 38.376 16.938 1.00 33.38 342 LYS C C 1
ATOM 8176 O O . LYS C 1 342 ? -16.625 38.212 16.573 1.00 36.87 342 LYS C O 1
ATOM 8182 N N . ALA C 1 343 ? -18.398 37.656 17.885 1.00 28.87 343 ALA C N 1
ATOM 8183 C CA . ALA C 1 343 ? -17.768 36.479 18.515 1.00 26.82 343 ALA C CA 1
ATOM 8184 C C . ALA C 1 343 ? -18.130 35.256 17.673 1.00 24.32 343 ALA C C 1
ATOM 8185 O O . ALA C 1 343 ? -19.296 35.148 17.232 1.00 23.01 343 ALA C O 1
ATOM 8187 N N . TRP C 1 344 ? -17.146 34.401 17.409 1.00 20.63 344 TRP C N 1
ATOM 8188 C CA . TRP C 1 344 ? -17.357 33.145 16.653 1.00 19.10 344 TRP C CA 1
ATOM 8189 C C . TRP C 1 344 ? -16.836 31.981 17.489 1.00 17.86 344 TRP C C 1
ATOM 8190 O O . TRP C 1 344 ? -15.783 32.098 18.100 1.00 17.89 344 TRP C O 1
ATOM 8201 N N . PRO C 1 345 ? -17.556 30.840 17.548 1.00 17.77 345 PRO C N 1
ATOM 8202 C CA . PRO C 1 345 ? -18.894 30.703 16.976 1.00 17.86 345 PRO C CA 1
ATOM 8203 C C . PRO C 1 345 ? -19.985 31.025 18.002 1.00 18.24 345 PRO C C 1
ATOM 8204 O O . PRO C 1 345 ? -19.845 30.639 19.143 1.00 18.22 345 PRO C O 1
ATOM 8208 N N . ASP C 1 346 ? -21.034 31.735 17.584 1.00 18.53 346 ASP C N 1
ATOM 8209 C CA . ASP C 1 346 ? -22.256 31.903 18.411 1.00 19.27 346 ASP C CA 1
ATOM 8210 C C . ASP C 1 346 ? -23.081 30.616 18.315 1.00 18.94 346 ASP C C 1
ATOM 8211 O O . ASP C 1 346 ? -22.638 29.651 17.682 1.00 17.46 346 ASP C O 1
ATOM 8216 N N . PHE C 1 347 ? -24.268 30.579 18.909 1.00 17.98 347 PHE C N 1
ATOM 8217 C CA . PHE C 1 347 ? -25.082 29.340 18.945 1.00 18.20 347 PHE C CA 1
ATOM 8218 C C . PHE C 1 347 ? -25.555 28.943 17.539 1.00 17.88 347 PHE C C 1
ATOM 8219 O O . PHE C 1 347 ? -25.788 27.748 17.347 1.00 18.71 347 PHE C O 1
ATOM 8227 N N . THR C 1 348 ? -25.701 29.890 16.606 1.00 18.63 348 THR C N 1
ATOM 8228 C CA . THR C 1 348 ? -26.102 29.600 15.203 1.00 19.25 348 THR C CA 1
ATOM 8229 C C . THR C 1 348 ? -24.951 28.878 14.501 1.00 19.21 348 THR C C 1
ATOM 8230 O O . THR C 1 348 ? -25.192 27.817 13.898 1.00 20.27 348 THR C O 1
ATOM 8234 N N . ASP C 1 349 ? -23.754 29.449 14.574 1.00 18.97 349 ASP C N 1
ATOM 8235 C CA A ASP C 1 349 ? -22.557 28.831 13.949 0.50 18.82 349 ASP C CA 1
ATOM 8236 C CA B ASP C 1 349 ? -22.498 28.874 14.013 0.50 17.98 349 ASP C CA 1
ATOM 8237 C C . ASP C 1 349 ? -22.238 27.514 14.674 1.00 17.94 349 ASP C C 1
ATOM 8238 O O . ASP C 1 349 ? -21.834 26.573 13.978 1.00 17.77 349 ASP C O 1
ATOM 8247 N N . GLY C 1 350 ? -22.479 27.435 15.984 1.00 17.24 350 GLY C N 1
ATOM 8248 C CA . GLY C 1 350 ? -22.267 26.217 16.794 1.00 17.40 350 GLY C CA 1
ATOM 8249 C C . GLY C 1 350 ? -23.198 25.092 16.391 1.00 17.08 350 GLY C C 1
ATOM 8250 O O . GLY C 1 350 ? -22.765 23.914 16.361 1.00 16.57 350 GLY C O 1
ATOM 8251 N N . LEU C 1 351 ? -24.456 25.416 16.091 1.00 16.48 351 LEU C N 1
ATOM 8252 C CA . LEU C 1 351 ? -25.440 24.395 15.665 1.00 16.88 351 LEU C CA 1
ATOM 8253 C C . LEU C 1 351 ? -24.953 23.728 14.372 1.00 16.52 351 LEU C C 1
ATOM 8254 O O . LEU C 1 351 ? -25.091 22.502 14.245 1.00 17.22 351 LEU C O 1
ATOM 8259 N N . THR C 1 352 ? -24.362 24.484 13.449 1.00 16.87 352 THR C N 1
ATOM 8260 C CA . THR C 1 352 ? -23.814 23.905 12.197 1.00 16.29 352 THR C CA 1
ATOM 8261 C C . THR C 1 352 ? -22.761 22.848 12.559 1.00 15.97 352 THR C C 1
ATOM 8262 O O . THR C 1 352 ? -22.763 21.767 11.950 1.00 15.93 352 THR C O 1
ATOM 8266 N N . ILE C 1 353 ? -21.886 23.155 13.510 1.00 16.33 353 ILE C N 1
ATOM 8267 C CA . ILE C 1 353 ? -20.822 22.206 13.953 1.00 15.93 353 ILE C CA 1
ATOM 8268 C C . ILE C 1 353 ? -21.495 20.958 14.539 1.00 15.84 353 ILE C C 1
ATOM 8269 O O . ILE C 1 353 ? -21.049 19.848 14.236 1.00 15.43 353 ILE C O 1
ATOM 8274 N N . GLU C 1 354 ? -22.538 21.126 15.353 1.00 16.51 354 GLU C N 1
ATOM 8275 C CA . GLU C 1 354 ? -23.265 19.977 15.952 1.00 16.59 354 GLU C CA 1
ATOM 8276 C C . GLU C 1 354 ? -23.825 19.104 14.830 1.00 16.51 354 GLU C C 1
ATOM 8277 O O . GLU C 1 354 ? -23.751 17.871 14.933 1.00 15.51 354 GLU C O 1
ATOM 8283 N N . ARG C 1 355 ? -24.397 19.726 13.802 1.00 16.78 355 ARG C N 1
ATOM 8284 C CA . ARG C 1 355 ? -24.981 18.969 12.672 1.00 17.07 355 ARG C CA 1
ATOM 8285 C C . ARG C 1 355 ? -23.881 18.180 11.957 1.00 15.78 355 ARG C C 1
ATOM 8286 O O . ARG C 1 355 ? -24.150 17.045 11.556 1.00 15.61 355 ARG C O 1
ATOM 8294 N N . VAL C 1 356 ? -22.691 18.757 11.796 1.00 14.97 356 VAL C N 1
ATOM 8295 C CA . VAL C 1 356 ? -21.586 18.049 11.094 1.00 14.71 356 VAL C CA 1
ATOM 8296 C C . VAL C 1 356 ? -21.168 16.820 11.913 1.00 14.36 356 VAL C C 1
ATOM 8297 O O . VAL C 1 356 ? -21.100 15.741 11.325 1.00 14.09 356 VAL C O 1
ATOM 8301 N N . ILE C 1 357 ? -20.862 16.949 13.204 1.00 14.76 357 ILE C N 1
ATOM 8302 C CA . ILE C 1 357 ? -20.354 15.777 13.978 1.00 15.17 357 ILE C CA 1
ATOM 8303 C C . ILE C 1 357 ? -21.467 14.721 14.077 1.00 15.38 357 ILE C C 1
ATOM 8304 O O . ILE C 1 357 ? -21.161 13.522 13.989 1.00 15.12 357 ILE C O 1
ATOM 8309 N N . HIS C 1 358 ? -22.724 15.136 14.243 1.00 15.61 358 HIS C N 1
ATOM 8310 C CA . HIS C 1 358 ? -23.864 14.189 14.333 1.00 15.94 358 HIS C CA 1
ATOM 8311 C C . HIS C 1 358 ? -24.100 13.544 12.960 1.00 15.59 358 HIS C C 1
ATOM 8312 O O . HIS C 1 358 ? -24.444 12.345 12.925 1.00 16.37 358 HIS C O 1
ATOM 8319 N N . GLY C 1 359 ? -23.867 14.280 11.870 1.00 15.31 359 GLY C N 1
ATOM 8320 C CA . GLY C 1 359 ? -23.932 13.735 10.501 1.00 15.04 359 GLY C CA 1
ATOM 8321 C C . GLY C 1 359 ? -22.855 12.684 10.285 1.00 14.92 359 GLY C C 1
ATOM 8322 O O . GLY C 1 359 ? -23.115 11.660 9.632 1.00 15.36 359 GLY C O 1
ATOM 8323 N N . MET C 1 360 ? -21.661 12.919 10.808 1.00 14.86 360 MET C N 1
ATOM 8324 C CA . MET C 1 360 ? -20.574 11.915 10.728 1.00 14.66 360 MET C CA 1
ATOM 8325 C C . MET C 1 360 ? -21.009 10.645 11.467 1.00 14.74 360 MET C C 1
ATOM 8326 O O . MET C 1 360 ? -20.836 9.543 10.910 1.00 15.90 360 MET C O 1
ATOM 8331 N N . ALA C 1 361 ? -21.552 10.787 12.672 1.00 15.10 361 ALA C N 1
ATOM 8332 C CA . ALA C 1 361 ? -21.995 9.642 13.500 1.00 15.89 361 ALA C CA 1
ATOM 8333 C C . ALA C 1 361 ? -23.066 8.858 12.735 1.00 16.29 361 ALA C C 1
ATOM 8334 O O . ALA C 1 361 ? -22.965 7.619 12.670 1.00 17.30 361 ALA C O 1
ATOM 8336 N N . THR C 1 362 ? -24.036 9.547 12.134 1.00 16.72 362 THR C N 1
ATOM 8337 C CA . THR C 1 362 ? -25.108 8.924 11.315 1.00 17.62 362 THR C CA 1
ATOM 8338 C C . THR C 1 362 ? -24.518 8.213 10.094 1.00 17.20 362 THR C C 1
ATOM 8339 O O . THR C 1 362 ? -24.938 7.083 9.801 1.00 17.71 362 THR C O 1
ATOM 8343 N N . SER C 1 363 ? -23.619 8.874 9.366 1.00 16.56 363 SER C N 1
ATOM 8344 C CA . SER C 1 363 ? -22.961 8.281 8.177 1.00 16.24 363 SER C CA 1
ATOM 8345 C C . SER C 1 363 ? -22.270 6.971 8.580 1.00 16.52 363 SER C C 1
ATOM 8346 O O . SER C 1 363 ? -22.461 5.955 7.887 1.00 16.50 363 SER C O 1
ATOM 8349 N N . ALA C 1 364 ? -21.514 6.977 9.680 1.00 16.90 364 ALA C N 1
ATOM 8350 C CA . ALA C 1 364 ? -20.791 5.780 10.167 1.00 18.50 364 ALA C CA 1
ATOM 8351 C C . ALA C 1 364 ? -21.804 4.676 10.499 1.00 20.66 364 ALA C C 1
ATOM 8352 O O . ALA C 1 364 ? -21.524 3.503 10.207 1.00 21.27 364 ALA C O 1
ATOM 8354 N N . GLN C 1 365 ? -22.961 5.049 11.044 1.00 21.89 365 GLN C N 1
ATOM 8355 C CA A GLN C 1 365 ? -23.990 4.074 11.490 0.50 24.00 365 GLN C CA 1
ATOM 8356 C CA B GLN C 1 365 ? -24.030 4.111 11.492 0.50 23.94 365 GLN C CA 1
ATOM 8357 C C . GLN C 1 365 ? -24.711 3.454 10.286 1.00 24.33 365 GLN C C 1
ATOM 8358 O O . GLN C 1 365 ? -24.938 2.233 10.334 1.00 26.49 365 GLN C O 1
ATOM 8369 N N . THR C 1 366 ? -25.039 4.244 9.262 1.00 23.66 366 THR C N 1
ATOM 8370 C CA . THR C 1 366 ? -25.871 3.817 8.102 1.00 23.93 366 THR C CA 1
ATOM 8371 C C . THR C 1 366 ? -24.998 3.336 6.936 1.00 23.99 366 THR C C 1
ATOM 8372 O O . THR C 1 366 ? -25.543 2.674 6.038 1.00 25.87 366 THR C O 1
ATOM 8376 N N . GLY C 1 367 ? -23.702 3.666 6.923 1.00 23.66 367 GLY C N 1
ATOM 8377 C CA . GLY C 1 367 ? -22.788 3.290 5.827 1.00 23.06 367 GLY C CA 1
ATOM 8378 C C . GLY C 1 367 ? -23.068 4.090 4.568 1.00 23.29 367 GLY C C 1
ATOM 8379 O O . GLY C 1 367 ? -22.704 3.633 3.478 1.00 24.18 367 GLY C O 1
ATOM 8380 N N . GLN C 1 368 ? -23.679 5.265 4.716 1.00 22.78 368 GLN C N 1
ATOM 8381 C CA . GLN C 1 368 ? -24.079 6.135 3.585 1.00 23.17 368 GLN C CA 1
ATOM 8382 C C . GLN C 1 368 ? -23.530 7.535 3.811 1.00 20.95 368 GLN C C 1
ATOM 8383 O O . GLN C 1 368 ? -23.426 7.983 4.948 1.00 18.71 368 GLN C O 1
ATOM 8389 N N . PRO C 1 369 ? -23.211 8.277 2.731 1.00 19.73 369 PRO C N 1
ATOM 8390 C CA . PRO C 1 369 ? -22.837 9.680 2.866 1.00 19.95 369 PRO C CA 1
ATOM 8391 C C . PRO C 1 369 ? -24.002 10.469 3.469 1.00 19.43 369 PRO C C 1
ATOM 8392 O O . PRO C 1 369 ? -25.151 10.078 3.305 1.00 20.36 369 PRO C O 1
ATOM 8396 N N . VAL C 1 370 ? -23.680 11.581 4.117 1.00 19.10 370 VAL C N 1
ATOM 8397 C CA . VAL C 1 370 ? -24.678 12.557 4.633 1.00 18.81 370 VAL C CA 1
ATOM 8398 C C . VAL C 1 370 ? -24.379 13.908 3.989 1.00 19.24 370 VAL C C 1
ATOM 8399 O O . VAL C 1 370 ? -23.217 14.336 4.044 1.00 17.38 370 VAL C O 1
ATOM 8403 N N . ASN C 1 371 ? -25.395 14.530 3.387 1.00 20.33 371 ASN C N 1
ATOM 8404 C CA . ASN C 1 371 ? -25.314 15.882 2.774 1.00 21.44 371 ASN C CA 1
ATOM 8405 C C . ASN C 1 371 ? -25.847 16.921 3.764 1.00 20.98 371 ASN C C 1
ATOM 8406 O O . ASN C 1 371 ? -26.794 16.611 4.509 1.00 22.85 371 ASN C O 1
ATOM 8411 N N . PHE C 1 372 ? -25.273 18.123 3.768 1.00 21.05 372 PHE C N 1
ATOM 8412 C CA . PHE C 1 372 ? -25.695 19.231 4.663 1.00 22.49 372 PHE C CA 1
ATOM 8413 C C . PHE C 1 372 ? -26.300 20.400 3.886 1.00 25.68 372 PHE C C 1
ATOM 8414 O O . PHE C 1 372 ? -26.894 21.261 4.559 1.00 27.77 372 PHE C O 1
ATOM 8422 N N . LEU C 1 373 ? -26.144 20.453 2.563 1.00 28.74 373 LEU C N 1
ATOM 8423 C CA . LEU C 1 373 ? -26.626 21.603 1.747 1.00 32.24 373 LEU C CA 1
ATOM 8424 C C . LEU C 1 373 ? -27.678 21.122 0.738 1.00 34.18 373 LEU C C 1
ATOM 8425 O O . LEU C 1 373 ? -27.452 20.140 0.030 1.00 38.80 373 LEU C O 1
ATOM 8430 N N . LYS D 1 6 ? -5.207 37.852 55.864 1.00 40.41 6 LYS D N 1
ATOM 8431 C CA . LYS D 1 6 ? -3.797 37.399 55.640 1.00 38.34 6 LYS D CA 1
ATOM 8432 C C . LYS D 1 6 ? -3.485 37.261 54.144 1.00 33.47 6 LYS D C 1
ATOM 8433 O O . LYS D 1 6 ? -2.532 36.525 53.815 1.00 34.56 6 LYS D O 1
ATOM 8439 N N . ALA D 1 7 ? -4.233 37.924 53.257 1.00 29.06 7 ALA D N 1
ATOM 8440 C CA . ALA D 1 7 ? -3.837 38.037 51.839 1.00 25.53 7 ALA D CA 1
ATOM 8441 C C . ALA D 1 7 ? -2.551 38.864 51.801 1.00 23.07 7 ALA D C 1
ATOM 8442 O O . ALA D 1 7 ? -2.419 39.825 52.584 1.00 22.16 7 ALA D O 1
ATOM 8444 N N . LEU D 1 8 ? -1.621 38.469 50.943 1.00 21.68 8 LEU D N 1
ATOM 8445 C CA . LEU D 1 8 ? -0.339 39.175 50.732 1.00 20.02 8 LEU D CA 1
ATOM 8446 C C . LEU D 1 8 ? -0.623 40.492 50.010 1.00 18.93 8 LEU D C 1
ATOM 8447 O O . LEU D 1 8 ? -1.321 40.449 48.982 1.00 18.85 8 LEU D O 1
ATOM 8452 N N . GLY D 1 9 ? -0.121 41.612 50.534 1.00 17.09 9 GLY D N 1
ATOM 8453 C CA . GLY D 1 9 ? -0.203 42.926 49.872 1.00 16.56 9 GLY D CA 1
ATOM 8454 C C . GLY D 1 9 ? 0.929 43.092 48.882 1.00 15.81 9 GLY D C 1
ATOM 8455 O O . GLY D 1 9 ? 2.097 42.958 49.291 1.00 15.59 9 GLY D O 1
ATOM 8456 N N . VAL D 1 10 ? 0.605 43.355 47.617 1.00 15.14 10 VAL D N 1
ATOM 8457 C CA . VAL D 1 10 ? 1.608 43.393 46.514 1.00 14.84 10 VAL D CA 1
ATOM 8458 C C . VAL D 1 10 ? 1.797 44.825 46.018 1.00 14.34 10 VAL D C 1
ATOM 8459 O O . VAL D 1 10 ? 0.789 45.516 45.732 1.00 15.55 10 VAL D O 1
ATOM 8463 N N . ALA D 1 11 ? 3.055 45.212 45.832 1.00 14.51 11 ALA D N 1
ATOM 8464 C CA . ALA D 1 11 ? 3.459 46.399 45.057 1.00 14.42 11 ALA D CA 1
ATOM 8465 C C . ALA D 1 11 ? 4.206 45.906 43.826 1.00 14.77 11 ALA D C 1
ATOM 8466 O O . ALA D 1 11 ? 4.917 44.891 43.934 1.00 14.44 11 ALA D O 1
ATOM 8468 N N . LEU D 1 12 ? 4.036 46.597 42.707 1.00 14.73 12 LEU D N 1
ATOM 8469 C CA . LEU D 1 12 ? 4.754 46.294 41.451 1.00 15.47 12 LEU D CA 1
ATOM 8470 C C . LEU D 1 12 ? 5.407 47.579 40.962 1.00 15.56 12 LEU D C 1
ATOM 8471 O O . LEU D 1 12 ? 4.697 48.593 40.865 1.00 16.12 12 LEU D O 1
ATOM 8476 N N . ILE D 1 13 ? 6.705 47.538 40.674 1.00 15.87 13 ILE D N 1
ATOM 8477 C CA . ILE D 1 13 ? 7.424 48.689 40.063 1.00 15.76 13 ILE D CA 1
ATOM 8478 C C . ILE D 1 13 ? 7.795 48.292 38.633 1.00 16.40 13 ILE D C 1
ATOM 8479 O O . ILE D 1 13 ? 8.539 47.307 38.463 1.00 16.23 13 ILE D O 1
ATOM 8484 N N . GLY D 1 14 ? 7.283 49.032 37.650 1.00 16.76 14 GLY D N 1
ATOM 8485 C CA . GLY D 1 14 ? 7.536 48.758 36.224 1.00 16.87 14 GLY D CA 1
ATOM 8486 C C . GLY D 1 14 ? 6.402 47.962 35.619 1.00 17.51 14 GLY D C 1
ATOM 8487 O O . GLY D 1 14 ? 5.748 47.179 36.343 1.00 17.59 14 GLY D O 1
ATOM 8488 N N . THR D 1 15 ? 6.124 48.194 34.337 1.00 17.93 15 THR D N 1
ATOM 8489 C CA . THR D 1 15 ? 4.959 47.599 33.638 1.00 18.12 15 THR D CA 1
ATOM 8490 C C . THR D 1 15 ? 5.343 47.104 32.243 1.00 18.26 15 THR D C 1
ATOM 8491 O O . THR D 1 15 ? 4.418 46.832 31.447 1.00 19.31 15 THR D O 1
ATOM 8495 N N . GLY D 1 16 ? 6.634 46.956 31.967 1.00 17.96 16 GLY D N 1
ATOM 8496 C CA . GLY D 1 16 ? 7.118 46.507 30.652 1.00 17.85 16 GLY D CA 1
ATOM 8497 C C . GLY D 1 16 ? 7.010 44.998 30.512 1.00 17.60 16 GLY D C 1
ATOM 8498 O O . GLY D 1 16 ? 6.103 44.379 31.117 1.00 17.94 16 GLY D O 1
ATOM 8499 N N . PHE D 1 17 ? 7.906 44.410 29.724 1.00 17.44 17 PHE D N 1
ATOM 8500 C CA . PHE D 1 17 ? 7.954 42.950 29.473 1.00 17.64 17 PHE D CA 1
ATOM 8501 C C . PHE D 1 17 ? 7.741 42.218 30.806 1.00 17.07 17 PHE D C 1
ATOM 8502 O O . PHE D 1 17 ? 6.780 41.453 30.939 1.00 17.11 17 PHE D O 1
ATOM 8510 N N . MET D 1 18 ? 8.617 42.447 31.781 1.00 15.98 18 MET D N 1
ATOM 8511 C CA . MET D 1 18 ? 8.552 41.690 33.058 1.00 16.60 18 MET D CA 1
ATOM 8512 C C . MET D 1 18 ? 7.490 42.272 33.995 1.00 15.68 18 MET D C 1
ATOM 8513 O O . MET D 1 18 ? 6.850 41.480 34.691 1.00 15.55 18 MET D O 1
ATOM 8518 N N . GLY D 1 19 ? 7.303 43.592 34.030 1.00 15.06 19 GLY D N 1
ATOM 8519 C CA . GLY D 1 19 ? 6.266 44.208 34.884 1.00 14.85 19 GLY D CA 1
ATOM 8520 C C . GLY D 1 19 ? 4.895 43.607 34.621 1.00 14.36 19 GLY D C 1
ATOM 8521 O O . GLY D 1 19 ? 4.222 43.156 35.566 1.00 14.80 19 GLY D O 1
ATOM 8522 N N . LYS D 1 20 ? 4.491 43.541 33.356 1.00 14.04 20 LYS D N 1
ATOM 8523 C CA . LYS D 1 20 ? 3.186 42.965 32.978 1.00 14.35 20 LYS D CA 1
ATOM 8524 C C . LYS D 1 20 ? 3.175 41.461 33.283 1.00 13.87 20 LYS D C 1
ATOM 8525 O O . LYS D 1 20 ? 2.126 40.944 33.682 1.00 14.18 20 LYS D O 1
ATOM 8531 N N . CYS D 1 21 ? 4.302 40.775 33.102 1.00 14.20 21 CYS D N 1
ATOM 8532 C CA . CYS D 1 21 ? 4.418 39.326 33.392 1.00 14.27 21 CYS D CA 1
ATOM 8533 C C . CYS D 1 21 ? 4.191 39.085 34.893 1.00 13.89 21 CYS D C 1
ATOM 8534 O O . CYS D 1 21 ? 3.419 38.170 35.244 1.00 13.87 21 CYS D O 1
ATOM 8537 N N . HIS D 1 22 ? 4.799 39.903 35.754 1.00 13.57 22 HIS D N 1
ATOM 8538 C CA . HIS D 1 22 ? 4.607 39.831 37.231 1.00 13.70 22 HIS D CA 1
ATOM 8539 C C . HIS D 1 22 ? 3.139 40.118 37.558 1.00 13.83 22 HIS D C 1
ATOM 8540 O O . HIS D 1 22 ? 2.557 39.411 38.400 1.00 14.52 22 HIS D O 1
ATOM 8547 N N . ALA D 1 23 ? 2.567 41.151 36.941 1.00 14.22 23 ALA D N 1
ATOM 8548 C CA . ALA D 1 23 ? 1.160 41.551 37.161 1.00 14.41 23 ALA D CA 1
ATOM 8549 C C . ALA D 1 23 ? 0.242 40.362 36.844 1.00 14.57 23 ALA D C 1
ATOM 8550 O O . ALA D 1 23 ? -0.649 40.050 37.663 1.00 14.90 23 ALA D O 1
ATOM 8552 N N . MET D 1 24 ? 0.460 39.675 35.718 1.00 14.13 24 MET D N 1
ATOM 8553 C CA . MET D 1 24 ? -0.381 38.512 35.335 1.00 14.41 24 MET D CA 1
ATOM 8554 C C . MET D 1 24 ? -0.178 37.376 36.344 1.00 14.14 24 MET D C 1
ATOM 8555 O O . MET D 1 24 ? -1.156 36.676 36.645 1.00 14.13 24 MET D O 1
ATOM 8560 N N . ALA D 1 25 ? 1.036 37.218 36.866 1.00 13.74 25 ALA D N 1
ATOM 8561 C CA . ALA D 1 25 ? 1.381 36.136 37.817 1.00 14.17 25 ALA D CA 1
ATOM 8562 C C . ALA D 1 25 ? 0.655 36.379 39.144 1.00 14.66 25 ALA D C 1
ATOM 8563 O O . ALA D 1 25 ? -0.030 35.468 39.645 1.00 14.88 25 ALA D O 1
ATOM 8565 N N . TRP D 1 26 ? 0.813 37.569 39.708 1.00 14.67 26 TRP D N 1
ATOM 8566 C CA . TRP D 1 26 ? 0.180 37.923 41.003 1.00 14.83 26 TRP D CA 1
ATOM 8567 C C . TRP D 1 26 ? -1.340 37.796 40.884 1.00 15.30 26 TRP D C 1
ATOM 8568 O O . TRP D 1 26 ? -1.980 37.409 41.867 1.00 16.45 26 TRP D O 1
ATOM 8579 N N . ARG D 1 27 ? -1.903 38.110 39.719 1.00 15.70 27 ARG D N 1
ATOM 8580 C CA . ARG D 1 27 ? -3.373 38.102 39.517 1.00 17.07 27 ARG D CA 1
ATOM 8581 C C . ARG D 1 27 ? -3.911 36.671 39.602 1.00 16.09 27 ARG D C 1
ATOM 8582 O O . ARG D 1 27 ? -5.053 36.509 40.089 1.00 16.73 27 ARG D O 1
ATOM 8590 N N . ASN D 1 28 ? -3.167 35.656 39.144 1.00 14.79 28 ASN D N 1
ATOM 8591 C CA . ASN D 1 28 ? -3.731 34.280 39.050 1.00 14.91 28 ASN D CA 1
ATOM 8592 C C . ASN D 1 28 ? -3.022 33.274 39.969 1.00 14.25 28 ASN D C 1
ATOM 8593 O O . ASN D 1 28 ? -3.372 32.088 39.902 1.00 13.92 28 ASN D O 1
ATOM 8598 N N . VAL D 1 29 ? -2.104 33.694 40.834 1.00 13.92 29 VAL D N 1
ATOM 8599 C CA . VAL D 1 29 ? -1.333 32.702 41.637 1.00 14.34 29 VAL D CA 1
ATOM 8600 C C . VAL D 1 29 ? -2.287 31.905 42.546 1.00 14.47 29 VAL D C 1
ATOM 8601 O O . VAL D 1 29 ? -2.102 30.674 42.649 1.00 14.52 29 VAL D O 1
ATOM 8605 N N . ALA D 1 30 ? -3.296 32.521 43.170 1.00 14.68 30 ALA D N 1
ATOM 8606 C CA . ALA D 1 30 ? -4.229 31.767 44.041 1.00 14.90 30 ALA D CA 1
ATOM 8607 C C . ALA D 1 30 ? -5.240 31.001 43.182 1.00 15.57 30 ALA D C 1
ATOM 8608 O O . ALA D 1 30 ? -5.720 29.949 43.643 1.00 16.31 30 ALA D O 1
ATOM 8610 N N . THR D 1 31 ? -5.558 31.475 41.978 1.00 15.17 31 THR D N 1
ATOM 8611 C CA . THR D 1 31 ? -6.437 30.716 41.055 1.00 16.07 31 THR D CA 1
ATOM 8612 C C . THR D 1 31 ? -5.781 29.357 40.798 1.00 15.64 31 THR D C 1
ATOM 8613 O O . THR D 1 31 ? -6.461 28.330 40.926 1.00 16.45 31 THR D O 1
ATOM 8617 N N . ALA D 1 32 ? -4.480 29.352 40.503 1.00 15.08 32 ALA D N 1
ATOM 8618 C CA . ALA D 1 32 ? -3.730 28.114 40.198 1.00 15.09 32 ALA D CA 1
ATOM 8619 C C . ALA D 1 32 ? -3.511 27.292 41.476 1.00 15.11 32 ALA D C 1
ATOM 8620 O O . ALA D 1 32 ? -3.811 26.084 41.467 1.00 14.91 32 ALA D O 1
ATOM 8622 N N . PHE D 1 33 ? -3.016 27.906 42.552 1.00 15.29 33 PHE D N 1
ATOM 8623 C CA . PHE D 1 33 ? -2.419 27.163 43.691 1.00 15.94 33 PHE D CA 1
ATOM 8624 C C . PHE D 1 33 ? -3.291 27.203 44.949 1.00 16.79 33 PHE D C 1
ATOM 8625 O O . PHE D 1 33 ? -2.932 26.489 45.917 1.00 18.01 33 PHE D O 1
ATOM 8633 N N . GLY D 1 34 ? -4.375 27.976 44.947 1.00 17.08 34 GLY D N 1
ATOM 8634 C CA . GLY D 1 34 ? -5.304 28.054 46.086 1.00 17.57 34 GLY D CA 1
ATOM 8635 C C . GLY D 1 34 ? -4.841 29.063 47.119 1.00 17.68 34 GLY D C 1
ATOM 8636 O O . GLY D 1 34 ? -3.901 29.828 46.852 1.00 17.08 34 GLY D O 1
ATOM 8637 N N . GLY D 1 35 ? -5.482 29.066 48.288 1.00 18.46 35 GLY D N 1
ATOM 8638 C CA . GLY D 1 35 ? -5.238 30.090 49.316 1.00 18.71 35 GLY D CA 1
ATOM 8639 C C . GLY D 1 35 ? -5.920 31.392 48.952 1.00 18.77 35 GLY D C 1
ATOM 8640 O O . GLY D 1 35 ? -6.824 31.374 48.107 1.00 19.75 35 GLY D O 1
ATOM 8641 N N . LEU D 1 36 ? -5.481 32.487 49.562 1.00 19.40 36 LEU D N 1
ATOM 8642 C CA . LEU D 1 36 ? -6.086 33.828 49.407 1.00 20.06 36 LEU D CA 1
ATOM 8643 C C . LEU D 1 36 ? -5.418 34.542 48.240 1.00 18.80 36 LEU D C 1
ATOM 8644 O O . LEU D 1 36 ? -4.193 34.607 48.178 1.00 19.15 36 LEU D O 1
ATOM 8649 N N . PRO D 1 37 ? -6.191 35.110 47.293 1.00 17.93 37 PRO D N 1
ATOM 8650 C CA . PRO D 1 37 ? -5.606 35.947 46.246 1.00 17.22 37 PRO D CA 1
ATOM 8651 C C . PRO D 1 37 ? -4.792 37.097 46.834 1.00 17.56 37 PRO D C 1
ATOM 8652 O O . PRO D 1 37 ? -5.294 37.843 47.673 1.00 16.87 37 PRO D O 1
ATOM 8656 N N . PRO D 1 38 ? -3.510 37.279 46.450 1.00 17.56 38 PRO D N 1
ATOM 8657 C CA . PRO D 1 38 ? -2.775 38.477 46.840 1.00 17.78 38 PRO D CA 1
ATOM 8658 C C . PRO D 1 38 ? -3.545 39.749 46.466 1.00 18.38 38 PRO D C 1
ATOM 8659 O O . PRO D 1 38 ? -4.192 39.779 45.436 1.00 18.69 38 PRO D O 1
ATOM 8663 N N . ARG D 1 39 ? -3.498 40.750 47.343 1.00 19.00 39 ARG D N 1
ATOM 8664 C CA . ARG D 1 39 ? -4.109 42.080 47.102 1.00 20.11 39 ARG D CA 1
ATOM 8665 C C . ARG D 1 39 ? -3.130 42.920 46.282 1.00 18.95 39 ARG D C 1
ATOM 8666 O O . ARG D 1 39 ? -2.013 43.169 46.769 1.00 18.77 39 ARG D O 1
ATOM 8674 N N . LEU D 1 40 ? -3.554 43.366 45.101 1.00 18.25 40 LEU D N 1
ATOM 8675 C CA . LEU D 1 40 ? -2.742 44.221 44.204 1.00 17.88 40 LEU D CA 1
ATOM 8676 C C . LEU D 1 40 ? -2.934 45.668 44.660 1.00 17.18 40 LEU D C 1
ATOM 8677 O O . LEU D 1 40 ? -3.971 46.257 44.334 1.00 16.88 40 LEU D O 1
ATOM 8682 N N . GLU D 1 41 ? -1.995 46.178 45.452 1.00 18.11 41 GLU D N 1
ATOM 8683 C CA . GLU D 1 41 ? -2.165 47.447 46.204 1.00 18.83 41 GLU D CA 1
ATOM 8684 C C . GLU D 1 41 ? -1.639 48.616 45.378 1.00 18.93 41 GLU D C 1
ATOM 8685 O O . GLU D 1 41 ? -2.407 49.559 45.141 1.00 20.03 41 GLU D O 1
ATOM 8691 N N . VAL D 1 42 ? -0.362 48.600 45.010 1.00 18.00 42 VAL D N 1
ATOM 8692 C CA . VAL D 1 42 ? 0.288 49.800 44.412 1.00 18.60 42 VAL D CA 1
ATOM 8693 C C . VAL D 1 42 ? 1.081 49.378 43.185 1.00 17.72 42 VAL D C 1
ATOM 8694 O O . VAL D 1 42 ? 1.928 48.488 43.312 1.00 17.43 42 VAL D O 1
ATOM 8698 N N . LEU D 1 43 ? 0.814 50.040 42.061 1.00 17.38 43 LEU D N 1
ATOM 8699 C CA . LEU D 1 43 ? 1.606 49.941 40.815 1.00 17.73 43 LEU D CA 1
ATOM 8700 C C . LEU D 1 43 ? 2.365 51.253 40.639 1.00 17.88 43 LEU D C 1
ATOM 8701 O O . LEU D 1 43 ? 1.708 52.311 40.612 1.00 18.49 43 LEU D O 1
ATOM 8706 N N . ALA D 1 44 ? 3.690 51.191 40.529 1.00 17.56 44 ALA D N 1
ATOM 8707 C CA . ALA D 1 44 ? 4.542 52.368 40.273 1.00 18.45 44 ALA D CA 1
ATOM 8708 C C . ALA D 1 44 ? 5.115 52.264 38.861 1.00 19.06 44 ALA D C 1
ATOM 8709 O O . ALA D 1 44 ? 5.599 51.179 38.482 1.00 18.79 44 ALA D O 1
ATOM 8711 N N . ASP D 1 45 ? 5.051 53.372 38.124 1.00 18.92 45 ASP D N 1
ATOM 8712 C CA . ASP D 1 45 ? 5.564 53.474 36.740 1.00 20.59 45 ASP D CA 1
ATOM 8713 C C . ASP D 1 45 ? 5.610 54.955 36.374 1.00 21.09 45 ASP D C 1
ATOM 8714 O O . ASP D 1 45 ? 4.921 55.755 37.035 1.00 19.75 45 ASP D O 1
ATOM 8719 N N . MET D 1 46 ? 6.387 55.300 35.358 1.00 21.66 46 MET D N 1
ATOM 8720 C CA . MET D 1 46 ? 6.459 56.691 34.852 1.00 22.82 46 MET D CA 1
ATOM 8721 C C . MET D 1 46 ? 6.252 56.655 33.345 1.00 23.24 46 MET D C 1
ATOM 8722 O O . MET D 1 46 ? 6.727 55.734 32.684 1.00 23.93 46 MET D O 1
ATOM 8727 N N . PRO D 1 47 ? 5.518 57.628 32.764 1.00 23.46 47 PRO D N 1
ATOM 8728 C CA . PRO D 1 47 ? 4.866 58.699 33.525 1.00 23.17 47 PRO D CA 1
ATOM 8729 C C . PRO D 1 47 ? 3.591 58.313 34.294 1.00 22.57 47 PRO D C 1
ATOM 8730 O O . PRO D 1 47 ? 3.079 57.228 34.120 1.00 20.96 47 PRO D O 1
ATOM 8734 N N . ALA D 1 48 ? 3.102 59.238 35.125 1.00 22.05 48 ALA D N 1
ATOM 8735 C CA . ALA D 1 48 ? 1.945 59.043 36.024 1.00 22.69 48 ALA D CA 1
ATOM 8736 C C . ALA D 1 48 ? 0.712 58.586 35.234 1.00 22.28 48 ALA D C 1
ATOM 8737 O O . ALA D 1 48 ? -0.006 57.724 35.749 1.00 21.98 48 ALA D O 1
ATOM 8739 N N . ASP D 1 49 ? 0.435 59.157 34.056 1.00 23.03 49 ASP D N 1
ATOM 8740 C CA . ASP D 1 49 ? -0.803 58.809 33.307 1.00 25.24 49 ASP D CA 1
ATOM 8741 C C . ASP D 1 49 ? -0.721 57.334 32.889 1.00 23.01 49 ASP D C 1
ATOM 8742 O O . ASP D 1 49 ? -1.764 56.663 32.908 1.00 22.74 49 ASP D O 1
ATOM 8747 N N . LYS D 1 50 ? 0.475 56.827 32.593 1.00 22.64 50 LYS D N 1
ATOM 8748 C CA . LYS D 1 50 ? 0.680 55.392 32.261 1.00 22.59 50 LYS D CA 1
ATOM 8749 C C . LYS D 1 50 ? 0.484 54.539 33.524 1.00 21.35 50 LYS D C 1
ATOM 8750 O O . LYS D 1 50 ? -0.209 53.517 33.441 1.00 19.45 50 LYS D O 1
ATOM 8756 N N . ALA D 1 51 ? 1.060 54.929 34.663 1.00 19.69 51 ALA D N 1
ATOM 8757 C CA . ALA D 1 51 ? 0.863 54.197 35.937 1.00 19.44 51 ALA D CA 1
ATOM 8758 C C . ALA D 1 51 ? -0.637 54.131 36.264 1.00 19.07 51 ALA D C 1
ATOM 8759 O O . ALA D 1 51 ? -1.113 53.075 36.683 1.00 17.52 51 ALA D O 1
ATOM 8761 N N . HIS D 1 52 ? -1.385 55.223 36.084 1.00 20.22 52 HIS D N 1
ATOM 8762 C CA . HIS D 1 52 ? -2.842 55.249 36.391 1.00 21.43 52 HIS D CA 1
ATOM 8763 C C . HIS D 1 52 ? -3.592 54.313 35.441 1.00 20.17 52 HIS D C 1
ATOM 8764 O O . HIS D 1 52 ? -4.468 53.566 35.902 1.00 20.02 52 HIS D O 1
ATOM 8771 N N . SER D 1 53 ? -3.264 54.356 34.154 1.00 19.22 53 SER D N 1
ATOM 8772 C CA . SER D 1 53 ? -3.983 53.575 33.117 1.00 20.48 53 SER D CA 1
ATOM 8773 C C . SER D 1 53 ? -3.751 52.079 33.359 1.00 18.92 53 SER D C 1
ATOM 8774 O O . SER D 1 53 ? -4.733 51.302 33.364 1.00 18.74 53 SER D O 1
ATOM 8777 N N . LEU D 1 54 ? -2.499 51.685 33.574 1.00 18.34 54 LEU D N 1
ATOM 8778 C CA . LEU D 1 54 ? -2.148 50.253 33.727 1.00 17.81 54 LEU D CA 1
ATOM 8779 C C . LEU D 1 54 ? -2.558 49.770 35.122 1.00 17.13 54 LEU D C 1
ATOM 8780 O O . LEU D 1 54 ? -2.933 48.610 35.244 1.00 16.99 54 LEU D O 1
ATOM 8785 N N . ALA D 1 55 ? -2.550 50.624 36.145 1.00 17.07 55 ALA D N 1
ATOM 8786 C CA . ALA D 1 55 ? -3.078 50.223 37.468 1.00 17.42 55 ALA D CA 1
ATOM 8787 C C . ALA D 1 55 ? -4.537 49.791 37.292 1.00 17.39 55 ALA D C 1
ATOM 8788 O O . ALA D 1 55 ? -4.937 48.756 37.844 1.00 17.99 55 ALA D O 1
ATOM 8790 N N . SER D 1 56 ? -5.305 50.545 36.508 1.00 17.96 56 SER D N 1
ATOM 8791 C CA . SER D 1 56 ? -6.740 50.270 36.269 1.00 18.22 56 SER D CA 1
ATOM 8792 C C . SER D 1 56 ? -6.911 48.924 35.552 1.00 17.44 56 SER D C 1
ATOM 8793 O O . SER D 1 56 ? -7.716 48.099 36.025 1.00 17.94 56 SER D O 1
ATOM 8796 N N . SER D 1 57 ? -6.202 48.712 34.446 1.00 17.03 57 SER D N 1
ATOM 8797 C CA . SER D 1 57 ? -6.394 47.497 33.615 1.00 17.35 57 SER D CA 1
ATOM 8798 C C . SER D 1 57 ? -5.756 46.284 34.304 1.00 16.40 57 SER D C 1
ATOM 8799 O O . SER D 1 57 ? -6.320 45.194 34.171 1.00 17.10 57 SER D O 1
ATOM 8802 N N . PHE D 1 58 ? -4.658 46.458 35.042 1.00 16.37 58 PHE D N 1
ATOM 8803 C CA . PHE D 1 58 ? -3.974 45.351 35.768 1.00 16.81 58 PHE D CA 1
ATOM 8804 C C . PHE D 1 58 ? -4.723 44.997 37.060 1.00 17.74 58 PHE D C 1
ATOM 8805 O O . PHE D 1 58 ? -4.404 43.951 37.648 1.00 18.30 58 PHE D O 1
ATOM 8813 N N . GLY D 1 59 ? -5.652 45.840 37.520 1.00 17.88 59 GLY D N 1
ATOM 8814 C CA . GLY D 1 59 ? -6.441 45.582 38.740 1.00 18.44 59 GLY D CA 1
ATOM 8815 C C . GLY D 1 59 ? -5.701 45.960 40.017 1.00 18.32 59 GLY D C 1
ATOM 8816 O O . GLY D 1 59 ? -6.071 45.429 41.092 1.00 19.30 59 GLY D O 1
ATOM 8817 N N . PHE D 1 60 ? -4.709 46.847 39.938 1.00 18.27 60 PHE D N 1
ATOM 8818 C CA . PHE D 1 60 ? -4.041 47.430 41.131 1.00 17.88 60 PHE D CA 1
ATOM 8819 C C . PHE D 1 60 ? -4.952 48.511 41.706 1.00 18.61 60 PHE D C 1
ATOM 8820 O O . PHE D 1 60 ? -5.597 49.240 40.920 1.00 18.81 60 PHE D O 1
ATOM 8828 N N . ALA D 1 61 ? -5.024 48.585 43.037 1.00 18.42 61 ALA D N 1
ATOM 8829 C CA . ALA D 1 61 ? -5.918 49.531 43.748 1.00 19.47 61 ALA D CA 1
ATOM 8830 C C . ALA D 1 61 ? -5.548 50.962 43.355 1.00 19.78 61 ALA D C 1
ATOM 8831 O O . ALA D 1 61 ? -6.463 51.809 43.321 1.00 20.50 61 ALA D O 1
ATOM 8833 N N . ARG D 1 62 ? -4.271 51.233 43.063 1.00 19.44 62 ARG D N 1
ATOM 8834 C CA . ARG D 1 62 ? -3.840 52.552 42.547 1.00 20.14 62 ARG D CA 1
ATOM 8835 C C . ARG D 1 62 ? -2.504 52.469 41.809 1.00 20.12 62 ARG D C 1
ATOM 8836 O O . ARG D 1 62 ? -1.704 51.534 42.061 1.00 18.67 62 ARG D O 1
ATOM 8844 N N . GLY D 1 63 ? -2.273 53.476 40.969 1.00 18.45 63 GLY D N 1
ATOM 8845 C CA . GLY D 1 63 ? -1.007 53.710 40.269 1.00 18.52 63 GLY D CA 1
ATOM 8846 C C . GLY D 1 63 ? -0.370 54.983 40.778 1.00 19.04 63 GLY D C 1
ATOM 8847 O O . GLY D 1 63 ? -1.113 55.904 41.200 1.00 20.14 63 GLY D O 1
ATOM 8848 N N . THR D 1 64 ? 0.954 55.041 40.739 1.00 17.79 64 THR D N 1
ATOM 8849 C CA . THR D 1 64 ? 1.744 56.213 41.174 1.00 18.32 64 THR D CA 1
ATOM 8850 C C . THR D 1 64 ? 3.000 56.305 40.317 1.00 17.46 64 THR D C 1
ATOM 8851 O O . THR D 1 64 ? 3.502 55.259 39.871 1.00 17.67 64 THR D O 1
ATOM 8855 N N . ALA D 1 65 ? 3.503 57.522 40.117 1.00 16.96 65 ALA D N 1
ATOM 8856 C CA . ALA D 1 65 ? 4.807 57.776 39.475 1.00 17.06 65 ALA D CA 1
ATOM 8857 C C . ALA D 1 65 ? 5.935 57.710 40.509 1.00 16.66 65 ALA D C 1
ATOM 8858 O O . ALA D 1 65 ? 7.087 57.891 40.116 1.00 17.57 65 ALA D O 1
ATOM 8860 N N . ASP D 1 66 ? 5.620 57.470 41.785 1.00 16.15 66 ASP D N 1
ATOM 8861 C CA . ASP D 1 66 ? 6.608 57.497 42.891 1.00 15.90 66 ASP D CA 1
ATOM 8862 C C . ASP D 1 66 ? 6.903 56.061 43.334 1.00 15.09 66 ASP D C 1
ATOM 8863 O O . ASP D 1 66 ? 6.127 55.523 44.129 1.00 14.60 66 ASP D O 1
ATOM 8868 N N . TRP D 1 67 ? 8.001 55.469 42.864 1.00 15.36 67 TRP D N 1
ATOM 8869 C CA . TRP D 1 67 ? 8.360 54.075 43.233 1.00 14.80 67 TRP D CA 1
ATOM 8870 C C . TRP D 1 67 ? 8.507 53.933 44.754 1.00 15.00 67 TRP D C 1
ATOM 8871 O O . TRP D 1 67 ? 8.208 52.847 45.263 1.00 14.30 67 TRP D O 1
ATOM 8882 N N . ARG D 1 68 ? 8.927 54.980 45.472 1.00 14.53 68 ARG D N 1
ATOM 8883 C CA . ARG D 1 68 ? 9.158 54.856 46.934 1.00 14.87 68 ARG D CA 1
ATOM 8884 C C . ARG D 1 68 ? 7.824 54.683 47.650 1.00 15.04 68 ARG D C 1
ATOM 8885 O O . ARG D 1 68 ? 7.804 54.138 48.768 1.00 14.19 68 ARG D O 1
ATOM 8893 N N . GLU D 1 69 ? 6.746 55.156 47.042 1.00 15.62 69 GLU D N 1
ATOM 8894 C CA . GLU D 1 69 ? 5.389 54.954 47.593 1.00 16.63 69 GLU D CA 1
ATOM 8895 C C . GLU D 1 69 ? 5.086 53.454 47.615 1.00 17.68 69 GLU D C 1
ATOM 8896 O O . GLU D 1 69 ? 4.481 52.980 48.585 1.00 18.03 69 GLU D O 1
ATOM 8902 N N . ALA D 1 70 ? 5.497 52.730 46.576 1.00 18.93 70 ALA D N 1
ATOM 8903 C CA . ALA D 1 70 ? 5.184 51.294 46.432 1.00 20.04 70 ALA D CA 1
ATOM 8904 C C . ALA D 1 70 ? 5.929 50.503 47.509 1.00 20.79 70 ALA D C 1
ATOM 8905 O O . ALA D 1 70 ? 5.326 49.587 48.055 1.00 22.59 70 ALA D O 1
ATOM 8907 N N . VAL D 1 71 ? 7.173 50.864 47.831 1.00 22.09 71 VAL D N 1
ATOM 8908 C CA . VAL D 1 71 ? 8.008 50.067 48.778 1.00 22.86 71 VAL D CA 1
ATOM 8909 C C . VAL D 1 71 ? 7.656 50.425 50.228 1.00 23.17 71 VAL D C 1
ATOM 8910 O O . VAL D 1 71 ? 8.025 49.630 51.104 1.00 24.59 71 VAL D O 1
ATOM 8914 N N . SER D 1 72 ? 6.959 51.546 50.478 1.00 22.84 72 SER D N 1
ATOM 8915 C CA A SER D 1 72 ? 6.779 52.040 51.871 0.50 22.92 72 SER D CA 1
ATOM 8916 C CA B SER D 1 72 ? 6.749 52.171 51.815 0.50 22.08 72 SER D CA 1
ATOM 8917 C C . SER D 1 72 ? 5.312 52.000 52.326 1.00 22.31 72 SER D C 1
ATOM 8918 O O . SER D 1 72 ? 5.082 52.273 53.520 1.00 21.67 72 SER D O 1
ATOM 8923 N N . ASP D 1 73 ? 4.368 51.652 51.452 1.00 20.73 73 ASP D N 1
ATOM 8924 C CA . ASP D 1 73 ? 2.935 51.578 51.846 1.00 20.98 73 ASP D CA 1
ATOM 8925 C C . ASP D 1 73 ? 2.759 50.498 52.911 1.00 20.09 73 ASP D C 1
ATOM 8926 O O . ASP D 1 73 ? 3.208 49.371 52.731 1.00 18.15 73 ASP D O 1
ATOM 8931 N N . PRO D 1 74 ? 2.102 50.790 54.060 1.00 18.88 74 PRO D N 1
ATOM 8932 C CA . PRO D 1 74 ? 1.879 49.779 55.098 1.00 19.32 74 PRO D CA 1
ATOM 8933 C C . PRO D 1 74 ? 1.075 48.542 54.666 1.00 18.64 74 PRO D C 1
ATOM 8934 O O . PRO D 1 74 ? 1.184 47.506 55.308 1.00 19.67 74 PRO D O 1
ATOM 8938 N N . ALA D 1 75 ? 0.268 48.666 53.614 1.00 18.29 75 ALA D N 1
ATOM 8939 C CA . ALA D 1 75 ? -0.607 47.579 53.125 1.00 18.24 75 ALA D CA 1
ATOM 8940 C C . ALA D 1 75 ? 0.189 46.683 52.173 1.00 17.85 75 ALA D C 1
ATOM 8941 O O . ALA D 1 75 ? -0.389 45.693 51.697 1.00 18.78 75 ALA D O 1
ATOM 8943 N N . VAL D 1 76 ? 1.457 47.013 51.915 1.00 16.57 76 VAL D N 1
ATOM 8944 C CA . VAL D 1 76 ? 2.342 46.214 51.017 1.00 15.88 76 VAL D CA 1
ATOM 8945 C C . VAL D 1 76 ? 3.221 45.308 51.877 1.00 15.79 76 VAL D C 1
ATOM 8946 O O . VAL D 1 76 ? 3.848 45.808 52.821 1.00 16.34 76 VAL D O 1
ATOM 8950 N N . ASP D 1 77 ? 3.291 44.025 51.524 1.00 16.00 77 ASP D N 1
ATOM 8951 C CA . ASP D 1 77 ? 4.159 43.026 52.198 1.00 16.22 77 ASP D CA 1
ATOM 8952 C C . ASP D 1 77 ? 5.322 42.645 51.284 1.00 15.45 77 ASP D C 1
ATOM 8953 O O . ASP D 1 77 ? 6.395 42.324 51.816 1.00 15.74 77 ASP D O 1
ATOM 8958 N N . VAL D 1 78 ? 5.104 42.656 49.972 1.00 14.93 78 VAL D N 1
ATOM 8959 C CA . VAL D 1 78 ? 6.100 42.160 48.983 1.00 14.49 78 VAL D CA 1
ATOM 8960 C C . VAL D 1 78 ? 6.115 43.116 47.793 1.00 14.08 78 VAL D C 1
ATOM 8961 O O . VAL D 1 78 ? 5.043 43.611 47.408 1.00 14.05 78 VAL D O 1
ATOM 8965 N N . VAL D 1 79 ? 7.298 43.359 47.245 1.00 13.86 79 VAL D N 1
ATOM 8966 C CA . VAL D 1 79 ? 7.495 44.296 46.108 1.00 13.71 79 VAL D CA 1
ATOM 8967 C C . VAL D 1 79 ? 8.110 43.529 44.942 1.00 14.12 79 VAL D C 1
ATOM 8968 O O . VAL D 1 79 ? 9.209 42.977 45.121 1.00 13.32 79 VAL D O 1
ATOM 8972 N N . SER D 1 80 ? 7.422 43.524 43.804 1.00 14.37 80 SER D N 1
ATOM 8973 C CA . SER D 1 80 ? 7.968 43.100 42.495 1.00 14.24 80 SER D CA 1
ATOM 8974 C C . SER D 1 80 ? 8.744 44.278 41.915 1.00 14.82 80 SER D C 1
ATOM 8975 O O . SER D 1 80 ? 8.141 45.350 41.742 1.00 14.84 80 SER D O 1
ATOM 8978 N N . ILE D 1 81 ? 10.028 44.096 41.617 1.00 14.69 81 ILE D N 1
ATOM 8979 C CA . ILE D 1 81 ? 10.886 45.176 41.053 1.00 15.60 81 ILE D CA 1
ATOM 8980 C C . ILE D 1 81 ? 11.328 44.757 39.647 1.00 16.24 81 ILE D C 1
ATOM 8981 O O . ILE D 1 81 ? 12.106 43.786 39.564 1.00 16.16 81 ILE D O 1
ATOM 8986 N N . THR D 1 82 ? 10.853 45.455 38.601 1.00 16.41 82 THR D N 1
ATOM 8987 C CA . THR D 1 82 ? 11.026 45.069 37.164 1.00 17.99 82 THR D CA 1
ATOM 8988 C C . THR D 1 82 ? 11.499 46.254 36.321 1.00 20.23 82 THR D C 1
ATOM 8989 O O . THR D 1 82 ? 11.206 46.304 35.108 1.00 21.39 82 THR D O 1
ATOM 8993 N N . THR D 1 83 ? 12.210 47.168 36.946 1.00 20.07 83 THR D N 1
ATOM 8994 C CA . THR D 1 83 ? 12.762 48.377 36.301 1.00 20.49 83 THR D CA 1
ATOM 8995 C C . THR D 1 83 ? 14.096 48.032 35.669 1.00 21.92 83 THR D C 1
ATOM 8996 O O . THR D 1 83 ? 14.609 46.922 35.834 1.00 22.53 83 THR D O 1
ATOM 9000 N N . PRO D 1 84 ? 14.691 48.978 34.913 1.00 23.26 84 PRO D N 1
ATOM 9001 C CA . PRO D 1 84 ? 15.986 48.739 34.287 1.00 24.65 84 PRO D CA 1
ATOM 9002 C C . PRO D 1 84 ? 17.044 48.382 35.337 1.00 24.52 84 PRO D C 1
ATOM 9003 O O . PRO D 1 84 ? 16.938 48.788 36.468 1.00 23.31 84 PRO D O 1
ATOM 9007 N N . ASN D 1 85 ? 18.037 47.607 34.908 1.00 25.85 85 ASN D N 1
ATOM 9008 C CA . ASN D 1 85 ? 19.096 47.029 35.771 1.00 26.27 85 ASN D CA 1
ATOM 9009 C C . ASN D 1 85 ? 19.704 48.131 36.658 1.00 26.75 85 ASN D C 1
ATOM 9010 O O . ASN D 1 85 ? 19.940 47.852 37.846 1.00 25.01 85 ASN D O 1
ATOM 9015 N N . GLY D 1 86 ? 19.911 49.342 36.118 1.00 26.07 86 GLY D N 1
ATOM 9016 C CA . GLY D 1 86 ? 20.636 50.450 36.776 1.00 26.32 86 GLY D CA 1
ATOM 9017 C C . GLY D 1 86 ? 19.992 50.887 38.082 1.00 25.86 86 GLY D C 1
ATOM 9018 O O . GLY D 1 86 ? 20.676 51.537 38.910 1.00 24.28 86 GLY D O 1
ATOM 9019 N N . LEU D 1 87 ? 18.720 50.532 38.274 1.00 27.29 87 LEU D N 1
ATOM 9020 C CA . LEU D 1 87 ? 17.882 50.984 39.413 1.00 27.02 87 LEU D CA 1
ATOM 9021 C C . LEU D 1 87 ? 17.710 49.888 40.472 1.00 25.77 87 LEU D C 1
ATOM 9022 O O . LEU D 1 87 ? 17.210 50.216 41.572 1.00 26.41 87 LEU D O 1
ATOM 9027 N N . HIS D 1 88 ? 18.066 48.641 40.167 1.00 24.50 88 HIS D N 1
ATOM 9028 C CA . HIS D 1 88 ? 17.763 47.474 41.041 1.00 23.63 88 HIS D CA 1
ATOM 9029 C C . HIS D 1 88 ? 18.326 47.676 42.453 1.00 23.68 88 HIS D C 1
ATOM 9030 O O . HIS D 1 88 ? 17.591 47.425 43.424 1.00 21.96 88 HIS D O 1
ATOM 9037 N N . ARG D 1 89 ? 19.593 48.069 42.598 1.00 24.46 89 ARG D N 1
ATOM 9038 C CA . ARG D 1 89 ? 20.217 48.151 43.943 1.00 24.21 89 ARG D CA 1
ATOM 9039 C C . ARG D 1 89 ? 19.448 49.151 44.810 1.00 24.13 89 ARG D C 1
ATOM 9040 O O . ARG D 1 89 ? 19.069 48.795 45.945 1.00 21.60 89 ARG D O 1
ATOM 9048 N N . GLU D 1 90 ? 19.227 50.365 44.309 1.00 23.81 90 GLU D N 1
ATOM 9049 C CA . GLU D 1 90 ? 18.572 51.428 45.108 1.00 24.27 90 GLU D CA 1
ATOM 9050 C C . GLU D 1 90 ? 17.181 50.950 45.548 1.00 21.27 90 GLU D C 1
ATOM 9051 O O . GLU D 1 90 ? 16.834 51.119 46.727 1.00 20.80 90 GLU D O 1
ATOM 9057 N N . MET D 1 91 ? 16.406 50.390 44.625 1.00 20.82 91 MET D N 1
ATOM 9058 C CA . MET D 1 91 ? 14.985 50.045 44.891 1.00 19.35 91 MET D CA 1
ATOM 9059 C C . MET D 1 91 ? 14.915 48.813 45.804 1.00 19.27 91 MET D C 1
ATOM 9060 O O . MET D 1 91 ? 14.142 48.838 46.771 1.00 18.98 91 MET D O 1
ATOM 9065 N N . ALA D 1 92 ? 15.724 47.785 45.551 1.00 18.96 92 ALA D N 1
ATOM 9066 C CA . ALA D 1 92 ? 15.725 46.557 46.383 1.00 19.06 92 ALA D CA 1
ATOM 9067 C C . ALA D 1 92 ? 16.140 46.906 47.818 1.00 19.55 92 ALA D C 1
ATOM 9068 O O . ALA D 1 92 ? 15.468 46.458 48.753 1.00 20.03 92 ALA D O 1
ATOM 9070 N N . GLU D 1 93 ? 17.211 47.680 48.002 1.00 20.85 93 GLU D N 1
ATOM 9071 C CA . GLU D 1 93 ? 17.689 48.060 49.360 1.00 21.66 93 GLU D CA 1
ATOM 9072 C C . GLU D 1 93 ? 16.604 48.860 50.093 1.00 20.31 93 GLU D C 1
ATOM 9073 O O . GLU D 1 93 ? 16.407 48.612 51.300 1.00 19.87 93 GLU D O 1
ATOM 9079 N N . ALA D 1 94 ? 15.906 49.763 49.404 1.00 19.56 94 ALA D N 1
ATOM 9080 C CA . ALA D 1 94 ? 14.867 50.621 50.018 1.00 19.82 94 ALA D CA 1
ATOM 9081 C C . ALA D 1 94 ? 13.697 49.729 50.452 1.00 18.83 94 ALA D C 1
ATOM 9082 O O . ALA D 1 94 ? 13.169 49.925 51.553 1.00 19.43 94 ALA D O 1
ATOM 9084 N N . ALA D 1 95 ? 13.335 48.737 49.637 1.00 18.21 95 ALA D N 1
ATOM 9085 C CA . ALA D 1 95 ? 12.231 47.800 49.945 1.00 17.77 95 ALA D CA 1
ATOM 9086 C C . ALA D 1 95 ? 12.598 46.964 51.175 1.00 18.21 95 ALA D C 1
ATOM 9087 O O . ALA D 1 95 ? 11.763 46.816 52.082 1.00 17.46 95 ALA D O 1
ATOM 9089 N N . LEU D 1 96 ? 13.819 46.436 51.217 1.00 18.95 96 LEU D N 1
ATOM 9090 C CA . LEU D 1 96 ? 14.290 45.628 52.368 1.00 19.47 96 LEU D CA 1
ATOM 9091 C C . LEU D 1 96 ? 14.342 46.507 53.623 1.00 19.84 96 LEU D C 1
ATOM 9092 O O . LEU D 1 96 ? 13.888 46.043 54.682 1.00 19.22 96 LEU D O 1
ATOM 9097 N N . ALA D 1 97 ? 14.829 47.741 53.493 1.00 20.52 97 ALA D N 1
ATOM 9098 C CA . ALA D 1 97 ? 14.946 48.701 54.618 1.00 20.62 97 ALA D CA 1
ATOM 9099 C C . ALA D 1 97 ? 13.548 49.042 55.150 1.00 21.16 97 ALA D C 1
ATOM 9100 O O . ALA D 1 97 ? 13.431 49.318 56.357 1.00 21.83 97 ALA D O 1
ATOM 9102 N N . ALA D 1 98 ? 12.518 48.980 54.299 1.00 20.19 98 ALA D N 1
ATOM 9103 C CA . ALA D 1 98 ? 11.111 49.266 54.668 1.00 20.27 98 ALA D CA 1
ATOM 9104 C C . ALA D 1 98 ? 10.428 48.003 55.213 1.00 20.15 98 ALA D C 1
ATOM 9105 O O . ALA D 1 98 ? 9.235 48.080 55.548 1.00 20.72 98 ALA D O 1
ATOM 9107 N N . GLY D 1 99 ? 11.143 46.872 55.283 1.00 19.63 99 GLY D N 1
ATOM 9108 C CA . GLY D 1 99 ? 10.624 45.610 55.844 1.00 18.98 99 GLY D CA 1
ATOM 9109 C C . GLY D 1 99 ? 9.756 44.837 54.865 1.00 17.91 99 GLY D C 1
ATOM 9110 O O . GLY D 1 99 ? 8.860 44.110 55.314 1.00 18.89 99 GLY D O 1
ATOM 9111 N N . LYS D 1 100 ? 10.005 44.972 53.560 1.00 17.30 100 LYS D N 1
ATOM 9112 C CA . LYS D 1 100 ? 9.219 44.260 52.526 1.00 16.34 100 LYS D CA 1
ATOM 9113 C C . LYS D 1 100 ? 10.027 43.085 51.977 1.00 16.22 100 LYS D C 1
ATOM 9114 O O . LYS D 1 100 ? 11.256 43.212 51.807 1.00 16.45 100 LYS D O 1
ATOM 9120 N N . HIS D 1 101 ? 9.337 41.996 51.661 1.00 15.47 101 HIS D N 1
ATOM 9121 C CA . HIS D 1 101 ? 9.909 40.888 50.859 1.00 15.33 101 HIS D CA 1
ATOM 9122 C C . HIS D 1 101 ? 10.127 41.416 49.445 1.00 15.04 101 HIS D C 1
ATOM 9123 O O . HIS D 1 101 ? 9.411 42.349 49.052 1.00 15.35 101 HIS D O 1
ATOM 9130 N N . VAL D 1 102 ? 11.057 40.839 48.685 1.00 14.65 102 VAL D N 1
ATOM 9131 C CA . VAL D 1 102 ? 11.403 41.401 47.354 1.00 14.71 102 VAL D CA 1
ATOM 9132 C C . VAL D 1 102 ? 11.475 40.283 46.317 1.00 14.37 102 VAL D C 1
ATOM 9133 O O . VAL D 1 102 ? 12.176 39.299 46.537 1.00 14.70 102 VAL D O 1
ATOM 9137 N N . TRP D 1 103 ? 10.787 40.508 45.210 1.00 13.74 103 TRP D N 1
ATOM 9138 C CA . TRP D 1 103 ? 10.885 39.719 43.965 1.00 13.71 103 TRP D CA 1
ATOM 9139 C C . TRP D 1 103 ? 11.614 40.593 42.945 1.00 14.40 103 TRP D C 1
ATOM 9140 O O . TRP D 1 103 ? 10.994 41.514 42.383 1.00 13.69 103 TRP D O 1
ATOM 9151 N N . LEU D 1 104 ? 12.913 40.373 42.773 1.00 15.33 104 LEU D N 1
ATOM 9152 C CA . LEU D 1 104 ? 13.746 41.274 41.944 1.00 16.03 104 LEU D CA 1
ATOM 9153 C C . LEU D 1 104 ? 13.970 40.618 40.589 1.00 16.37 104 LEU D C 1
ATOM 9154 O O . LEU D 1 104 ? 14.455 39.484 40.567 1.00 17.04 104 LEU D O 1
ATOM 9159 N N . GLU D 1 105 ? 13.687 41.329 39.504 1.00 16.30 105 GLU D N 1
ATOM 9160 C CA . GLU D 1 105 ? 14.015 40.820 38.151 1.00 17.36 105 GLU D CA 1
ATOM 9161 C C . GLU D 1 105 ? 15.530 40.704 38.015 1.00 17.88 105 GLU D C 1
ATOM 9162 O O . GLU D 1 105 ? 16.246 41.517 38.598 1.00 17.34 105 GLU D O 1
ATOM 9168 N N . LYS D 1 106 ? 15.996 39.729 37.244 1.00 18.90 106 LYS D N 1
ATOM 9169 C CA . LYS D 1 106 ? 17.436 39.576 36.928 1.00 20.61 106 LYS D CA 1
ATOM 9170 C C . LYS D 1 106 ? 17.866 40.682 35.966 1.00 21.54 106 LYS D C 1
ATOM 9171 O O . LYS D 1 106 ? 17.029 41.351 35.355 1.00 20.70 106 LYS D O 1
ATOM 9177 N N . PRO D 1 107 ? 19.190 40.942 35.857 1.00 23.92 107 PRO D N 1
ATOM 9178 C CA . PRO D 1 107 ? 20.156 40.487 36.858 1.00 23.91 107 PRO D CA 1
ATOM 9179 C C . PRO D 1 107 ? 20.016 41.349 38.122 1.00 22.76 107 PRO D C 1
ATOM 9180 O O . PRO D 1 107 ? 19.282 42.311 38.092 1.00 24.84 107 PRO D O 1
ATOM 9184 N N . MET D 1 108 ? 20.707 40.991 39.206 1.00 21.80 108 MET D N 1
ATOM 9185 C CA . MET D 1 108 ? 20.608 41.701 40.508 1.00 20.82 108 MET D CA 1
ATOM 9186 C C . MET D 1 108 ? 20.954 43.182 40.333 1.00 21.47 108 MET D C 1
ATOM 9187 O O . MET D 1 108 ? 20.163 44.021 40.784 1.00 22.24 108 MET D O 1
ATOM 9192 N N . ALA D 1 109 ? 22.102 43.485 39.733 1.00 21.52 109 ALA D N 1
ATOM 9193 C CA . ALA D 1 109 ? 22.607 44.863 39.550 1.00 21.84 109 ALA D CA 1
ATOM 9194 C C . ALA D 1 109 ? 23.608 44.862 38.398 1.00 22.24 109 ALA D C 1
ATOM 9195 O O . ALA D 1 109 ? 23.754 43.815 37.740 1.00 23.28 109 ALA D O 1
ATOM 9197 N N . LEU D 1 110 ? 24.277 45.984 38.152 1.00 23.86 110 LEU D N 1
ATOM 9198 C CA . LEU D 1 110 ? 25.241 46.100 37.028 1.00 23.94 110 LEU D CA 1
ATOM 9199 C C . LEU D 1 110 ? 26.609 45.543 37.415 1.00 24.60 110 LEU D C 1
ATOM 9200 O O . LEU D 1 110 ? 27.338 45.145 36.492 1.00 24.10 110 LEU D O 1
ATOM 9205 N N . SER D 1 111 ? 26.958 45.514 38.704 1.00 24.15 111 SER D N 1
ATOM 9206 C CA . SER D 1 111 ? 28.299 45.072 39.163 1.00 23.82 111 SER D CA 1
ATOM 9207 C C . SER D 1 111 ? 28.181 44.037 40.280 1.00 23.46 111 SER D C 1
ATOM 9208 O O . SER D 1 111 ? 27.144 44.001 40.961 1.00 24.00 111 SER D O 1
ATOM 9211 N N . VAL D 1 112 ? 29.238 43.254 40.476 1.00 23.21 112 VAL D N 1
ATOM 9212 C CA . VAL D 1 112 ? 29.378 42.339 41.642 1.00 23.45 112 VAL D CA 1
ATOM 9213 C C . VAL D 1 112 ? 29.315 43.183 42.923 1.00 23.45 112 VAL D C 1
ATOM 9214 O O . VAL D 1 112 ? 28.662 42.746 43.881 1.00 23.85 112 VAL D O 1
ATOM 9218 N N . GLU D 1 113 ? 29.947 44.359 42.930 1.00 25.02 113 GLU D N 1
ATOM 9219 C CA . GLU D 1 113 ? 30.012 45.227 44.138 1.00 25.49 113 GLU D CA 1
ATOM 9220 C C . GLU D 1 113 ? 28.591 45.638 44.558 1.00 24.09 113 GLU D C 1
ATOM 9221 O O . GLU D 1 113 ? 28.302 45.592 45.767 1.00 23.18 113 GLU D O 1
ATOM 9227 N N . ASP D 1 114 ? 27.719 46.010 43.618 1.00 23.09 114 ASP D N 1
ATOM 9228 C CA . ASP D 1 114 ? 26.326 46.386 43.973 1.00 23.33 114 ASP D CA 1
ATOM 9229 C C . ASP D 1 114 ? 25.590 45.135 44.472 1.00 21.24 114 ASP D C 1
ATOM 9230 O O . ASP D 1 114 ? 24.886 45.230 45.490 1.00 19.27 114 ASP D O 1
ATOM 9235 N N . ALA D 1 115 ? 25.779 43.985 43.821 1.00 20.32 115 ALA D N 1
ATOM 9236 C CA . ALA D 1 115 ? 25.109 42.726 44.214 1.00 19.78 115 ALA D CA 1
ATOM 9237 C C . ALA D 1 115 ? 25.563 42.318 45.624 1.00 19.99 115 ALA D C 1
ATOM 9238 O O . ALA D 1 115 ? 24.733 41.797 46.386 1.00 19.42 115 ALA D O 1
ATOM 9240 N N . GLN D 1 116 ? 26.837 42.533 45.962 1.00 19.83 116 GLN D N 1
ATOM 9241 C CA . GLN D 1 116 ? 27.384 42.187 47.301 1.00 21.02 116 GLN D CA 1
ATOM 9242 C C . GLN D 1 116 ? 26.676 43.014 48.373 1.00 20.33 116 GLN D C 1
ATOM 9243 O O . GLN D 1 116 ? 26.323 42.447 49.426 1.00 20.76 116 GLN D O 1
ATOM 9249 N N . ALA D 1 117 ? 26.508 44.310 48.114 1.00 20.04 117 ALA D N 1
ATOM 9250 C CA . ALA D 1 117 ? 25.850 45.254 49.046 1.00 19.49 117 ALA D CA 1
ATOM 9251 C C . ALA D 1 117 ? 24.399 44.805 49.251 1.00 19.72 117 ALA D C 1
ATOM 9252 O O . ALA D 1 117 ? 23.943 44.762 50.413 1.00 19.75 117 ALA D O 1
ATOM 9254 N N . MET D 1 118 ? 23.718 44.420 48.168 1.00 19.04 118 MET D N 1
ATOM 9255 C CA . MET D 1 118 ? 22.297 43.979 48.211 1.00 18.57 118 MET D CA 1
ATOM 9256 C C . MET D 1 118 ? 22.208 42.671 49.001 1.00 18.60 118 MET D C 1
ATOM 9257 O O . MET D 1 118 ? 21.251 42.503 49.785 1.00 19.10 118 MET D O 1
ATOM 9262 N N . GLU D 1 119 ? 23.177 41.772 48.815 1.00 18.47 119 GLU D N 1
ATOM 9263 C CA . GLU D 1 119 ? 23.198 40.455 49.496 1.00 18.74 119 GLU D CA 1
ATOM 9264 C C . GLU D 1 119 ? 23.279 40.677 51.012 1.00 18.78 119 GLU D C 1
ATOM 9265 O O . GLU D 1 119 ? 22.541 39.995 51.744 1.00 18.86 119 GLU D O 1
ATOM 9271 N N . ALA D 1 120 ? 24.130 41.602 51.457 1.00 19.63 120 ALA D N 1
ATOM 9272 C CA . ALA D 1 120 ? 24.308 41.941 52.891 1.00 20.92 120 ALA D CA 1
ATOM 9273 C C . ALA D 1 120 ? 23.021 42.575 53.434 1.00 21.64 120 ALA D C 1
ATOM 9274 O O . ALA D 1 120 ? 22.610 42.232 54.565 1.00 21.40 120 ALA D O 1
ATOM 9276 N N . ALA D 1 121 ? 22.394 43.463 52.661 1.00 21.47 121 ALA D N 1
ATOM 9277 C CA . ALA D 1 121 ? 21.136 44.149 53.047 1.00 20.78 121 ALA D CA 1
ATOM 9278 C C . ALA D 1 121 ? 20.003 43.126 53.209 1.00 22.17 121 ALA D C 1
ATOM 9279 O O . ALA D 1 121 ? 19.182 43.287 54.139 1.00 21.93 121 ALA D O 1
ATOM 9281 N N . ALA D 1 122 ? 19.945 42.100 52.349 1.00 21.51 122 ALA D N 1
ATOM 9282 C CA . ALA D 1 122 ? 18.914 41.041 52.430 1.00 22.59 122 ALA D CA 1
ATOM 9283 C C . ALA D 1 122 ? 19.110 40.231 53.717 1.00 23.27 122 ALA D C 1
ATOM 9284 O O . ALA D 1 122 ? 18.110 39.965 54.410 1.00 25.09 122 ALA D O 1
ATOM 9286 N N . ARG D 1 123 ? 20.346 39.868 54.047 1.00 23.62 123 ARG D N 1
ATOM 9287 C CA . ARG D 1 123 ? 20.618 39.076 55.275 1.00 26.93 123 ARG D CA 1
ATOM 9288 C C . ARG D 1 123 ? 20.165 39.888 56.499 1.00 27.41 123 ARG D C 1
ATOM 9289 O O . ARG D 1 123 ? 19.455 39.321 57.357 1.00 29.01 123 ARG D O 1
ATOM 9297 N N . ALA D 1 124 ? 20.500 41.177 56.548 1.00 27.90 124 ALA D N 1
ATOM 9298 C CA . ALA D 1 124 ? 20.186 42.071 57.690 1.00 28.57 124 ALA D CA 1
ATOM 9299 C C . ALA D 1 124 ? 18.667 42.251 57.850 1.00 29.52 124 ALA D C 1
ATOM 9300 O O . ALA D 1 124 ? 18.222 42.450 58.995 1.00 28.18 124 ALA D O 1
ATOM 9302 N N . SER D 1 125 ? 17.890 42.196 56.761 1.00 29.96 125 SER D N 1
ATOM 9303 C CA . SER D 1 125 ? 16.450 42.576 56.754 1.00 30.31 125 SER D CA 1
ATOM 9304 C C . SER D 1 125 ? 15.567 41.461 57.324 1.00 30.66 125 SER D C 1
ATOM 9305 O O . SER D 1 125 ? 14.436 41.778 57.738 1.00 30.58 125 SER D O 1
ATOM 9308 N N . ASP D 1 126 ? 16.024 40.206 57.288 1.00 28.92 126 ASP D N 1
ATOM 9309 C CA . ASP D 1 126 ? 15.203 39.023 57.655 1.00 29.03 126 ASP D CA 1
ATOM 9310 C C . ASP D 1 126 ? 13.904 38.995 56.834 1.00 27.19 126 ASP D C 1
ATOM 9311 O O . ASP D 1 126 ? 12.871 38.540 57.354 1.00 27.65 126 ASP D O 1
ATOM 9316 N N . ARG D 1 127 ? 13.943 39.464 55.591 1.00 24.57 127 ARG D N 1
ATOM 9317 C CA . ARG D 1 127 ? 12.811 39.314 54.648 1.00 23.43 127 ARG D CA 1
ATOM 9318 C C . ARG D 1 127 ? 13.216 38.291 53.594 1.00 21.79 127 ARG D C 1
ATOM 9319 O O . ARG D 1 127 ? 14.425 38.074 53.413 1.00 21.50 127 ARG D O 1
ATOM 9327 N N . ARG D 1 128 ? 12.229 37.726 52.910 1.00 20.06 128 ARG D N 1
ATOM 9328 C CA . ARG D 1 128 ? 12.459 36.770 51.807 1.00 19.59 128 ARG D CA 1
ATOM 9329 C C . ARG D 1 128 ? 12.809 37.562 50.550 1.00 18.52 128 ARG D C 1
ATOM 9330 O O . ARG D 1 128 ? 12.248 38.655 50.333 1.00 17.95 128 ARG D O 1
ATOM 9338 N N . THR D 1 129 ? 13.706 37.003 49.745 1.00 17.38 129 THR D N 1
ATOM 9339 C CA . THR D 1 129 ? 14.080 37.534 48.419 1.00 17.36 129 THR D CA 1
ATOM 9340 C C . THR D 1 129 ? 14.072 36.379 47.426 1.00 17.50 129 THR D C 1
ATOM 9341 O O . THR D 1 129 ? 14.352 35.232 47.827 1.00 16.29 129 THR D O 1
ATOM 9345 N N . ILE D 1 130 ? 13.723 36.685 46.191 1.00 16.77 130 ILE D N 1
ATOM 9346 C CA . ILE D 1 130 ? 13.899 35.764 45.043 1.00 16.85 130 ILE D CA 1
ATOM 9347 C C . ILE D 1 130 ? 14.241 36.624 43.832 1.00 17.18 130 ILE D C 1
ATOM 9348 O O . ILE D 1 130 ? 13.771 37.771 43.763 1.00 17.09 130 ILE D O 1
ATOM 9353 N N . ILE D 1 131 ? 15.033 36.078 42.915 1.00 16.63 131 ILE D N 1
ATOM 9354 C CA . ILE D 1 131 ? 15.364 36.728 41.616 1.00 16.62 131 ILE D CA 1
ATOM 9355 C C . ILE D 1 131 ? 14.624 35.995 40.486 1.00 16.59 131 ILE D C 1
ATOM 9356 O O . ILE D 1 131 ? 14.530 34.750 40.549 1.00 15.86 131 ILE D O 1
ATOM 9361 N N . GLY D 1 132 ? 14.151 36.758 39.488 1.00 16.48 132 GLY D N 1
ATOM 9362 C CA . GLY D 1 132 ? 13.232 36.352 38.398 1.00 16.72 132 GLY D CA 1
ATOM 9363 C C . GLY D 1 132 ? 13.841 35.464 37.308 1.00 17.80 132 GLY D C 1
ATOM 9364 O O . GLY D 1 132 ? 13.651 35.748 36.070 1.00 19.64 132 GLY D O 1
ATOM 9365 N N . TYR D 1 133 ? 14.422 34.338 37.700 1.00 16.04 133 TYR D N 1
ATOM 9366 C CA . TYR D 1 133 ? 15.022 33.360 36.765 1.00 15.06 133 TYR D CA 1
ATOM 9367 C C . TYR D 1 133 ? 13.915 32.423 36.296 1.00 14.99 133 TYR D C 1
ATOM 9368 O O . TYR D 1 133 ? 13.844 31.266 36.715 1.00 15.27 133 TYR D O 1
ATOM 9377 N N . ASN D 1 134 ? 13.049 32.927 35.428 1.00 14.81 134 ASN D N 1
ATOM 9378 C CA . ASN D 1 134 ? 11.781 32.210 35.172 1.00 15.38 134 ASN D CA 1
ATOM 9379 C C . ASN D 1 134 ? 12.027 30.923 34.377 1.00 13.70 134 ASN D C 1
ATOM 9380 O O . ASN D 1 134 ? 11.131 30.092 34.404 1.00 13.45 134 ASN D O 1
ATOM 9385 N N . TYR D 1 135 ? 13.181 30.715 33.738 1.00 13.18 135 TYR D N 1
ATOM 9386 C CA . TYR D 1 135 ? 13.401 29.475 32.948 1.00 13.32 135 TYR D CA 1
ATOM 9387 C C . TYR D 1 135 ? 13.686 28.291 33.880 1.00 13.58 135 TYR D C 1
ATOM 9388 O O . TYR D 1 135 ? 13.640 27.139 33.399 1.00 14.41 135 TYR D O 1
ATOM 9397 N N . THR D 1 136 ? 13.887 28.533 35.180 1.00 13.49 136 THR D N 1
ATOM 9398 C CA . THR D 1 136 ? 14.010 27.452 36.188 1.00 13.39 136 THR D CA 1
ATOM 9399 C C . THR D 1 136 ? 12.626 26.994 36.658 1.00 13.30 136 THR D C 1
ATOM 9400 O O . THR D 1 136 ? 12.592 26.124 37.541 1.00 13.63 136 THR D O 1
ATOM 9404 N N . ARG D 1 137 ? 11.530 27.553 36.121 1.00 13.18 137 ARG D N 1
ATOM 9405 C CA . ARG D 1 137 ? 10.174 27.312 36.678 1.00 13.04 137 ARG D CA 1
ATOM 9406 C C . ARG D 1 137 ? 9.314 26.434 35.769 1.00 12.82 137 ARG D C 1
ATOM 9407 O O . ARG D 1 137 ? 8.215 26.060 36.213 1.00 13.39 137 ARG D O 1
ATOM 9415 N N . SER D 1 138 ? 9.749 26.110 34.551 1.00 12.48 138 SER D N 1
ATOM 9416 C CA . SER D 1 138 ? 8.926 25.269 33.650 1.00 12.34 138 SER D CA 1
ATOM 9417 C C . SER D 1 138 ? 8.757 23.887 34.267 1.00 12.22 138 SER D C 1
ATOM 9418 O O . SER D 1 138 ? 9.672 23.360 34.902 1.00 12.01 138 SER D O 1
ATOM 9421 N N . PRO D 1 139 ? 7.594 23.239 34.060 1.00 11.69 139 PRO D N 1
ATOM 9422 C CA . PRO D 1 139 ? 7.437 21.837 34.454 1.00 11.85 139 PRO D CA 1
ATOM 9423 C C . PRO D 1 139 ? 8.541 20.952 33.848 1.00 11.68 139 PRO D C 1
ATOM 9424 O O . PRO D 1 139 ? 9.048 20.083 34.539 1.00 11.75 139 PRO D O 1
ATOM 9428 N N . ALA D 1 140 ? 8.938 21.202 32.599 1.00 12.02 140 ALA D N 1
ATOM 9429 C CA . ALA D 1 140 ? 9.974 20.377 31.930 1.00 11.92 140 ALA D CA 1
ATOM 9430 C C . ALA D 1 140 ? 11.305 20.516 32.675 1.00 12.07 140 ALA D C 1
ATOM 9431 O O . ALA D 1 140 ? 11.964 19.493 32.935 1.00 11.87 140 ALA D O 1
ATOM 9433 N N . PHE D 1 141 ? 11.716 21.738 32.996 1.00 12.33 141 PHE D N 1
ATOM 9434 C CA . PHE D 1 141 ? 13.012 21.969 33.673 1.00 12.49 141 PHE D CA 1
ATOM 9435 C C . PHE D 1 141 ? 12.980 21.329 35.061 1.00 12.54 141 PHE D C 1
ATOM 9436 O O . PHE D 1 141 ? 13.928 20.614 35.451 1.00 12.42 141 PHE D O 1
ATOM 9444 N N . ARG D 1 142 ? 11.916 21.590 35.816 1.00 12.50 142 ARG D N 1
ATOM 9445 C CA . ARG D 1 142 ? 11.789 21.061 37.196 1.00 12.67 142 ARG D CA 1
ATOM 9446 C C . ARG D 1 142 ? 11.765 19.529 37.138 1.00 12.69 142 ARG D C 1
ATOM 9447 O O . ARG D 1 142 ? 12.364 18.886 38.025 1.00 12.58 142 ARG D O 1
ATOM 9455 N N . ALA D 1 143 ? 11.111 18.948 36.134 1.00 12.62 143 ALA D N 1
ATOM 9456 C CA . ALA D 1 143 ? 11.069 17.484 35.918 1.00 12.49 143 ALA D CA 1
ATOM 9457 C C . ALA D 1 143 ? 12.482 16.954 35.650 1.00 12.55 143 ALA D C 1
ATOM 9458 O O . ALA D 1 143 ? 12.819 15.869 36.156 1.00 12.70 143 ALA D O 1
ATOM 9460 N N . ALA D 1 144 ? 13.278 17.672 34.862 1.00 12.22 144 ALA D N 1
ATOM 9461 C CA . ALA D 1 144 ? 14.666 17.281 34.534 1.00 12.39 144 ALA D CA 1
ATOM 9462 C C . ALA D 1 144 ? 15.514 17.289 35.808 1.00 12.40 144 ALA D C 1
ATOM 9463 O O . ALA D 1 144 ? 16.298 16.351 36.019 1.00 12.56 144 ALA D O 1
ATOM 9465 N N . VAL D 1 145 ? 15.366 18.309 36.642 1.00 12.36 145 VAL D N 1
ATOM 9466 C CA . VAL D 1 145 ? 16.149 18.383 37.907 1.00 12.70 145 VAL D CA 1
ATOM 9467 C C . VAL D 1 145 ? 15.795 17.165 38.764 1.00 12.78 145 VAL D C 1
ATOM 9468 O O . VAL D 1 145 ? 16.724 16.536 39.317 1.00 12.83 145 VAL D O 1
ATOM 9472 N N . ASP D 1 146 ? 14.513 16.828 38.870 1.00 13.01 146 ASP D N 1
ATOM 9473 C CA . ASP D 1 146 ? 14.076 15.666 39.692 1.00 14.26 146 ASP D CA 1
ATOM 9474 C C . ASP D 1 146 ? 14.591 14.361 39.076 1.00 14.07 146 ASP D C 1
ATOM 9475 O O . ASP D 1 146 ? 15.058 13.500 39.834 1.00 14.08 146 ASP D O 1
ATOM 9480 N N . LEU D 1 147 ? 14.541 14.219 37.750 1.00 13.29 147 LEU D N 1
ATOM 9481 C CA . LEU D 1 147 ? 15.054 12.993 37.090 1.00 13.28 147 LEU D CA 1
ATOM 9482 C C . LEU D 1 147 ? 16.550 12.841 37.393 1.00 13.14 147 LEU D C 1
ATOM 9483 O O . LEU D 1 147 ? 16.982 11.715 37.706 1.00 13.60 147 LEU D O 1
ATOM 9488 N N . ILE D 1 148 ? 17.323 13.921 37.321 1.00 12.75 148 ILE D N 1
ATOM 9489 C CA . ILE D 1 148 ? 18.778 13.861 37.642 1.00 13.56 148 ILE D CA 1
ATOM 9490 C C . ILE D 1 148 ? 18.944 13.447 39.106 1.00 13.78 148 ILE D C 1
ATOM 9491 O O . ILE D 1 148 ? 19.781 12.564 39.385 1.00 14.05 148 ILE D O 1
ATOM 9496 N N . ALA D 1 149 ? 18.170 14.049 40.004 1.00 14.39 149 ALA D N 1
ATOM 9497 C CA . ALA D 1 149 ? 18.251 13.772 41.458 1.00 15.03 149 ALA D CA 1
ATOM 9498 C C . ALA D 1 149 ? 17.963 12.297 41.728 1.00 15.40 149 ALA D C 1
ATOM 9499 O O . ALA D 1 149 ? 18.570 11.747 42.676 1.00 15.64 149 ALA D O 1
ATOM 9501 N N . GLU D 1 150 ? 17.083 11.685 40.930 1.00 15.56 150 GLU D N 1
ATOM 9502 C CA . GLU D 1 150 ? 16.615 10.283 41.089 1.00 15.99 150 GLU D CA 1
ATOM 9503 C C . GLU D 1 150 ? 17.540 9.281 40.389 1.00 15.43 150 GLU D C 1
ATOM 9504 O O . GLU D 1 150 ? 17.203 8.090 40.426 1.00 16.12 150 GLU D O 1
ATOM 9510 N N . GLY D 1 151 ? 18.621 9.738 39.749 1.00 14.91 151 GLY D N 1
ATOM 9511 C CA . GLY D 1 151 ? 19.613 8.860 39.102 1.00 14.56 151 GLY D CA 1
ATOM 9512 C C . GLY D 1 151 ? 19.191 8.420 37.711 1.00 14.77 151 GLY D C 1
ATOM 9513 O O . GLY D 1 151 ? 19.789 7.462 37.184 1.00 14.57 151 GLY D O 1
ATOM 9514 N N . ALA D 1 152 ? 18.209 9.088 37.098 1.00 14.38 152 ALA D N 1
ATOM 9515 C CA . ALA D 1 152 ? 17.654 8.676 35.788 1.00 14.14 152 ALA D CA 1
ATOM 9516 C C . ALA D 1 152 ? 18.747 8.670 34.717 1.00 13.90 152 ALA D C 1
ATOM 9517 O O . ALA D 1 152 ? 18.607 7.902 33.754 1.00 14.47 152 ALA D O 1
ATOM 9519 N N . ILE D 1 153 ? 19.785 9.499 34.834 1.00 13.60 153 ILE D N 1
ATOM 9520 C CA . ILE D 1 153 ? 20.875 9.522 33.811 1.00 13.75 153 ILE D CA 1
ATOM 9521 C C . ILE D 1 153 ? 22.210 9.186 34.473 1.00 13.93 153 ILE D C 1
ATOM 9522 O O . ILE D 1 153 ? 23.266 9.481 33.890 1.00 13.21 153 ILE D O 1
ATOM 9527 N N . GLY D 1 154 ? 22.173 8.573 35.654 1.00 13.79 154 GLY D N 1
ATOM 9528 C CA . GLY D 1 154 ? 23.414 8.249 36.379 1.00 14.07 154 GLY D CA 1
ATOM 9529 C C . GLY D 1 154 ? 24.121 9.507 36.845 1.00 14.46 154 GLY D C 1
ATOM 9530 O O . GLY D 1 154 ? 23.448 10.462 37.264 1.00 14.38 154 GLY D O 1
ATOM 9531 N N . ARG D 1 155 ? 25.447 9.522 36.747 1.00 14.55 155 ARG D N 1
ATOM 9532 C CA . ARG D 1 155 ? 26.303 10.656 37.171 1.00 15.43 155 ARG D CA 1
ATOM 9533 C C . ARG D 1 155 ? 26.470 11.609 35.991 1.00 15.00 155 ARG D C 1
ATOM 9534 O O . ARG D 1 155 ? 26.880 11.160 34.928 1.00 14.78 155 ARG D O 1
ATOM 9542 N N . PRO D 1 156 ? 26.169 12.923 36.108 1.00 15.46 156 PRO D N 1
ATOM 9543 C CA . PRO D 1 156 ? 26.476 13.864 35.024 1.00 14.50 156 PRO D CA 1
ATOM 9544 C C . PRO D 1 156 ? 27.973 13.860 34.692 1.00 14.38 156 PRO D C 1
ATOM 9545 O O . PRO D 1 156 ? 28.788 13.866 35.610 1.00 14.69 156 PRO D O 1
ATOM 9549 N N . ILE D 1 157 ? 28.301 13.822 33.396 1.00 13.87 157 ILE D N 1
ATOM 9550 C CA . ILE D 1 157 ? 29.706 13.834 32.895 1.00 14.08 157 ILE D CA 1
ATOM 9551 C C . ILE D 1 157 ? 29.940 15.039 31.982 1.00 13.65 157 ILE D C 1
ATOM 9552 O O . ILE D 1 157 ? 31.107 15.373 31.750 1.00 13.66 157 ILE D O 1
ATOM 9557 N N . HIS D 1 158 ? 28.887 15.678 31.471 1.00 13.17 158 HIS D N 1
ATOM 9558 C CA . HIS D 1 158 ? 29.062 16.876 30.618 1.00 12.60 158 HIS D CA 1
ATOM 9559 C C . HIS D 1 158 ? 27.787 17.707 30.582 1.00 12.34 158 HIS D C 1
ATOM 9560 O O . HIS D 1 158 ? 26.694 17.137 30.542 1.00 12.69 158 HIS D O 1
ATOM 9567 N N . PHE D 1 159 ? 27.957 19.019 30.596 1.00 12.21 159 PHE D N 1
ATOM 9568 C CA . PHE D 1 159 ? 26.867 19.990 30.373 1.00 11.97 159 PHE D CA 1
ATOM 9569 C C . PHE D 1 159 ? 27.182 20.760 29.101 1.00 11.95 159 PHE D C 1
ATOM 9570 O O . PHE D 1 159 ? 28.314 21.222 28.969 1.00 11.90 159 PHE D O 1
ATOM 9578 N N . ARG D 1 160 ? 26.193 20.942 28.228 1.00 12.14 160 ARG D N 1
ATOM 9579 C CA . ARG D 1 160 ? 26.347 21.884 27.093 1.00 12.51 160 ARG D CA 1
ATOM 9580 C C . ARG D 1 160 ? 25.101 22.752 27.025 1.00 12.28 160 ARG D C 1
ATOM 9581 O O . ARG D 1 160 ? 23.997 22.189 26.912 1.00 12.90 160 ARG D O 1
ATOM 9589 N N . GLY D 1 161 ? 25.287 24.063 27.110 1.00 11.56 161 GLY D N 1
ATOM 9590 C CA . GLY D 1 161 ? 24.171 25.016 27.159 1.00 11.38 161 GLY D CA 1
ATOM 9591 C C . GLY D 1 161 ? 24.427 26.210 26.268 1.00 11.81 161 GLY D C 1
ATOM 9592 O O . GLY D 1 161 ? 25.595 26.621 26.121 1.00 11.67 161 GLY D O 1
ATOM 9593 N N . MET D 1 162 ? 23.364 26.741 25.681 1.00 11.84 162 MET D N 1
ATOM 9594 C CA . MET D 1 162 ? 23.421 27.952 24.840 1.00 12.45 162 MET D CA 1
ATOM 9595 C C . MET D 1 162 ? 22.200 28.808 25.161 1.00 12.12 162 MET D C 1
ATOM 9596 O O . MET D 1 162 ? 21.208 28.281 25.670 1.00 11.93 162 MET D O 1
ATOM 9601 N N . TYR D 1 163 ? 22.271 30.095 24.877 1.00 11.48 163 TYR D N 1
ATOM 9602 C CA . TYR D 1 163 ? 21.068 30.952 24.913 1.00 11.36 163 TYR D CA 1
ATOM 9603 C C . TYR D 1 163 ? 21.224 31.972 23.799 1.00 11.11 163 TYR D C 1
ATOM 9604 O O . TYR D 1 163 ? 21.905 33.002 24.002 1.00 11.20 163 TYR D O 1
ATOM 9613 N N . ASP D 1 164 ? 20.638 31.631 22.656 1.00 11.09 164 ASP D N 1
ATOM 9614 C CA . ASP D 1 164 ? 20.688 32.458 21.429 1.00 11.24 164 ASP D CA 1
ATOM 9615 C C . ASP D 1 164 ? 19.375 33.217 21.253 1.00 11.16 164 ASP D C 1
ATOM 9616 O O . ASP D 1 164 ? 18.311 32.592 21.328 1.00 11.12 164 ASP D O 1
ATOM 9621 N N . GLU D 1 165 ? 19.475 34.525 21.022 1.00 11.34 165 GLU D N 1
ATOM 9622 C CA . GLU D 1 165 ? 18.374 35.380 20.519 1.00 11.58 165 GLU D CA 1
ATOM 9623 C C . GLU D 1 165 ? 18.954 36.338 19.483 1.00 11.60 165 GLU D C 1
ATOM 9624 O O . GLU D 1 165 ? 20.180 36.455 19.403 1.00 11.44 165 GLU D O 1
ATOM 9630 N N . ASP D 1 166 ? 18.102 37.010 18.713 1.00 12.09 166 ASP D N 1
ATOM 9631 C CA . ASP D 1 166 ? 18.603 37.905 17.641 1.00 12.21 166 ASP D CA 1
ATOM 9632 C C . ASP D 1 166 ? 18.059 39.328 17.804 1.00 12.82 166 ASP D C 1
ATOM 9633 O O . ASP D 1 166 ? 18.075 40.061 16.803 1.00 12.90 166 ASP D O 1
ATOM 9638 N N . TYR D 1 167 ? 17.635 39.734 19.005 1.00 13.59 167 TYR D N 1
ATOM 9639 C CA . TYR D 1 167 ? 16.977 41.051 19.214 1.00 14.60 167 TYR D CA 1
ATOM 9640 C C . TYR D 1 167 ? 17.956 42.202 18.928 1.00 15.66 167 TYR D C 1
ATOM 9641 O O . TYR D 1 167 ? 17.442 43.307 18.691 1.00 16.45 167 TYR D O 1
ATOM 9650 N N . MET D 1 168 ? 19.279 41.980 18.904 1.00 15.92 168 MET D N 1
ATOM 9651 C CA . MET D 1 168 ? 20.263 43.048 18.563 1.00 17.61 168 MET D CA 1
ATOM 9652 C C . MET D 1 168 ? 20.943 42.774 17.220 1.00 16.41 168 MET D C 1
ATOM 9653 O O . MET D 1 168 ? 21.903 43.499 16.894 1.00 16.11 168 MET D O 1
ATOM 9658 N N . ALA D 1 169 ? 20.490 41.794 16.440 1.00 15.96 169 ALA D N 1
ATOM 9659 C CA . ALA D 1 169 ? 21.186 41.393 15.195 1.00 15.86 169 ALA D CA 1
ATOM 9660 C C . ALA D 1 169 ? 21.147 42.529 14.165 1.00 16.95 169 ALA D C 1
ATOM 9661 O O . ALA D 1 169 ? 22.089 42.634 13.367 1.00 17.19 169 ALA D O 1
ATOM 9663 N N . ASP D 1 170 ? 20.083 43.328 14.164 1.00 17.99 170 ASP D N 1
ATOM 9664 C CA . ASP D 1 170 ? 19.900 44.439 13.196 1.00 20.16 170 ASP D CA 1
ATOM 9665 C C . ASP D 1 170 ? 20.899 45.540 13.542 1.00 19.10 170 ASP D C 1
ATOM 9666 O O . ASP D 1 170 ? 20.820 46.139 14.613 1.00 19.09 170 ASP D O 1
ATOM 9671 N N . PRO D 1 171 ? 21.884 45.832 12.662 1.00 20.47 171 PRO D N 1
ATOM 9672 C CA . PRO D 1 171 ? 22.892 46.846 12.963 1.00 20.61 171 PRO D CA 1
ATOM 9673 C C . PRO D 1 171 ? 22.331 48.278 13.020 1.00 22.04 171 PRO D C 1
ATOM 9674 O O . PRO D 1 171 ? 23.021 49.141 13.542 1.00 21.30 171 PRO D O 1
ATOM 9678 N N . ASP D 1 172 ? 21.120 48.500 12.495 1.00 22.71 172 ASP D N 1
ATOM 9679 C CA . ASP D 1 172 ? 20.461 49.834 12.470 1.00 24.79 172 ASP D CA 1
ATOM 9680 C C . ASP D 1 172 ? 19.790 50.117 13.814 1.00 23.99 172 ASP D C 1
ATOM 9681 O O . ASP D 1 172 ? 19.407 51.281 14.035 1.00 23.11 172 ASP D O 1
ATOM 9686 N N . LEU D 1 173 ? 19.591 49.105 14.664 1.00 22.81 173 LEU D N 1
ATOM 9687 C CA . LEU D 1 173 ? 18.945 49.337 15.976 1.00 23.55 173 LEU D CA 1
ATOM 9688 C C . LEU D 1 173 ? 19.792 50.356 16.722 1.00 22.68 173 LEU D C 1
ATOM 9689 O O . LEU D 1 173 ? 21.007 50.202 16.820 1.00 20.90 173 LEU D O 1
ATOM 9694 N N . PRO D 1 174 ? 19.188 51.457 17.218 1.00 23.61 174 PRO D N 1
ATOM 9695 C CA . PRO D 1 174 ? 19.963 52.539 17.816 1.00 24.04 174 PRO D CA 1
ATOM 9696 C C . PRO D 1 174 ? 20.738 52.150 19.079 1.00 22.96 174 PRO D C 1
ATOM 9697 O O . PRO D 1 174 ? 20.373 51.215 19.780 1.00 23.39 174 PRO D O 1
ATOM 9701 N N . TRP D 1 175 ? 21.798 52.908 19.327 1.00 21.77 175 TRP D N 1
ATOM 9702 C CA . TRP D 1 175 ? 22.599 52.868 20.569 1.00 21.98 175 TRP D CA 1
ATOM 9703 C C . TRP D 1 175 ? 21.677 53.179 21.749 1.00 22.38 175 TRP D C 1
ATOM 9704 O O . TRP D 1 175 ? 20.655 53.867 21.555 1.00 21.66 175 TRP D O 1
ATOM 9715 N N . SER D 1 176 ? 22.019 52.673 22.927 1.00 22.90 176 SER D N 1
ATOM 9716 C CA . SER D 1 176 ? 21.299 52.985 24.181 1.00 24.00 176 SER D CA 1
ATOM 9717 C C . SER D 1 176 ? 22.257 52.855 25.360 1.00 24.26 176 SER D C 1
ATOM 9718 O O . SER D 1 176 ? 23.326 52.234 25.209 1.00 23.37 176 SER D O 1
ATOM 9721 N N . TRP D 1 177 ? 21.855 53.398 26.505 1.00 24.10 177 TRP D N 1
ATOM 9722 C CA . TRP D 1 177 ? 22.615 53.324 27.777 1.00 25.27 177 TRP D CA 1
ATOM 9723 C C . TRP D 1 177 ? 22.933 51.870 28.121 1.00 23.31 177 TRP D C 1
ATOM 9724 O O . TRP D 1 177 ? 23.972 51.630 28.742 1.00 23.30 177 TRP D O 1
ATOM 9735 N N . ALA D 1 178 ? 22.066 50.936 27.740 1.00 23.29 178 ALA D N 1
ATOM 9736 C CA . ALA D 1 178 ? 22.238 49.498 28.040 1.00 23.07 178 ALA D CA 1
ATOM 9737 C C . ALA D 1 178 ? 23.503 48.950 27.359 1.00 22.70 178 ALA D C 1
ATOM 9738 O O . ALA D 1 178 ? 23.958 47.872 27.770 1.00 22.77 178 ALA D O 1
ATOM 9740 N N . LEU D 1 179 ? 24.063 49.656 26.368 1.00 21.68 179 LEU D N 1
ATOM 9741 C CA . LEU D 1 179 ? 25.256 49.187 25.610 1.00 21.47 179 LEU D CA 1
ATOM 9742 C C . LEU D 1 179 ? 26.544 49.821 26.140 1.00 21.90 179 LEU D C 1
ATOM 9743 O O . LEU D 1 179 ? 27.588 49.618 25.500 1.00 21.42 179 LEU D O 1
ATOM 9748 N N . THR D 1 180 ? 26.495 50.548 27.262 1.00 22.69 180 THR D N 1
ATOM 9749 C CA . THR D 1 180 ? 27.705 51.045 27.966 1.00 23.60 180 THR D CA 1
ATOM 9750 C C . THR D 1 180 ? 27.990 50.140 29.163 1.00 23.92 180 THR D C 1
ATOM 9751 O O . THR D 1 180 ? 27.028 49.585 29.728 1.00 23.01 180 THR D O 1
ATOM 9755 N N . ARG D 1 181 ? 29.265 49.997 29.526 1.00 25.81 181 ARG D N 1
ATOM 9756 C CA . ARG D 1 181 ? 29.675 49.260 30.746 1.00 28.36 181 ARG D CA 1
ATOM 9757 C C . ARG D 1 181 ? 29.093 49.978 31.966 1.00 28.86 181 ARG D C 1
ATOM 9758 O O . ARG D 1 181 ? 28.467 49.308 32.807 1.00 26.80 181 ARG D O 1
ATOM 9766 N N . LYS D 1 182 ? 29.281 51.295 32.055 1.00 30.14 182 LYS D N 1
ATOM 9767 C CA . LYS D 1 182 ? 28.942 52.063 33.283 1.00 31.57 182 LYS D CA 1
ATOM 9768 C C . LYS D 1 182 ? 27.436 51.983 33.560 1.00 30.57 182 LYS D C 1
ATOM 9769 O O . LYS D 1 182 ? 27.088 51.787 34.738 1.00 32.60 182 LYS D O 1
ATOM 9775 N N . ASP D 1 183 ? 26.576 52.130 32.546 1.00 29.10 183 ASP D N 1
ATOM 9776 C CA . ASP D 1 183 ? 25.105 52.244 32.742 1.00 29.02 183 ASP D CA 1
ATOM 9777 C C . ASP D 1 183 ? 24.361 50.987 32.284 1.00 27.60 183 ASP D C 1
ATOM 9778 O O . ASP D 1 183 ? 23.188 50.864 32.651 1.00 28.13 183 ASP D O 1
ATOM 9783 N N . GLY D 1 184 ? 25.006 50.089 31.534 1.00 26.42 184 GLY D N 1
ATOM 9784 C CA . GLY D 1 184 ? 24.373 48.858 31.020 1.00 25.08 184 GLY D CA 1
ATOM 9785 C C . GLY D 1 184 ? 24.940 47.588 31.634 1.00 23.05 184 GLY D C 1
ATOM 9786 O O . GLY D 1 184 ? 24.256 46.550 31.537 1.00 23.77 184 GLY D O 1
ATOM 9787 N N . GLY D 1 185 ? 26.139 47.647 32.226 1.00 22.03 185 GLY D N 1
ATOM 9788 C CA . GLY D 1 185 ? 26.852 46.460 32.735 1.00 20.82 185 GLY D CA 1
ATOM 9789 C C . GLY D 1 185 ? 27.224 45.519 31.600 1.00 20.15 185 GLY D C 1
ATOM 9790 O O . GLY D 1 185 ? 27.670 46.001 30.539 1.00 20.47 185 GLY D O 1
ATOM 9791 N N . LEU D 1 186 ? 27.014 44.219 31.783 1.00 18.22 186 LEU D N 1
ATOM 9792 C CA . LEU D 1 186 ? 27.342 43.216 30.738 1.00 17.19 186 LEU D CA 1
ATOM 9793 C C . LEU D 1 186 ? 26.320 43.288 29.603 1.00 17.18 186 LEU D C 1
ATOM 9794 O O . LEU D 1 186 ? 25.217 43.835 29.809 1.00 17.04 186 LEU D O 1
ATOM 9799 N N . GLY D 1 187 ? 26.680 42.734 28.446 1.00 15.82 187 GLY D N 1
ATOM 9800 C CA . GLY D 1 187 ? 25.810 42.669 27.261 1.00 15.28 187 GLY D CA 1
ATOM 9801 C C . GLY D 1 187 ? 25.010 41.383 27.251 1.00 14.53 187 GLY D C 1
ATOM 9802 O O . GLY D 1 187 ? 24.189 41.177 28.178 1.00 14.72 187 GLY D O 1
ATOM 9803 N N . ALA D 1 188 ? 25.268 40.503 26.283 1.00 13.63 188 ALA D N 1
ATOM 9804 C CA . ALA D 1 188 ? 24.593 39.195 26.194 1.00 13.41 188 ALA D CA 1
ATOM 9805 C C . ALA D 1 188 ? 24.752 38.410 27.505 1.00 13.50 188 ALA D C 1
ATOM 9806 O O . ALA D 1 188 ? 23.813 37.692 27.881 1.00 13.84 188 ALA D O 1
ATOM 9808 N N . LEU D 1 189 ? 25.887 38.523 28.201 1.00 13.67 189 LEU D N 1
ATOM 9809 C CA . LEU D 1 189 ? 26.076 37.770 29.473 1.00 14.15 189 LEU D CA 1
ATOM 9810 C C . LEU D 1 189 ? 25.050 38.242 30.517 1.00 14.70 189 LEU D C 1
ATOM 9811 O O . LEU D 1 189 ? 24.600 37.404 31.315 1.00 14.92 189 LEU D O 1
ATOM 9816 N N . GLY D 1 190 ? 24.702 39.529 30.528 1.00 15.37 190 GLY D N 1
ATOM 9817 C CA . GLY D 1 190 ? 23.767 40.117 31.504 1.00 15.79 190 GLY D CA 1
ATOM 9818 C C . GLY D 1 190 ? 22.323 39.855 31.130 1.00 16.79 190 GLY D C 1
ATOM 9819 O O . GLY D 1 190 ? 21.519 39.597 32.031 1.00 18.96 190 GLY D O 1
ATOM 9820 N N . ASP D 1 191 ? 21.991 39.905 29.842 1.00 16.63 191 ASP D N 1
ATOM 9821 C CA . ASP D 1 191 ? 20.590 39.731 29.374 1.00 17.34 191 ASP D CA 1
ATOM 9822 C C . ASP D 1 191 ? 20.225 38.247 29.351 1.00 16.29 191 ASP D C 1
ATOM 9823 O O . ASP D 1 191 ? 19.085 37.914 29.726 1.00 16.68 191 ASP D O 1
ATOM 9828 N N . LEU D 1 192 ? 21.147 37.404 28.883 1.00 14.80 192 LEU D N 1
ATOM 9829 C CA . LEU D 1 192 ? 20.884 35.975 28.568 1.00 14.28 192 LEU D CA 1
ATOM 9830 C C . LEU D 1 192 ? 21.785 35.054 29.390 1.00 13.64 192 LEU D C 1
ATOM 9831 O O . LEU D 1 192 ? 21.287 34.032 29.874 1.00 13.21 192 LEU D O 1
ATOM 9836 N N . GLY D 1 193 ? 23.077 35.355 29.475 1.00 12.91 193 GLY D N 1
ATOM 9837 C CA . GLY D 1 193 ? 24.032 34.494 30.192 1.00 13.11 193 GLY D CA 1
ATOM 9838 C C . GLY D 1 193 ? 23.540 34.159 31.590 1.00 13.01 193 GLY D C 1
ATOM 9839 O O . GLY D 1 193 ? 23.642 32.988 31.985 1.00 12.80 193 GLY D O 1
ATOM 9840 N N . CYS D 1 194 ? 23.060 35.147 32.351 1.00 13.62 194 CYS D N 1
ATOM 9841 C CA . CYS D 1 194 ? 22.640 34.921 33.762 1.00 14.15 194 CYS D CA 1
ATOM 9842 C C . CYS D 1 194 ? 21.517 33.878 33.792 1.00 12.95 194 CYS D C 1
ATOM 9843 O O . CYS D 1 194 ? 21.545 33.014 34.674 1.00 12.13 194 CYS D O 1
ATOM 9846 N N . HIS D 1 195 ? 20.579 33.915 32.845 1.00 12.61 195 HIS D N 1
ATOM 9847 C CA . HIS D 1 195 ? 19.522 32.875 32.746 1.00 12.44 195 HIS D CA 1
ATOM 9848 C C . HIS D 1 195 ? 20.154 31.496 32.559 1.00 12.27 195 HIS D C 1
ATOM 9849 O O . HIS D 1 195 ? 19.738 30.544 33.242 1.00 12.16 195 HIS D O 1
ATOM 9856 N N . LEU D 1 196 ? 21.083 31.367 31.610 1.00 12.10 196 LEU D N 1
ATOM 9857 C CA . LEU D 1 196 ? 21.717 30.056 31.345 1.00 11.97 196 LEU D CA 1
ATOM 9858 C C . LEU D 1 196 ? 22.490 29.611 32.593 1.00 12.18 196 LEU D C 1
ATOM 9859 O O . LEU D 1 196 ? 22.466 28.409 32.902 1.00 12.49 196 LEU D O 1
ATOM 9864 N N . VAL D 1 197 ? 23.126 30.528 33.323 1.00 12.11 197 VAL D N 1
ATOM 9865 C CA . VAL D 1 197 ? 23.832 30.128 34.574 1.00 12.20 197 VAL D CA 1
ATOM 9866 C C . VAL D 1 197 ? 22.789 29.594 35.562 1.00 12.20 197 VAL D C 1
ATOM 9867 O O . VAL D 1 197 ? 23.054 28.547 36.191 1.00 11.73 197 VAL D O 1
ATOM 9871 N N . SER D 1 198 ? 21.652 30.274 35.725 1.00 12.41 198 SER D N 1
ATOM 9872 C CA . SER D 1 198 ? 20.619 29.853 36.710 1.00 12.53 198 SER D CA 1
ATOM 9873 C C . SER D 1 198 ? 20.189 28.408 36.425 1.00 12.86 198 SER D C 1
ATOM 9874 O O . SER D 1 198 ? 20.050 27.612 37.369 1.00 13.22 198 SER D O 1
ATOM 9877 N N . VAL D 1 199 ? 20.028 28.057 35.156 1.00 13.04 199 VAL D N 1
ATOM 9878 C CA . VAL D 1 199 ? 19.619 26.692 34.734 1.00 13.61 199 VAL D CA 1
ATOM 9879 C C . VAL D 1 199 ? 20.799 25.739 34.923 1.00 13.41 199 VAL D C 1
ATOM 9880 O O . VAL D 1 199 ? 20.618 24.657 35.494 1.00 13.29 199 VAL D O 1
ATOM 9884 N N . MET D 1 200 ? 21.987 26.161 34.508 1.00 12.72 200 MET D N 1
ATOM 9885 C CA . MET D 1 200 ? 23.192 25.301 34.496 1.00 12.68 200 MET D CA 1
ATOM 9886 C C . MET D 1 200 ? 23.550 24.875 35.926 1.00 12.61 200 MET D C 1
ATOM 9887 O O . MET D 1 200 ? 23.765 23.668 36.136 1.00 12.70 200 MET D O 1
ATOM 9892 N N . VAL D 1 201 ? 23.606 25.806 36.879 1.00 12.50 201 VAL D N 1
ATOM 9893 C CA . VAL D 1 201 ? 24.013 25.456 38.274 1.00 12.91 201 VAL D CA 1
ATOM 9894 C C . VAL D 1 201 ? 22.893 24.678 38.966 1.00 13.16 201 VAL D C 1
ATOM 9895 O O . VAL D 1 201 ? 23.200 23.905 39.890 1.00 13.62 201 VAL D O 1
ATOM 9899 N N . SER D 1 202 ? 21.633 24.853 38.557 1.00 13.21 202 SER D N 1
ATOM 9900 C CA . SER D 1 202 ? 20.508 24.038 39.080 1.00 13.26 202 SER D CA 1
ATOM 9901 C C . SER D 1 202 ? 20.686 22.572 38.648 1.00 13.61 202 SER D C 1
ATOM 9902 O O . SER D 1 202 ? 20.346 21.671 39.424 1.00 14.10 202 SER D O 1
ATOM 9905 N N . LEU D 1 203 ? 21.236 22.331 37.459 1.00 13.04 203 LEU D N 1
ATOM 9906 C CA . LEU D 1 203 ? 21.421 20.961 36.908 1.00 12.98 203 LEU D CA 1
ATOM 9907 C C . LEU D 1 203 ? 22.740 20.350 37.393 1.00 13.69 203 LEU D C 1
ATOM 9908 O O . LEU D 1 203 ? 22.755 19.131 37.660 1.00 14.80 203 LEU D O 1
ATOM 9913 N N . MET D 1 204 ? 23.810 21.144 37.449 1.00 13.95 204 MET D N 1
ATOM 9914 C CA . MET D 1 204 ? 25.201 20.628 37.579 1.00 14.47 204 MET D CA 1
ATOM 9915 C C . MET D 1 204 ? 25.823 21.004 38.923 1.00 14.89 204 MET D C 1
ATOM 9916 O O . MET D 1 204 ? 26.941 20.543 39.195 1.00 15.29 204 MET D O 1
ATOM 9921 N N . GLY D 1 205 ? 25.167 21.834 39.726 1.00 15.14 205 GLY D N 1
ATOM 9922 C CA . GLY D 1 205 ? 25.787 22.363 40.949 1.00 15.36 205 GLY D CA 1
ATOM 9923 C C . GLY D 1 205 ? 26.718 23.530 40.635 1.00 15.06 205 GLY D C 1
ATOM 9924 O O . GLY D 1 205 ? 26.768 24.028 39.508 1.00 14.50 205 GLY D O 1
ATOM 9925 N N . PRO D 1 206 ? 27.433 24.048 41.655 1.00 15.42 206 PRO D N 1
ATOM 9926 C CA . PRO D 1 206 ? 28.207 25.277 41.507 1.00 15.50 206 PRO D CA 1
ATOM 9927 C C . PRO D 1 206 ? 29.361 25.204 40.499 1.00 15.31 206 PRO D C 1
ATOM 9928 O O . PRO D 1 206 ? 29.915 24.147 40.283 1.00 15.51 206 PRO D O 1
ATOM 9932 N N . VAL D 1 207 ? 29.692 26.361 39.935 1.00 15.13 207 VAL D N 1
ATOM 9933 C CA . VAL D 1 207 ? 30.840 26.567 39.010 1.00 15.78 207 VAL D CA 1
ATOM 9934 C C . VAL D 1 207 ? 32.112 26.766 39.842 1.00 15.72 207 VAL D C 1
ATOM 9935 O O . VAL D 1 207 ? 32.104 27.612 40.751 1.00 15.56 207 VAL D O 1
ATOM 9939 N N . ALA D 1 208 ? 33.179 26.034 39.518 1.00 16.16 208 ALA D N 1
ATOM 9940 C CA . ALA D 1 208 ? 34.512 26.183 40.152 1.00 16.72 208 ALA D CA 1
ATOM 9941 C C . ALA D 1 208 ? 35.444 27.021 39.270 1.00 17.46 208 ALA D C 1
ATOM 9942 O O . ALA D 1 208 ? 36.310 27.712 39.816 1.00 17.64 208 ALA D O 1
ATOM 9944 N N . ARG D 1 209 ? 35.299 26.959 37.949 1.00 17.10 209 ARG D N 1
ATOM 9945 C CA . ARG D 1 209 ? 36.250 27.635 37.042 1.00 17.76 209 ARG D CA 1
ATOM 9946 C C . ARG D 1 209 ? 35.573 27.925 35.706 1.00 16.49 209 ARG D C 1
ATOM 9947 O O . ARG D 1 209 ? 34.798 27.088 35.237 1.00 15.32 209 ARG D O 1
ATOM 9955 N N . VAL D 1 210 ? 35.891 29.071 35.116 1.00 16.08 210 VAL D N 1
ATOM 9956 C CA . VAL D 1 210 ? 35.478 29.390 33.725 1.00 15.96 210 VAL D CA 1
ATOM 9957 C C . VAL D 1 210 ? 36.712 29.834 32.950 1.00 16.11 210 VAL D C 1
ATOM 9958 O O . VAL D 1 210 ? 37.619 30.438 33.532 1.00 16.23 210 VAL D O 1
ATOM 9962 N N . TYR D 1 211 ? 36.713 29.553 31.659 1.00 15.97 211 TYR D N 1
ATOM 9963 C CA . TYR D 1 211 ? 37.613 30.197 30.685 1.00 16.52 211 TYR D CA 1
ATOM 9964 C C . TYR D 1 211 ? 36.722 30.670 29.545 1.00 15.89 211 TYR D C 1
ATOM 9965 O O . TYR D 1 211 ? 36.007 29.825 29.001 1.00 15.89 211 TYR D O 1
ATOM 9974 N N . ALA D 1 212 ? 36.710 31.967 29.246 1.00 15.43 212 ALA D N 1
ATOM 9975 C CA . ALA D 1 212 ? 35.719 32.549 28.321 1.00 15.59 212 ALA D CA 1
ATOM 9976 C C . ALA D 1 212 ? 36.367 33.387 27.221 1.00 16.21 212 ALA D C 1
ATOM 9977 O O . ALA D 1 212 ? 37.496 33.902 27.365 1.00 15.37 212 ALA D O 1
ATOM 9979 N N . GLN D 1 213 ? 35.605 33.509 26.144 1.00 16.26 213 GLN D N 1
ATOM 9980 C CA A GLN D 1 213 ? 35.865 34.385 24.975 0.50 16.91 213 GLN D CA 1
ATOM 9981 C CA B GLN D 1 213 ? 35.893 34.456 25.045 0.50 16.13 213 GLN D CA 1
ATOM 9982 C C . GLN D 1 213 ? 34.598 35.208 24.735 1.00 16.58 213 GLN D C 1
ATOM 9983 O O . GLN D 1 213 ? 33.516 34.711 25.062 1.00 16.31 213 GLN D O 1
ATOM 9994 N N . ALA D 1 214 ? 34.724 36.392 24.167 1.00 16.74 214 ALA D N 1
ATOM 9995 C CA . ALA D 1 214 ? 33.534 37.187 23.828 1.00 17.44 214 ALA D CA 1
ATOM 9996 C C . ALA D 1 214 ? 33.821 37.971 22.561 1.00 18.54 214 ALA D C 1
ATOM 9997 O O . ALA D 1 214 ? 35.000 38.062 22.146 1.00 20.62 214 ALA D O 1
ATOM 9999 N N . ASP D 1 215 ? 32.763 38.479 21.954 1.00 17.98 215 ASP D N 1
ATOM 10000 C CA . ASP D 1 215 ? 32.878 39.298 20.729 1.00 18.63 215 ASP D CA 1
ATOM 10001 C C . ASP D 1 215 ? 31.797 40.370 20.750 1.00 17.59 215 ASP D C 1
ATOM 10002 O O . ASP D 1 215 ? 30.700 40.122 21.284 1.00 15.61 215 ASP D O 1
ATOM 10007 N N . THR D 1 216 ? 32.115 41.512 20.154 1.00 17.19 216 THR D N 1
ATOM 10008 C CA . THR D 1 216 ? 31.120 42.527 19.744 1.00 17.18 216 THR D CA 1
ATOM 10009 C C . THR D 1 216 ? 31.105 42.544 18.217 1.00 17.24 216 THR D C 1
ATOM 10010 O O . THR D 1 216 ? 32.131 42.908 17.611 1.00 17.65 216 THR D O 1
ATOM 10014 N N . VAL D 1 217 ? 29.991 42.111 17.641 1.00 16.91 217 VAL D N 1
ATOM 10015 C CA . VAL D 1 217 ? 29.789 41.934 16.178 1.00 17.49 217 VAL D CA 1
ATOM 10016 C C . VAL D 1 217 ? 29.422 43.282 15.571 1.00 17.51 217 VAL D C 1
ATOM 10017 O O . VAL D 1 217 ? 29.969 43.623 14.506 1.00 18.66 217 VAL D O 1
ATOM 10021 N N . ILE D 1 218 ? 28.505 44.003 16.216 1.00 16.94 218 ILE D N 1
ATOM 10022 C CA . ILE D 1 218 ? 28.101 45.373 15.801 1.00 16.82 218 ILE D CA 1
ATOM 10023 C C . ILE D 1 218 ? 28.702 46.330 16.821 1.00 16.57 218 ILE D C 1
ATOM 10024 O O . ILE D 1 218 ? 28.169 46.424 17.933 1.00 15.87 218 ILE D O 1
ATOM 10029 N N . THR D 1 219 ? 29.807 46.976 16.448 1.00 16.56 219 THR D N 1
ATOM 10030 C CA . THR D 1 219 ? 30.698 47.675 17.402 1.00 17.26 219 THR D CA 1
ATOM 10031 C C . THR D 1 219 ? 30.249 49.119 17.611 1.00 17.42 219 THR D C 1
ATOM 10032 O O . THR D 1 219 ? 30.662 49.698 18.621 1.00 17.50 219 THR D O 1
ATOM 10036 N N . ASP D 1 220 ? 29.449 49.668 16.699 1.00 17.71 220 ASP D N 1
ATOM 10037 C CA . ASP D 1 220 ? 28.960 51.067 16.744 1.00 18.72 220 ASP D CA 1
ATOM 10038 C C . ASP D 1 220 ? 27.524 51.092 16.233 1.00 18.65 220 ASP D C 1
ATOM 10039 O O . ASP D 1 220 ? 27.194 50.266 15.363 1.00 18.66 220 ASP D O 1
ATOM 10044 N N . ARG D 1 221 ? 26.699 51.982 16.778 1.00 18.33 221 ARG D N 1
ATOM 10045 C CA . ARG D 1 221 ? 25.268 52.050 16.413 1.00 18.62 221 ARG D CA 1
ATOM 10046 C C . ARG D 1 221 ? 24.839 53.499 16.251 1.00 19.64 221 ARG D C 1
ATOM 10047 O O . ARG D 1 221 ? 25.441 54.403 16.833 1.00 18.88 221 ARG D O 1
ATOM 10055 N N . PRO D 1 222 ? 23.781 53.728 15.443 1.00 20.31 222 PRO D N 1
ATOM 10056 C CA . PRO D 1 222 ? 23.215 55.060 15.248 1.00 20.90 222 PRO D CA 1
ATOM 10057 C C . PRO D 1 222 ? 22.851 55.720 16.584 1.00 22.23 222 PRO D C 1
ATOM 10058 O O . PRO D 1 222 ? 22.279 55.068 17.450 1.00 21.37 222 PRO D O 1
ATOM 10062 N N . HIS D 1 223 ? 23.207 56.993 16.729 1.00 23.09 223 HIS D N 1
ATOM 10063 C CA . HIS D 1 223 ? 22.902 57.809 17.928 1.00 25.50 223 HIS D CA 1
ATOM 10064 C C . HIS D 1 223 ? 22.700 59.270 17.522 1.00 27.86 223 HIS D C 1
ATOM 10065 O O . HIS D 1 223 ? 23.712 59.941 17.242 1.00 27.30 223 HIS D O 1
ATOM 10072 N N . GLN D 1 224 ? 21.442 59.715 17.469 1.00 31.27 224 GLN D N 1
ATOM 10073 C CA . GLN D 1 224 ? 21.060 61.143 17.298 1.00 34.62 224 GLN D CA 1
ATOM 10074 C C . GLN D 1 224 ? 21.801 61.752 16.100 1.00 34.65 224 GLN D C 1
ATOM 10075 O O . GLN D 1 224 ? 22.420 62.826 16.270 1.00 36.06 224 GLN D O 1
ATOM 10081 N N . GLY D 1 225 ? 21.784 61.070 14.950 1.00 32.35 225 GLY D N 1
ATOM 10082 C CA . GLY D 1 225 ? 22.363 61.572 13.687 1.00 31.38 225 GLY D CA 1
ATOM 10083 C C . GLY D 1 225 ? 23.836 61.226 13.527 1.00 30.39 225 GLY D C 1
ATOM 10084 O O . GLY D 1 225 ? 24.362 61.412 12.412 1.00 30.34 225 GLY D O 1
ATOM 10085 N N . GLY D 1 226 ? 24.491 60.769 14.597 1.00 27.57 226 GLY D N 1
ATOM 10086 C CA . GLY D 1 226 ? 25.874 60.259 14.572 1.00 26.57 226 GLY D CA 1
ATOM 10087 C C . GLY D 1 226 ? 25.902 58.787 14.945 1.00 25.44 226 GLY D C 1
ATOM 10088 O O . GLY D 1 226 ? 24.930 58.078 14.629 1.00 24.33 226 GLY D O 1
ATOM 10089 N N . THR D 1 227 ? 26.975 58.336 15.590 1.00 26.09 227 THR D N 1
ATOM 10090 C CA . THR D 1 227 ? 27.093 56.945 16.097 1.00 24.97 227 THR D CA 1
ATOM 10091 C C . THR D 1 227 ? 27.808 56.944 17.445 1.00 24.02 227 THR D C 1
ATOM 10092 O O . THR D 1 227 ? 28.544 57.894 17.757 1.00 24.74 227 THR D O 1
ATOM 10096 N N . ALA D 1 228 ? 27.586 55.890 18.218 1.00 21.35 228 ALA D N 1
ATOM 10097 C CA . ALA D 1 228 ? 28.197 55.710 19.545 1.00 21.61 228 ALA D CA 1
ATOM 10098 C C . ALA D 1 228 ? 28.663 54.259 19.653 1.00 20.18 228 ALA D C 1
ATOM 10099 O O . ALA D 1 228 ? 28.062 53.391 18.988 1.00 18.84 228 ALA D O 1
ATOM 10101 N N . ARG D 1 229 ? 29.729 54.033 20.413 1.00 19.91 229 ARG D N 1
ATOM 10102 C CA . ARG D 1 229 ? 30.375 52.703 20.503 1.00 19.68 229 ARG D CA 1
ATOM 10103 C C . ARG D 1 229 ? 29.542 51.783 21.399 1.00 18.62 229 ARG D C 1
ATOM 10104 O O . ARG D 1 229 ? 29.064 52.217 22.466 1.00 19.19 229 ARG D O 1
ATOM 10112 N N . VAL D 1 230 ? 29.382 50.542 20.965 1.00 17.91 230 VAL D N 1
ATOM 10113 C CA . VAL D 1 230 ? 28.822 49.442 21.793 1.00 17.52 230 VAL D CA 1
ATOM 10114 C C . VAL D 1 230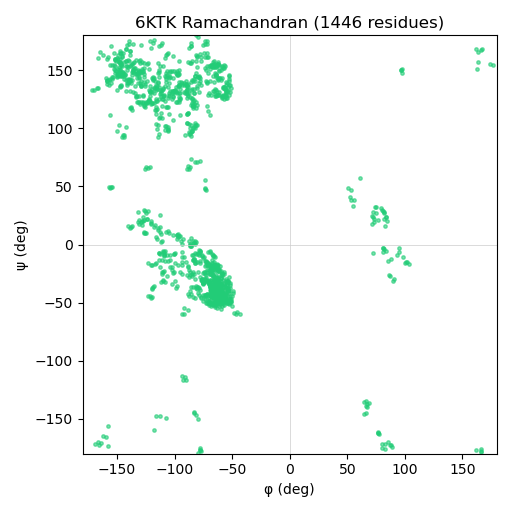 ? 29.958 48.917 22.669 1.00 17.76 230 VAL D C 1
ATOM 10115 O O . VAL D 1 230 ? 30.937 48.417 22.102 1.00 18.06 230 VAL D O 1
ATOM 10119 N N . GLU D 1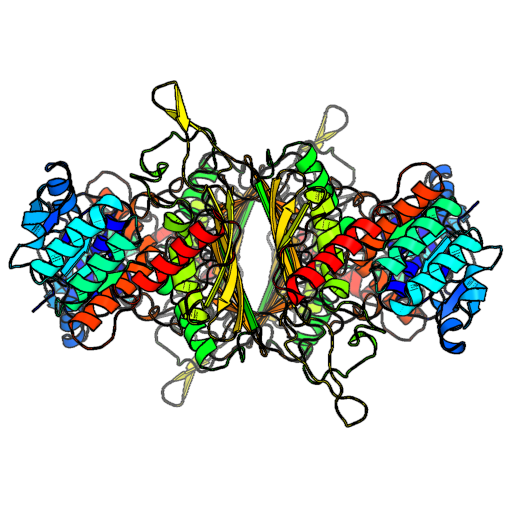 231 ? 29.837 49.032 23.992 1.00 18.01 231 GLU D N 1
ATOM 10120 C CA . GLU D 1 231 ? 30.961 48.745 24.922 1.00 18.96 231 GLU D CA 1
ATOM 10121 C C . GLU D 1 231 ? 30.838 47.360 25.553 1.00 18.52 231 GLU D C 1
ATOM 10122 O O . GLU D 1 231 ? 31.773 46.976 26.264 1.00 19.84 231 GLU D O 1
ATOM 10128 N N . ASN D 1 232 ? 29.724 46.653 25.369 1.00 17.36 232 ASN D N 1
ATOM 10129 C CA . ASN D 1 232 ? 29.579 45.299 25.957 1.00 16.71 232 ASN D CA 1
ATOM 10130 C C . ASN D 1 232 ? 29.338 44.279 24.846 1.00 15.73 232 ASN D C 1
ATOM 10131 O O . ASN D 1 232 ? 29.132 44.674 23.668 1.00 15.75 232 ASN D O 1
ATOM 10136 N N . GLU D 1 233 ? 29.424 43.004 25.215 1.00 14.76 233 GLU D N 1
ATOM 10137 C CA . GLU D 1 233 ? 29.565 41.881 24.256 1.00 14.35 233 GLU D CA 1
ATOM 10138 C C . GLU D 1 233 ? 28.207 41.538 23.630 1.00 14.16 233 GLU D C 1
ATOM 10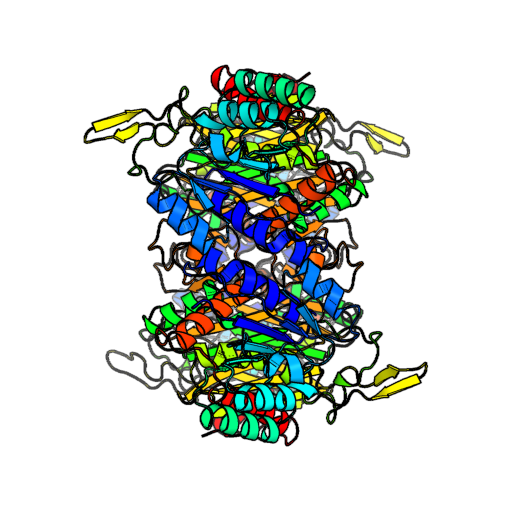139 O O . GLU D 1 233 ? 27.150 41.589 24.316 1.00 13.63 233 GLU D O 1
ATOM 10145 N N . ASP D 1 234 ? 28.247 41.155 22.357 1.00 13.68 234 ASP D N 1
ATOM 10146 C CA . ASP D 1 234 ? 27.075 40.628 21.620 1.00 13.75 234 ASP D CA 1
ATOM 10147 C C . ASP D 1 234 ? 26.979 39.115 21.821 1.00 13.45 234 ASP D C 1
ATOM 10148 O O . ASP D 1 234 ? 25.876 38.570 21.703 1.00 13.39 234 ASP D O 1
ATOM 10153 N N . GLN D 1 235 ? 28.106 38.454 22.054 1.00 13.22 235 GLN D N 1
ATOM 10154 C CA . GLN D 1 235 ? 28.126 36.990 22.261 1.00 13.42 235 GLN D CA 1
ATOM 10155 C C . GLN D 1 235 ? 29.319 36.622 23.137 1.00 13.13 235 GLN D C 1
ATOM 10156 O O . GLN D 1 235 ? 30.290 37.374 23.195 1.00 13.84 235 GLN D O 1
ATOM 10162 N N . ALA D 1 236 ? 29.208 35.506 23.833 1.00 12.92 236 ALA D N 1
ATOM 10163 C CA . ALA D 1 236 ? 30.286 34.992 24.692 1.00 13.08 236 ALA D CA 1
ATOM 10164 C C . ALA D 1 236 ? 30.181 33.478 24.741 1.00 12.49 236 ALA D C 1
ATOM 10165 O O . ALA D 1 236 ? 29.066 32.941 24.660 1.00 12.31 236 ALA D O 1
ATOM 10167 N N . GLN D 1 237 ? 31.320 32.826 24.900 1.00 12.75 237 GLN D N 1
ATOM 10168 C CA . GLN D 1 237 ? 31.372 31.361 25.091 1.00 13.14 237 GLN D CA 1
ATOM 10169 C C . GLN D 1 237 ? 32.343 31.069 26.226 1.00 12.97 237 GLN D C 1
ATOM 10170 O O . GLN D 1 237 ? 33.283 31.847 26.431 1.00 13.94 237 GLN D O 1
ATOM 10176 N N . ALA D 1 238 ? 32.128 29.970 26.931 1.00 12.67 238 ALA D N 1
ATOM 10177 C CA . ALA D 1 238 ? 33.009 29.589 28.050 1.00 12.90 238 ALA D CA 1
ATOM 10178 C C . ALA D 1 238 ? 33.090 28.076 28.182 1.00 13.49 238 ALA D C 1
ATOM 10179 O O . ALA D 1 238 ? 32.088 27.388 27.911 1.00 14.13 238 ALA D O 1
ATOM 10181 N N . LEU D 1 239 ? 34.260 27.582 28.585 1.00 12.73 239 LEU D N 1
ATOM 10182 C CA . LEU D 1 239 ? 34.391 26.208 29.126 1.00 13.12 239 LEU D CA 1
ATOM 10183 C C . LEU D 1 239 ? 34.298 26.281 30.644 1.00 13.07 239 LEU D C 1
ATOM 10184 O O . LEU D 1 239 ? 34.836 27.234 31.237 1.00 13.33 239 LEU D O 1
ATOM 10189 N N . ILE D 1 240 ? 33.608 25.312 31.229 1.00 12.74 240 ILE D N 1
ATOM 10190 C CA . ILE D 1 240 ? 33.259 25.312 32.671 1.00 13.32 240 ILE D CA 1
ATOM 10191 C C . ILE D 1 240 ? 33.939 24.099 33.303 1.00 13.12 240 ILE D C 1
ATOM 10192 O O . ILE D 1 240 ? 33.940 23.018 32.676 1.00 13.03 240 ILE D O 1
ATOM 10197 N N . ARG D 1 241 ? 34.454 24.275 34.517 1.00 13.81 241 ARG D N 1
ATOM 10198 C CA . ARG D 1 241 ? 34.673 23.156 35.461 1.00 14.69 241 ARG D CA 1
ATOM 10199 C C . ARG D 1 241 ? 33.747 23.408 36.638 1.00 14.37 241 ARG D C 1
ATOM 10200 O O . ARG D 1 241 ? 33.800 24.511 37.205 1.00 14.43 241 ARG D O 1
ATOM 10208 N N . PHE D 1 242 ? 32.891 22.444 36.945 1.00 14.68 242 PHE D N 1
ATOM 10209 C CA . PHE D 1 242 ? 31.981 22.521 38.109 1.00 15.22 242 PHE D CA 1
ATOM 10210 C C . PHE D 1 242 ? 32.759 22.111 39.353 1.00 16.33 242 PHE D C 1
ATOM 10211 O O . PHE D 1 242 ? 33.826 21.489 39.228 1.00 16.16 242 PHE D O 1
ATOM 10219 N N . ALA D 1 243 ? 32.219 22.444 40.520 1.00 17.56 243 ALA D N 1
ATOM 10220 C CA . ALA D 1 243 ? 32.807 22.065 41.825 1.00 17.90 243 ALA D CA 1
ATOM 10221 C C . ALA D 1 243 ? 32.917 20.537 41.913 1.00 18.42 243 ALA D C 1
ATOM 10222 O O . ALA D 1 243 ? 33.806 20.060 42.634 1.00 18.64 243 ALA D O 1
ATOM 10224 N N . SER D 1 244 ? 32.058 19.801 41.200 1.00 17.51 244 SER D N 1
ATOM 10225 C CA . SER D 1 244 ? 32.066 18.319 41.081 1.00 18.09 244 SER D CA 1
ATOM 10226 C C . SER D 1 244 ? 33.282 17.820 40.284 1.00 18.09 244 SER D C 1
ATOM 10227 O O . SER D 1 244 ? 33.538 16.610 40.329 1.00 20.12 244 SER D O 1
ATOM 10230 N N . GLY D 1 245 ? 33.955 18.699 39.540 1.00 17.61 245 GLY D N 1
ATOM 10231 C CA . GLY D 1 245 ? 35.040 18.347 38.605 1.00 17.64 245 GLY D CA 1
ATOM 10232 C C . GLY D 1 245 ? 34.532 18.124 37.186 1.00 17.51 245 GLY D C 1
ATOM 10233 O O . GLY D 1 245 ? 35.377 18.012 36.265 1.00 18.20 245 GLY D O 1
ATOM 10234 N N . THR D 1 246 ? 33.213 18.085 36.992 1.00 15.88 246 THR D N 1
ATOM 10235 C CA . THR D 1 246 ? 32.585 17.798 35.678 1.00 15.94 246 THR D CA 1
ATOM 10236 C C . THR D 1 246 ? 32.818 18.987 34.744 1.00 14.35 246 THR D C 1
ATOM 10237 O O . THR D 1 246 ? 33.001 20.116 35.238 1.00 14.72 246 THR D O 1
ATOM 10241 N N . SER D 1 247 ? 32.820 18.715 33.439 1.00 13.65 247 SER D N 1
ATOM 10242 C CA . SER D 1 247 ? 33.021 19.710 32.358 1.00 12.91 247 SER D CA 1
ATOM 10243 C C . SER D 1 247 ? 31.694 20.341 31.923 1.00 12.64 247 SER D C 1
ATOM 10244 O O . SER D 1 247 ? 30.620 19.709 32.058 1.00 12.12 247 SER D O 1
ATOM 10247 N N . GLY D 1 248 ? 31.797 21.528 31.333 1.00 12.43 248 GLY D N 1
ATOM 10248 C CA . GLY D 1 248 ? 30.658 22.235 30.731 1.00 12.27 248 GLY D CA 1
ATOM 10249 C C . GLY D 1 248 ? 31.081 23.078 29.552 1.00 12.17 248 GLY D C 1
ATOM 10250 O O . GLY D 1 248 ? 32.259 23.500 29.475 1.00 12.46 248 GLY D O 1
ATOM 10251 N N . GLU D 1 249 ? 30.147 23.276 28.635 1.00 11.83 249 GLU D N 1
ATOM 10252 C CA . GLU D 1 249 ? 30.229 24.260 27.536 1.00 11.85 249 GLU D CA 1
ATOM 10253 C C . GLU D 1 249 ? 29.079 25.237 27.731 1.00 11.78 249 GLU D C 1
ATOM 10254 O O . GLU D 1 249 ? 27.977 24.786 28.118 1.00 12.38 249 GLU D O 1
ATOM 10260 N N . PHE D 1 250 ? 29.315 26.507 27.450 1.00 11.99 250 PHE D N 1
ATOM 10261 C CA . PHE D 1 250 ? 28.351 27.587 27.749 1.00 12.21 250 PHE D CA 1
ATOM 10262 C C . PHE D 1 250 ? 28.472 28.641 26.657 1.00 12.02 250 PHE D C 1
ATOM 10263 O O . PHE D 1 250 ? 29.583 28.967 26.275 1.00 11.53 250 PHE D O 1
ATOM 10271 N N . SER D 1 251 ? 27.352 29.169 26.169 1.00 11.80 251 SER D N 1
ATOM 10272 C CA . SER D 1 251 ? 27.399 30.328 25.258 1.00 12.16 251 SER D CA 1
ATOM 10273 C C . SER D 1 251 ? 26.124 31.135 25.402 1.00 12.28 251 SER D C 1
ATOM 10274 O O . SER D 1 251 ? 25.111 30.603 25.894 1.00 12.25 251 SER D O 1
ATOM 10277 N N . CYS D 1 252 ? 26.197 32.393 24.998 1.00 12.48 252 CYS D N 1
ATOM 10278 C CA . CYS D 1 252 ? 25.006 33.242 24.831 1.00 12.41 252 CYS D CA 1
ATOM 10279 C C . CYS D 1 252 ? 25.259 34.204 23.674 1.00 11.97 252 CYS D C 1
ATOM 10280 O O . CYS D 1 252 ? 26.427 34.467 23.323 1.00 12.31 252 CYS D O 1
ATOM 10283 N N . SER D 1 253 ? 24.191 34.654 23.045 1.00 11.61 253 SER D N 1
ATOM 10284 C CA . SER D 1 253 ? 24.296 35.614 21.927 1.00 11.22 253 SER D CA 1
ATOM 10285 C C . SER D 1 253 ? 23.005 36.403 21.814 1.00 11.66 253 SER D C 1
ATOM 10286 O O . SER D 1 253 ? 21.935 35.787 21.906 1.00 11.41 253 SER D O 1
ATOM 10289 N N . ARG D 1 254 ? 23.123 37.702 21.567 1.00 11.61 254 ARG D N 1
ATOM 10290 C CA . ARG D 1 254 ? 21.965 38.568 21.267 1.00 12.14 254 ARG D CA 1
ATOM 10291 C C . ARG D 1 254 ? 21.958 38.889 19.768 1.00 11.96 254 ARG D C 1
ATOM 10292 O O . ARG D 1 254 ? 21.143 39.732 19.378 1.00 12.32 254 ARG D O 1
ATOM 10300 N N . VAL D 1 255 ? 22.778 38.209 18.951 1.00 11.79 255 VAL D N 1
ATOM 10301 C CA . VAL D 1 255 ? 22.879 38.526 17.491 1.00 11.71 255 VAL D CA 1
ATOM 10302 C C . VAL D 1 255 ? 22.781 37.245 16.652 1.00 12.24 255 VAL D C 1
ATOM 10303 O O . VAL D 1 255 ? 23.186 37.274 15.481 1.00 12.48 255 VAL D O 1
ATOM 10307 N N . ALA D 1 256 ? 22.242 36.168 17.223 1.00 11.99 256 ALA D N 1
ATOM 10308 C CA . ALA D 1 256 ? 22.166 34.834 16.583 1.00 12.05 256 ALA D CA 1
ATOM 10309 C C . ALA D 1 256 ? 20.895 34.762 15.739 1.00 12.17 256 ALA D C 1
ATOM 10310 O O . ALA D 1 256 ? 19.813 34.467 16.276 1.00 11.25 256 ALA D O 1
ATOM 10312 N N . ARG D 1 257 ? 21.010 35.053 14.446 1.00 12.55 257 ARG D N 1
ATOM 10313 C CA . ARG D 1 257 ? 19.830 35.278 13.573 1.00 13.16 257 ARG D CA 1
ATOM 10314 C C . ARG D 1 257 ? 18.929 34.041 13.494 1.00 12.91 257 ARG D C 1
ATOM 10315 O O . ARG D 1 257 ? 19.441 32.944 13.189 1.00 12.26 257 ARG D O 1
ATOM 10323 N N . GLY D 1 258 ? 17.624 34.250 13.684 1.00 11.97 258 GLY D N 1
ATOM 10324 C CA . GLY D 1 258 ? 16.576 33.222 13.557 1.00 12.13 258 GLY D CA 1
ATOM 10325 C C . GLY D 1 258 ? 16.145 32.701 14.911 1.00 12.07 258 GLY D C 1
ATOM 10326 O O . GLY D 1 258 ? 15.090 32.051 14.989 1.00 12.21 258 GLY D O 1
ATOM 10327 N N . TYR D 1 259 ? 16.930 32.969 15.957 1.00 11.77 259 TYR D N 1
ATOM 10328 C CA . TYR D 1 259 ? 16.633 32.474 17.319 1.00 11.67 259 TYR D CA 1
ATOM 10329 C C . TYR D 1 259 ? 15.916 33.565 18.098 1.00 11.80 259 TYR D C 1
ATOM 10330 O O . TYR D 1 259 ? 16.307 34.725 17.990 1.00 12.16 259 TYR D O 1
ATOM 10339 N N . ARG D 1 260 ? 14.875 33.195 18.837 1.00 11.92 260 ARG D N 1
ATOM 10340 C CA . ARG D 1 260 ? 14.011 34.172 19.534 1.00 12.19 260 ARG D CA 1
ATOM 10341 C C . ARG D 1 260 ? 14.089 33.951 21.044 1.00 12.20 260 ARG D C 1
ATOM 10342 O O . ARG D 1 260 ? 14.053 34.936 21.785 1.00 12.51 260 ARG D O 1
ATOM 10350 N N . CYS D 1 261 ? 14.201 32.705 21.491 1.00 11.68 261 CYS D N 1
ATOM 10351 C CA . CYS D 1 261 ? 14.293 32.377 22.931 1.00 11.96 261 CYS D CA 1
ATOM 10352 C C . CYS D 1 261 ? 14.966 31.022 23.076 1.00 11.55 261 CYS D C 1
ATOM 10353 O O . CYS D 1 261 ? 14.444 30.168 23.808 1.00 11.85 261 CYS D O 1
ATOM 10356 N N . ARG D 1 262 ? 16.102 30.842 22.405 1.00 11.26 262 ARG D N 1
ATOM 10357 C CA . ARG D 1 262 ? 16.733 29.516 22.256 1.00 11.33 262 ARG D CA 1
ATOM 10358 C C . ARG D 1 262 ? 17.685 29.294 23.432 1.00 11.79 262 ARG D C 1
ATOM 10359 O O . ARG D 1 262 ? 18.903 29.227 23.210 1.00 11.38 262 ARG D O 1
ATOM 10367 N N . LEU D 1 263 ? 17.126 29.216 24.642 1.00 11.76 263 LEU D N 1
ATOM 10368 C CA . LEU D 1 263 ? 17.815 28.697 25.843 1.00 12.73 263 LEU D CA 1
ATOM 10369 C C . LEU D 1 263 ? 17.731 27.179 25.721 1.00 12.22 263 LEU D C 1
ATOM 10370 O O . LEU D 1 263 ? 16.633 26.604 25.868 1.00 12.41 263 LEU D O 1
ATOM 10375 N N . ALA D 1 264 ? 18.828 26.554 25.325 1.00 12.23 264 ALA D N 1
ATOM 10376 C CA . ALA D 1 264 ? 18.845 25.107 25.050 1.00 12.72 264 ALA D CA 1
ATOM 10377 C C . ALA D 1 264 ? 20.001 24.484 25.815 1.00 13.39 264 ALA D C 1
ATOM 10378 O O . ALA D 1 264 ? 21.093 25.068 25.863 1.00 13.95 264 ALA D O 1
ATOM 10380 N N . TRP D 1 265 ? 19.763 23.346 26.440 1.00 12.77 265 TRP D N 1
ATOM 10381 C CA . TRP D 1 265 ? 20.824 22.724 27.261 1.00 13.30 265 TRP D CA 1
ATOM 10382 C C . TRP D 1 265 ? 20.710 21.214 27.169 1.00 13.12 265 TRP D C 1
ATOM 10383 O O . TRP D 1 265 ? 19.649 20.690 26.791 1.00 11.71 265 TRP D O 1
ATOM 10394 N N . GLU D 1 266 ? 21.785 20.539 27.537 1.00 13.40 266 GLU D N 1
ATOM 10395 C CA . GLU D 1 266 ? 21.734 19.078 27.675 1.00 13.83 266 GLU D CA 1
ATOM 10396 C C . GLU D 1 266 ? 22.729 18.665 28.747 1.00 13.04 266 GLU D C 1
ATOM 10397 O O . GLU D 1 266 ? 23.760 19.333 28.931 1.00 12.36 266 GLU D O 1
ATOM 10403 N N . VAL D 1 267 ? 22.333 17.649 29.489 1.00 11.97 267 VAL D N 1
ATOM 10404 C CA . VAL D 1 267 ? 23.167 17.020 30.538 1.00 12.41 267 VAL D CA 1
ATOM 10405 C C . VAL D 1 267 ? 23.426 15.604 30.055 1.00 11.82 267 VAL D C 1
ATOM 10406 O O . VAL D 1 267 ? 22.460 14.854 29.882 1.00 11.91 267 VAL D O 1
ATOM 10410 N N . GLN D 1 268 ? 24.685 15.282 29.796 1.00 11.70 268 GLN D N 1
ATOM 10411 C CA . GLN D 1 268 ? 25.083 13.909 29.419 1.00 11.91 268 GLN D CA 1
ATOM 10412 C C . GLN D 1 268 ? 25.535 13.216 30.693 1.00 11.90 268 GLN D C 1
ATOM 10413 O O . GLN D 1 268 ? 26.300 13.836 31.434 1.00 11.84 268 GLN D O 1
ATOM 10419 N N . GLY D 1 269 ? 25.018 12.024 30.956 1.00 12.00 269 GLY D N 1
ATOM 10420 C CA . GLY D 1 269 ? 25.359 11.275 32.173 1.00 12.26 269 GLY D CA 1
ATOM 10421 C C . GLY D 1 269 ? 25.960 9.929 31.841 1.00 12.26 269 GLY D C 1
ATOM 10422 O O . GLY D 1 269 ? 25.967 9.534 30.669 1.00 12.91 269 GLY D O 1
ATOM 10423 N N . THR D 1 270 ? 26.403 9.204 32.862 1.00 12.91 270 THR D N 1
ATOM 10424 C CA . THR D 1 270 ? 26.937 7.836 32.690 1.00 13.21 270 THR D CA 1
ATOM 10425 C C . THR D 1 270 ? 25.826 6.881 32.249 1.00 13.94 270 THR D C 1
ATOM 10426 O O . THR D 1 270 ? 26.164 5.839 31.661 1.00 14.22 270 THR D O 1
ATOM 10430 N N . GLU D 1 271 ? 24.555 7.189 32.534 1.00 13.71 271 GLU D N 1
ATOM 10431 C CA . GLU D 1 271 ? 23.440 6.241 32.282 1.00 14.19 271 GLU D CA 1
ATOM 10432 C C . GLU D 1 271 ? 22.318 6.911 31.500 1.00 13.59 271 GLU D C 1
ATOM 10433 O O . GLU D 1 271 ? 21.203 6.374 31.501 1.00 13.63 271 GLU D O 1
ATOM 10439 N N . GLY D 1 272 ? 22.601 8.017 30.821 1.00 12.73 272 GLY D N 1
ATOM 10440 C CA . GLY D 1 272 ? 21.571 8.631 29.974 1.00 12.48 272 GLY D CA 1
ATOM 10441 C C . GLY D 1 272 ? 21.889 10.065 29.643 1.00 12.34 272 GLY D C 1
ATOM 10442 O O . GLY D 1 272 ? 22.947 10.562 30.065 1.00 12.47 272 GLY D O 1
ATOM 10443 N N . THR D 1 273 ? 20.972 10.712 28.926 1.00 11.31 273 THR D N 1
ATOM 10444 C CA . THR D 1 273 ? 21.110 12.107 28.461 1.00 11.50 273 THR D CA 1
ATOM 10445 C C . THR D 1 273 ? 19.754 12.797 28.582 1.00 11.09 273 THR D C 1
ATOM 10446 O O . THR D 1 273 ? 18.740 12.181 28.219 1.00 11.43 273 THR D O 1
ATOM 10450 N N . LEU D 1 274 ? 19.761 14.038 29.059 1.00 11.57 274 LEU D N 1
ATOM 10451 C CA . LEU D 1 274 ? 18.571 14.920 29.064 1.00 11.57 274 LEU D CA 1
ATOM 10452 C C . LEU D 1 274 ? 18.867 16.109 28.162 1.00 11.96 274 LEU D C 1
ATOM 10453 O O . LEU D 1 274 ? 19.968 16.647 28.250 1.00 11.89 274 LEU D O 1
ATOM 10458 N N . ARG D 1 275 ? 17.894 16.512 27.349 1.00 11.93 275 ARG D N 1
ATOM 10459 C CA . ARG D 1 275 ? 18.080 17.631 26.393 1.00 11.78 275 ARG D CA 1
ATOM 10460 C C . ARG D 1 275 ? 16.795 18.451 26.318 1.00 11.72 275 ARG D C 1
ATOM 10461 O O . ARG D 1 275 ? 15.695 17.854 26.347 1.00 11.82 275 ARG D O 1
ATOM 10469 N N . PHE D 1 276 ? 16.933 19.766 26.214 1.00 11.18 276 PHE D N 1
ATOM 10470 C CA . PHE D 1 276 ? 15.802 20.713 26.294 1.00 11.55 276 PHE D CA 1
ATOM 10471 C C . PHE D 1 276 ? 16.106 21.943 25.449 1.00 11.33 276 PHE D C 1
ATOM 10472 O O . PHE D 1 276 ? 17.255 22.379 25.401 1.00 11.72 276 PHE D O 1
ATOM 10480 N N . ASP D 1 277 ? 15.061 22.509 24.857 1.00 11.58 277 ASP D N 1
ATOM 10481 C CA . ASP D 1 277 ? 15.115 23.790 24.117 1.00 11.83 277 ASP D CA 1
ATOM 10482 C C . ASP D 1 277 ? 13.869 24.598 24.496 1.00 11.24 277 ASP D C 1
ATOM 10483 O O . ASP D 1 277 ? 12.760 24.138 24.209 1.00 10.84 277 ASP D O 1
ATOM 10488 N N . GLN D 1 278 ? 14.066 25.769 25.097 1.00 11.47 278 GLN D N 1
ATOM 10489 C CA . GLN D 1 278 ? 12.988 26.662 25.596 1.00 11.95 278 GLN D CA 1
ATOM 10490 C C . GLN D 1 278 ? 12.049 27.081 24.458 1.00 11.74 278 GLN D C 1
ATOM 10491 O O . GLN D 1 278 ? 10.898 27.416 24.754 1.00 11.22 278 GLN D O 1
ATOM 10497 N N . GLU D 1 279 ? 12.495 27.091 23.200 1.00 11.54 279 GLU D N 1
ATOM 10498 C CA . GLU D 1 279 ? 11.586 27.415 22.067 1.00 11.76 279 GLU D CA 1
ATOM 10499 C C . GLU D 1 279 ? 10.517 26.327 21.919 1.00 11.48 279 GLU D C 1
ATOM 10500 O O . GLU D 1 279 ? 9.468 26.618 21.320 1.00 11.45 279 GLU D O 1
ATOM 10506 N N . ARG D 1 280 ? 10.765 25.127 22.443 1.00 11.70 280 ARG D N 1
ATOM 10507 C CA . ARG D 1 280 ? 9.749 24.049 22.562 1.00 12.11 280 ARG D CA 1
ATOM 10508 C C . ARG D 1 280 ? 9.677 23.655 24.036 1.00 12.28 280 ARG D C 1
ATOM 10509 O O . ARG D 1 280 ? 10.095 22.548 24.386 1.00 11.76 280 ARG D O 1
ATOM 10517 N N . MET D 1 281 ? 9.225 24.572 24.888 1.00 11.90 281 MET D N 1
ATOM 10518 C CA . MET D 1 281 ? 9.395 24.430 26.356 1.00 12.14 281 MET D CA 1
ATOM 10519 C C . MET D 1 281 ? 8.556 23.272 26.913 1.00 12.16 281 MET D C 1
ATOM 10520 O O . MET D 1 281 ? 8.743 22.934 28.110 1.00 12.35 281 MET D O 1
ATOM 10525 N N . ASN D 1 282 ? 7.686 22.653 26.111 1.00 11.68 282 ASN D N 1
ATOM 10526 C CA . ASN D 1 282 ? 6.829 21.542 26.597 1.00 11.64 282 ASN D CA 1
ATOM 10527 C C . ASN D 1 282 ? 7.449 20.174 26.294 1.00 11.76 282 ASN D C 1
ATOM 10528 O O . ASN D 1 282 ? 6.777 19.162 26.558 1.00 11.38 282 ASN D O 1
ATOM 10533 N N . GLU D 1 283 ? 8.678 20.128 25.794 1.00 11.67 283 GLU D N 1
ATOM 10534 C CA . GLU D 1 283 ? 9.336 18.844 25.441 1.00 12.76 283 GLU D CA 1
ATOM 10535 C C . GLU D 1 283 ? 10.635 18.683 26.215 1.00 12.43 283 GLU D C 1
ATOM 10536 O O . GLU D 1 283 ? 11.438 19.622 26.271 1.00 13.04 283 GLU D O 1
ATOM 10542 N N . LEU D 1 284 ? 10.803 17.509 26.802 1.00 11.86 284 LEU D N 1
ATOM 10543 C CA . LEU D 1 284 ? 12.052 17.115 27.488 1.00 11.74 284 LEU D CA 1
ATOM 10544 C C . LEU D 1 284 ? 12.505 15.803 26.865 1.00 11.73 284 LEU D C 1
ATOM 10545 O O . LEU D 1 284 ? 11.702 14.865 26.830 1.00 11.69 284 LEU D O 1
ATOM 10550 N N . TRP D 1 285 ? 13.719 15.761 26.331 1.00 11.95 285 TRP D N 1
ATOM 10551 C CA . TRP D 1 285 ? 14.240 14.544 25.666 1.00 12.22 285 TRP D CA 1
ATOM 10552 C C . TRP D 1 285 ? 15.068 13.752 26.667 1.00 11.91 285 TRP D C 1
ATOM 10553 O O . TRP D 1 285 ? 15.995 14.340 27.252 1.00 11.87 285 TRP D O 1
ATOM 10564 N N . LEU D 1 286 ? 14.730 12.482 26.861 1.00 11.34 286 LEU D N 1
ATOM 10565 C CA . LEU D 1 286 ? 15.441 11.612 27.823 1.00 11.65 286 LEU D CA 1
ATOM 10566 C C . LEU D 1 286 ? 15.895 10.360 27.100 1.00 11.68 286 LEU D C 1
ATOM 10567 O O . LEU D 1 286 ? 15.042 9.608 26.625 1.00 11.46 286 LEU D O 1
ATOM 10572 N N . TYR D 1 287 ? 17.197 10.124 27.085 1.00 11.97 287 TYR D N 1
ATOM 10573 C CA . TYR D 1 287 ? 17.753 8.830 26.646 1.00 12.05 287 TYR D CA 1
ATOM 10574 C C . TYR D 1 287 ? 18.198 8.052 27.879 1.00 12.21 287 TYR D C 1
ATOM 10575 O O . TYR D 1 287 ? 18.924 8.613 28.714 1.00 11.91 287 TYR D O 1
ATOM 10584 N N . GLN D 1 288 ? 17.779 6.796 27.964 1.00 12.43 288 GLN D N 1
ATOM 10585 C CA . GLN D 1 288 ? 18.345 5.795 28.899 1.00 13.46 288 GLN D CA 1
ATOM 10586 C C . GLN D 1 288 ? 18.580 4.525 28.103 1.00 13.97 288 GLN D C 1
ATOM 10587 O O . GLN D 1 288 ? 17.821 4.225 27.187 1.00 13.67 288 GLN D O 1
ATOM 10593 N N . PRO D 1 289 ? 19.626 3.741 28.419 1.00 14.92 289 PRO D N 1
ATOM 10594 C CA . PRO D 1 289 ? 19.879 2.508 27.682 1.00 16.09 289 PRO D CA 1
ATOM 10595 C C . PRO D 1 289 ? 18.624 1.633 27.652 1.00 16.60 289 PRO D C 1
ATOM 10596 O O . PRO D 1 289 ? 17.932 1.520 28.656 1.00 18.39 289 PRO D O 1
ATOM 10600 N N . GLY D 1 290 ? 18.337 1.065 26.491 1.00 16.33 290 GLY D N 1
ATOM 10601 C CA . GLY D 1 290 ? 17.188 0.176 26.286 1.00 17.21 290 GLY D CA 1
ATOM 10602 C C . GLY D 1 290 ? 17.589 -0.984 25.411 1.00 18.08 290 GLY D C 1
ATOM 10603 O O . GLY D 1 290 ? 18.711 -0.960 24.873 1.00 18.67 290 GLY D O 1
ATOM 10604 N N . ARG D 1 291 ? 16.712 -1.967 25.256 1.00 18.92 291 ARG D N 1
ATOM 10605 C CA . ARG D 1 291 ? 17.038 -3.124 24.395 1.00 20.27 291 ARG D CA 1
ATOM 10606 C C . ARG D 1 291 ? 17.201 -2.613 22.968 1.00 19.52 291 ARG D C 1
ATOM 10607 O O . ARG D 1 291 ? 16.528 -1.671 22.550 1.00 18.52 291 ARG D O 1
ATOM 10615 N N . PRO D 1 292 ? 18.143 -3.202 22.205 1.00 19.88 292 PRO D N 1
ATOM 10616 C CA . PRO D 1 292 ? 18.516 -2.684 20.887 1.00 19.40 292 PRO D CA 1
ATOM 10617 C C . PRO D 1 292 ? 17.332 -2.441 19.934 1.00 18.55 292 PRO D C 1
ATOM 10618 O O . PRO D 1 292 ? 17.397 -1.529 19.133 1.00 18.84 292 PRO D O 1
ATOM 10622 N N . GLU D 1 293 ? 16.284 -3.257 20.015 1.00 18.03 293 GLU D N 1
ATOM 10623 C CA . GLU D 1 293 ? 15.144 -3.172 19.064 1.00 17.47 293 GLU D CA 1
ATOM 10624 C C . GLU D 1 293 ? 14.348 -1.879 19.296 1.00 16.96 293 GLU D C 1
ATOM 10625 O O . GLU D 1 293 ? 13.682 -1.428 18.350 1.00 15.74 293 GLU D O 1
ATOM 10631 N N . ILE D 1 294 ? 14.370 -1.296 20.495 1.00 16.17 294 ILE D N 1
ATOM 10632 C CA . ILE D 1 294 ? 13.500 -0.109 20.785 1.00 16.87 294 ILE D CA 1
ATOM 10633 C C . ILE D 1 294 ? 14.320 1.063 21.330 1.00 16.88 294 ILE D C 1
ATOM 10634 O O . ILE D 1 294 ? 13.729 2.072 21.750 1.00 17.41 294 ILE D O 1
ATOM 10639 N N . ASP D 1 295 ? 15.637 0.964 21.274 1.00 15.76 295 ASP D N 1
ATOM 10640 C CA . ASP D 1 295 ? 16.562 1.922 21.920 1.00 15.46 295 ASP D CA 1
ATOM 10641 C C . ASP D 1 295 ? 16.419 3.305 21.271 1.00 14.39 295 ASP D C 1
ATOM 10642 O O . ASP D 1 295 ? 16.401 3.378 20.031 1.00 14.43 295 ASP D O 1
ATOM 10647 N N . GLY D 1 296 ? 16.334 4.362 22.071 1.00 13.48 296 GLY D N 1
ATOM 10648 C CA . GLY D 1 296 ? 16.333 5.739 21.547 1.00 12.99 296 GLY D CA 1
ATOM 10649 C C . GLY D 1 296 ? 15.796 6.746 22.542 1.00 12.60 296 GLY D C 1
ATOM 10650 O O . GLY D 1 296 ? 15.203 6.344 23.567 1.00 12.74 296 GLY D O 1
ATOM 10651 N N . PHE D 1 297 ? 15.986 8.026 22.244 1.00 12.10 297 PHE D N 1
ATOM 10652 C CA . PHE D 1 297 ? 15.493 9.132 23.097 1.00 12.05 297 PHE D CA 1
ATOM 10653 C C . PHE D 1 297 ? 13.973 9.082 23.176 1.00 12.64 297 PHE D C 1
ATOM 10654 O O . PHE D 1 297 ? 13.324 8.827 22.149 1.00 12.88 297 PHE D O 1
ATOM 10662 N N . ARG D 1 298 ? 13.427 9.387 24.350 1.00 12.42 298 ARG D N 1
ATOM 10663 C CA . ARG D 1 298 ? 11.973 9.603 24.535 1.00 13.28 298 ARG D CA 1
ATOM 10664 C C . ARG D 1 298 ? 11.675 11.098 24.463 1.00 12.80 298 ARG D C 1
ATOM 10665 O O . ARG D 1 298 ? 12.417 11.891 25.083 1.00 12.58 298 ARG D O 1
ATOM 10673 N N . ARG D 1 299 ? 10.595 11.452 23.770 1.00 12.89 299 ARG D N 1
ATOM 10674 C CA . ARG D 1 299 ? 9.996 12.803 23.822 1.00 13.03 299 ARG D CA 1
ATOM 10675 C C . ARG D 1 299 ? 9.010 12.823 24.989 1.00 12.94 299 ARG D C 1
ATOM 10676 O O . ARG D 1 299 ? 7.922 12.259 24.851 1.00 13.53 299 ARG D O 1
ATOM 10684 N N . ILE D 1 300 ? 9.375 13.440 26.106 1.00 12.06 300 ILE D N 1
ATOM 10685 C CA . ILE D 1 300 ? 8.438 13.603 27.248 1.00 12.41 300 ILE D CA 1
ATOM 10686 C C . ILE D 1 300 ? 7.671 14.904 27.023 1.00 12.02 300 ILE D C 1
ATOM 10687 O O . ILE D 1 300 ? 8.292 15.976 27.050 1.00 11.64 300 ILE D O 1
ATOM 10692 N N . LEU D 1 301 ? 6.368 14.805 26.779 1.00 12.36 301 LEU D N 1
ATOM 10693 C CA . LEU D 1 301 ? 5.520 15.996 26.555 1.00 12.65 301 LEU D CA 1
ATOM 10694 C C . LEU D 1 301 ? 4.985 16.451 27.914 1.00 12.24 301 LEU D C 1
ATOM 10695 O O . LEU D 1 301 ? 4.470 15.585 28.665 1.00 13.22 301 LEU D O 1
ATOM 10700 N N . THR D 1 302 ? 5.087 17.742 28.214 1.00 12.31 302 THR D N 1
ATOM 10701 C CA . THR D 1 302 ? 4.682 18.316 29.521 1.00 12.08 302 THR D CA 1
ATOM 10702 C C . THR D 1 302 ? 3.222 17.970 29.831 1.00 12.59 302 THR D C 1
ATOM 10703 O O . THR D 1 302 ? 2.348 18.066 28.944 1.00 12.24 302 THR D O 1
ATOM 10707 N N . GLY D 1 303 ? 2.988 17.599 31.085 1.00 12.88 303 GLY D N 1
ATOM 10708 C CA . GLY D 1 303 ? 1.663 17.237 31.601 1.00 12.87 303 GLY D CA 1
ATOM 10709 C C . GLY D 1 303 ? 1.710 17.131 33.116 1.00 13.42 303 GLY D C 1
ATOM 10710 O O . GLY D 1 303 ? 2.704 17.493 33.737 1.00 13.29 303 GLY D O 1
ATOM 10711 N N . PRO D 1 304 ? 0.620 16.639 33.726 1.00 14.14 304 PRO D N 1
ATOM 10712 C CA . PRO D 1 304 ? 0.459 16.682 35.179 1.00 14.74 304 PRO D CA 1
ATOM 10713 C C . PRO D 1 304 ? 1.443 15.832 35.998 1.00 15.32 304 PRO D C 1
ATOM 10714 O O . PRO D 1 304 ? 1.496 16.036 37.187 1.00 15.33 304 PRO D O 1
ATOM 10718 N N . ALA D 1 305 ? 2.240 14.961 35.379 1.00 15.31 305 ALA D N 1
ATOM 10719 C CA . ALA D 1 305 ? 3.320 14.245 36.098 1.00 15.43 305 ALA D CA 1
ATOM 10720 C C . ALA D 1 305 ? 4.456 15.207 36.473 1.00 15.55 305 ALA D C 1
ATOM 10721 O O . ALA D 1 305 ? 5.296 14.830 37.327 1.00 16.84 305 ALA D O 1
ATOM 10723 N N . GLN D 1 306 ? 4.533 16.380 35.840 1.00 14.05 306 GLN D N 1
ATOM 10724 C CA . GLN D 1 306 ? 5.681 17.305 35.998 1.00 13.84 306 GLN D CA 1
ATOM 10725 C C . GLN D 1 306 ? 5.342 18.381 37.017 1.00 13.54 306 GLN D C 1
ATOM 10726 O O . GLN D 1 306 ? 4.188 18.789 37.134 1.00 13.88 306 GLN D O 1
ATOM 10732 N N . PRO D 1 307 ? 6.341 18.851 37.794 1.00 13.61 307 PRO D N 1
ATOM 10733 C CA . PRO D 1 307 ? 6.088 19.831 38.849 1.00 13.61 307 PRO D CA 1
ATOM 10734 C C . PRO D 1 307 ? 5.353 21.081 38.341 1.00 14.25 307 PRO D C 1
ATOM 10735 O O . PRO D 1 307 ? 5.692 21.598 37.286 1.00 13.16 307 PRO D O 1
ATOM 10739 N N . GLY D 1 308 ? 4.303 21.471 39.075 1.00 14.18 308 GLY D N 1
ATOM 10740 C CA . GLY D 1 308 ? 3.557 22.721 38.847 1.00 14.26 308 GLY D CA 1
ATOM 10741 C C . GLY D 1 308 ? 2.447 22.583 37.818 1.00 13.90 308 GLY D C 1
ATOM 10742 O O . GLY D 1 308 ? 1.504 23.366 37.899 1.00 15.11 308 GLY D O 1
ATOM 10743 N N . PHE D 1 309 ? 2.531 21.653 36.865 1.00 13.88 309 PHE D N 1
ATOM 10744 C CA . PHE D 1 309 ? 1.624 21.653 35.689 1.00 13.28 309 PHE D CA 1
ATOM 10745 C C . PHE D 1 309 ? 0.174 21.457 36.144 1.00 13.92 309 PHE D C 1
ATOM 10746 O O . PHE D 1 309 ? -0.702 22.150 35.619 1.00 14.10 309 PHE D O 1
ATOM 10754 N N . ALA D 1 310 ? -0.073 20.540 37.086 1.00 14.15 310 ALA D N 1
ATOM 10755 C CA . ALA D 1 310 ? -1.435 20.156 37.534 1.00 14.59 310 ALA D CA 1
ATOM 10756 C C . ALA D 1 310 ? -2.195 21.357 38.112 1.00 14.41 310 ALA D C 1
ATOM 10757 O O . ALA D 1 310 ? -3.438 21.335 38.060 1.00 15.45 310 ALA D O 1
ATOM 10759 N N . ALA D 1 311 ? -1.500 22.366 38.635 1.00 14.54 311 ALA D N 1
ATOM 10760 C CA . ALA D 1 311 ? -2.128 23.598 39.170 1.00 14.79 311 ALA D CA 1
ATOM 10761 C C . ALA D 1 311 ? -2.771 24.397 38.028 1.00 14.89 311 ALA D C 1
ATOM 10762 O O . ALA D 1 311 ? -3.617 25.251 38.315 1.00 15.34 311 ALA D O 1
ATOM 10764 N N . PHE D 1 312 ? -2.374 24.152 36.780 1.00 14.14 312 PHE D N 1
ATOM 10765 C CA . PHE D 1 312 ? -2.824 24.957 35.616 1.00 14.86 312 PHE D CA 1
ATOM 10766 C C . PHE D 1 312 ? -3.764 24.179 34.704 1.00 15.61 312 PHE D C 1
ATOM 10767 O O . PHE D 1 312 ? -4.527 24.818 33.951 1.00 15.56 312 PHE D O 1
ATOM 10775 N N . CYS D 1 313 ? -3.698 22.853 34.727 1.00 15.52 313 CYS D N 1
ATOM 10776 C CA . CYS D 1 313 ? -4.406 22.002 33.743 1.00 15.86 313 CYS D CA 1
ATOM 10777 C C . CYS D 1 313 ? -4.293 20.545 34.167 1.00 16.39 313 CYS D C 1
ATOM 10778 O O . CYS D 1 313 ? -3.213 20.096 34.522 1.00 16.05 313 CYS D O 1
ATOM 10781 N N . PRO D 1 314 ? -5.399 19.774 34.168 1.00 16.93 314 PRO D N 1
ATOM 10782 C CA . PRO D 1 314 ? -5.334 18.358 34.521 1.00 17.33 314 PRO D CA 1
ATOM 10783 C C . PRO D 1 314 ? -4.939 17.428 33.367 1.00 18.52 314 PRO D C 1
ATOM 10784 O O . PRO D 1 314 ? -4.711 16.271 33.639 1.00 21.16 314 PRO D O 1
ATOM 10788 N N . GLY D 1 315 ? -4.878 17.938 32.135 1.00 18.50 315 GLY D N 1
ATOM 10789 C CA . GLY D 1 315 ? -4.665 17.118 30.927 1.00 18.27 315 GLY D CA 1
ATOM 10790 C C . GLY D 1 315 ? -3.299 17.364 30.311 1.00 17.36 315 GLY D C 1
ATOM 10791 O O . GLY D 1 315 ? -2.984 18.513 29.996 1.00 16.82 315 GLY D O 1
ATOM 10792 N N . GLY D 1 316 ? -2.517 16.310 30.111 1.00 16.83 316 GLY D N 1
ATOM 10793 C CA . GLY D 1 316 ? -1.196 16.429 29.475 1.00 16.55 316 GLY D CA 1
ATOM 10794 C C . GLY D 1 316 ? -1.295 16.950 28.054 1.00 15.83 316 GLY D C 1
ATOM 10795 O O . GLY D 1 316 ? -2.365 16.799 27.414 1.00 15.75 316 GLY D O 1
ATOM 10796 N N . GLY D 1 317 ? -0.219 17.572 27.574 1.00 15.67 317 GLY D N 1
ATOM 10797 C CA . GLY D 1 317 ? -0.090 17.981 26.168 1.00 14.90 317 GLY D CA 1
ATOM 10798 C C . GLY D 1 317 ? -0.799 19.284 25.868 1.00 14.58 317 GLY D C 1
ATOM 10799 O O . GLY D 1 317 ? -0.713 19.713 24.719 1.00 14.08 317 GLY D O 1
ATOM 10800 N N . HIS D 1 318 ? -1.501 19.877 26.845 1.00 14.04 318 HIS D N 1
ATOM 10801 C CA . HIS D 1 318 ? -2.056 21.251 26.753 1.00 13.98 318 HIS D CA 1
ATOM 10802 C C . HIS D 1 318 ? -0.917 22.200 27.116 1.00 13.54 318 HIS D C 1
ATOM 10803 O O . HIS D 1 318 ? -0.603 22.315 28.301 1.00 13.41 318 HIS D O 1
ATOM 10810 N N . ASN D 1 319 ? -0.285 22.808 26.114 1.00 12.80 319 ASN D N 1
ATOM 10811 C CA . ASN D 1 319 ? 1.048 23.429 26.287 1.00 13.00 319 ASN D CA 1
ATOM 10812 C C . ASN D 1 319 ? 1.018 24.472 27.413 1.00 12.81 319 ASN D C 1
ATOM 10813 O O . ASN D 1 319 ? 0.164 25.393 27.411 1.00 13.30 319 ASN D O 1
ATOM 10818 N N . PHE D 1 320 ? 1.968 24.337 28.332 1.00 12.48 320 PHE D N 1
ATOM 10819 C CA . PHE D 1 320 ? 2.298 25.318 29.388 1.00 12.66 320 PHE D CA 1
ATOM 10820 C C . PHE D 1 320 ? 2.995 26.495 28.708 1.00 13.14 320 PHE D C 1
ATOM 10821 O O . PHE D 1 320 ? 3.774 26.279 27.764 1.00 14.18 320 PHE D O 1
ATOM 10829 N N . GLY D 1 321 ? 2.708 27.721 29.139 1.00 13.17 321 GLY D N 1
ATOM 10830 C CA . GLY D 1 321 ? 3.260 28.911 28.476 1.00 13.08 321 GLY D CA 1
ATOM 10831 C C . GLY D 1 321 ? 4.368 29.589 29.265 1.00 12.63 321 GLY D C 1
ATOM 10832 O O . GLY D 1 321 ? 4.535 29.344 30.464 1.00 12.79 321 GLY D O 1
ATOM 10833 N N . PHE D 1 322 ? 5.103 30.461 28.590 1.00 12.12 322 PHE D N 1
ATOM 10834 C CA . PHE D 1 322 ? 6.183 31.267 29.193 1.00 12.18 322 PHE D CA 1
ATOM 10835 C C . PHE D 1 322 ? 5.645 32.012 30.415 1.00 12.15 322 PHE D C 1
ATOM 10836 O O . PHE D 1 322 ? 6.273 32.009 31.476 1.00 12.32 322 PHE D O 1
ATOM 10844 N N . ASN D 1 323 ? 4.497 32.668 30.277 1.00 12.07 323 ASN D N 1
ATOM 10845 C CA . ASN D 1 323 ? 3.981 33.545 31.361 1.00 12.42 323 ASN D CA 1
ATOM 10846 C C . ASN D 1 323 ? 3.640 32.699 32.593 1.00 12.70 323 ASN D C 1
ATOM 10847 O O . ASN D 1 323 ? 3.765 33.216 33.718 1.00 12.73 323 ASN D O 1
ATOM 10852 N N . GLU D 1 324 ? 3.231 31.446 32.416 1.00 12.84 324 GLU D N 1
ATOM 10853 C CA . GLU D 1 324 ? 2.848 30.591 33.570 1.00 13.37 324 GLU D CA 1
ATOM 10854 C C . GLU D 1 324 ? 4.086 30.255 34.402 1.00 13.02 324 GLU D C 1
ATOM 10855 O O . GLU D 1 324 ? 3.927 29.954 35.586 1.00 12.57 324 GLU D O 1
ATOM 10861 N N . GLN D 1 325 ? 5.286 30.314 33.827 1.00 12.38 325 GLN D N 1
ATOM 10862 C CA . GLN D 1 325 ? 6.526 30.155 34.628 1.00 12.26 325 GLN D CA 1
ATOM 10863 C C . GLN D 1 325 ? 6.535 31.192 35.752 1.00 12.20 325 GLN D C 1
ATOM 10864 O O . GLN D 1 325 ? 7.023 30.879 36.845 1.00 13.04 325 GLN D O 1
ATOM 10870 N N . LYS D 1 326 ? 6.031 32.393 35.481 1.00 12.02 326 LYS D N 1
ATOM 10871 C CA . LYS D 1 326 ? 6.067 33.493 36.472 1.00 12.26 326 LYS D CA 1
ATOM 10872 C C . LYS D 1 326 ? 5.024 33.253 37.564 1.00 12.47 326 LYS D C 1
ATOM 10873 O O . LYS D 1 326 ? 5.246 33.731 38.684 1.00 12.63 326 LYS D O 1
ATOM 10879 N N . VAL D 1 327 ? 3.919 32.583 37.241 1.00 12.16 327 VAL D N 1
ATOM 10880 C CA . VAL D 1 327 ? 2.894 32.208 38.257 1.00 12.37 327 VAL D CA 1
ATOM 10881 C C . VAL D 1 327 ? 3.532 31.214 39.229 1.00 12.83 327 VAL D C 1
ATOM 10882 O O . VAL D 1 327 ? 3.342 31.344 40.453 1.00 12.76 327 VAL D O 1
ATOM 10886 N N . VAL D 1 328 ? 4.275 30.243 38.702 1.00 12.67 328 VAL D N 1
ATOM 10887 C CA . VAL D 1 328 ? 5.027 29.271 39.541 1.00 13.07 328 VAL D CA 1
ATOM 10888 C C . VAL D 1 328 ? 6.027 30.038 40.411 1.00 13.30 328 VAL D C 1
ATOM 10889 O O . VAL D 1 328 ? 6.112 29.754 41.605 1.00 13.54 328 VAL D O 1
ATOM 10893 N N . GLU D 1 329 ? 6.758 30.990 39.835 1.00 13.42 329 GLU D N 1
ATOM 10894 C CA . GLU D 1 329 ? 7.744 31.804 40.592 1.00 13.36 329 GLU D CA 1
ATOM 10895 C C . GLU D 1 329 ? 7.024 32.562 41.722 1.00 13.17 329 GLU D C 1
ATOM 10896 O O . GLU D 1 329 ? 7.508 32.524 42.853 1.00 12.95 329 GLU D O 1
ATOM 10902 N N . ALA D 1 330 ? 5.885 33.192 41.445 1.00 13.75 330 ALA D N 1
ATOM 10903 C CA . ALA D 1 330 ? 5.116 33.940 42.468 1.00 14.02 330 ALA D CA 1
ATOM 10904 C C . ALA D 1 330 ? 4.749 32.975 43.597 1.00 14.40 330 ALA D C 1
ATOM 10905 O O . ALA D 1 330 ? 4.904 33.345 44.788 1.00 14.39 330 ALA D O 1
ATOM 10907 N N . GLU D 1 331 ? 4.275 31.779 43.248 1.00 14.67 331 GLU D N 1
ATOM 10908 C CA . GLU D 1 331 ? 3.844 30.776 44.255 1.00 15.23 331 GLU D CA 1
ATOM 10909 C C . GLU D 1 331 ? 5.040 30.385 45.123 1.00 15.23 331 GLU D C 1
ATOM 10910 O O . GLU D 1 331 ? 4.866 30.251 46.348 1.00 15.38 331 GLU D O 1
ATOM 10916 N N . MET D 1 332 ? 6.219 30.200 44.533 1.00 15.15 332 MET D N 1
ATOM 10917 C CA . MET D 1 332 ? 7.409 29.832 45.338 1.00 15.58 332 MET D CA 1
ATOM 10918 C C . MET D 1 332 ? 7.700 30.947 46.342 1.00 15.84 332 MET D C 1
ATOM 10919 O O . MET D 1 332 ? 8.029 30.629 47.503 1.00 16.76 332 MET D O 1
ATOM 10924 N N . LEU D 1 333 ? 7.558 32.209 45.943 1.00 15.51 333 LEU D N 1
ATOM 10925 C CA . LEU D 1 333 ? 7.827 33.330 46.874 1.00 15.62 333 LEU D CA 1
ATOM 10926 C C . LEU D 1 333 ? 6.709 33.385 47.923 1.00 16.37 333 LEU D C 1
ATOM 10927 O O . LEU D 1 333 ? 7.028 33.579 49.103 1.00 15.64 333 LEU D O 1
ATOM 10932 N N . ARG D 1 334 ? 5.446 33.218 47.519 1.00 17.52 334 ARG D N 1
ATOM 10933 C CA . ARG D 1 334 ? 4.294 33.142 48.461 1.00 19.25 334 ARG D CA 1
ATOM 10934 C C . ARG D 1 334 ? 4.586 32.118 49.563 1.00 20.37 334 ARG D C 1
ATOM 10935 O O . ARG D 1 334 ? 4.417 32.449 50.765 1.00 20.38 334 ARG D O 1
ATOM 10943 N N . GLN D 1 335 ? 4.950 30.897 49.170 1.00 19.53 335 GLN D N 1
ATOM 10944 C CA . GLN D 1 335 ? 5.170 29.774 50.119 1.00 20.54 335 GLN D CA 1
ATOM 10945 C C . GLN D 1 335 ? 6.373 30.095 51.011 1.00 19.91 335 GLN D C 1
ATOM 10946 O O . GLN D 1 335 ? 6.308 29.761 52.207 1.00 19.91 335 GLN D O 1
ATOM 10952 N N . ALA D 1 336 ? 7.426 30.712 50.467 1.00 17.75 336 ALA D N 1
ATOM 10953 C CA . ALA D 1 336 ? 8.626 31.099 51.246 1.00 18.30 336 ALA D CA 1
ATOM 10954 C C . ALA D 1 336 ? 8.230 32.119 52.320 1.00 18.16 336 ALA D C 1
ATOM 10955 O O . ALA D 1 336 ? 8.670 31.972 53.487 1.00 18.17 336 ALA D O 1
ATOM 10957 N N . ILE D 1 337 ? 7.436 33.118 51.943 1.00 18.03 337 ILE D N 1
ATOM 10958 C CA . ILE D 1 337 ? 6.971 34.191 52.871 1.00 18.58 337 ILE D CA 1
ATOM 10959 C C . ILE D 1 337 ? 6.175 33.536 54.006 1.00 20.20 337 ILE D C 1
ATOM 10960 O O . ILE D 1 337 ? 6.332 33.967 55.163 1.00 20.71 337 ILE D O 1
ATOM 10965 N N . ALA D 1 338 ? 5.385 32.508 53.692 1.00 21.05 338 ALA D N 1
ATOM 10966 C CA . ALA D 1 338 ? 4.518 31.780 54.646 1.00 23.52 338 ALA D CA 1
ATOM 10967 C C . ALA D 1 338 ? 5.348 30.800 55.489 1.00 25.33 338 ALA D C 1
ATOM 10968 O O . ALA D 1 338 ? 4.760 30.173 56.383 1.00 26.68 338 ALA D O 1
ATOM 10970 N N . GLY D 1 339 ? 6.646 30.653 55.200 1.00 26.31 339 GLY D N 1
ATOM 10971 C CA . GLY D 1 339 ? 7.567 29.737 55.899 1.00 28.13 339 GLY D CA 1
ATOM 10972 C C . GLY D 1 339 ? 7.294 28.283 55.551 1.00 30.33 339 GLY D C 1
ATOM 10973 O O . GLY D 1 339 ? 7.597 27.416 56.401 1.00 31.46 339 GLY D O 1
ATOM 10974 N N . ARG D 1 340 ? 6.762 28.019 54.350 1.00 31.47 340 ARG D N 1
ATOM 10975 C CA . ARG D 1 340 ? 6.328 26.670 53.883 1.00 33.62 340 ARG D CA 1
ATOM 10976 C C . ARG D 1 340 ? 7.205 26.199 52.719 1.00 35.54 340 ARG D C 1
ATOM 10977 O O . ARG D 1 340 ? 6.824 25.220 52.047 1.00 38.90 340 ARG D O 1
ATOM 10985 N N . GLY D 1 341 ? 8.339 26.853 52.492 1.00 35.41 341 GLY D N 1
ATOM 10986 C CA . GLY D 1 341 ? 9.247 26.516 51.382 1.00 36.32 341 GLY D CA 1
ATOM 10987 C C . GLY D 1 341 ? 10.374 27.519 51.288 1.00 35.62 341 GLY D C 1
ATOM 10988 O O . GLY D 1 341 ? 10.211 28.632 51.795 1.00 35.61 341 GLY D O 1
ATOM 10989 N N . LYS D 1 342 ? 11.502 27.117 50.710 1.00 37.66 342 LYS D N 1
ATOM 10990 C CA . LYS D 1 342 ? 12.635 28.031 50.422 1.00 37.21 342 LYS D CA 1
ATOM 10991 C C . LYS D 1 342 ? 12.496 28.494 48.979 1.00 32.79 342 LYS D C 1
ATOM 10992 O O . LYS D 1 342 ? 12.211 27.646 48.118 1.00 36.12 342 LYS D O 1
ATOM 10998 N N . ALA D 1 343 ? 12.644 29.791 48.735 1.00 27.32 343 ALA D N 1
ATOM 10999 C CA . ALA D 1 343 ? 12.661 30.346 47.368 1.00 24.70 343 ALA D CA 1
ATOM 11000 C C . ALA D 1 343 ? 14.110 30.332 46.881 1.00 21.80 343 ALA D C 1
ATOM 11001 O O . ALA D 1 343 ? 15.018 30.655 47.675 1.00 21.39 343 ALA D O 1
ATOM 11003 N N . TRP D 1 344 ? 14.319 29.918 45.635 1.00 18.83 344 TRP D N 1
ATOM 11004 C CA . TRP D 1 344 ? 15.653 29.928 44.986 1.00 17.24 344 TRP D CA 1
ATOM 11005 C C . TRP D 1 344 ? 15.551 30.681 43.670 1.00 15.46 344 TRP D C 1
ATOM 11006 O O . TRP D 1 344 ? 14.580 30.504 42.950 1.00 15.58 344 TRP D O 1
ATOM 11017 N N . PRO D 1 345 ? 16.544 31.522 43.299 1.00 15.64 345 PRO D N 1
ATOM 11018 C CA . PRO D 1 345 ? 17.639 31.916 44.179 1.00 15.80 345 PRO D CA 1
ATOM 11019 C C . PRO D 1 345 ? 17.285 33.167 44.986 1.00 15.72 345 PRO D C 1
ATOM 11020 O O . PRO D 1 345 ? 16.745 34.095 44.424 1.00 15.41 345 PRO D O 1
ATOM 11024 N N . ASP D 1 346 ? 17.628 33.179 46.270 1.00 15.93 346 ASP D N 1
ATOM 11025 C CA . ASP D 1 346 ? 17.564 34.404 47.102 1.00 16.44 346 ASP D CA 1
ATOM 11026 C C . ASP D 1 346 ? 18.780 35.271 46.758 1.00 15.79 346 ASP D C 1
ATOM 11027 O O . ASP D 1 346 ? 19.549 34.898 45.858 1.00 16.22 346 ASP D O 1
ATOM 11032 N N . PHE D 1 347 ? 18.970 36.405 47.426 1.00 15.27 347 PHE D N 1
ATOM 11033 C CA . PHE D 1 347 ? 20.057 37.343 47.051 1.00 15.36 347 PHE D CA 1
ATOM 11034 C C . PHE D 1 347 ? 21.423 36.696 47.284 1.00 15.25 347 PHE D C 1
ATOM 11035 O O . PHE D 1 347 ? 22.370 37.104 46.606 1.00 15.39 347 PHE D O 1
ATOM 11043 N N . THR D 1 348 ? 21.541 35.757 48.223 1.00 15.84 348 THR D N 1
ATOM 11044 C CA . THR D 1 348 ? 22.825 35.053 48.476 1.00 16.43 348 THR D CA 1
ATOM 11045 C C . THR D 1 348 ? 23.129 34.123 47.296 1.00 16.30 348 THR D C 1
ATOM 11046 O O . THR D 1 348 ? 24.260 34.171 46.787 1.00 17.24 348 THR D O 1
ATOM 11050 N N . ASP D 1 349 ? 22.162 33.316 46.877 1.00 16.27 349 ASP D N 1
ATOM 11051 C CA A ASP D 1 349 ? 22.381 32.390 45.735 0.50 16.71 349 ASP D CA 1
ATOM 11052 C CA B ASP D 1 349 ? 22.268 32.387 45.715 0.50 16.17 349 ASP D CA 1
ATOM 11053 C C . ASP D 1 349 ? 22.505 33.212 44.442 1.00 16.21 349 ASP D C 1
ATOM 11054 O O . ASP D 1 349 ? 23.286 32.787 43.565 1.00 15.92 349 ASP D O 1
ATOM 11063 N N . GLY D 1 350 ? 21.815 34.355 44.336 1.00 15.76 350 GLY D N 1
ATOM 11064 C CA . GLY D 1 350 ? 21.895 35.247 43.165 1.00 15.69 350 GLY D CA 1
ATOM 11065 C C . GLY D 1 350 ? 23.262 35.893 43.033 1.00 15.57 350 GLY D C 1
ATOM 11066 O O . GLY D 1 350 ? 23.750 36.067 41.901 1.00 14.65 350 GLY D O 1
ATOM 11067 N N . LEU D 1 351 ? 23.872 36.268 44.156 1.00 15.09 351 LEU D N 1
ATOM 11068 C CA . LEU D 1 351 ? 25.221 36.874 44.156 1.00 14.90 351 LEU D CA 1
ATOM 11069 C C . LEU D 1 351 ? 26.202 35.902 43.489 1.00 14.59 351 LEU D C 1
ATOM 11070 O O . LEU D 1 351 ? 27.013 36.349 42.676 1.00 15.18 351 LEU D O 1
ATOM 11075 N N . THR D 1 352 ? 26.128 34.615 43.809 1.00 14.85 352 THR D N 1
ATOM 11076 C CA . THR D 1 352 ? 27.010 33.590 43.198 1.00 15.47 352 THR D CA 1
ATOM 11077 C C . THR D 1 352 ? 26.853 33.628 41.672 1.00 15.68 352 THR D C 1
ATOM 11078 O O . THR D 1 352 ? 27.878 33.569 40.966 1.00 15.30 352 THR D O 1
ATOM 11082 N N . ILE D 1 353 ? 25.618 33.708 41.183 1.00 15.12 353 ILE D N 1
ATOM 11083 C CA . ILE D 1 353 ? 25.329 33.750 39.719 1.00 15.20 353 ILE D CA 1
ATOM 11084 C C . ILE D 1 353 ? 25.979 35.003 39.126 1.00 15.43 353 ILE D C 1
ATOM 11085 O O . ILE D 1 353 ? 26.606 34.905 38.052 1.00 15.23 353 ILE D O 1
ATOM 11090 N N . GLU D 1 354 ? 25.849 36.150 39.793 1.00 15.52 354 GLU D N 1
ATOM 11091 C CA . GLU D 1 354 ? 26.485 37.413 39.337 1.00 16.12 354 GLU D CA 1
ATOM 11092 C C . GLU D 1 354 ? 28.005 37.221 39.267 1.00 15.97 354 GLU D C 1
ATOM 11093 O O . GLU D 1 354 ? 28.624 37.712 38.314 1.00 14.50 354 GLU D O 1
ATOM 11099 N N . ARG D 1 355 ? 28.605 36.548 40.248 1.00 16.59 355 ARG D N 1
ATOM 11100 C CA . ARG D 1 355 ? 30.077 36.351 40.248 1.00 16.98 355 ARG D CA 1
ATOM 11101 C C . ARG D 1 355 ? 30.481 35.512 39.032 1.00 16.05 355 ARG D C 1
ATOM 11102 O O . ARG D 1 355 ? 31.537 35.813 38.433 1.00 15.84 355 ARG D O 1
ATOM 11110 N N . VAL D 1 356 ? 29.683 34.505 38.676 1.00 14.86 356 VAL D N 1
ATOM 11111 C CA . VAL D 1 356 ? 30.004 33.603 37.532 1.00 14.50 356 VAL D CA 1
ATOM 11112 C C . VAL D 1 356 ? 29.983 34.419 36.234 1.00 14.38 356 VAL D C 1
ATOM 11113 O O . VAL D 1 356 ? 30.973 34.336 35.474 1.00 14.66 356 VAL D O 1
ATOM 11117 N N . ILE D 1 357 ? 28.910 35.166 35.952 1.00 14.52 357 ILE D N 1
ATOM 11118 C CA . ILE D 1 357 ? 28.818 35.897 34.654 1.00 15.13 357 ILE D CA 1
ATOM 11119 C C . ILE D 1 357 ? 29.882 37.002 34.611 1.00 14.90 357 ILE D C 1
ATOM 11120 O O . ILE D 1 357 ? 30.445 37.211 33.536 1.00 15.66 357 ILE D O 1
ATOM 11125 N N . HIS D 1 358 ? 30.166 37.693 35.718 1.00 15.13 358 HIS D N 1
ATOM 11126 C CA . HIS D 1 358 ? 31.225 38.739 35.733 1.00 15.28 358 HIS D CA 1
ATOM 11127 C C . HIS D 1 358 ? 32.597 38.068 35.619 1.00 15.43 358 HIS D C 1
ATOM 11128 O O . HIS D 1 358 ? 33.486 38.662 34.999 1.00 15.16 358 HIS D O 1
ATOM 11135 N N . GLY D 1 359 ? 32.747 36.868 36.177 1.00 15.30 359 GLY D N 1
ATOM 11136 C CA . GLY D 1 359 ? 33.983 36.079 36.046 1.00 15.37 359 GLY D CA 1
ATOM 11137 C C . GLY D 1 359 ? 34.227 35.692 34.599 1.00 15.21 359 GLY D C 1
ATOM 11138 O O . GLY D 1 359 ? 35.390 35.722 34.150 1.00 15.49 359 GLY D O 1
ATOM 11139 N N . MET D 1 360 ? 33.172 35.339 33.864 1.00 14.86 360 MET D N 1
ATOM 11140 C CA . MET D 1 360 ? 33.302 35.033 32.419 1.00 15.01 360 MET D CA 1
ATOM 11141 C C . MET D 1 360 ? 33.734 36.301 31.675 1.00 15.45 360 MET D C 1
ATOM 11142 O O . MET D 1 360 ? 34.618 36.206 30.818 1.00 15.45 360 MET D O 1
ATOM 11147 N N . ALA D 1 361 ? 33.150 37.458 31.996 1.00 16.22 361 ALA D N 1
ATOM 11148 C CA . ALA D 1 361 ? 33.523 38.748 31.363 1.00 16.65 361 ALA D CA 1
ATOM 11149 C C . ALA D 1 361 ? 35.002 39.041 31.651 1.00 16.90 361 ALA D C 1
ATOM 11150 O O . ALA D 1 361 ? 35.750 39.404 30.713 1.00 16.46 361 ALA D O 1
ATOM 11152 N N . THR D 1 362 ? 35.425 38.876 32.903 1.00 16.96 362 THR D N 1
ATOM 11153 C CA . THR D 1 362 ? 36.836 39.073 33.319 1.00 17.25 362 THR D CA 1
ATOM 11154 C C . THR D 1 362 ? 37.750 38.117 32.547 1.00 17.45 362 THR D C 1
ATOM 11155 O O . THR D 1 362 ? 38.801 38.568 32.050 1.00 17.56 362 THR D O 1
ATOM 11159 N N . SER D 1 363 ? 37.397 36.836 32.472 1.00 15.94 363 SER D N 1
ATOM 11160 C CA . SER D 1 363 ? 38.218 35.819 31.768 1.00 16.49 363 SER D CA 1
ATOM 11161 C C . SER D 1 363 ? 38.385 36.229 30.299 1.00 17.17 363 SER D C 1
ATOM 11162 O O . SER D 1 363 ? 39.523 36.176 29.786 1.00 17.41 363 SER D O 1
ATOM 11165 N N . ALA D 1 364 ? 37.301 36.635 29.634 1.00 16.96 364 ALA D N 1
ATOM 11166 C CA . ALA D 1 364 ? 37.332 37.019 28.203 1.00 17.59 364 ALA D CA 1
ATOM 11167 C C . ALA D 1 364 ? 38.264 38.217 28.001 1.00 18.89 364 ALA D C 1
ATOM 11168 O O . ALA D 1 364 ? 38.958 38.253 26.975 1.00 19.45 364 ALA D O 1
ATOM 11170 N N . GLN D 1 365 ? 38.286 39.158 28.944 1.00 18.56 365 GLN D N 1
ATOM 11171 C CA . GLN D 1 365 ? 39.099 40.396 28.829 1.00 20.32 365 GLN D CA 1
ATOM 11172 C C . GLN D 1 365 ? 40.574 40.073 29.090 1.00 19.32 365 GLN D C 1
ATOM 11173 O O . GLN D 1 365 ? 41.428 40.602 28.360 1.00 18.54 365 GLN D O 1
ATOM 11179 N N . THR D 1 366 ? 40.871 39.264 30.113 1.00 18.97 366 THR D N 1
ATOM 11180 C CA . THR D 1 366 ? 42.256 39.064 30.616 1.00 19.35 366 THR D CA 1
ATOM 11181 C C . THR D 1 366 ? 42.909 37.851 29.954 1.00 19.60 366 THR D C 1
ATOM 11182 O O . THR D 1 366 ? 44.138 37.726 30.084 1.00 18.53 366 THR D O 1
ATOM 11186 N N . GLY D 1 367 ? 42.124 36.985 29.304 1.00 18.82 367 GLY D N 1
ATOM 11187 C CA . GLY D 1 367 ? 42.616 35.769 28.635 1.00 19.61 367 GLY D CA 1
ATOM 11188 C C . GLY D 1 367 ? 43.059 34.715 29.635 1.00 20.41 367 GLY D C 1
ATOM 11189 O O . GLY D 1 367 ? 43.795 33.805 29.235 1.00 20.44 367 GLY D O 1
ATOM 11190 N N . GLN D 1 368 ? 42.633 34.835 30.895 1.00 20.27 368 GLN D N 1
ATOM 11191 C CA . GLN D 1 368 ? 42.997 33.895 31.986 1.00 20.95 368 GLN D CA 1
ATOM 11192 C C . GLN D 1 368 ? 41.750 33.165 32.463 1.00 19.95 368 GLN D C 1
ATOM 11193 O O . GLN D 1 368 ? 40.674 33.745 32.510 1.00 18.67 368 GLN D O 1
ATOM 11199 N N . PRO D 1 369 ? 41.880 31.894 32.898 1.00 19.83 369 PRO D N 1
ATOM 11200 C CA . PRO D 1 369 ? 40.790 31.214 33.588 1.00 20.22 369 PRO D CA 1
ATOM 11201 C C . PRO D 1 369 ? 40.476 31.986 34.872 1.00 20.12 369 PRO D C 1
ATOM 11202 O O . PRO D 1 369 ? 41.388 32.569 35.454 1.00 20.63 369 PRO D O 1
ATOM 11206 N N . VAL D 1 370 ? 39.221 31.956 35.309 1.00 18.65 370 VAL D N 1
ATOM 11207 C CA . VAL D 1 370 ? 38.807 32.564 36.601 1.00 18.70 370 VAL D CA 1
ATOM 11208 C C . VAL D 1 370 ? 38.264 31.443 37.484 1.00 19.20 370 VAL D C 1
ATOM 11209 O O . VAL D 1 370 ? 37.426 30.661 37.008 1.00 17.16 370 VAL D O 1
ATOM 11213 N N . ASN D 1 371 ? 38.751 31.381 38.726 1.00 20.66 371 ASN D N 1
ATOM 11214 C CA . ASN D 1 371 ? 38.375 30.362 39.733 1.00 21.67 371 ASN D CA 1
ATOM 11215 C C . ASN D 1 371 ? 37.423 30.990 40.751 1.00 22.12 371 ASN D C 1
ATOM 11216 O O . ASN D 1 371 ? 37.559 32.195 41.020 1.00 22.90 371 ASN D O 1
ATOM 11221 N N . PHE D 1 372 ? 36.518 30.186 41.306 1.00 22.96 372 PHE D N 1
ATOM 11222 C CA . PHE D 1 372 ? 35.537 30.608 42.338 1.00 24.66 372 PHE D CA 1
ATOM 11223 C C . PHE D 1 372 ? 35.738 29.752 43.589 1.00 28.26 372 PHE D C 1
ATOM 11224 O O . PHE D 1 372 ? 35.911 28.535 43.444 1.00 27.56 372 PHE D O 1
ATOM 11232 N N . LEU D 1 373 ? 35.718 30.386 44.766 1.00 34.55 373 LEU D N 1
ATOM 11233 C CA . LEU D 1 373 ? 35.928 29.736 46.091 1.00 39.30 373 LEU D CA 1
ATOM 11234 C C . LEU D 1 373 ? 37.205 28.885 46.051 1.00 43.27 373 LEU D C 1
ATOM 11235 O O . LEU D 1 373 ? 37.423 28.003 46.887 1.00 47.37 373 LEU D O 1
#

Organism: NCBI:txid1197861

Secondary structure (DSSP, 8-state):
-PPEEEEE--SHHHHHHHHHHHHHHHHH-SPPPEEEEEE-SSHHHHHHHHHHHT-SEEES-HHHHHH-TT-SEEEE-S-GGGHHHHHHHHHHTT-EEEEPSS--SSHHHHHHHHHHHHHHT--EEE--GGGGSHHHHHHHHHHHTTTT-SEEEEEEEEE--TT--TTSPP-GGGSHHHH--SHIIIIIHHHHHHHHHHH--EEEEEEEEE-S--EEEETTEEEE--S-SEEEEEEEETTS-EEEEEEES--TT-SSEEEEEEEETTEEEEEEGGGTTEEEEE----TTT-S-EEEE--TTSTTGGGT-SSTTSPPPHHHHHHHHHHHHHHHHTTSS--SS-HHHHHHHHHHHHHHHHHHHHTS-EE-/--EEEEE--SHHHHHHHHHHHHHHHHH-SPPPEEEEEE-SSHHHHHHHHHHHT-SEEES-HHHHHH-TT-SEEEE-S-GGGHHHHHHHHHHTT-EEEE-SSS-SSHHHHHHHHHHHHHHT--EEE--GGG-SHHHHHHHHHHHTTTT-SEEEEEEEEE--TT--TTSPP-GGGSHHHH--SHIIIIIHHHHHHHHHHH--EEEEEEEEE-SS-EEEETTEEEE--S-SEEEEEEEETTS-EEEEEEES--TT-SSEEEEEEEETTEEEEEEGGGTTEEEEE----TTT-S-EEEE--TTSTTGGGT-SSTTS---HHHHHHHHHHHHHHHHTTSS--SS-HHHHHHHHHHHHHHHHHHHHTS-EE-/-PPEEEEE--SHHHHHHHHHHHHHHHHH-SPPPEEEEEE-SSHHHHHHHHHHHT-SEEES-HHHHHT-TT-SEEEE-S-GGGHHHHHHHHHHTT-EEEEPSSS-SSHHHHHHHHHHHHHTT--EEE--GGG-SHHHHHHHHHHHTTTT-SEEEEEEEEE--TT-STTSPP-GGGSHHHH--SHIIIIIHHHHHHHHHHH--EEEEEEEEE-SS-EEEETTEEEE--S-SEEEEEEEETTS-EEEEEEES--TT-SSEEEEEEEESS-EEEEEGGGTTEEEEE----TTT-S-EEEE--TTSTTGGGT-SSTTS---HHHHHHHHHHHHHHHHTTSS--SS-HHHHHHHHHHHHHHHHHHHHTS-EE--/-PPEEEEE--SHHHHHHHHHHHHHHHHH-SPPPEEEEEE-SSHHHHHHHHHHHT-SEEES-HHHHHH-TT-SEEEE-S-GGGHHHHHHHHHHTT-EEEEPSSS-SSHHHHHHHHHHHHHHT--EEE--GGG-SHHHHHHHHHHHTTTT-SEEEEEEEEE--TT--TTSPP-GGGSHHHH--SHIIIIIHHHHHHHHHHH--EEEEEEEEE-SS-EEEETTEEEE--S-SEEEEEEEETTS-EEEEEEES--TT-SSEEEEEEEETTEEEEEEGGGTTEEEEE----TTT-S-EEEE--TTSTTGGGT-SSTTS---HHHHHHHHHHHHHHHHTTSS--SS-HHHHHHHHHHHHHHHHHHHHSS-EE--

InterPro domains:
  IPR000683 Gfo/Idh/MocA-like oxidoreductase, N-terminal [PF01408] (9-133)
  IPR036291 NAD(P)-binding domain superfamily [SSF51735] (5-163)
  IPR050463 Gfo/Idh/MocA family oxidoreductases and glycosidases [PTHR43818] (4-367)
  IPR055170 GFO/IDH/MocA-like oxidoreductase domain [PF22725] (141-275)

Foldseek 3Di:
DAAEEEEEDCPPVSVLLLVLLQCLCVLVNDDRHAQEEYEDPDQVVQQVCCVVSVYPGYGPDLLCRLQPPSHAEYEYDDAQQCQLVSLLSSLVSLHEYAAEPDNHQALVSLVVSLVSNVVSVHFYFYPLLLCQFLQLQQLLVCVVVCLQPAFAEKEKEWEAAQPQDQAPADDLLQDSVRNHADQCRVPVLSLLQSVCSRQNAWFKKAKAFAAPNQWYDDPNRIDGRHHTQKMWIWTQGPVRHIYIYMYGNNRPPHHTFTKMKTHHPFWIWIAGVVQSQWIWIFGADDPVPHDIDTHGHADVTPSRCSPDHGTPPDDDSSVSSSSLVNQSVCVNVVNHHHPPTSVNSSSSSCVSVQNRVSNVPVHMGGD/DAEEEEEDCPPVSVLLLVLLQCLCVLVNDDRYQQAEYEDPDQVVQQVCCVVSVYPGGDVDLLVSLLDPSHAEYEYDDDQACQLVNLLSNLVSLHAYEYEPDNHQALVSLVVSLVSNVVSVHFYAYPLLLCQFLQLQVLLVCVVVCVQPAFQEKEKEWEAAQPQPQAPADDLLLDCVSNHADQCRPPVLSLLQSVCSRQNAWFKKAKAFAAPNQWYDDPNRIDGRDHGQKMWIWTQGPVRHIYIYMYGNNRPPHHTFTKMKTHGPFWIWIAGVVQSQWIWIAGADDPVDHDIDTHGHADVTPSRCSPDHGTPPDDDSSVSSSSLVNQSVCVNVVNHHHPPGSVNSSSSSCVSVQNVVSNVVVHMGGD/DAAEEEEEDCPPVSVLLLVLLQCLCVLVNDDRHQQAEYEDPPQVVQQVCCVVSVYPGGDPDLLVRLLDPSHAEYEYPDAQACQLVNLLSNLVSQHAYEAEDDNHQALVSLVVSLVSNVVRPHFYFYPLLLCQFLQLQQLLVCVVVCVQNAFQEKEKEWEAAQPQDLADADDLLLDCVRNRADQCRVPVLSLQQSVCSRHNAWFKKAKAFADPNQWHDDPNRIDGRHHGQKMKIWTQGPVRHIYIYMYGNNHPPHHTFTKMKTHGPFWIWIAGVVQRQWIWIAGADPPVPHDIDTHGDADVTPSRCSPPHGTPPDDDSSVSSSSLVNQSVCVNVVNHHRPPGSVNSSSSSCVSVQNRVSNVVVHMDGDD/DAAEEEEEDCPPVSVLLLVLLQCLCVLVNDDRHQQEEYEDPPQVVQQVCCVVSVYPGGYPDLLCRLQPPSHAEYEYDDAQACQLVSLLSSLVNLHEYEYEPDNHQALVSLVVSLVSNVVSPHFYAYPLLLCQFLQLQQLLVCVVVCVQPAFQEKEWEWEAAQPQPQAPADDLLQDCVRNRADQCRPPVLSLLQSVCSRRNAWFKKAKAFAAPNQWYDDPNRIDGRHHGQKMWIWTQGPVRHIYIYMYGNRRPPHHTFGKMKTHGPFWIWIDGVVQSQWIWIAGADDPVPHDIDTHGHADVTPSRCSPDHGTPPDDDSSVSSSSLVNQSVCVNVVNHHHPPGSVNSSSSSCVSVQNVVSNVVVHMGGDD

Nearest PDB structures (foldseek):
  6ktk-assembly1_A  TM=1.002E+00  e=9.247E-83  Paracoccus laeviglucosivorans
  5yab-assembly1_A  TM=1.001E+00  e=7.372E-81  Paracoccus laeviglucosivorans
  5yaq-assembly1_D  TM=9.905E-01  e=9.072E-78  Paracoccus laeviglucosivorans
  5ya8-assembly1_D  TM=9.877E-01  e=2.259E-77  Paracoccus laeviglucosivorans
  4gqa-assembly2_D  TM=9.561E-01  e=3.135E-45  Klebsiella pneumoniae 342

Radius of gyration: 33.88 Å; Cα contacts (8 Å, |Δi|>4): 3914; chains: 4; bounding box: 93×83×87 Å